Protein 2KXE (pdb70)

Structure (mmCIF, N/CA/C/O backbone):
data_2KXE
#
_entry.id   2KXE
#
loop_
_atom_site.group_PDB
_atom_site.id
_atom_site.type_symbol
_atom_site.label_atom_id
_atom_site.label_alt_id
_atom_site.label_comp_id
_atom_site.label_asym_id
_atom_site.label_entity_id
_atom_site.label_seq_id
_atom_site.pdbx_PDB_ins_code
_atom_site.Cartn_x
_atom_site.Cartn_y
_atom_site.Cartn_z
_atom_site.occupancy
_atom_site.B_iso_or_equiv
_atom_site.auth_seq_id
_atom_site.auth_comp_id
_atom_site.auth_asym_id
_atom_site.auth_atom_id
_atom_site.pdbx_PDB_model_num
ATOM 1 N N . MET A 1 4 ? 1.816 15.538 3.868 1.00 0.00 1 MET A N 1
ATOM 2 C CA . MET A 1 4 ? 3.161 15.206 3.329 1.00 0.00 1 MET A CA 1
ATOM 3 C C . MET A 1 4 ? 3.121 15.033 1.814 1.00 0.00 1 MET A C 1
ATOM 4 O O . MET A 1 4 ? 3.837 15.717 1.083 1.00 0.00 1 MET A O 1
ATOM 18 N N . ASP A 1 5 ? 2.281 14.114 1.352 1.00 0.00 2 ASP A N 1
ATOM 19 C CA . ASP A 1 5 ? 2.146 13.851 -0.076 1.00 0.00 2 ASP A CA 1
ATOM 20 C C . ASP A 1 5 ? 0.715 13.453 -0.424 1.00 0.00 2 ASP A C 1
ATOM 21 O O . ASP A 1 5 ? -0.145 13.364 0.450 1.00 0.00 2 ASP A O 1
ATOM 30 N N . GLU A 1 6 ? 0.469 13.214 -1.708 1.00 0.00 3 GLU A N 1
ATOM 31 C CA . GLU A 1 6 ? -0.858 12.824 -2.173 1.00 0.00 3 GLU A CA 1
ATOM 32 C C . GLU A 1 6 ? -1.291 11.506 -1.538 1.00 0.00 3 GLU A C 1
ATOM 33 O O . GLU A 1 6 ? -2.402 11.389 -1.020 1.00 0.00 3 GLU A O 1
ATOM 45 N N . PHE A 1 7 ? -0.404 10.517 -1.579 1.00 0.00 4 PHE A N 1
ATOM 46 C CA . PHE A 1 7 ? -0.693 9.207 -1.008 1.00 0.00 4 PHE A CA 1
ATOM 47 C C . PHE A 1 7 ? -0.979 9.316 0.486 1.00 0.00 4 PHE A C 1
ATOM 48 O O . PHE A 1 7 ? -1.930 8.718 0.991 1.00 0.00 4 PHE A O 1
ATOM 65 N N . VAL A 1 8 ? -0.151 10.083 1.188 1.00 0.00 5 VAL A N 1
ATOM 66 C CA . VAL A 1 8 ? -0.317 10.271 2.625 1.00 0.00 5 VAL A CA 1
ATOM 67 C C . VAL A 1 8 ? -1.585 11.057 2.933 1.00 0.00 5 VAL A C 1
ATOM 68 O O . VAL A 1 8 ? -2.303 10.750 3.886 1.00 0.00 5 VAL A O 1
ATOM 81 N N . LYS A 1 9 ? -1.856 12.076 2.123 1.00 0.00 6 LYS A N 1
ATOM 82 C CA . LYS A 1 9 ? -3.039 12.907 2.310 1.00 0.00 6 LYS A CA 1
ATOM 83 C C . LYS A 1 9 ? -4.304 12.149 1.918 1.00 0.00 6 LYS A C 1
ATOM 84 O O . LYS A 1 9 ? -5.374 12.374 2.484 1.00 0.00 6 LYS A O 1
ATOM 103 N N . GLY A 1 10 ? -4.172 11.251 0.948 1.00 0.00 7 GLY A N 1
ATOM 104 C CA . GLY A 1 10 ? -5.312 10.473 0.499 1.00 0.00 7 GLY A CA 1
ATOM 105 C C . GLY A 1 10 ? -5.869 9.579 1.589 1.00 0.00 7 GLY A C 1
ATOM 106 O O . GLY A 1 10 ? -7.082 9.408 1.701 1.00 0.00 7 GLY A O 1
ATOM 110 N N . LEU A 1 11 ? -4.979 9.009 2.395 1.00 0.00 8 LEU A N 1
ATOM 111 C CA . LEU A 1 11 ? -5.387 8.127 3.484 1.00 0.00 8 LEU A CA 1
ATOM 112 C C . LEU A 1 11 ? -6.010 8.925 4.625 1.00 0.00 8 LEU A C 1
ATOM 113 O O . LEU A 1 11 ? -7.090 8.591 5.113 1.00 0.00 8 LEU A O 1
ATOM 129 N N . MET A 1 12 ? -5.320 9.981 5.046 1.00 0.00 9 MET A N 1
ATOM 130 C CA . MET A 1 12 ? -5.805 10.828 6.132 1.00 0.00 9 MET A CA 1
ATOM 131 C C . MET A 1 12 ? -7.192 11.382 5.818 1.00 0.00 9 MET A C 1
ATOM 132 O O . MET A 1 12 ? -7.976 11.669 6.722 1.00 0.00 9 MET A O 1
ATOM 146 N N . LYS A 1 13 ? -7.487 11.531 4.529 1.00 0.00 10 LYS A N 1
ATOM 147 C CA . LYS A 1 13 ? -8.780 12.051 4.096 1.00 0.00 10 LYS A CA 1
ATOM 148 C C . LYS A 1 13 ? -9.919 11.174 4.607 1.00 0.00 10 LYS A C 1
ATOM 149 O O . LYS A 1 13 ? -11.019 11.659 4.872 1.00 0.00 10 LYS A O 1
ATOM 168 N N . ASN A 1 14 ? -9.649 9.880 4.740 1.00 0.00 11 ASN A N 1
ATOM 169 C CA . ASN A 1 14 ? -10.651 8.934 5.219 1.00 0.00 11 ASN A CA 1
ATOM 170 C C . ASN A 1 14 ? -10.310 8.438 6.621 1.00 0.00 11 ASN A C 1
ATOM 171 O O . ASN A 1 14 ? -10.663 7.320 6.998 1.00 0.00 11 ASN A O 1
ATOM 182 N N . GLY A 1 15 ? -9.623 9.277 7.390 1.00 0.00 12 GLY A N 1
ATOM 183 C CA . GLY A 1 15 ? -9.247 8.905 8.742 1.00 0.00 12 GLY A CA 1
ATOM 184 C C . GLY A 1 15 ? -8.346 7.687 8.781 1.00 0.00 12 GLY A C 1
ATOM 185 O O . GLY A 1 15 ? -8.370 6.921 9.745 1.00 0.00 12 GLY A O 1
ATOM 189 N N . TYR A 1 16 ? -7.551 7.505 7.733 1.00 0.00 13 TYR A N 1
ATOM 190 C CA . TYR A 1 16 ? -6.638 6.370 7.653 1.00 0.00 13 TYR A CA 1
ATOM 191 C C . TYR A 1 16 ? -5.194 6.819 7.846 1.00 0.00 13 TYR A C 1
ATOM 192 O O . TYR A 1 16 ? -4.772 7.842 7.302 1.00 0.00 13 TYR A O 1
ATOM 210 N N . LEU A 1 17 ? -4.437 6.050 8.621 1.00 0.00 14 LEU A N 1
ATOM 211 C CA . LEU A 1 17 ? -3.039 6.369 8.886 1.00 0.00 14 LEU A CA 1
ATOM 212 C C . LEU A 1 17 ? -2.116 5.337 8.246 1.00 0.00 14 LEU A C 1
ATOM 213 O O . LEU A 1 17 ? -2.526 4.209 7.970 1.00 0.00 14 LEU A O 1
ATOM 229 N N . ILE A 1 18 ? -0.868 5.729 8.014 1.00 0.00 15 ILE A N 1
ATOM 230 C CA . ILE A 1 18 ? 0.113 4.838 7.408 1.00 0.00 15 ILE A CA 1
ATOM 231 C C . ILE A 1 18 ? 1.496 5.048 8.015 1.00 0.00 15 ILE A C 1
ATOM 232 O O . ILE A 1 18 ? 1.927 6.181 8.230 1.00 0.00 15 ILE A O 1
ATOM 248 N N . THR A 1 19 ? 2.188 3.946 8.291 1.00 0.00 16 THR A N 1
ATOM 249 C CA . THR A 1 19 ? 3.523 4.008 8.873 1.00 0.00 16 THR A CA 1
ATOM 250 C C . THR A 1 19 ? 4.582 4.208 7.794 1.00 0.00 16 THR A C 1
ATOM 251 O O . THR A 1 19 ? 4.385 3.828 6.640 1.00 0.00 16 THR A O 1
ATOM 262 N N . PRO A 1 20 ? 5.729 4.811 8.154 1.00 0.00 17 PRO A N 1
ATOM 263 C CA . PRO A 1 20 ? 6.823 5.060 7.208 1.00 0.00 17 PRO A CA 1
ATOM 264 C C . PRO A 1 20 ? 7.386 3.768 6.624 1.00 0.00 17 PRO A C 1
ATOM 265 O O . PRO A 1 20 ? 7.843 3.740 5.482 1.00 0.00 17 PRO A O 1
ATOM 276 N N . SER A 1 21 ? 7.346 2.700 7.414 1.00 0.00 18 SER A N 1
ATOM 277 C CA . SER A 1 21 ? 7.850 1.405 6.974 1.00 0.00 18 SER A CA 1
ATOM 278 C C . SER A 1 21 ? 7.032 0.872 5.803 1.00 0.00 18 SER A C 1
ATOM 279 O O . SER A 1 21 ? 7.552 0.168 4.937 1.00 0.00 18 SER A O 1
ATOM 287 N N . ALA A 1 22 ? 5.747 1.212 5.783 1.00 0.00 19 ALA A N 1
ATOM 288 C CA . ALA A 1 22 ? 4.855 0.768 4.720 1.00 0.00 19 ALA A CA 1
ATOM 289 C C . ALA A 1 22 ? 4.779 1.802 3.599 1.00 0.00 19 ALA A C 1
ATOM 290 O O . ALA A 1 22 ? 4.583 1.456 2.435 1.00 0.00 19 ALA A O 1
ATOM 297 N N . TYR A 1 23 ? 4.937 3.071 3.962 1.00 0.00 20 TYR A N 1
ATOM 298 C CA . TYR A 1 23 ? 4.888 4.155 2.989 1.00 0.00 20 TYR A CA 1
ATOM 299 C C . TYR A 1 23 ? 6.064 4.071 2.021 1.00 0.00 20 TYR A C 1
ATOM 300 O O . TYR A 1 23 ? 5.906 4.270 0.816 1.00 0.00 20 TYR A O 1
ATOM 318 N N . TYR A 1 24 ? 7.244 3.775 2.556 1.00 0.00 21 TYR A N 1
ATOM 319 C CA . TYR A 1 24 ? 8.449 3.665 1.742 1.00 0.00 21 TYR A CA 1
ATOM 320 C C . TYR A 1 24 ? 8.291 2.587 0.672 1.00 0.00 21 TYR A C 1
ATOM 321 O O . TYR A 1 24 ? 8.913 2.658 -0.388 1.00 0.00 21 TYR A O 1
ATOM 339 N N . LEU A 1 25 ? 7.461 1.590 0.957 1.00 0.00 22 LEU A N 1
ATOM 340 C CA . LEU A 1 25 ? 7.228 0.497 0.019 1.00 0.00 22 LEU A CA 1
ATOM 341 C C . LEU A 1 25 ? 5.973 0.746 -0.812 1.00 0.00 22 LEU A C 1
ATOM 342 O O . LEU A 1 25 ? 6.010 0.691 -2.042 1.00 0.00 22 LEU A O 1
ATOM 358 N N . LEU A 1 26 ? 4.863 1.017 -0.134 1.00 0.00 23 LEU A N 1
ATOM 359 C CA . LEU A 1 26 ? 3.594 1.269 -0.809 1.00 0.00 23 LEU A CA 1
ATOM 360 C C . LEU A 1 26 ? 3.718 2.429 -1.795 1.00 0.00 23 LEU A C 1
ATOM 361 O O . LEU A 1 26 ? 3.028 2.468 -2.812 1.00 0.00 23 LEU A O 1
ATOM 377 N N . VAL A 1 27 ? 4.601 3.373 -1.485 1.00 0.00 24 VAL A N 1
ATOM 378 C CA . VAL A 1 27 ? 4.813 4.531 -2.344 1.00 0.00 24 VAL A CA 1
ATOM 379 C C . VAL A 1 27 ? 5.281 4.107 -3.734 1.00 0.00 24 VAL A C 1
ATOM 380 O O . VAL A 1 27 ? 4.791 4.610 -4.744 1.00 0.00 24 VAL A O 1
ATOM 393 N N . GLY A 1 28 ? 6.232 3.180 -3.773 1.00 0.00 25 GLY A N 1
ATOM 394 C CA . GLY A 1 28 ? 6.750 2.704 -5.044 1.00 0.00 25 GLY A CA 1
ATOM 395 C C . GLY A 1 28 ? 5.696 1.997 -5.873 1.00 0.00 25 GLY A C 1
ATOM 396 O O . GLY A 1 28 ? 5.641 2.162 -7.092 1.00 0.00 25 GLY A O 1
ATOM 400 N N . HIS A 1 29 ? 4.861 1.204 -5.212 1.00 0.00 26 HIS A N 1
ATOM 401 C CA . HIS A 1 29 ? 3.803 0.465 -5.894 1.00 0.00 26 HIS A CA 1
ATOM 402 C C . HIS A 1 29 ? 2.627 1.375 -6.236 1.00 0.00 26 HIS A C 1
ATOM 403 O O . HIS A 1 29 ? 1.812 1.052 -7.101 1.00 0.00 26 HIS A O 1
ATOM 418 N N . PHE A 1 30 ? 2.539 2.514 -5.554 1.00 0.00 27 PHE A N 1
ATOM 419 C CA . PHE A 1 30 ? 1.459 3.465 -5.791 1.00 0.00 27 PHE A CA 1
ATOM 420 C C . PHE A 1 30 ? 1.858 4.493 -6.843 1.00 0.00 27 PHE A C 1
ATOM 421 O O . PHE A 1 30 ? 1.085 4.800 -7.751 1.00 0.00 27 PHE A O 1
ATOM 438 N N . ASN A 1 31 ? 3.070 5.023 -6.715 1.00 0.00 28 ASN A N 1
ATOM 439 C CA . ASN A 1 31 ? 3.571 6.019 -7.656 1.00 0.00 28 ASN A CA 1
ATOM 440 C C . ASN A 1 31 ? 3.656 5.441 -9.066 1.00 0.00 28 ASN A C 1
ATOM 441 O O . ASN A 1 31 ? 3.263 6.088 -10.037 1.00 0.00 28 ASN A O 1
ATOM 452 N N . GLU A 1 32 ? 4.173 4.222 -9.170 1.00 0.00 29 GLU A N 1
ATOM 453 C CA . GLU A 1 32 ? 4.310 3.556 -10.461 1.00 0.00 29 GLU A CA 1
ATOM 454 C C . GLU A 1 32 ? 2.953 3.406 -11.143 1.00 0.00 29 GLU A C 1
ATOM 455 O O . GLU A 1 32 ? 2.862 3.407 -12.371 1.00 0.00 29 GLU A O 1
ATOM 467 N N . GLY A 1 33 ? 1.904 3.276 -10.339 1.00 0.00 30 GLY A N 1
ATOM 468 C CA . GLY A 1 33 ? 0.567 3.127 -10.884 1.00 0.00 30 GLY A CA 1
ATOM 469 C C . GLY A 1 33 ? 0.104 1.683 -10.892 1.00 0.00 30 GLY A C 1
ATOM 470 O O . GLY A 1 33 ? -0.705 1.289 -11.734 1.00 0.00 30 GLY A O 1
ATOM 474 N N . LYS A 1 34 ? 0.615 0.894 -9.954 1.00 0.00 31 LYS A N 1
ATOM 475 C CA . LYS A 1 34 ? 0.249 -0.515 -9.857 1.00 0.00 31 LYS A CA 1
ATOM 476 C C . LYS A 1 34 ? -1.126 -0.675 -9.217 1.00 0.00 31 LYS A C 1
ATOM 477 O O . LYS A 1 34 ? -2.017 -1.306 -9.787 1.00 0.00 31 LYS A O 1
ATOM 496 N N . PHE A 1 35 ? -1.294 -0.101 -8.030 1.00 0.00 32 PHE A N 1
ATOM 497 C CA . PHE A 1 35 ? -2.563 -0.181 -7.315 1.00 0.00 32 PHE A CA 1
ATOM 498 C C . PHE A 1 35 ? -3.138 1.211 -7.067 1.00 0.00 32 PHE A C 1
ATOM 499 O O . PHE A 1 35 ? -2.404 2.199 -7.028 1.00 0.00 32 PHE A O 1
ATOM 516 N N . SER A 1 36 ? -4.454 1.281 -6.901 1.00 0.00 33 SER A N 1
ATOM 517 C CA . SER A 1 36 ? -5.126 2.552 -6.655 1.00 0.00 33 SER A CA 1
ATOM 518 C C . SER A 1 36 ? -5.489 2.699 -5.181 1.00 0.00 33 SER A C 1
ATOM 519 O O . SER A 1 36 ? -5.547 1.715 -4.445 1.00 0.00 33 SER A O 1
ATOM 527 N N . LEU A 1 37 ? -5.733 3.934 -4.757 1.00 0.00 34 LEU A N 1
ATOM 528 C CA . LEU A 1 37 ? -6.090 4.210 -3.371 1.00 0.00 34 LEU A CA 1
ATOM 529 C C . LEU A 1 37 ? -7.363 3.466 -2.978 1.00 0.00 34 LEU A C 1
ATOM 530 O O . LEU A 1 37 ? -7.484 2.970 -1.859 1.00 0.00 34 LEU A O 1
ATOM 546 N N . ILE A 1 38 ? -8.308 3.392 -3.910 1.00 0.00 35 ILE A N 1
ATOM 547 C CA . ILE A 1 38 ? -9.572 2.707 -3.663 1.00 0.00 35 ILE A CA 1
ATOM 548 C C . ILE A 1 38 ? -9.341 1.240 -3.308 1.00 0.00 35 ILE A C 1
ATOM 549 O O . ILE A 1 38 ? -10.090 0.656 -2.523 1.00 0.00 35 ILE A O 1
ATOM 565 N N . GLU A 1 39 ? -8.304 0.650 -3.893 1.00 0.00 36 GLU A N 1
ATOM 566 C CA . GLU A 1 39 ? -7.976 -0.747 -3.638 1.00 0.00 36 GLU A CA 1
ATOM 567 C C . GLU A 1 39 ? -7.339 -0.916 -2.264 1.00 0.00 36 GLU A C 1
ATOM 568 O O . GLU A 1 39 ? -7.589 -1.901 -1.569 1.00 0.00 36 GLU A O 1
ATOM 580 N N . LEU A 1 40 ? -6.512 0.052 -1.878 1.00 0.00 37 LEU A N 1
ATOM 581 C CA . LEU A 1 40 ? -5.837 0.009 -0.587 1.00 0.00 37 LEU A CA 1
ATOM 582 C C . LEU A 1 40 ? -6.846 0.051 0.558 1.00 0.00 37 LEU A C 1
ATOM 583 O O . LEU A 1 40 ? -6.743 -0.713 1.517 1.00 0.00 37 LEU A O 1
ATOM 599 N N . ILE A 1 41 ? -7.820 0.949 0.450 1.00 0.00 38 ILE A N 1
ATOM 600 C CA . ILE A 1 41 ? -8.846 1.089 1.476 1.00 0.00 38 ILE A CA 1
ATOM 601 C C . ILE A 1 41 ? -9.772 -0.122 1.496 1.00 0.00 38 ILE A C 1
ATOM 602 O O . ILE A 1 41 ? -10.253 -0.531 2.553 1.00 0.00 38 ILE A O 1
ATOM 618 N N . LYS A 1 42 ? -10.020 -0.692 0.320 1.00 0.00 39 LYS A N 1
ATOM 619 C CA . LYS A 1 42 ? -10.890 -1.856 0.205 1.00 0.00 39 LYS A CA 1
ATOM 620 C C . LYS A 1 42 ? -10.290 -3.056 0.932 1.00 0.00 39 LYS A C 1
ATOM 621 O O . LYS A 1 42 ? -11.015 -3.898 1.463 1.00 0.00 39 LYS A O 1
ATOM 640 N N . PHE A 1 43 ? -8.964 -3.128 0.951 1.00 0.00 40 PHE A N 1
ATOM 641 C CA . PHE A 1 43 ? -8.266 -4.225 1.612 1.00 0.00 40 PHE A CA 1
ATOM 642 C C . PHE A 1 43 ? -8.387 -4.109 3.129 1.00 0.00 40 PHE A C 1
ATOM 643 O O . PHE A 1 43 ? -8.761 -5.065 3.807 1.00 0.00 40 PHE A O 1
ATOM 660 N N . ALA A 1 44 ? -8.069 -2.930 3.654 1.00 0.00 41 ALA A N 1
ATOM 661 C CA . ALA A 1 44 ? -8.143 -2.688 5.090 1.00 0.00 41 ALA A CA 1
ATOM 662 C C . ALA A 1 44 ? -9.559 -2.904 5.612 1.00 0.00 41 ALA A C 1
ATOM 663 O O . ALA A 1 44 ? -9.756 -3.290 6.764 1.00 0.00 41 ALA A O 1
ATOM 670 N N . LYS A 1 45 ? -10.545 -2.652 4.756 1.00 0.00 42 LYS A N 1
ATOM 671 C CA . LYS A 1 45 ? -11.945 -2.819 5.132 1.00 0.00 42 LYS A CA 1
ATOM 672 C C . LYS A 1 45 ? -12.227 -4.256 5.558 1.00 0.00 42 LYS A C 1
ATOM 673 O O . LYS A 1 45 ? -12.850 -4.497 6.591 1.00 0.00 42 LYS A O 1
ATOM 692 N N . SER A 1 46 ? -11.764 -5.209 4.754 1.00 0.00 43 SER A N 1
ATOM 693 C CA . SER A 1 46 ? -11.966 -6.622 5.048 1.00 0.00 43 SER A CA 1
ATOM 694 C C . SER A 1 46 ? -11.310 -6.999 6.373 1.00 0.00 43 SER A C 1
ATOM 695 O O . SER A 1 46 ? -11.811 -7.854 7.104 1.00 0.00 43 SER A O 1
ATOM 703 N N . ARG A 1 47 ? -10.187 -6.356 6.674 1.00 0.00 44 ARG A N 1
ATOM 704 C CA . ARG A 1 47 ? -9.460 -6.621 7.910 1.00 0.00 44 ARG A CA 1
ATOM 705 C C . ARG A 1 47 ? -10.082 -5.872 9.088 1.00 0.00 44 ARG A C 1
ATOM 706 O O . ARG A 1 47 ? -9.825 -6.199 10.247 1.00 0.00 44 ARG A O 1
ATOM 727 N N . GLU A 1 48 ? -10.897 -4.864 8.785 1.00 0.00 45 GLU A N 1
ATOM 728 C CA . GLU A 1 48 ? -11.552 -4.072 9.821 1.00 0.00 45 GLU A CA 1
ATOM 729 C C . GLU A 1 48 ? -10.522 -3.328 10.667 1.00 0.00 45 GLU A C 1
ATOM 730 O O . GLU A 1 48 ? -10.446 -3.515 11.882 1.00 0.00 45 GLU A O 1
ATOM 742 N N . THR A 1 49 ? -9.732 -2.481 10.016 1.00 0.00 46 THR A N 1
ATOM 743 C CA . THR A 1 49 ? -8.705 -1.707 10.705 1.00 0.00 46 THR A CA 1
ATOM 744 C C . THR A 1 49 ? -8.420 -0.402 9.972 1.00 0.00 46 THR A C 1
ATOM 745 O O . THR A 1 49 ? -8.613 -0.303 8.760 1.00 0.00 46 THR A O 1
ATOM 756 N N . PHE A 1 50 ? -7.958 0.600 10.714 1.00 0.00 47 PHE A N 1
ATOM 757 C CA . PHE A 1 50 ? -7.644 1.901 10.135 1.00 0.00 47 PHE A CA 1
ATOM 758 C C . PHE A 1 50 ? -6.153 2.202 10.247 1.00 0.00 47 PHE A C 1
ATOM 759 O O . PHE A 1 50 ? -5.751 3.357 10.379 1.00 0.00 47 PHE A O 1
ATOM 776 N N . ILE A 1 51 ? -5.338 1.153 10.194 1.00 0.00 48 ILE A N 1
ATOM 777 C CA . ILE A 1 51 ? -3.892 1.304 10.290 1.00 0.00 48 ILE A CA 1
ATOM 778 C C . ILE A 1 51 ? -3.178 0.425 9.268 1.00 0.00 48 ILE A C 1
ATOM 779 O O . ILE A 1 51 ? -3.219 -0.801 9.354 1.00 0.00 48 ILE A O 1
ATOM 795 N N . ILE A 1 52 ? -2.526 1.062 8.301 1.00 0.00 49 ILE A N 1
ATOM 796 C CA . ILE A 1 52 ? -1.804 0.338 7.261 1.00 0.00 49 ILE A CA 1
ATOM 797 C C . ILE A 1 52 ? -0.332 0.180 7.622 1.00 0.00 49 ILE A C 1
ATOM 798 O O . ILE A 1 52 ? 0.477 1.076 7.380 1.00 0.00 49 ILE A O 1
ATOM 814 N N . ASP A 1 53 ? 0.011 -0.966 8.200 1.00 0.00 50 ASP A N 1
ATOM 815 C CA . ASP A 1 53 ? 1.388 -1.244 8.593 1.00 0.00 50 ASP A CA 1
ATOM 816 C C . ASP A 1 53 ? 2.062 -2.172 7.588 1.00 0.00 50 ASP A C 1
ATOM 817 O O . ASP A 1 53 ? 1.436 -2.621 6.628 1.00 0.00 50 ASP A O 1
ATOM 826 N N . ASP A 1 54 ? 3.341 -2.455 7.813 1.00 0.00 51 ASP A N 1
ATOM 827 C CA . ASP A 1 54 ? 4.100 -3.330 6.923 1.00 0.00 51 ASP A CA 1
ATOM 828 C C . ASP A 1 54 ? 3.408 -4.680 6.766 1.00 0.00 51 ASP A C 1
ATOM 829 O O . ASP A 1 54 ? 3.446 -5.288 5.695 1.00 0.00 51 ASP A O 1
ATOM 838 N N . GLU A 1 55 ? 2.776 -5.146 7.839 1.00 0.00 52 GLU A N 1
ATOM 839 C CA . GLU A 1 55 ? 2.075 -6.423 7.818 1.00 0.00 52 GLU A CA 1
ATOM 840 C C . GLU A 1 55 ? 0.938 -6.403 6.802 1.00 0.00 52 GLU A C 1
ATOM 841 O O . GLU A 1 55 ? 0.711 -7.381 6.090 1.00 0.00 52 GLU A O 1
ATOM 853 N N . ILE A 1 56 ? 0.228 -5.282 6.740 1.00 0.00 53 ILE A N 1
ATOM 854 C CA . ILE A 1 56 ? -0.885 -5.131 5.811 1.00 0.00 53 ILE A CA 1
ATOM 855 C C . ILE A 1 56 ? -0.385 -4.962 4.380 1.00 0.00 53 ILE A C 1
ATOM 856 O O . ILE A 1 56 ? -0.939 -5.540 3.445 1.00 0.00 53 ILE A O 1
ATOM 872 N N . ALA A 1 57 ? 0.667 -4.166 4.216 1.00 0.00 54 ALA A N 1
ATOM 873 C CA . ALA A 1 57 ? 1.243 -3.921 2.900 1.00 0.00 54 ALA A CA 1
ATOM 874 C C . ALA A 1 57 ? 1.714 -5.220 2.256 1.00 0.00 54 ALA A C 1
ATOM 875 O O . ALA A 1 57 ? 1.560 -5.419 1.052 1.00 0.00 54 ALA A O 1
ATOM 882 N N . ASN A 1 58 ? 2.289 -6.102 3.069 1.00 0.00 55 ASN A N 1
ATOM 883 C CA . ASN A 1 58 ? 2.784 -7.383 2.579 1.00 0.00 55 ASN A CA 1
ATOM 884 C C . ASN A 1 58 ? 1.629 -8.281 2.147 1.00 0.00 55 ASN A C 1
ATOM 885 O O . ASN A 1 58 ? 1.653 -8.860 1.060 1.00 0.00 55 ASN A O 1
ATOM 896 N N . GLU A 1 59 ? 0.620 -8.392 3.003 1.00 0.00 56 GLU A N 1
ATOM 897 C CA . GLU A 1 59 ? -0.545 -9.219 2.709 1.00 0.00 56 GLU A CA 1
ATOM 898 C C . GLU A 1 59 ? -1.328 -8.654 1.529 1.00 0.00 56 GLU A C 1
ATOM 899 O O . GLU A 1 59 ? -1.939 -9.397 0.762 1.00 0.00 56 GLU A O 1
ATOM 911 N N . PHE A 1 60 ? -1.304 -7.332 1.389 1.00 0.00 57 PHE A N 1
ATOM 912 C CA . PHE A 1 60 ? -2.011 -6.666 0.302 1.00 0.00 57 PHE A CA 1
ATOM 913 C C . PHE A 1 60 ? -1.442 -7.080 -1.051 1.00 0.00 57 PHE A C 1
ATOM 914 O O . PHE A 1 60 ? -2.138 -7.678 -1.872 1.00 0.00 57 PHE A O 1
ATOM 931 N N . LEU A 1 61 ? -0.172 -6.757 -1.278 1.00 0.00 58 LEU A N 1
ATOM 932 C CA . LEU A 1 61 ? 0.494 -7.094 -2.532 1.00 0.00 58 LEU A CA 1
ATOM 933 C C . LEU A 1 61 ? 0.421 -8.594 -2.804 1.00 0.00 58 LEU A C 1
ATOM 934 O O . LEU A 1 61 ? 0.381 -9.025 -3.956 1.00 0.00 58 LEU A O 1
ATOM 950 N N . LYS A 1 62 ? 0.402 -9.384 -1.735 1.00 0.00 59 LYS A N 1
ATOM 951 C CA . LYS A 1 62 ? 0.335 -10.835 -1.857 1.00 0.00 59 LYS A CA 1
ATOM 952 C C . LYS A 1 62 ? -1.075 -11.283 -2.231 1.00 0.00 59 LYS A C 1
ATOM 953 O O . LYS A 1 62 ? -1.255 -12.306 -2.894 1.00 0.00 59 LYS A O 1
ATOM 972 N N . SER A 1 63 ? -2.070 -10.515 -1.802 1.00 0.00 60 SER A N 1
ATOM 973 C CA . SER A 1 63 ? -3.464 -10.834 -2.092 1.00 0.00 60 SER A CA 1
ATOM 974 C C . SER A 1 63 ? -3.829 -10.435 -3.517 1.00 0.00 60 SER A C 1
ATOM 975 O O . SER A 1 63 ? -4.361 -11.241 -4.281 1.00 0.00 60 SER A O 1
ATOM 983 N N . ILE A 1 64 ? -3.545 -9.185 -3.868 1.00 0.00 61 ILE A N 1
ATOM 984 C CA . ILE A 1 64 ? -3.846 -8.680 -5.202 1.00 0.00 61 ILE A CA 1
ATOM 985 C C . ILE A 1 64 ? -3.072 -9.445 -6.271 1.00 0.00 61 ILE A C 1
ATOM 986 O O . ILE A 1 64 ? -3.518 -9.556 -7.414 1.00 0.00 61 ILE A O 1
ATOM 1002 N N . GLY A 1 65 ? -1.911 -9.972 -5.893 1.00 0.00 62 GLY A N 1
ATOM 1003 C CA . GLY A 1 65 ? -1.096 -10.719 -6.834 1.00 0.00 62 GLY A CA 1
ATOM 1004 C C . GLY A 1 65 ? -0.070 -9.848 -7.530 1.00 0.00 62 GLY A C 1
ATOM 1005 O O . GLY A 1 65 ? 0.070 -9.900 -8.752 1.00 0.00 62 GLY A O 1
ATOM 1009 N N . ALA A 1 66 ? 0.650 -9.047 -6.751 1.00 0.00 63 ALA A N 1
ATOM 1010 C CA . ALA A 1 66 ? 1.669 -8.161 -7.300 1.00 0.00 63 ALA A CA 1
ATOM 1011 C C . ALA A 1 66 ? 3.041 -8.465 -6.705 1.00 0.00 63 ALA A C 1
ATOM 1012 O O . ALA A 1 66 ? 3.146 -9.136 -5.678 1.00 0.00 63 ALA A O 1
ATOM 1019 N N . GLU A 1 67 ? 4.086 -7.969 -7.357 1.00 0.00 64 GLU A N 1
ATOM 1020 C CA . GLU A 1 67 ? 5.451 -8.188 -6.892 1.00 0.00 64 GLU A CA 1
ATOM 1021 C C . GLU A 1 67 ? 5.776 -9.679 -6.846 1.00 0.00 64 GLU A C 1
ATOM 1022 O O . GLU A 1 67 ? 6.445 -10.153 -5.928 1.00 0.00 64 GLU A O 1
ATOM 1034 N N . VAL A 1 68 ? 5.295 -10.413 -7.843 1.00 0.00 65 VAL A N 1
ATOM 1035 C CA . VAL A 1 68 ? 5.533 -11.849 -7.919 1.00 0.00 65 VAL A CA 1
ATOM 1036 C C . VAL A 1 68 ? 7.015 -12.150 -8.125 1.00 0.00 65 VAL A C 1
ATOM 1037 O O . VAL A 1 68 ? 7.453 -12.427 -9.240 1.00 0.00 65 VAL A O 1
ATOM 1050 N N . GLU A 1 69 ? 7.779 -12.094 -7.040 1.00 0.00 66 GLU A N 1
ATOM 1051 C CA . GLU A 1 69 ? 9.212 -12.359 -7.100 1.00 0.00 66 GLU A CA 1
ATOM 1052 C C . GLU A 1 69 ? 9.664 -13.183 -5.899 1.00 0.00 66 GLU A C 1
ATOM 1053 O O . GLU A 1 69 ? 9.992 -12.637 -4.846 1.00 0.00 66 GLU A O 1
ATOM 1065 N N . LEU A 1 70 ? 9.678 -14.503 -6.065 1.00 0.00 67 LEU A N 1
ATOM 1066 C CA . LEU A 1 70 ? 10.089 -15.402 -4.994 1.00 0.00 67 LEU A CA 1
ATOM 1067 C C . LEU A 1 70 ? 11.257 -16.280 -5.440 1.00 0.00 67 LEU A C 1
ATOM 1068 O O . LEU A 1 70 ? 11.380 -16.613 -6.619 1.00 0.00 67 LEU A O 1
ATOM 1084 N N . PRO A 1 71 ? 12.133 -16.671 -4.498 1.00 0.00 68 PRO A N 1
ATOM 1085 C CA . PRO A 1 71 ? 13.293 -17.514 -4.800 1.00 0.00 68 PRO A CA 1
ATOM 1086 C C . PRO A 1 71 ? 12.894 -18.941 -5.159 1.00 0.00 68 PRO A C 1
ATOM 1087 O O . PRO A 1 71 ? 13.593 -19.622 -5.909 1.00 0.00 68 PRO A O 1
ATOM 1098 N N . GLN A 1 72 ? 11.765 -19.388 -4.616 1.00 0.00 69 GLN A N 1
ATOM 1099 C CA . GLN A 1 72 ? 11.270 -20.734 -4.879 1.00 0.00 69 GLN A CA 1
ATOM 1100 C C . GLN A 1 72 ? 10.059 -20.698 -5.805 1.00 0.00 69 GLN A C 1
ATOM 1101 O O . GLN A 1 72 ? 10.102 -21.215 -6.921 1.00 0.00 69 GLN A O 1
ATOM 1115 N N . GLU A 1 73 ? 8.980 -20.083 -5.332 1.00 0.00 70 GLU A N 1
ATOM 1116 C CA . GLU A 1 73 ? 7.754 -19.978 -6.117 1.00 0.00 70 GLU A CA 1
ATOM 1117 C C . GLU A 1 73 ? 7.209 -21.360 -6.461 1.00 0.00 70 GLU A C 1
ATOM 1118 O O . GLU A 1 73 ? 7.606 -21.966 -7.455 1.00 0.00 70 GLU A O 1
ATOM 1130 N N . ILE A 1 74 ? 6.296 -21.854 -5.629 1.00 0.00 71 ILE A N 1
ATOM 1131 C CA . ILE A 1 74 ? 5.696 -23.165 -5.845 1.00 0.00 71 ILE A CA 1
ATOM 1132 C C . ILE A 1 74 ? 4.225 -23.039 -6.229 1.00 0.00 71 ILE A C 1
ATOM 1133 O O . ILE A 1 74 ? 3.836 -23.358 -7.353 1.00 0.00 71 ILE A O 1
ATOM 1149 N N . LYS A 1 75 ? 3.411 -22.572 -5.286 1.00 0.00 72 LYS A N 1
ATOM 1150 C CA . LYS A 1 75 ? 1.982 -22.405 -5.526 1.00 0.00 72 LYS A CA 1
ATOM 1151 C C . LYS A 1 75 ? 1.363 -21.478 -4.484 1.00 0.00 72 LYS A C 1
ATOM 1152 O O . LYS A 1 75 ? 1.515 -21.759 -3.277 1.00 0.00 72 LYS A O 1
ATOM 1172 N N . MET A 1 4 ? 2.062 16.007 2.267 1.00 0.00 1 MET A N 2
ATOM 1173 C CA . MET A 1 4 ? 2.976 16.347 1.145 1.00 0.00 1 MET A CA 2
ATOM 1174 C C . MET A 1 4 ? 2.987 15.246 0.089 1.00 0.00 1 MET A C 2
ATOM 1175 O O . MET A 1 4 ? 3.998 15.024 -0.580 1.00 0.00 1 MET A O 2
ATOM 1189 N N . ASP A 1 5 ? 1.858 14.561 -0.057 1.00 0.00 2 ASP A N 2
ATOM 1190 C CA . ASP A 1 5 ? 1.738 13.484 -1.034 1.00 0.00 2 ASP A CA 2
ATOM 1191 C C . ASP A 1 5 ? 0.283 13.053 -1.192 1.00 0.00 2 ASP A C 2
ATOM 1192 O O . ASP A 1 5 ? -0.469 13.004 -0.220 1.00 0.00 2 ASP A O 2
ATOM 1201 N N . GLU A 1 6 ? -0.105 12.743 -2.424 1.00 0.00 3 GLU A N 2
ATOM 1202 C CA . GLU A 1 6 ? -1.470 12.315 -2.711 1.00 0.00 3 GLU A CA 2
ATOM 1203 C C . GLU A 1 6 ? -1.817 11.048 -1.937 1.00 0.00 3 GLU A C 2
ATOM 1204 O O . GLU A 1 6 ? -2.974 10.831 -1.572 1.00 0.00 3 GLU A O 2
ATOM 1216 N N . PHE A 1 7 ? -0.812 10.214 -1.691 1.00 0.00 4 PHE A N 2
ATOM 1217 C CA . PHE A 1 7 ? -1.014 8.968 -0.961 1.00 0.00 4 PHE A CA 2
ATOM 1218 C C . PHE A 1 7 ? -1.372 9.242 0.497 1.00 0.00 4 PHE A C 2
ATOM 1219 O O . PHE A 1 7 ? -2.446 8.862 0.963 1.00 0.00 4 PHE A O 2
ATOM 1236 N N . VAL A 1 8 ? -0.466 9.902 1.209 1.00 0.00 5 VAL A N 2
ATOM 1237 C CA . VAL A 1 8 ? -0.686 10.226 2.614 1.00 0.00 5 VAL A CA 2
ATOM 1238 C C . VAL A 1 8 ? -1.932 11.086 2.792 1.00 0.00 5 VAL A C 2
ATOM 1239 O O . VAL A 1 8 ? -2.714 10.878 3.719 1.00 0.00 5 VAL A O 2
ATOM 1252 N N . LYS A 1 9 ? -2.110 12.054 1.899 1.00 0.00 6 LYS A N 2
ATOM 1253 C CA . LYS A 1 9 ? -3.262 12.945 1.959 1.00 0.00 6 LYS A CA 2
ATOM 1254 C C . LYS A 1 9 ? -4.540 12.211 1.567 1.00 0.00 6 LYS A C 2
ATOM 1255 O O . LYS A 1 9 ? -5.579 12.369 2.208 1.00 0.00 6 LYS A O 2
ATOM 1274 N N . GLY A 1 10 ? -4.455 11.408 0.512 1.00 0.00 7 GLY A N 2
ATOM 1275 C CA . GLY A 1 10 ? -5.612 10.661 0.054 1.00 0.00 7 GLY A CA 2
ATOM 1276 C C . GLY A 1 10 ? -6.077 9.630 1.066 1.00 0.00 7 GLY A C 2
ATOM 1277 O O . GLY A 1 10 ? -7.257 9.288 1.116 1.00 0.00 7 GLY A O 2
ATOM 1281 N N . LEU A 1 11 ? -5.142 9.135 1.873 1.00 0.00 8 LEU A N 2
ATOM 1282 C CA . LEU A 1 11 ? -5.462 8.137 2.887 1.00 0.00 8 LEU A CA 2
ATOM 1283 C C . LEU A 1 11 ? -6.035 8.796 4.137 1.00 0.00 8 LEU A C 2
ATOM 1284 O O . LEU A 1 11 ? -7.109 8.425 4.610 1.00 0.00 8 LEU A O 2
ATOM 1300 N N . MET A 1 12 ? -5.312 9.778 4.666 1.00 0.00 9 MET A N 2
ATOM 1301 C CA . MET A 1 12 ? -5.746 10.490 5.863 1.00 0.00 9 MET A CA 2
ATOM 1302 C C . MET A 1 12 ? -7.132 11.098 5.665 1.00 0.00 9 MET A C 2
ATOM 1303 O O . MET A 1 12 ? -7.892 11.259 6.621 1.00 0.00 9 MET A O 2
ATOM 1317 N N . LYS A 1 13 ? -7.456 11.434 4.421 1.00 0.00 10 LYS A N 2
ATOM 1318 C CA . LYS A 1 13 ? -8.750 12.023 4.101 1.00 0.00 10 LYS A CA 2
ATOM 1319 C C . LYS A 1 13 ? -9.887 11.078 4.481 1.00 0.00 10 LYS A C 2
ATOM 1320 O O . LYS A 1 13 ? -10.962 11.518 4.886 1.00 0.00 10 LYS A O 2
ATOM 1339 N N . ASN A 1 14 ? -9.639 9.779 4.345 1.00 0.00 11 ASN A N 2
ATOM 1340 C CA . ASN A 1 14 ? -10.642 8.773 4.674 1.00 0.00 11 ASN A CA 2
ATOM 1341 C C . ASN A 1 14 ? -10.374 8.162 6.047 1.00 0.00 11 ASN A C 2
ATOM 1342 O O . ASN A 1 14 ? -10.721 7.009 6.302 1.00 0.00 11 ASN A O 2
ATOM 1353 N N . GLY A 1 15 ? -9.754 8.942 6.926 1.00 0.00 12 GLY A N 2
ATOM 1354 C CA . GLY A 1 15 ? -9.451 8.458 8.262 1.00 0.00 12 GLY A CA 2
ATOM 1355 C C . GLY A 1 15 ? -8.560 7.233 8.247 1.00 0.00 12 GLY A C 2
ATOM 1356 O O . GLY A 1 15 ? -8.886 6.213 8.857 1.00 0.00 12 GLY A O 2
ATOM 1360 N N . TYR A 1 16 ? -7.433 7.330 7.550 1.00 0.00 13 TYR A N 2
ATOM 1361 C CA . TYR A 1 16 ? -6.491 6.220 7.461 1.00 0.00 13 TYR A CA 2
ATOM 1362 C C . TYR A 1 16 ? -5.072 6.683 7.772 1.00 0.00 13 TYR A C 2
ATOM 1363 O O . TYR A 1 16 ? -4.739 7.856 7.598 1.00 0.00 13 TYR A O 2
ATOM 1381 N N . LEU A 1 17 ? -4.238 5.756 8.233 1.00 0.00 14 LEU A N 2
ATOM 1382 C CA . LEU A 1 17 ? -2.856 6.071 8.568 1.00 0.00 14 LEU A CA 2
ATOM 1383 C C . LEU A 1 17 ? -1.905 5.022 8.000 1.00 0.00 14 LEU A C 2
ATOM 1384 O O . LEU A 1 17 ? -2.331 3.944 7.584 1.00 0.00 14 LEU A O 2
ATOM 1400 N N . ILE A 1 18 ? -0.616 5.345 7.986 1.00 0.00 15 ILE A N 2
ATOM 1401 C CA . ILE A 1 18 ? 0.395 4.431 7.469 1.00 0.00 15 ILE A CA 2
ATOM 1402 C C . ILE A 1 18 ? 1.750 4.686 8.122 1.00 0.00 15 ILE A C 2
ATOM 1403 O O . ILE A 1 18 ? 2.129 5.833 8.359 1.00 0.00 15 ILE A O 2
ATOM 1419 N N . THR A 1 19 ? 2.476 3.611 8.409 1.00 0.00 16 THR A N 2
ATOM 1420 C CA . THR A 1 19 ? 3.788 3.718 9.034 1.00 0.00 16 THR A CA 2
ATOM 1421 C C . THR A 1 19 ? 4.879 3.936 7.987 1.00 0.00 16 THR A C 2
ATOM 1422 O O . THR A 1 19 ? 4.769 3.463 6.857 1.00 0.00 16 THR A O 2
ATOM 1433 N N . PRO A 1 20 ? 5.951 4.660 8.353 1.00 0.00 17 PRO A N 2
ATOM 1434 C CA . PRO A 1 20 ? 7.064 4.939 7.441 1.00 0.00 17 PRO A CA 2
ATOM 1435 C C . PRO A 1 20 ? 7.622 3.672 6.801 1.00 0.00 17 PRO A C 2
ATOM 1436 O O . PRO A 1 20 ? 8.156 3.706 5.694 1.00 0.00 17 PRO A O 2
ATOM 1447 N N . SER A 1 21 ? 7.491 2.553 7.508 1.00 0.00 18 SER A N 2
ATOM 1448 C CA . SER A 1 21 ? 7.983 1.273 7.009 1.00 0.00 18 SER A CA 2
ATOM 1449 C C . SER A 1 21 ? 7.100 0.753 5.880 1.00 0.00 18 SER A C 2
ATOM 1450 O O . SER A 1 21 ? 7.576 0.080 4.966 1.00 0.00 18 SER A O 2
ATOM 1458 N N . ALA A 1 22 ? 5.811 1.069 5.951 1.00 0.00 19 ALA A N 2
ATOM 1459 C CA . ALA A 1 22 ? 4.861 0.632 4.935 1.00 0.00 19 ALA A CA 2
ATOM 1460 C C . ALA A 1 22 ? 4.765 1.646 3.800 1.00 0.00 19 ALA A C 2
ATOM 1461 O O . ALA A 1 22 ? 4.552 1.281 2.644 1.00 0.00 19 ALA A O 2
ATOM 1468 N N . TYR A 1 23 ? 4.924 2.922 4.138 1.00 0.00 20 TYR A N 2
ATOM 1469 C CA . TYR A 1 23 ? 4.856 3.990 3.147 1.00 0.00 20 TYR A CA 2
ATOM 1470 C C . TYR A 1 23 ? 6.007 3.883 2.151 1.00 0.00 20 TYR A C 2
ATOM 1471 O O . TYR A 1 23 ? 5.838 4.153 0.962 1.00 0.00 20 TYR A O 2
ATOM 1489 N N . TYR A 1 24 ? 7.176 3.488 2.644 1.00 0.00 21 TYR A N 2
ATOM 1490 C CA . TYR A 1 24 ? 8.354 3.349 1.795 1.00 0.00 21 TYR A CA 2
ATOM 1491 C C . TYR A 1 24 ? 8.160 2.240 0.764 1.00 0.00 21 TYR A C 2
ATOM 1492 O O . TYR A 1 24 ? 8.754 2.271 -0.314 1.00 0.00 21 TYR A O 2
ATOM 1510 N N . LEU A 1 25 ? 7.327 1.261 1.101 1.00 0.00 22 LEU A N 2
ATOM 1511 C CA . LEU A 1 25 ? 7.059 0.143 0.202 1.00 0.00 22 LEU A CA 2
ATOM 1512 C C . LEU A 1 25 ? 5.797 0.388 -0.619 1.00 0.00 22 LEU A C 2
ATOM 1513 O O . LEU A 1 25 ? 5.675 -0.093 -1.746 1.00 0.00 22 LEU A O 2
ATOM 1529 N N . LEU A 1 26 ? 4.859 1.136 -0.048 1.00 0.00 23 LEU A N 2
ATOM 1530 C CA . LEU A 1 26 ? 3.605 1.440 -0.729 1.00 0.00 23 LEU A CA 2
ATOM 1531 C C . LEU A 1 26 ? 3.757 2.656 -1.639 1.00 0.00 23 LEU A C 2
ATOM 1532 O O . LEU A 1 26 ? 3.086 2.759 -2.667 1.00 0.00 23 LEU A O 2
ATOM 1548 N N . VAL A 1 27 ? 4.639 3.572 -1.257 1.00 0.00 24 VAL A N 2
ATOM 1549 C CA . VAL A 1 27 ? 4.878 4.778 -2.040 1.00 0.00 24 VAL A CA 2
ATOM 1550 C C . VAL A 1 27 ? 5.338 4.434 -3.453 1.00 0.00 24 VAL A C 2
ATOM 1551 O O . VAL A 1 27 ? 4.859 5.009 -4.430 1.00 0.00 24 VAL A O 2
ATOM 1564 N N . GLY A 1 28 ? 6.271 3.491 -3.555 1.00 0.00 25 GLY A N 2
ATOM 1565 C CA . GLY A 1 28 ? 6.781 3.088 -4.851 1.00 0.00 25 GLY A CA 2
ATOM 1566 C C . GLY A 1 28 ? 5.755 2.324 -5.666 1.00 0.00 25 GLY A C 2
ATOM 1567 O O . GLY A 1 28 ? 5.770 2.369 -6.896 1.00 0.00 25 GLY A O 2
ATOM 1571 N N . HIS A 1 29 ? 4.865 1.618 -4.978 1.00 0.00 26 HIS A N 2
ATOM 1572 C CA . HIS A 1 29 ? 3.826 0.838 -5.642 1.00 0.00 26 HIS A CA 2
ATOM 1573 C C . HIS A 1 29 ? 2.601 1.697 -5.949 1.00 0.00 26 HIS A C 2
ATOM 1574 O O . HIS A 1 29 ? 1.794 1.356 -6.814 1.00 0.00 26 HIS A O 2
ATOM 1589 N N . PHE A 1 30 ? 2.467 2.812 -5.236 1.00 0.00 27 PHE A N 2
ATOM 1590 C CA . PHE A 1 30 ? 1.339 3.716 -5.436 1.00 0.00 27 PHE A CA 2
ATOM 1591 C C . PHE A 1 30 ? 1.695 4.821 -6.425 1.00 0.00 27 PHE A C 2
ATOM 1592 O O . PHE A 1 30 ? 0.846 5.280 -7.190 1.00 0.00 27 PHE A O 2
ATOM 1609 N N . ASN A 1 31 ? 2.955 5.243 -6.405 1.00 0.00 28 ASN A N 2
ATOM 1610 C CA . ASN A 1 31 ? 3.421 6.296 -7.301 1.00 0.00 28 ASN A CA 2
ATOM 1611 C C . ASN A 1 31 ? 3.576 5.769 -8.724 1.00 0.00 28 ASN A C 2
ATOM 1612 O O . ASN A 1 31 ? 3.137 6.405 -9.683 1.00 0.00 28 ASN A O 2
ATOM 1623 N N . GLU A 1 32 ? 4.201 4.603 -8.855 1.00 0.00 29 GLU A N 2
ATOM 1624 C CA . GLU A 1 32 ? 4.413 3.991 -10.162 1.00 0.00 29 GLU A CA 2
ATOM 1625 C C . GLU A 1 32 ? 3.085 3.750 -10.872 1.00 0.00 29 GLU A C 2
ATOM 1626 O O . GLU A 1 32 ? 3.011 3.780 -12.099 1.00 0.00 29 GLU A O 2
ATOM 1638 N N . GLY A 1 33 ? 2.036 3.510 -10.090 1.00 0.00 30 GLY A N 2
ATOM 1639 C CA . GLY A 1 33 ? 0.725 3.268 -10.662 1.00 0.00 30 GLY A CA 2
ATOM 1640 C C . GLY A 1 33 ? 0.370 1.794 -10.691 1.00 0.00 30 GLY A C 2
ATOM 1641 O O . GLY A 1 33 ? -0.225 1.311 -11.654 1.00 0.00 30 GLY A O 2
ATOM 1645 N N . LYS A 1 34 ? 0.733 1.078 -9.632 1.00 0.00 31 LYS A N 2
ATOM 1646 C CA . LYS A 1 34 ? 0.449 -0.348 -9.540 1.00 0.00 31 LYS A CA 2
ATOM 1647 C C . LYS A 1 34 ? -0.940 -0.590 -8.953 1.00 0.00 31 LYS A C 2
ATOM 1648 O O . LYS A 1 34 ? -1.748 -1.319 -9.527 1.00 0.00 31 LYS A O 2
ATOM 1667 N N . PHE A 1 35 ? -1.208 0.027 -7.808 1.00 0.00 32 PHE A N 2
ATOM 1668 C CA . PHE A 1 35 ? -2.501 -0.123 -7.145 1.00 0.00 32 PHE A CA 2
ATOM 1669 C C . PHE A 1 35 ? -3.156 1.236 -6.914 1.00 0.00 32 PHE A C 2
ATOM 1670 O O . PHE A 1 35 ? -2.474 2.257 -6.821 1.00 0.00 32 PHE A O 2
ATOM 1687 N N . SER A 1 36 ? -4.481 1.242 -6.823 1.00 0.00 33 SER A N 2
ATOM 1688 C CA . SER A 1 36 ? -5.227 2.475 -6.603 1.00 0.00 33 SER A CA 2
ATOM 1689 C C . SER A 1 36 ? -5.666 2.595 -5.147 1.00 0.00 33 SER A C 2
ATOM 1690 O O . SER A 1 36 ? -5.573 1.637 -4.380 1.00 0.00 33 SER A O 2
ATOM 1698 N N . LEU A 1 37 ? -6.145 3.778 -4.775 1.00 0.00 34 LEU A N 2
ATOM 1699 C CA . LEU A 1 37 ? -6.599 4.024 -3.410 1.00 0.00 34 LEU A CA 2
ATOM 1700 C C . LEU A 1 37 ? -7.819 3.169 -3.082 1.00 0.00 34 LEU A C 2
ATOM 1701 O O . LEU A 1 37 ? -7.966 2.684 -1.961 1.00 0.00 34 LEU A O 2
ATOM 1717 N N . ILE A 1 38 ? -8.692 2.990 -4.067 1.00 0.00 35 ILE A N 2
ATOM 1718 C CA . ILE A 1 38 ? -9.900 2.194 -3.884 1.00 0.00 35 ILE A CA 2
ATOM 1719 C C . ILE A 1 38 ? -9.564 0.772 -3.447 1.00 0.00 35 ILE A C 2
ATOM 1720 O O . ILE A 1 38 ? -10.349 0.120 -2.759 1.00 0.00 35 ILE A O 2
ATOM 1736 N N . GLU A 1 39 ? -8.391 0.292 -3.853 1.00 0.00 36 GLU A N 2
ATOM 1737 C CA . GLU A 1 39 ? -7.952 -1.053 -3.503 1.00 0.00 36 GLU A CA 2
ATOM 1738 C C . GLU A 1 39 ? -7.362 -1.086 -2.098 1.00 0.00 36 GLU A C 2
ATOM 1739 O O . GLU A 1 39 ? -7.515 -2.069 -1.372 1.00 0.00 36 GLU A O 2
ATOM 1751 N N . LEU A 1 40 ? -6.686 -0.007 -1.719 1.00 0.00 37 LEU A N 2
ATOM 1752 C CA . LEU A 1 40 ? -6.073 0.087 -0.399 1.00 0.00 37 LEU A CA 2
ATOM 1753 C C . LEU A 1 40 ? -7.133 0.256 0.684 1.00 0.00 37 LEU A C 2
ATOM 1754 O O . LEU A 1 40 ? -7.057 -0.368 1.743 1.00 0.00 37 LEU A O 2
ATOM 1770 N N . ILE A 1 41 ? -8.121 1.102 0.413 1.00 0.00 38 ILE A N 2
ATOM 1771 C CA . ILE A 1 41 ? -9.197 1.350 1.366 1.00 0.00 38 ILE A CA 2
ATOM 1772 C C . ILE A 1 41 ? -10.102 0.131 1.499 1.00 0.00 38 ILE A C 2
ATOM 1773 O O . ILE A 1 41 ? -10.644 -0.138 2.570 1.00 0.00 38 ILE A O 2
ATOM 1789 N N . LYS A 1 42 ? -10.258 -0.607 0.405 1.00 0.00 39 LYS A N 2
ATOM 1790 C CA . LYS A 1 42 ? -11.096 -1.800 0.401 1.00 0.00 39 LYS A CA 2
ATOM 1791 C C . LYS A 1 42 ? -10.431 -2.932 1.178 1.00 0.00 39 LYS A C 2
ATOM 1792 O O . LYS A 1 42 ? -11.104 -3.739 1.818 1.00 0.00 39 LYS A O 2
ATOM 1811 N N . PHE A 1 43 ? -9.103 -2.983 1.117 1.00 0.00 40 PHE A N 2
ATOM 1812 C CA . PHE A 1 43 ? -8.345 -4.015 1.814 1.00 0.00 40 PHE A CA 2
ATOM 1813 C C . PHE A 1 43 ? -8.408 -3.809 3.324 1.00 0.00 40 PHE A C 2
ATOM 1814 O O . PHE A 1 43 ? -8.719 -4.733 4.074 1.00 0.00 40 PHE A O 2
ATOM 1831 N N . ALA A 1 44 ? -8.112 -2.590 3.763 1.00 0.00 41 ALA A N 2
ATOM 1832 C CA . ALA A 1 44 ? -8.135 -2.262 5.182 1.00 0.00 41 ALA A CA 2
ATOM 1833 C C . ALA A 1 44 ? -9.545 -2.380 5.750 1.00 0.00 41 ALA A C 2
ATOM 1834 O O . ALA A 1 44 ? -9.734 -2.826 6.882 1.00 0.00 41 ALA A O 2
ATOM 1841 N N . LYS A 1 45 ? -10.534 -1.981 4.955 1.00 0.00 42 LYS A N 2
ATOM 1842 C CA . LYS A 1 45 ? -11.928 -2.045 5.380 1.00 0.00 42 LYS A CA 2
ATOM 1843 C C . LYS A 1 45 ? -12.333 -3.479 5.704 1.00 0.00 42 LYS A C 2
ATOM 1844 O O . LYS A 1 45 ? -13.056 -3.727 6.669 1.00 0.00 42 LYS A O 2
ATOM 1863 N N . SER A 1 46 ? -11.863 -4.420 4.892 1.00 0.00 43 SER A N 2
ATOM 1864 C CA . SER A 1 46 ? -12.175 -5.831 5.093 1.00 0.00 43 SER A CA 2
ATOM 1865 C C . SER A 1 46 ? -11.422 -6.386 6.298 1.00 0.00 43 SER A C 2
ATOM 1866 O O . SER A 1 46 ? -11.911 -7.280 6.990 1.00 0.00 43 SER A O 2
ATOM 1874 N N . ARG A 1 47 ? -10.231 -5.851 6.543 1.00 0.00 44 ARG A N 2
ATOM 1875 C CA . ARG A 1 47 ? -9.410 -6.293 7.665 1.00 0.00 44 ARG A CA 2
ATOM 1876 C C . ARG A 1 47 ? -9.788 -5.558 8.948 1.00 0.00 44 ARG A C 2
ATOM 1877 O O . ARG A 1 47 ? -9.478 -6.016 10.048 1.00 0.00 44 ARG A O 2
ATOM 1898 N N . GLU A 1 48 ? -10.456 -4.416 8.802 1.00 0.00 45 GLU A N 2
ATOM 1899 C CA . GLU A 1 48 ? -10.872 -3.621 9.953 1.00 0.00 45 GLU A CA 2
ATOM 1900 C C . GLU A 1 48 ? -9.661 -3.128 10.739 1.00 0.00 45 GLU A C 2
ATOM 1901 O O . GLU A 1 48 ? -9.502 -3.438 11.920 1.00 0.00 45 GLU A O 2
ATOM 1913 N N . THR A 1 49 ? -8.808 -2.357 10.073 1.00 0.00 46 THR A N 2
ATOM 1914 C CA . THR A 1 49 ? -7.610 -1.819 10.704 1.00 0.00 46 THR A CA 2
ATOM 1915 C C . THR A 1 49 ? -7.089 -0.603 9.945 1.00 0.00 46 THR A C 2
ATOM 1916 O O . THR A 1 49 ? -6.350 -0.737 8.971 1.00 0.00 46 THR A O 2
ATOM 1927 N N . PHE A 1 50 ? -7.481 0.584 10.398 1.00 0.00 47 PHE A N 2
ATOM 1928 C CA . PHE A 1 50 ? -7.054 1.825 9.760 1.00 0.00 47 PHE A CA 2
ATOM 1929 C C . PHE A 1 50 ? -5.533 1.929 9.725 1.00 0.00 47 PHE A C 2
ATOM 1930 O O . PHE A 1 50 ? -4.968 2.598 8.860 1.00 0.00 47 PHE A O 2
ATOM 1947 N N . ILE A 1 51 ? -4.873 1.266 10.670 1.00 0.00 48 ILE A N 2
ATOM 1948 C CA . ILE A 1 51 ? -3.417 1.285 10.744 1.00 0.00 48 ILE A CA 2
ATOM 1949 C C . ILE A 1 51 ? -2.802 0.431 9.638 1.00 0.00 48 ILE A C 2
ATOM 1950 O O . ILE A 1 51 ? -2.777 -0.796 9.730 1.00 0.00 48 ILE A O 2
ATOM 1966 N N . ILE A 1 52 ? -2.308 1.090 8.594 1.00 0.00 49 ILE A N 2
ATOM 1967 C CA . ILE A 1 52 ? -1.694 0.391 7.473 1.00 0.00 49 ILE A CA 2
ATOM 1968 C C . ILE A 1 52 ? -0.195 0.212 7.691 1.00 0.00 49 ILE A C 2
ATOM 1969 O O . ILE A 1 52 ? 0.597 1.108 7.396 1.00 0.00 49 ILE A O 2
ATOM 1985 N N . ASP A 1 53 ? 0.189 -0.950 8.210 1.00 0.00 50 ASP A N 2
ATOM 1986 C CA . ASP A 1 53 ? 1.593 -1.247 8.468 1.00 0.00 50 ASP A CA 2
ATOM 1987 C C . ASP A 1 53 ? 2.120 -2.278 7.477 1.00 0.00 50 ASP A C 2
ATOM 1988 O O . ASP A 1 53 ? 1.426 -2.662 6.536 1.00 0.00 50 ASP A O 2
ATOM 1997 N N . ASP A 1 54 ? 3.356 -2.721 7.692 1.00 0.00 51 ASP A N 2
ATOM 1998 C CA . ASP A 1 54 ? 3.980 -3.708 6.816 1.00 0.00 51 ASP A CA 2
ATOM 1999 C C . ASP A 1 54 ? 3.146 -4.983 6.747 1.00 0.00 51 ASP A C 2
ATOM 2000 O O . ASP A 1 54 ? 3.108 -5.657 5.718 1.00 0.00 51 ASP A O 2
ATOM 2009 N N . GLU A 1 55 ? 2.478 -5.310 7.849 1.00 0.00 52 GLU A N 2
ATOM 2010 C CA . GLU A 1 55 ? 1.645 -6.505 7.913 1.00 0.00 52 GLU A CA 2
ATOM 2011 C C . GLU A 1 55 ? 0.543 -6.461 6.858 1.00 0.00 52 GLU A C 2
ATOM 2012 O O . GLU A 1 55 ? 0.284 -7.452 6.174 1.00 0.00 52 GLU A O 2
ATOM 2024 N N . ILE A 1 56 ? -0.100 -5.307 6.730 1.00 0.00 53 ILE A N 2
ATOM 2025 C CA . ILE A 1 56 ? -1.174 -5.133 5.758 1.00 0.00 53 ILE A CA 2
ATOM 2026 C C . ILE A 1 56 ? -0.618 -5.005 4.343 1.00 0.00 53 ILE A C 2
ATOM 2027 O O . ILE A 1 56 ? -1.187 -5.537 3.390 1.00 0.00 53 ILE A O 2
ATOM 2043 N N . ALA A 1 57 ? 0.499 -4.295 4.212 1.00 0.00 54 ALA A N 2
ATOM 2044 C CA . ALA A 1 57 ? 1.132 -4.097 2.915 1.00 0.00 54 ALA A CA 2
ATOM 2045 C C . ALA A 1 57 ? 1.648 -5.416 2.348 1.00 0.00 54 ALA A C 2
ATOM 2046 O O . ALA A 1 57 ? 1.573 -5.657 1.143 1.00 0.00 54 ALA A O 2
ATOM 2053 N N . ASN A 1 58 ? 2.171 -6.266 3.225 1.00 0.00 55 ASN A N 2
ATOM 2054 C CA . ASN A 1 58 ? 2.699 -7.561 2.812 1.00 0.00 55 ASN A CA 2
ATOM 2055 C C . ASN A 1 58 ? 1.609 -8.418 2.180 1.00 0.00 55 ASN A C 2
ATOM 2056 O O . ASN A 1 58 ? 1.730 -8.853 1.035 1.00 0.00 55 ASN A O 2
ATOM 2067 N N . GLU A 1 59 ? 0.541 -8.657 2.935 1.00 0.00 56 GLU A N 2
ATOM 2068 C CA . GLU A 1 59 ? -0.574 -9.464 2.450 1.00 0.00 56 GLU A CA 2
ATOM 2069 C C . GLU A 1 59 ? -1.282 -8.773 1.288 1.00 0.00 56 GLU A C 2
ATOM 2070 O O . GLU A 1 59 ? -1.768 -9.428 0.367 1.00 0.00 56 GLU A O 2
ATOM 2082 N N . PHE A 1 60 ? -1.337 -7.447 1.340 1.00 0.00 57 PHE A N 2
ATOM 2083 C CA . PHE A 1 60 ? -1.986 -6.665 0.294 1.00 0.00 57 PHE A CA 2
ATOM 2084 C C . PHE A 1 60 ? -1.362 -6.950 -1.070 1.00 0.00 57 PHE A C 2
ATOM 2085 O O . PHE A 1 60 ? -2.060 -7.301 -2.022 1.00 0.00 57 PHE A O 2
ATOM 2102 N N . LEU A 1 61 ? -0.044 -6.795 -1.156 1.00 0.00 58 LEU A N 2
ATOM 2103 C CA . LEU A 1 61 ? 0.673 -7.033 -2.403 1.00 0.00 58 LEU A CA 2
ATOM 2104 C C . LEU A 1 61 ? 0.561 -8.495 -2.828 1.00 0.00 58 LEU A C 2
ATOM 2105 O O . LEU A 1 61 ? 0.588 -8.809 -4.018 1.00 0.00 58 LEU A O 2
ATOM 2121 N N . LYS A 1 62 ? 0.435 -9.384 -1.849 1.00 0.00 59 LYS A N 2
ATOM 2122 C CA . LYS A 1 62 ? 0.321 -10.812 -2.124 1.00 0.00 59 LYS A CA 2
ATOM 2123 C C . LYS A 1 62 ? -1.103 -11.176 -2.532 1.00 0.00 59 LYS A C 2
ATOM 2124 O O . LYS A 1 62 ? -1.317 -12.102 -3.316 1.00 0.00 59 LYS A O 2
ATOM 2143 N N . SER A 1 63 ? -2.074 -10.445 -1.996 1.00 0.00 60 SER A N 2
ATOM 2144 C CA . SER A 1 63 ? -3.478 -10.693 -2.305 1.00 0.00 60 SER A CA 2
ATOM 2145 C C . SER A 1 63 ? -3.806 -10.268 -3.733 1.00 0.00 60 SER A C 2
ATOM 2146 O O . SER A 1 63 ? -4.465 -10.999 -4.473 1.00 0.00 60 SER A O 2
ATOM 2154 N N . ILE A 1 64 ? -3.345 -9.081 -4.113 1.00 0.00 61 ILE A N 2
ATOM 2155 C CA . ILE A 1 64 ? -3.591 -8.558 -5.452 1.00 0.00 61 ILE A CA 2
ATOM 2156 C C . ILE A 1 64 ? -2.815 -9.347 -6.502 1.00 0.00 61 ILE A C 2
ATOM 2157 O O . ILE A 1 64 ? -3.253 -9.475 -7.646 1.00 0.00 61 ILE A O 2
ATOM 2173 N N . GLY A 1 65 ? -1.661 -9.875 -6.107 1.00 0.00 62 GLY A N 2
ATOM 2174 C CA . GLY A 1 65 ? -0.843 -10.643 -7.026 1.00 0.00 62 GLY A CA 2
ATOM 2175 C C . GLY A 1 65 ? 0.133 -9.778 -7.797 1.00 0.00 62 GLY A C 2
ATOM 2176 O O . GLY A 1 65 ? 0.224 -9.874 -9.021 1.00 0.00 62 GLY A O 2
ATOM 2180 N N . ALA A 1 66 ? 0.864 -8.929 -7.080 1.00 0.00 63 ALA A N 2
ATOM 2181 C CA . ALA A 1 66 ? 1.837 -8.043 -7.707 1.00 0.00 63 ALA A CA 2
ATOM 2182 C C . ALA A 1 66 ? 3.240 -8.306 -7.172 1.00 0.00 63 ALA A C 2
ATOM 2183 O O . ALA A 1 66 ? 3.408 -8.803 -6.057 1.00 0.00 63 ALA A O 2
ATOM 2190 N N . GLU A 1 67 ? 4.247 -7.968 -7.971 1.00 0.00 64 GLU A N 2
ATOM 2191 C CA . GLU A 1 67 ? 5.636 -8.169 -7.579 1.00 0.00 64 GLU A CA 2
ATOM 2192 C C . GLU A 1 67 ? 6.282 -6.848 -7.171 1.00 0.00 64 GLU A C 2
ATOM 2193 O O . GLU A 1 67 ? 6.145 -5.839 -7.863 1.00 0.00 64 GLU A O 2
ATOM 2205 N N . VAL A 1 68 ? 6.986 -6.863 -6.044 1.00 0.00 65 VAL A N 2
ATOM 2206 C CA . VAL A 1 68 ? 7.654 -5.667 -5.544 1.00 0.00 65 VAL A CA 2
ATOM 2207 C C . VAL A 1 68 ? 8.985 -5.444 -6.256 1.00 0.00 65 VAL A C 2
ATOM 2208 O O . VAL A 1 68 ? 9.800 -6.360 -6.371 1.00 0.00 65 VAL A O 2
ATOM 2221 N N . GLU A 1 69 ? 9.198 -4.222 -6.731 1.00 0.00 66 GLU A N 2
ATOM 2222 C CA . GLU A 1 69 ? 10.430 -3.878 -7.432 1.00 0.00 66 GLU A CA 2
ATOM 2223 C C . GLU A 1 69 ? 11.278 -2.918 -6.604 1.00 0.00 66 GLU A C 2
ATOM 2224 O O . GLU A 1 69 ? 10.750 -2.051 -5.907 1.00 0.00 66 GLU A O 2
ATOM 2236 N N . LEU A 1 70 ? 12.595 -3.081 -6.684 1.00 0.00 67 LEU A N 2
ATOM 2237 C CA . LEU A 1 70 ? 13.517 -2.228 -5.941 1.00 0.00 67 LEU A CA 2
ATOM 2238 C C . LEU A 1 70 ? 14.531 -1.577 -6.880 1.00 0.00 67 LEU A C 2
ATOM 2239 O O . LEU A 1 70 ? 15.677 -2.017 -6.972 1.00 0.00 67 LEU A O 2
ATOM 2255 N N . PRO A 1 71 ? 14.121 -0.515 -7.593 1.00 0.00 68 PRO A N 2
ATOM 2256 C CA . PRO A 1 71 ? 14.998 0.196 -8.527 1.00 0.00 68 PRO A CA 2
ATOM 2257 C C . PRO A 1 71 ? 16.047 1.038 -7.811 1.00 0.00 68 PRO A C 2
ATOM 2258 O O . PRO A 1 71 ? 15.785 1.598 -6.745 1.00 0.00 68 PRO A O 2
ATOM 2269 N N . GLN A 1 72 ? 17.235 1.123 -8.400 1.00 0.00 69 GLN A N 2
ATOM 2270 C CA . GLN A 1 72 ? 18.324 1.897 -7.815 1.00 0.00 69 GLN A CA 2
ATOM 2271 C C . GLN A 1 72 ? 18.496 3.227 -8.542 1.00 0.00 69 GLN A C 2
ATOM 2272 O O . GLN A 1 72 ? 18.029 3.396 -9.669 1.00 0.00 69 GLN A O 2
ATOM 2286 N N . GLU A 1 73 ? 19.169 4.170 -7.890 1.00 0.00 70 GLU A N 2
ATOM 2287 C CA . GLU A 1 73 ? 19.403 5.485 -8.474 1.00 0.00 70 GLU A CA 2
ATOM 2288 C C . GLU A 1 73 ? 20.245 5.374 -9.742 1.00 0.00 70 GLU A C 2
ATOM 2289 O O . GLU A 1 73 ? 20.574 4.275 -10.188 1.00 0.00 70 GLU A O 2
ATOM 2301 N N . ILE A 1 74 ? 20.590 6.521 -10.317 1.00 0.00 71 ILE A N 2
ATOM 2302 C CA . ILE A 1 74 ? 21.394 6.554 -11.532 1.00 0.00 71 ILE A CA 2
ATOM 2303 C C . ILE A 1 74 ? 22.302 7.779 -11.559 1.00 0.00 71 ILE A C 2
ATOM 2304 O O . ILE A 1 74 ? 22.094 8.734 -10.812 1.00 0.00 71 ILE A O 2
ATOM 2320 N N . LYS A 1 75 ? 23.311 7.742 -12.424 1.00 0.00 72 LYS A N 2
ATOM 2321 C CA . LYS A 1 75 ? 24.252 8.850 -12.547 1.00 0.00 72 LYS A CA 2
ATOM 2322 C C . LYS A 1 75 ? 23.584 10.064 -13.183 1.00 0.00 72 LYS A C 2
ATOM 2323 O O . LYS A 1 75 ? 23.109 9.942 -14.332 1.00 0.00 72 LYS A O 2
ATOM 2343 N N . MET A 1 4 ? 2.510 17.381 1.255 1.00 0.00 1 MET A N 3
ATOM 2344 C CA . MET A 1 4 ? 3.723 16.743 0.680 1.00 0.00 1 MET A CA 3
ATOM 2345 C C . MET A 1 4 ? 3.360 15.788 -0.453 1.00 0.00 1 MET A C 3
ATOM 2346 O O . MET A 1 4 ? 3.583 16.088 -1.626 1.00 0.00 1 MET A O 3
ATOM 2360 N N . ASP A 1 5 ? 2.798 14.639 -0.094 1.00 0.00 2 ASP A N 3
ATOM 2361 C CA . ASP A 1 5 ? 2.403 13.639 -1.081 1.00 0.00 2 ASP A CA 3
ATOM 2362 C C . ASP A 1 5 ? 0.887 13.475 -1.111 1.00 0.00 2 ASP A C 3
ATOM 2363 O O . ASP A 1 5 ? 0.206 13.706 -0.111 1.00 0.00 2 ASP A O 3
ATOM 2372 N N . GLU A 1 6 ? 0.364 13.075 -2.266 1.00 0.00 3 GLU A N 3
ATOM 2373 C CA . GLU A 1 6 ? -1.072 12.878 -2.428 1.00 0.00 3 GLU A CA 3
ATOM 2374 C C . GLU A 1 6 ? -1.518 11.564 -1.795 1.00 0.00 3 GLU A C 3
ATOM 2375 O O . GLU A 1 6 ? -2.653 11.438 -1.338 1.00 0.00 3 GLU A O 3
ATOM 2387 N N . PHE A 1 7 ? -0.618 10.585 -1.776 1.00 0.00 4 PHE A N 3
ATOM 2388 C CA . PHE A 1 7 ? -0.921 9.280 -1.200 1.00 0.00 4 PHE A CA 3
ATOM 2389 C C . PHE A 1 7 ? -1.281 9.407 0.278 1.00 0.00 4 PHE A C 3
ATOM 2390 O O . PHE A 1 7 ? -2.365 9.005 0.699 1.00 0.00 4 PHE A O 3
ATOM 2407 N N . VAL A 1 8 ? -0.363 9.966 1.059 1.00 0.00 5 VAL A N 3
ATOM 2408 C CA . VAL A 1 8 ? -0.584 10.145 2.489 1.00 0.00 5 VAL A CA 3
ATOM 2409 C C . VAL A 1 8 ? -1.808 11.017 2.752 1.00 0.00 5 VAL A C 3
ATOM 2410 O O . VAL A 1 8 ? -2.620 10.715 3.628 1.00 0.00 5 VAL A O 3
ATOM 2423 N N . LYS A 1 9 ? -1.934 12.097 1.988 1.00 0.00 6 LYS A N 3
ATOM 2424 C CA . LYS A 1 9 ? -3.059 13.012 2.140 1.00 0.00 6 LYS A CA 3
ATOM 2425 C C . LYS A 1 9 ? -4.383 12.293 1.901 1.00 0.00 6 LYS A C 3
ATOM 2426 O O . LYS A 1 9 ? -5.344 12.475 2.649 1.00 0.00 6 LYS A O 3
ATOM 2445 N N . GLY A 1 10 ? -4.426 11.474 0.855 1.00 0.00 7 GLY A N 3
ATOM 2446 C CA . GLY A 1 10 ? -5.637 10.741 0.536 1.00 0.00 7 GLY A CA 3
ATOM 2447 C C . GLY A 1 10 ? -6.079 9.832 1.667 1.00 0.00 7 GLY A C 3
ATOM 2448 O O . GLY A 1 10 ? -7.268 9.551 1.818 1.00 0.00 7 GLY A O 3
ATOM 2452 N N . LEU A 1 11 ? -5.121 9.371 2.463 1.00 0.00 8 LEU A N 3
ATOM 2453 C CA . LEU A 1 11 ? -5.417 8.489 3.585 1.00 0.00 8 LEU A CA 3
ATOM 2454 C C . LEU A 1 11 ? -5.997 9.273 4.758 1.00 0.00 8 LEU A C 3
ATOM 2455 O O . LEU A 1 11 ? -6.897 8.800 5.451 1.00 0.00 8 LEU A O 3
ATOM 2471 N N . MET A 1 12 ? -5.474 10.477 4.974 1.00 0.00 9 MET A N 3
ATOM 2472 C CA . MET A 1 12 ? -5.939 11.329 6.062 1.00 0.00 9 MET A CA 3
ATOM 2473 C C . MET A 1 12 ? -7.400 11.721 5.862 1.00 0.00 9 MET A C 3
ATOM 2474 O O . MET A 1 12 ? -8.145 11.891 6.826 1.00 0.00 9 MET A O 3
ATOM 2488 N N . LYS A 1 13 ? -7.801 11.863 4.603 1.00 0.00 10 LYS A N 3
ATOM 2489 C CA . LYS A 1 13 ? -9.171 12.237 4.275 1.00 0.00 10 LYS A CA 3
ATOM 2490 C C . LYS A 1 13 ? -10.155 11.179 4.761 1.00 0.00 10 LYS A C 3
ATOM 2491 O O . LYS A 1 13 ? -11.294 11.490 5.114 1.00 0.00 10 LYS A O 3
ATOM 2510 N N . ASN A 1 14 ? -9.711 9.926 4.779 1.00 0.00 11 ASN A N 3
ATOM 2511 C CA . ASN A 1 14 ? -10.555 8.822 5.223 1.00 0.00 11 ASN A CA 3
ATOM 2512 C C . ASN A 1 14 ? -10.087 8.277 6.569 1.00 0.00 11 ASN A C 3
ATOM 2513 O O . ASN A 1 14 ? -10.391 7.139 6.928 1.00 0.00 11 ASN A O 3
ATOM 2524 N N . GLY A 1 15 ? -9.347 9.095 7.315 1.00 0.00 12 GLY A N 3
ATOM 2525 C CA . GLY A 1 15 ? -8.852 8.674 8.614 1.00 0.00 12 GLY A CA 3
ATOM 2526 C C . GLY A 1 15 ? -8.122 7.345 8.560 1.00 0.00 12 GLY A C 3
ATOM 2527 O O . GLY A 1 15 ? -8.653 6.320 8.988 1.00 0.00 12 GLY A O 3
ATOM 2531 N N . TYR A 1 16 ? -6.902 7.362 8.032 1.00 0.00 13 TYR A N 3
ATOM 2532 C CA . TYR A 1 16 ? -6.100 6.149 7.925 1.00 0.00 13 TYR A CA 3
ATOM 2533 C C . TYR A 1 16 ? -4.621 6.453 8.142 1.00 0.00 13 TYR A C 3
ATOM 2534 O O . TYR A 1 16 ? -4.008 7.188 7.368 1.00 0.00 13 TYR A O 3
ATOM 2552 N N . LEU A 1 17 ? -4.056 5.883 9.201 1.00 0.00 14 LEU A N 3
ATOM 2553 C CA . LEU A 1 17 ? -2.650 6.093 9.522 1.00 0.00 14 LEU A CA 3
ATOM 2554 C C . LEU A 1 17 ? -1.768 5.090 8.783 1.00 0.00 14 LEU A C 3
ATOM 2555 O O . LEU A 1 17 ? -2.136 3.927 8.623 1.00 0.00 14 LEU A O 3
ATOM 2571 N N . ILE A 1 18 ? -0.606 5.551 8.334 1.00 0.00 15 ILE A N 3
ATOM 2572 C CA . ILE A 1 18 ? 0.326 4.693 7.610 1.00 0.00 15 ILE A CA 3
ATOM 2573 C C . ILE A 1 18 ? 1.732 4.793 8.194 1.00 0.00 15 ILE A C 3
ATOM 2574 O O . ILE A 1 18 ? 2.241 5.889 8.431 1.00 0.00 15 ILE A O 3
ATOM 2590 N N . THR A 1 19 ? 2.353 3.641 8.424 1.00 0.00 16 THR A N 3
ATOM 2591 C CA . THR A 1 19 ? 3.700 3.597 8.980 1.00 0.00 16 THR A CA 3
ATOM 2592 C C . THR A 1 19 ? 4.753 3.698 7.879 1.00 0.00 16 THR A C 3
ATOM 2593 O O . THR A 1 19 ? 4.504 3.318 6.734 1.00 0.00 16 THR A O 3
ATOM 2604 N N . PRO A 1 20 ? 5.947 4.217 8.211 1.00 0.00 17 PRO A N 3
ATOM 2605 C CA . PRO A 1 20 ? 7.039 4.369 7.244 1.00 0.00 17 PRO A CA 3
ATOM 2606 C C . PRO A 1 20 ? 7.345 3.069 6.506 1.00 0.00 17 PRO A C 3
ATOM 2607 O O . PRO A 1 20 ? 7.542 3.064 5.291 1.00 0.00 17 PRO A O 3
ATOM 2618 N N . SER A 1 21 ? 7.383 1.967 7.249 1.00 0.00 18 SER A N 3
ATOM 2619 C CA . SER A 1 21 ? 7.665 0.659 6.666 1.00 0.00 18 SER A CA 3
ATOM 2620 C C . SER A 1 21 ? 6.669 0.327 5.558 1.00 0.00 18 SER A C 3
ATOM 2621 O O . SER A 1 21 ? 6.994 -0.397 4.618 1.00 0.00 18 SER A O 3
ATOM 2629 N N . ALA A 1 22 ? 5.458 0.860 5.677 1.00 0.00 19 ALA A N 3
ATOM 2630 C CA . ALA A 1 22 ? 4.418 0.619 4.685 1.00 0.00 19 ALA A CA 3
ATOM 2631 C C . ALA A 1 22 ? 4.524 1.603 3.525 1.00 0.00 19 ALA A C 3
ATOM 2632 O O . ALA A 1 22 ? 4.384 1.225 2.362 1.00 0.00 19 ALA A O 3
ATOM 2639 N N . TYR A 1 23 ? 4.771 2.867 3.850 1.00 0.00 20 TYR A N 3
ATOM 2640 C CA . TYR A 1 23 ? 4.893 3.908 2.834 1.00 0.00 20 TYR A CA 3
ATOM 2641 C C . TYR A 1 23 ? 6.143 3.698 1.986 1.00 0.00 20 TYR A C 3
ATOM 2642 O O . TYR A 1 23 ? 6.115 3.872 0.768 1.00 0.00 20 TYR A O 3
ATOM 2660 N N . TYR A 1 24 ? 7.241 3.323 2.636 1.00 0.00 21 TYR A N 3
ATOM 2661 C CA . TYR A 1 24 ? 8.501 3.092 1.940 1.00 0.00 21 TYR A CA 3
ATOM 2662 C C . TYR A 1 24 ? 8.339 2.047 0.838 1.00 0.00 21 TYR A C 3
ATOM 2663 O O . TYR A 1 24 ? 9.068 2.059 -0.152 1.00 0.00 21 TYR A O 3
ATOM 2681 N N . LEU A 1 25 ? 7.378 1.145 1.018 1.00 0.00 22 LEU A N 3
ATOM 2682 C CA . LEU A 1 25 ? 7.125 0.096 0.037 1.00 0.00 22 LEU A CA 3
ATOM 2683 C C . LEU A 1 25 ? 5.938 0.451 -0.851 1.00 0.00 22 LEU A C 3
ATOM 2684 O O . LEU A 1 25 ? 5.978 0.252 -2.065 1.00 0.00 22 LEU A O 3
ATOM 2700 N N . LEU A 1 26 ? 4.882 0.977 -0.239 1.00 0.00 23 LEU A N 3
ATOM 2701 C CA . LEU A 1 26 ? 3.683 1.360 -0.976 1.00 0.00 23 LEU A CA 3
ATOM 2702 C C . LEU A 1 26 ? 3.951 2.561 -1.877 1.00 0.00 23 LEU A C 3
ATOM 2703 O O . LEU A 1 26 ? 3.318 2.716 -2.922 1.00 0.00 23 LEU A O 3
ATOM 2719 N N . VAL A 1 27 ? 4.890 3.407 -1.467 1.00 0.00 24 VAL A N 3
ATOM 2720 C CA . VAL A 1 27 ? 5.237 4.594 -2.239 1.00 0.00 24 VAL A CA 3
ATOM 2721 C C . VAL A 1 27 ? 5.704 4.222 -3.643 1.00 0.00 24 VAL A C 3
ATOM 2722 O O . VAL A 1 27 ? 5.533 4.992 -4.590 1.00 0.00 24 VAL A O 3
ATOM 2735 N N . GLY A 1 28 ? 6.294 3.039 -3.773 1.00 0.00 25 GLY A N 3
ATOM 2736 C CA . GLY A 1 28 ? 6.779 2.590 -5.066 1.00 0.00 25 GLY A CA 3
ATOM 2737 C C . GLY A 1 28 ? 5.694 1.926 -5.894 1.00 0.00 25 GLY A C 3
ATOM 2738 O O . GLY A 1 28 ? 5.683 2.042 -7.119 1.00 0.00 25 GLY A O 3
ATOM 2742 N N . HIS A 1 29 ? 4.784 1.229 -5.224 1.00 0.00 26 HIS A N 3
ATOM 2743 C CA . HIS A 1 29 ? 3.691 0.543 -5.904 1.00 0.00 26 HIS A CA 3
ATOM 2744 C C . HIS A 1 29 ? 2.508 1.479 -6.142 1.00 0.00 26 HIS A C 3
ATOM 2745 O O . HIS A 1 29 ? 1.635 1.195 -6.963 1.00 0.00 26 HIS A O 3
ATOM 2760 N N . PHE A 1 30 ? 2.479 2.595 -5.417 1.00 0.00 27 PHE A N 3
ATOM 2761 C CA . PHE A 1 30 ? 1.400 3.566 -5.552 1.00 0.00 27 PHE A CA 3
ATOM 2762 C C . PHE A 1 30 ? 1.714 4.589 -6.639 1.00 0.00 27 PHE A C 3
ATOM 2763 O O . PHE A 1 30 ? 0.854 4.930 -7.449 1.00 0.00 27 PHE A O 3
ATOM 2780 N N . ASN A 1 31 ? 2.951 5.075 -6.648 1.00 0.00 28 ASN A N 3
ATOM 2781 C CA . ASN A 1 31 ? 3.377 6.061 -7.635 1.00 0.00 28 ASN A CA 3
ATOM 2782 C C . ASN A 1 31 ? 3.471 5.438 -9.024 1.00 0.00 28 ASN A C 3
ATOM 2783 O O . ASN A 1 31 ? 3.072 6.048 -10.016 1.00 0.00 28 ASN A O 3
ATOM 2794 N N . GLU A 1 32 ? 4.003 4.221 -9.090 1.00 0.00 29 GLU A N 3
ATOM 2795 C CA . GLU A 1 32 ? 4.149 3.518 -10.360 1.00 0.00 29 GLU A CA 3
ATOM 2796 C C . GLU A 1 32 ? 2.804 3.380 -11.067 1.00 0.00 29 GLU A C 3
ATOM 2797 O O . GLU A 1 32 ? 2.741 3.310 -12.294 1.00 0.00 29 GLU A O 3
ATOM 2809 N N . GLY A 1 33 ? 1.730 3.342 -10.285 1.00 0.00 30 GLY A N 3
ATOM 2810 C CA . GLY A 1 33 ? 0.401 3.214 -10.855 1.00 0.00 30 GLY A CA 3
ATOM 2811 C C . GLY A 1 33 ? -0.074 1.777 -10.906 1.00 0.00 30 GLY A C 3
ATOM 2812 O O . GLY A 1 33 ? -0.877 1.411 -11.763 1.00 0.00 30 GLY A O 3
ATOM 2816 N N . LYS A 1 34 ? 0.424 0.956 -9.986 1.00 0.00 31 LYS A N 3
ATOM 2817 C CA . LYS A 1 34 ? 0.045 -0.450 -9.932 1.00 0.00 31 LYS A CA 3
ATOM 2818 C C . LYS A 1 34 ? -1.303 -0.623 -9.238 1.00 0.00 31 LYS A C 3
ATOM 2819 O O . LYS A 1 34 ? -2.235 -1.192 -9.804 1.00 0.00 31 LYS A O 3
ATOM 2838 N N . PHE A 1 35 ? -1.398 -0.128 -8.006 1.00 0.00 32 PHE A N 3
ATOM 2839 C CA . PHE A 1 35 ? -2.633 -0.229 -7.239 1.00 0.00 32 PHE A CA 3
ATOM 2840 C C . PHE A 1 35 ? -3.257 1.147 -7.024 1.00 0.00 32 PHE A C 3
ATOM 2841 O O . PHE A 1 35 ? -2.556 2.158 -6.991 1.00 0.00 32 PHE A O 3
ATOM 2858 N N . SER A 1 36 ? -4.578 1.176 -6.876 1.00 0.00 33 SER A N 3
ATOM 2859 C CA . SER A 1 36 ? -5.294 2.429 -6.663 1.00 0.00 33 SER A CA 3
ATOM 2860 C C . SER A 1 36 ? -5.678 2.591 -5.195 1.00 0.00 33 SER A C 3
ATOM 2861 O O . SER A 1 36 ? -5.648 1.629 -4.427 1.00 0.00 33 SER A O 3
ATOM 2869 N N . LEU A 1 37 ? -6.036 3.811 -4.813 1.00 0.00 34 LEU A N 3
ATOM 2870 C CA . LEU A 1 37 ? -6.425 4.098 -3.437 1.00 0.00 34 LEU A CA 3
ATOM 2871 C C . LEU A 1 37 ? -7.617 3.243 -3.019 1.00 0.00 34 LEU A C 3
ATOM 2872 O O . LEU A 1 37 ? -7.698 2.788 -1.877 1.00 0.00 34 LEU A O 3
ATOM 2888 N N . ILE A 1 38 ? -8.541 3.026 -3.950 1.00 0.00 35 ILE A N 3
ATOM 2889 C CA . ILE A 1 38 ? -9.728 2.226 -3.677 1.00 0.00 35 ILE A CA 3
ATOM 2890 C C . ILE A 1 38 ? -9.350 0.801 -3.285 1.00 0.00 35 ILE A C 3
ATOM 2891 O O . ILE A 1 38 ? -10.026 0.169 -2.473 1.00 0.00 35 ILE A O 3
ATOM 2907 N N . GLU A 1 39 ? -8.265 0.301 -3.867 1.00 0.00 36 GLU A N 3
ATOM 2908 C CA . GLU A 1 39 ? -7.796 -1.049 -3.580 1.00 0.00 36 GLU A CA 3
ATOM 2909 C C . GLU A 1 39 ? -7.216 -1.136 -2.172 1.00 0.00 36 GLU A C 3
ATOM 2910 O O . GLU A 1 39 ? -7.424 -2.120 -1.463 1.00 0.00 36 GLU A O 3
ATOM 2922 N N . LEU A 1 40 ? -6.488 -0.097 -1.773 1.00 0.00 37 LEU A N 3
ATOM 2923 C CA . LEU A 1 40 ? -5.877 -0.057 -0.449 1.00 0.00 37 LEU A CA 3
ATOM 2924 C C . LEU A 1 40 ? -6.944 0.015 0.640 1.00 0.00 37 LEU A C 3
ATOM 2925 O O . LEU A 1 40 ? -6.871 -0.695 1.642 1.00 0.00 37 LEU A O 3
ATOM 2941 N N . ILE A 1 41 ? -7.936 0.876 0.434 1.00 0.00 38 ILE A N 3
ATOM 2942 C CA . ILE A 1 41 ? -9.018 1.038 1.397 1.00 0.00 38 ILE A CA 3
ATOM 2943 C C . ILE A 1 41 ? -9.906 -0.201 1.434 1.00 0.00 38 ILE A C 3
ATOM 2944 O O . ILE A 1 41 ? -10.476 -0.538 2.472 1.00 0.00 38 ILE A O 3
ATOM 2960 N N . LYS A 1 42 ? -10.019 -0.877 0.295 1.00 0.00 39 LYS A N 3
ATOM 2961 C CA . LYS A 1 42 ? -10.835 -2.080 0.197 1.00 0.00 39 LYS A CA 3
ATOM 2962 C C . LYS A 1 42 ? -10.255 -3.201 1.053 1.00 0.00 39 LYS A C 3
ATOM 2963 O O . LYS A 1 42 ? -10.991 -3.963 1.680 1.00 0.00 39 LYS A O 3
ATOM 2982 N N . PHE A 1 43 ? -8.929 -3.295 1.074 1.00 0.00 40 PHE A N 3
ATOM 2983 C CA . PHE A 1 43 ? -8.247 -4.322 1.855 1.00 0.00 40 PHE A CA 3
ATOM 2984 C C . PHE A 1 43 ? -8.335 -4.016 3.346 1.00 0.00 40 PHE A C 3
ATOM 2985 O O . PHE A 1 43 ? -8.606 -4.903 4.156 1.00 0.00 40 PHE A O 3
ATOM 3002 N N . ALA A 1 44 ? -8.102 -2.757 3.702 1.00 0.00 41 ALA A N 3
ATOM 3003 C CA . ALA A 1 44 ? -8.155 -2.335 5.096 1.00 0.00 41 ALA A CA 3
ATOM 3004 C C . ALA A 1 44 ? -9.550 -2.532 5.677 1.00 0.00 41 ALA A C 3
ATOM 3005 O O . ALA A 1 44 ? -9.702 -2.892 6.845 1.00 0.00 41 ALA A O 3
ATOM 3012 N N . LYS A 1 45 ? -10.567 -2.298 4.853 1.00 0.00 42 LYS A N 3
ATOM 3013 C CA . LYS A 1 45 ? -11.951 -2.451 5.285 1.00 0.00 42 LYS A CA 3
ATOM 3014 C C . LYS A 1 45 ? -12.227 -3.887 5.721 1.00 0.00 42 LYS A C 3
ATOM 3015 O O . LYS A 1 45 ? -12.843 -4.123 6.761 1.00 0.00 42 LYS A O 3
ATOM 3034 N N . SER A 1 46 ? -11.768 -4.842 4.919 1.00 0.00 43 SER A N 3
ATOM 3035 C CA . SER A 1 46 ? -11.966 -6.254 5.223 1.00 0.00 43 SER A CA 3
ATOM 3036 C C . SER A 1 46 ? -11.324 -6.617 6.558 1.00 0.00 43 SER A C 3
ATOM 3037 O O . SER A 1 46 ? -11.813 -7.491 7.276 1.00 0.00 43 SER A O 3
ATOM 3045 N N . ARG A 1 47 ? -10.230 -5.939 6.886 1.00 0.00 44 ARG A N 3
ATOM 3046 C CA . ARG A 1 47 ? -9.521 -6.187 8.137 1.00 0.00 44 ARG A CA 3
ATOM 3047 C C . ARG A 1 47 ? -10.189 -5.461 9.304 1.00 0.00 44 ARG A C 3
ATOM 3048 O O . ARG A 1 47 ? -9.912 -5.754 10.467 1.00 0.00 44 ARG A O 3
ATOM 3069 N N . GLU A 1 48 ? -11.067 -4.512 8.989 1.00 0.00 45 GLU A N 3
ATOM 3070 C CA . GLU A 1 48 ? -11.768 -3.747 10.014 1.00 0.00 45 GLU A CA 3
ATOM 3071 C C . GLU A 1 48 ? -10.784 -2.952 10.868 1.00 0.00 45 GLU A C 3
ATOM 3072 O O . GLU A 1 48 ? -10.909 -2.894 12.091 1.00 0.00 45 GLU A O 3
ATOM 3084 N N . THR A 1 49 ? -9.805 -2.337 10.211 1.00 0.00 46 THR A N 3
ATOM 3085 C CA . THR A 1 49 ? -8.798 -1.543 10.906 1.00 0.00 46 THR A CA 3
ATOM 3086 C C . THR A 1 49 ? -8.444 -0.291 10.112 1.00 0.00 46 THR A C 3
ATOM 3087 O O . THR A 1 49 ? -8.580 -0.260 8.890 1.00 0.00 46 THR A O 3
ATOM 3098 N N . PHE A 1 50 ? -7.990 0.741 10.817 1.00 0.00 47 PHE A N 3
ATOM 3099 C CA . PHE A 1 50 ? -7.616 1.998 10.177 1.00 0.00 47 PHE A CA 3
ATOM 3100 C C . PHE A 1 50 ? -6.134 2.293 10.382 1.00 0.00 47 PHE A C 3
ATOM 3101 O O . PHE A 1 50 ? -5.755 3.405 10.753 1.00 0.00 47 PHE A O 3
ATOM 3118 N N . ILE A 1 51 ? -5.296 1.290 10.137 1.00 0.00 48 ILE A N 3
ATOM 3119 C CA . ILE A 1 51 ? -3.856 1.444 10.294 1.00 0.00 48 ILE A CA 3
ATOM 3120 C C . ILE A 1 51 ? -3.099 0.640 9.242 1.00 0.00 48 ILE A C 3
ATOM 3121 O O . ILE A 1 51 ? -2.827 -0.546 9.430 1.00 0.00 48 ILE A O 3
ATOM 3137 N N . ILE A 1 52 ? -2.761 1.293 8.135 1.00 0.00 49 ILE A N 3
ATOM 3138 C CA . ILE A 1 52 ? -2.035 0.640 7.054 1.00 0.00 49 ILE A CA 3
ATOM 3139 C C . ILE A 1 52 ? -0.553 0.504 7.390 1.00 0.00 49 ILE A C 3
ATOM 3140 O O . ILE A 1 52 ? 0.219 1.449 7.225 1.00 0.00 49 ILE A O 3
ATOM 3156 N N . ASP A 1 53 ? -0.164 -0.676 7.862 1.00 0.00 50 ASP A N 3
ATOM 3157 C CA . ASP A 1 53 ? 1.225 -0.935 8.222 1.00 0.00 50 ASP A CA 3
ATOM 3158 C C . ASP A 1 53 ? 1.826 -2.013 7.327 1.00 0.00 50 ASP A C 3
ATOM 3159 O O . ASP A 1 53 ? 1.203 -2.450 6.359 1.00 0.00 50 ASP A O 3
ATOM 3168 N N . ASP A 1 54 ? 3.042 -2.441 7.658 1.00 0.00 51 ASP A N 3
ATOM 3169 C CA . ASP A 1 54 ? 3.728 -3.469 6.883 1.00 0.00 51 ASP A CA 3
ATOM 3170 C C . ASP A 1 54 ? 2.903 -4.752 6.828 1.00 0.00 51 ASP A C 3
ATOM 3171 O O . ASP A 1 54 ? 2.932 -5.478 5.834 1.00 0.00 51 ASP A O 3
ATOM 3180 N N . GLU A 1 55 ? 2.169 -5.024 7.901 1.00 0.00 52 GLU A N 3
ATOM 3181 C CA . GLU A 1 55 ? 1.334 -6.217 7.974 1.00 0.00 52 GLU A CA 3
ATOM 3182 C C . GLU A 1 55 ? 0.300 -6.227 6.853 1.00 0.00 52 GLU A C 3
ATOM 3183 O O . GLU A 1 55 ? 0.120 -7.235 6.169 1.00 0.00 52 GLU A O 3
ATOM 3195 N N . ILE A 1 56 ? -0.376 -5.098 6.669 1.00 0.00 53 ILE A N 3
ATOM 3196 C CA . ILE A 1 56 ? -1.391 -4.974 5.632 1.00 0.00 53 ILE A CA 3
ATOM 3197 C C . ILE A 1 56 ? -0.753 -4.747 4.266 1.00 0.00 53 ILE A C 3
ATOM 3198 O O . ILE A 1 56 ? -1.208 -5.290 3.258 1.00 0.00 53 ILE A O 3
ATOM 3214 N N . ALA A 1 57 ? 0.304 -3.942 4.237 1.00 0.00 54 ALA A N 3
ATOM 3215 C CA . ALA A 1 57 ? 1.005 -3.643 2.995 1.00 0.00 54 ALA A CA 3
ATOM 3216 C C . ALA A 1 57 ? 1.647 -4.897 2.413 1.00 0.00 54 ALA A C 3
ATOM 3217 O O . ALA A 1 57 ? 1.764 -5.038 1.195 1.00 0.00 54 ALA A O 3
ATOM 3224 N N . ASN A 1 58 ? 2.063 -5.805 3.289 1.00 0.00 55 ASN A N 3
ATOM 3225 C CA . ASN A 1 58 ? 2.695 -7.049 2.861 1.00 0.00 55 ASN A CA 3
ATOM 3226 C C . ASN A 1 58 ? 1.684 -7.966 2.181 1.00 0.00 55 ASN A C 3
ATOM 3227 O O . ASN A 1 58 ? 1.834 -8.310 1.009 1.00 0.00 55 ASN A O 3
ATOM 3238 N N . GLU A 1 59 ? 0.653 -8.359 2.924 1.00 0.00 56 GLU A N 3
ATOM 3239 C CA . GLU A 1 59 ? -0.381 -9.237 2.391 1.00 0.00 56 GLU A CA 3
ATOM 3240 C C . GLU A 1 59 ? -1.076 -8.594 1.193 1.00 0.00 56 GLU A C 3
ATOM 3241 O O . GLU A 1 59 ? -1.501 -9.283 0.266 1.00 0.00 56 GLU A O 3
ATOM 3253 N N . PHE A 1 60 ? -1.187 -7.271 1.222 1.00 0.00 57 PHE A N 3
ATOM 3254 C CA . PHE A 1 60 ? -1.830 -6.532 0.140 1.00 0.00 57 PHE A CA 3
ATOM 3255 C C . PHE A 1 60 ? -1.131 -6.794 -1.190 1.00 0.00 57 PHE A C 3
ATOM 3256 O O . PHE A 1 60 ? -1.772 -7.138 -2.182 1.00 0.00 57 PHE A O 3
ATOM 3273 N N . LEU A 1 61 ? 0.188 -6.629 -1.203 1.00 0.00 58 LEU A N 3
ATOM 3274 C CA . LEU A 1 61 ? 0.973 -6.847 -2.412 1.00 0.00 58 LEU A CA 3
ATOM 3275 C C . LEU A 1 61 ? 1.028 -8.330 -2.768 1.00 0.00 58 LEU A C 3
ATOM 3276 O O . LEU A 1 61 ? 1.110 -8.693 -3.941 1.00 0.00 58 LEU A O 3
ATOM 3292 N N . LYS A 1 62 ? 0.979 -9.180 -1.748 1.00 0.00 59 LYS A N 3
ATOM 3293 C CA . LYS A 1 62 ? 1.022 -10.623 -1.955 1.00 0.00 59 LYS A CA 3
ATOM 3294 C C . LYS A 1 62 ? -0.303 -11.134 -2.511 1.00 0.00 59 LYS A C 3
ATOM 3295 O O . LYS A 1 62 ? -0.338 -12.096 -3.276 1.00 0.00 59 LYS A O 3
ATOM 3314 N N . SER A 1 63 ? -1.393 -10.481 -2.119 1.00 0.00 60 SER A N 3
ATOM 3315 C CA . SER A 1 63 ? -2.722 -10.867 -2.578 1.00 0.00 60 SER A CA 3
ATOM 3316 C C . SER A 1 63 ? -2.922 -10.502 -4.046 1.00 0.00 60 SER A C 3
ATOM 3317 O O . SER A 1 63 ? -3.684 -11.153 -4.760 1.00 0.00 60 SER A O 3
ATOM 3325 N N . ILE A 1 64 ? -2.235 -9.455 -4.490 1.00 0.00 61 ILE A N 3
ATOM 3326 C CA . ILE A 1 64 ? -2.339 -9.004 -5.874 1.00 0.00 61 ILE A CA 3
ATOM 3327 C C . ILE A 1 64 ? -1.237 -9.605 -6.743 1.00 0.00 61 ILE A C 3
ATOM 3328 O O . ILE A 1 64 ? -0.950 -9.102 -7.830 1.00 0.00 61 ILE A O 3
ATOM 3344 N N . GLY A 1 65 ? -0.624 -10.685 -6.263 1.00 0.00 62 GLY A N 3
ATOM 3345 C CA . GLY A 1 65 ? 0.437 -11.332 -7.015 1.00 0.00 62 GLY A CA 3
ATOM 3346 C C . GLY A 1 65 ? 1.542 -10.372 -7.413 1.00 0.00 62 GLY A C 3
ATOM 3347 O O . GLY A 1 65 ? 2.155 -10.525 -8.469 1.00 0.00 62 GLY A O 3
ATOM 3351 N N . ALA A 1 66 ? 1.796 -9.382 -6.566 1.00 0.00 63 ALA A N 3
ATOM 3352 C CA . ALA A 1 66 ? 2.834 -8.393 -6.835 1.00 0.00 63 ALA A CA 3
ATOM 3353 C C . ALA A 1 66 ? 4.002 -8.543 -5.865 1.00 0.00 63 ALA A C 3
ATOM 3354 O O . ALA A 1 66 ? 4.108 -7.804 -4.888 1.00 0.00 63 ALA A O 3
ATOM 3361 N N . GLU A 1 67 ? 4.875 -9.505 -6.145 1.00 0.00 64 GLU A N 3
ATOM 3362 C CA . GLU A 1 67 ? 6.037 -9.751 -5.297 1.00 0.00 64 GLU A CA 3
ATOM 3363 C C . GLU A 1 67 ? 7.317 -9.279 -5.977 1.00 0.00 64 GLU A C 3
ATOM 3364 O O . GLU A 1 67 ? 7.968 -10.040 -6.693 1.00 0.00 64 GLU A O 3
ATOM 3376 N N . VAL A 1 68 ? 7.673 -8.019 -5.747 1.00 0.00 65 VAL A N 3
ATOM 3377 C CA . VAL A 1 68 ? 8.876 -7.446 -6.338 1.00 0.00 65 VAL A CA 3
ATOM 3378 C C . VAL A 1 68 ? 10.117 -8.233 -5.933 1.00 0.00 65 VAL A C 3
ATOM 3379 O O . VAL A 1 68 ? 10.070 -9.061 -5.024 1.00 0.00 65 VAL A O 3
ATOM 3392 N N . GLU A 1 69 ? 11.229 -7.970 -6.616 1.00 0.00 66 GLU A N 3
ATOM 3393 C CA . GLU A 1 69 ? 12.482 -8.654 -6.326 1.00 0.00 66 GLU A CA 3
ATOM 3394 C C . GLU A 1 69 ? 13.677 -7.805 -6.750 1.00 0.00 66 GLU A C 3
ATOM 3395 O O . GLU A 1 69 ? 14.696 -8.329 -7.198 1.00 0.00 66 GLU A O 3
ATOM 3407 N N . LEU A 1 70 ? 13.542 -6.491 -6.604 1.00 0.00 67 LEU A N 3
ATOM 3408 C CA . LEU A 1 70 ? 14.610 -5.569 -6.971 1.00 0.00 67 LEU A CA 3
ATOM 3409 C C . LEU A 1 70 ? 14.271 -4.143 -6.538 1.00 0.00 67 LEU A C 3
ATOM 3410 O O . LEU A 1 70 ? 13.728 -3.361 -7.318 1.00 0.00 67 LEU A O 3
ATOM 3426 N N . PRO A 1 71 ? 14.589 -3.788 -5.281 1.00 0.00 68 PRO A N 3
ATOM 3427 C CA . PRO A 1 71 ? 14.315 -2.449 -4.748 1.00 0.00 68 PRO A CA 3
ATOM 3428 C C . PRO A 1 71 ? 15.206 -1.384 -5.375 1.00 0.00 68 PRO A C 3
ATOM 3429 O O . PRO A 1 71 ? 16.431 -1.438 -5.264 1.00 0.00 68 PRO A O 3
ATOM 3440 N N . GLN A 1 72 ? 14.582 -0.415 -6.038 1.00 0.00 69 GLN A N 3
ATOM 3441 C CA . GLN A 1 72 ? 15.320 0.664 -6.686 1.00 0.00 69 GLN A CA 3
ATOM 3442 C C . GLN A 1 72 ? 14.826 2.025 -6.208 1.00 0.00 69 GLN A C 3
ATOM 3443 O O . GLN A 1 72 ? 13.905 2.602 -6.787 1.00 0.00 69 GLN A O 3
ATOM 3457 N N . GLU A 1 73 ? 15.445 2.536 -5.149 1.00 0.00 70 GLU A N 3
ATOM 3458 C CA . GLU A 1 73 ? 15.069 3.831 -4.594 1.00 0.00 70 GLU A CA 3
ATOM 3459 C C . GLU A 1 73 ? 16.305 4.668 -4.266 1.00 0.00 70 GLU A C 3
ATOM 3460 O O . GLU A 1 73 ? 16.234 5.610 -3.476 1.00 0.00 70 GLU A O 3
ATOM 3472 N N . ILE A 1 74 ? 17.435 4.322 -4.879 1.00 0.00 71 ILE A N 3
ATOM 3473 C CA . ILE A 1 74 ? 18.680 5.046 -4.649 1.00 0.00 71 ILE A CA 3
ATOM 3474 C C . ILE A 1 74 ? 19.123 4.930 -3.194 1.00 0.00 71 ILE A C 3
ATOM 3475 O O . ILE A 1 74 ? 18.303 4.980 -2.278 1.00 0.00 71 ILE A O 3
ATOM 3491 N N . LYS A 1 75 ? 20.428 4.778 -2.989 1.00 0.00 72 LYS A N 3
ATOM 3492 C CA . LYS A 1 75 ? 20.981 4.656 -1.645 1.00 0.00 72 LYS A CA 3
ATOM 3493 C C . LYS A 1 75 ? 22.479 4.947 -1.645 1.00 0.00 72 LYS A C 3
ATOM 3494 O O . LYS A 1 75 ? 23.261 4.014 -1.923 1.00 0.00 72 LYS A O 3
ATOM 3514 N N . MET A 1 4 ? 4.206 17.448 -0.307 1.00 0.00 1 MET A N 4
ATOM 3515 C CA . MET A 1 4 ? 2.788 17.033 -0.467 1.00 0.00 1 MET A CA 4
ATOM 3516 C C . MET A 1 4 ? 2.683 15.694 -1.187 1.00 0.00 1 MET A C 4
ATOM 3517 O O . MET A 1 4 ? 3.406 15.437 -2.151 1.00 0.00 1 MET A O 4
ATOM 3531 N N . ASP A 1 5 ? 1.779 14.842 -0.715 1.00 0.00 2 ASP A N 4
ATOM 3532 C CA . ASP A 1 5 ? 1.579 13.529 -1.313 1.00 0.00 2 ASP A CA 4
ATOM 3533 C C . ASP A 1 5 ? 0.102 13.147 -1.310 1.00 0.00 2 ASP A C 4
ATOM 3534 O O . ASP A 1 5 ? -0.609 13.391 -0.336 1.00 0.00 2 ASP A O 4
ATOM 3543 N N . GLU A 1 6 ? -0.352 12.548 -2.405 1.00 0.00 3 GLU A N 4
ATOM 3544 C CA . GLU A 1 6 ? -1.745 12.133 -2.529 1.00 0.00 3 GLU A CA 4
ATOM 3545 C C . GLU A 1 6 ? -1.988 10.814 -1.802 1.00 0.00 3 GLU A C 4
ATOM 3546 O O . GLU A 1 6 ? -3.092 10.550 -1.327 1.00 0.00 3 GLU A O 4
ATOM 3558 N N . PHE A 1 7 ? -0.950 9.988 -1.719 1.00 0.00 4 PHE A N 4
ATOM 3559 C CA . PHE A 1 7 ? -1.053 8.696 -1.051 1.00 0.00 4 PHE A CA 4
ATOM 3560 C C . PHE A 1 7 ? -1.383 8.872 0.428 1.00 0.00 4 PHE A C 4
ATOM 3561 O O . PHE A 1 7 ? -2.428 8.421 0.898 1.00 0.00 4 PHE A O 4
ATOM 3578 N N . VAL A 1 8 ? -0.487 9.530 1.155 1.00 0.00 5 VAL A N 4
ATOM 3579 C CA . VAL A 1 8 ? -0.682 9.764 2.581 1.00 0.00 5 VAL A CA 4
ATOM 3580 C C . VAL A 1 8 ? -1.939 10.589 2.837 1.00 0.00 5 VAL A C 4
ATOM 3581 O O . VAL A 1 8 ? -2.826 10.171 3.582 1.00 0.00 5 VAL A O 4
ATOM 3594 N N . LYS A 1 9 ? -2.009 11.760 2.214 1.00 0.00 6 LYS A N 4
ATOM 3595 C CA . LYS A 1 9 ? -3.158 12.644 2.374 1.00 0.00 6 LYS A CA 4
ATOM 3596 C C . LYS A 1 9 ? -4.445 11.954 1.931 1.00 0.00 6 LYS A C 4
ATOM 3597 O O . LYS A 1 9 ? -5.486 12.090 2.571 1.00 0.00 6 LYS A O 4
ATOM 3616 N N . GLY A 1 10 ? -4.364 11.214 0.830 1.00 0.00 7 GLY A N 4
ATOM 3617 C CA . GLY A 1 10 ? -5.528 10.514 0.320 1.00 0.00 7 GLY A CA 4
ATOM 3618 C C . GLY A 1 10 ? -6.104 9.535 1.325 1.00 0.00 7 GLY A C 4
ATOM 3619 O O . GLY A 1 10 ? -7.300 9.248 1.308 1.00 0.00 7 GLY A O 4
ATOM 3623 N N . LEU A 1 11 ? -5.248 9.020 2.203 1.00 0.00 8 LEU A N 4
ATOM 3624 C CA . LEU A 1 11 ? -5.678 8.068 3.220 1.00 0.00 8 LEU A CA 4
ATOM 3625 C C . LEU A 1 11 ? -6.182 8.790 4.465 1.00 0.00 8 LEU A C 4
ATOM 3626 O O . LEU A 1 11 ? -7.238 8.460 5.003 1.00 0.00 8 LEU A O 4
ATOM 3642 N N . MET A 1 12 ? -5.418 9.779 4.918 1.00 0.00 9 MET A N 4
ATOM 3643 C CA . MET A 1 12 ? -5.786 10.551 6.101 1.00 0.00 9 MET A CA 4
ATOM 3644 C C . MET A 1 12 ? -7.171 11.173 5.942 1.00 0.00 9 MET A C 4
ATOM 3645 O O . MET A 1 12 ? -7.879 11.391 6.925 1.00 0.00 9 MET A O 4
ATOM 3659 N N . LYS A 1 13 ? -7.549 11.457 4.700 1.00 0.00 10 LYS A N 4
ATOM 3660 C CA . LYS A 1 13 ? -8.850 12.053 4.416 1.00 0.00 10 LYS A CA 4
ATOM 3661 C C . LYS A 1 13 ? -9.981 11.147 4.891 1.00 0.00 10 LYS A C 4
ATOM 3662 O O . LYS A 1 13 ? -11.000 11.622 5.392 1.00 0.00 10 LYS A O 4
ATOM 3681 N N . ASN A 1 14 ? -9.795 9.841 4.731 1.00 0.00 11 ASN A N 4
ATOM 3682 C CA . ASN A 1 14 ? -10.800 8.869 5.145 1.00 0.00 11 ASN A CA 4
ATOM 3683 C C . ASN A 1 14 ? -10.450 8.264 6.500 1.00 0.00 11 ASN A C 4
ATOM 3684 O O . ASN A 1 14 ? -10.815 7.126 6.796 1.00 0.00 11 ASN A O 4
ATOM 3695 N N . GLY A 1 15 ? -9.739 9.031 7.321 1.00 0.00 12 GLY A N 4
ATOM 3696 C CA . GLY A 1 15 ? -9.352 8.552 8.636 1.00 0.00 12 GLY A CA 4
ATOM 3697 C C . GLY A 1 15 ? -8.540 7.273 8.574 1.00 0.00 12 GLY A C 4
ATOM 3698 O O . GLY A 1 15 ? -8.915 6.261 9.164 1.00 0.00 12 GLY A O 4
ATOM 3702 N N . TYR A 1 16 ? -7.422 7.319 7.854 1.00 0.00 13 TYR A N 4
ATOM 3703 C CA . TYR A 1 16 ? -6.553 6.155 7.718 1.00 0.00 13 TYR A CA 4
ATOM 3704 C C . TYR A 1 16 ? -5.099 6.530 7.975 1.00 0.00 13 TYR A C 4
ATOM 3705 O O . TYR A 1 16 ? -4.650 7.614 7.601 1.00 0.00 13 TYR A O 4
ATOM 3723 N N . LEU A 1 17 ? -4.364 5.626 8.616 1.00 0.00 14 LEU A N 4
ATOM 3724 C CA . LEU A 1 17 ? -2.957 5.863 8.924 1.00 0.00 14 LEU A CA 4
ATOM 3725 C C . LEU A 1 17 ? -2.065 4.868 8.189 1.00 0.00 14 LEU A C 4
ATOM 3726 O O . LEU A 1 17 ? -2.552 3.974 7.497 1.00 0.00 14 LEU A O 4
ATOM 3742 N N . ILE A 1 18 ? -0.755 5.030 8.346 1.00 0.00 15 ILE A N 4
ATOM 3743 C CA . ILE A 1 18 ? 0.207 4.149 7.700 1.00 0.00 15 ILE A CA 4
ATOM 3744 C C . ILE A 1 18 ? 1.586 4.276 8.341 1.00 0.00 15 ILE A C 4
ATOM 3745 O O . ILE A 1 18 ? 1.973 5.353 8.793 1.00 0.00 15 ILE A O 4
ATOM 3761 N N . THR A 1 19 ? 2.321 3.171 8.377 1.00 0.00 16 THR A N 4
ATOM 3762 C CA . THR A 1 19 ? 3.656 3.160 8.963 1.00 0.00 16 THR A CA 4
ATOM 3763 C C . THR A 1 19 ? 4.711 3.584 7.942 1.00 0.00 16 THR A C 4
ATOM 3764 O O . THR A 1 19 ? 4.597 3.270 6.757 1.00 0.00 16 THR A O 4
ATOM 3775 N N . PRO A 1 20 ? 5.753 4.306 8.388 1.00 0.00 17 PRO A N 4
ATOM 3776 C CA . PRO A 1 20 ? 6.828 4.771 7.503 1.00 0.00 17 PRO A CA 4
ATOM 3777 C C . PRO A 1 20 ? 7.430 3.638 6.680 1.00 0.00 17 PRO A C 4
ATOM 3778 O O . PRO A 1 20 ? 7.629 3.773 5.472 1.00 0.00 17 PRO A O 4
ATOM 3789 N N . SER A 1 21 ? 7.721 2.522 7.340 1.00 0.00 18 SER A N 4
ATOM 3790 C CA . SER A 1 21 ? 8.303 1.365 6.670 1.00 0.00 18 SER A CA 4
ATOM 3791 C C . SER A 1 21 ? 7.388 0.858 5.560 1.00 0.00 18 SER A C 4
ATOM 3792 O O . SER A 1 21 ? 7.854 0.322 4.554 1.00 0.00 18 SER A O 4
ATOM 3800 N N . ALA A 1 22 ? 6.084 1.029 5.751 1.00 0.00 19 ALA A N 4
ATOM 3801 C CA . ALA A 1 22 ? 5.105 0.588 4.765 1.00 0.00 19 ALA A CA 4
ATOM 3802 C C . ALA A 1 22 ? 4.985 1.591 3.622 1.00 0.00 19 ALA A C 4
ATOM 3803 O O . ALA A 1 22 ? 4.853 1.208 2.459 1.00 0.00 19 ALA A O 4
ATOM 3810 N N . TYR A 1 23 ? 5.031 2.874 3.961 1.00 0.00 20 TYR A N 4
ATOM 3811 C CA . TYR A 1 23 ? 4.927 3.932 2.962 1.00 0.00 20 TYR A CA 4
ATOM 3812 C C . TYR A 1 23 ? 6.048 3.824 1.932 1.00 0.00 20 TYR A C 4
ATOM 3813 O O . TYR A 1 23 ? 5.830 4.036 0.740 1.00 0.00 20 TYR A O 4
ATOM 3831 N N . TYR A 1 24 ? 7.247 3.496 2.402 1.00 0.00 21 TYR A N 4
ATOM 3832 C CA . TYR A 1 24 ? 8.402 3.362 1.520 1.00 0.00 21 TYR A CA 4
ATOM 3833 C C . TYR A 1 24 ? 8.227 2.193 0.553 1.00 0.00 21 TYR A C 4
ATOM 3834 O O . TYR A 1 24 ? 8.852 2.158 -0.507 1.00 0.00 21 TYR A O 4
ATOM 3852 N N . LEU A 1 25 ? 7.381 1.238 0.926 1.00 0.00 22 LEU A N 4
ATOM 3853 C CA . LEU A 1 25 ? 7.134 0.069 0.088 1.00 0.00 22 LEU A CA 4
ATOM 3854 C C . LEU A 1 25 ? 5.948 0.300 -0.845 1.00 0.00 22 LEU A C 4
ATOM 3855 O O . LEU A 1 25 ? 5.891 -0.260 -1.941 1.00 0.00 22 LEU A O 4
ATOM 3871 N N . LEU A 1 26 ? 5.003 1.123 -0.405 1.00 0.00 23 LEU A N 4
ATOM 3872 C CA . LEU A 1 26 ? 3.818 1.423 -1.204 1.00 0.00 23 LEU A CA 4
ATOM 3873 C C . LEU A 1 26 ? 4.030 2.669 -2.060 1.00 0.00 23 LEU A C 4
ATOM 3874 O O . LEU A 1 26 ? 3.374 2.845 -3.088 1.00 0.00 23 LEU A O 4
ATOM 3890 N N . VAL A 1 27 ? 4.945 3.533 -1.632 1.00 0.00 24 VAL A N 4
ATOM 3891 C CA . VAL A 1 27 ? 5.237 4.763 -2.361 1.00 0.00 24 VAL A CA 4
ATOM 3892 C C . VAL A 1 27 ? 5.612 4.472 -3.812 1.00 0.00 24 VAL A C 4
ATOM 3893 O O . VAL A 1 27 ? 5.233 5.211 -4.720 1.00 0.00 24 VAL A O 4
ATOM 3906 N N . GLY A 1 28 ? 6.356 3.392 -4.021 1.00 0.00 25 GLY A N 4
ATOM 3907 C CA . GLY A 1 28 ? 6.769 3.025 -5.364 1.00 0.00 25 GLY A CA 4
ATOM 3908 C C . GLY A 1 28 ? 5.678 2.305 -6.132 1.00 0.00 25 GLY A C 4
ATOM 3909 O O . GLY A 1 28 ? 5.521 2.505 -7.336 1.00 0.00 25 GLY A O 4
ATOM 3913 N N . HIS A 1 29 ? 4.923 1.462 -5.433 1.00 0.00 26 HIS A N 4
ATOM 3914 C CA . HIS A 1 29 ? 3.842 0.707 -6.056 1.00 0.00 26 HIS A CA 4
ATOM 3915 C C . HIS A 1 29 ? 2.652 1.609 -6.383 1.00 0.00 26 HIS A C 4
ATOM 3916 O O . HIS A 1 29 ? 1.795 1.250 -7.190 1.00 0.00 26 HIS A O 4
ATOM 3931 N N . PHE A 1 30 ? 2.603 2.779 -5.750 1.00 0.00 27 PHE A N 4
ATOM 3932 C CA . PHE A 1 30 ? 1.516 3.725 -5.977 1.00 0.00 27 PHE A CA 4
ATOM 3933 C C . PHE A 1 30 ? 1.884 4.731 -7.061 1.00 0.00 27 PHE A C 4
ATOM 3934 O O . PHE A 1 30 ? 1.071 5.049 -7.928 1.00 0.00 27 PHE A O 4
ATOM 3951 N N . ASN A 1 31 ? 3.115 5.230 -7.006 1.00 0.00 28 ASN A N 4
ATOM 3952 C CA . ASN A 1 31 ? 3.589 6.203 -7.985 1.00 0.00 28 ASN A CA 4
ATOM 3953 C C . ASN A 1 31 ? 3.623 5.597 -9.383 1.00 0.00 28 ASN A C 4
ATOM 3954 O O . ASN A 1 31 ? 3.156 6.207 -10.346 1.00 0.00 28 ASN A O 4
ATOM 3965 N N . GLU A 1 32 ? 4.176 4.393 -9.489 1.00 0.00 29 GLU A N 4
ATOM 3966 C CA . GLU A 1 32 ? 4.269 3.704 -10.773 1.00 0.00 29 GLU A CA 4
ATOM 3967 C C . GLU A 1 32 ? 2.887 3.515 -11.390 1.00 0.00 29 GLU A C 4
ATOM 3968 O O . GLU A 1 32 ? 2.746 3.465 -12.612 1.00 0.00 29 GLU A O 4
ATOM 3980 N N . GLY A 1 33 ? 1.871 3.411 -10.540 1.00 0.00 30 GLY A N 4
ATOM 3981 C CA . GLY A 1 33 ? 0.516 3.229 -11.023 1.00 0.00 30 GLY A CA 4
ATOM 3982 C C . GLY A 1 33 ? 0.093 1.773 -11.028 1.00 0.00 30 GLY A C 4
ATOM 3983 O O . GLY A 1 33 ? -0.630 1.333 -11.922 1.00 0.00 30 GLY A O 4
ATOM 3987 N N . LYS A 1 34 ? 0.544 1.023 -10.027 1.00 0.00 31 LYS A N 4
ATOM 3988 C CA . LYS A 1 34 ? 0.208 -0.390 -9.922 1.00 0.00 31 LYS A CA 4
ATOM 3989 C C . LYS A 1 34 ? -1.152 -0.578 -9.254 1.00 0.00 31 LYS A C 4
ATOM 3990 O O . LYS A 1 34 ? -2.064 -1.164 -9.837 1.00 0.00 31 LYS A O 4
ATOM 4009 N N . PHE A 1 35 ? -1.282 -0.075 -8.031 1.00 0.00 32 PHE A N 4
ATOM 4010 C CA . PHE A 1 35 ? -2.532 -0.187 -7.288 1.00 0.00 32 PHE A CA 4
ATOM 4011 C C . PHE A 1 35 ? -3.199 1.177 -7.129 1.00 0.00 32 PHE A C 4
ATOM 4012 O O . PHE A 1 35 ? -2.590 2.212 -7.401 1.00 0.00 32 PHE A O 4
ATOM 4029 N N . SER A 1 36 ? -4.452 1.171 -6.688 1.00 0.00 33 SER A N 4
ATOM 4030 C CA . SER A 1 36 ? -5.201 2.407 -6.492 1.00 0.00 33 SER A CA 4
ATOM 4031 C C . SER A 1 36 ? -5.505 2.629 -5.013 1.00 0.00 33 SER A C 4
ATOM 4032 O O . SER A 1 36 ? -5.515 1.687 -4.221 1.00 0.00 33 SER A O 4
ATOM 4040 N N . LEU A 1 37 ? -5.750 3.884 -4.649 1.00 0.00 34 LEU A N 4
ATOM 4041 C CA . LEU A 1 37 ? -6.054 4.232 -3.265 1.00 0.00 34 LEU A CA 4
ATOM 4042 C C . LEU A 1 37 ? -7.304 3.504 -2.782 1.00 0.00 34 LEU A C 4
ATOM 4043 O O . LEU A 1 37 ? -7.318 2.931 -1.691 1.00 0.00 34 LEU A O 4
ATOM 4059 N N . ILE A 1 38 ? -8.351 3.527 -3.599 1.00 0.00 35 ILE A N 4
ATOM 4060 C CA . ILE A 1 38 ? -9.606 2.867 -3.253 1.00 0.00 35 ILE A CA 4
ATOM 4061 C C . ILE A 1 38 ? -9.395 1.374 -3.018 1.00 0.00 35 ILE A C 4
ATOM 4062 O O . ILE A 1 38 ? -10.107 0.755 -2.228 1.00 0.00 35 ILE A O 4
ATOM 4078 N N . GLU A 1 39 ? -8.413 0.803 -3.707 1.00 0.00 36 GLU A N 4
ATOM 4079 C CA . GLU A 1 39 ? -8.108 -0.617 -3.571 1.00 0.00 36 GLU A CA 4
ATOM 4080 C C . GLU A 1 39 ? -7.384 -0.895 -2.259 1.00 0.00 36 GLU A C 4
ATOM 4081 O O . GLU A 1 39 ? -7.615 -1.918 -1.616 1.00 0.00 36 GLU A O 4
ATOM 4093 N N . LEU A 1 40 ? -6.507 0.022 -1.867 1.00 0.00 37 LEU A N 4
ATOM 4094 C CA . LEU A 1 40 ? -5.747 -0.125 -0.630 1.00 0.00 37 LEU A CA 4
ATOM 4095 C C . LEU A 1 40 ? -6.659 -0.006 0.586 1.00 0.00 37 LEU A C 4
ATOM 4096 O O . LEU A 1 40 ? -6.509 -0.741 1.561 1.00 0.00 37 LEU A O 4
ATOM 4112 N N . ILE A 1 41 ? -7.604 0.926 0.523 1.00 0.00 38 ILE A N 4
ATOM 4113 C CA . ILE A 1 41 ? -8.540 1.141 1.621 1.00 0.00 38 ILE A CA 4
ATOM 4114 C C . ILE A 1 41 ? -9.493 -0.041 1.766 1.00 0.00 38 ILE A C 4
ATOM 4115 O O . ILE A 1 41 ? -9.853 -0.428 2.878 1.00 0.00 38 ILE A O 4
ATOM 4131 N N . LYS A 1 42 ? -9.898 -0.610 0.635 1.00 0.00 39 LYS A N 4
ATOM 4132 C CA . LYS A 1 42 ? -10.809 -1.750 0.638 1.00 0.00 39 LYS A CA 4
ATOM 4133 C C . LYS A 1 42 ? -10.203 -2.928 1.395 1.00 0.00 39 LYS A C 4
ATOM 4134 O O . LYS A 1 42 ? -10.900 -3.636 2.121 1.00 0.00 39 LYS A O 4
ATOM 4153 N N . PHE A 1 43 ? -8.901 -3.131 1.218 1.00 0.00 40 PHE A N 4
ATOM 4154 C CA . PHE A 1 43 ? -8.201 -4.224 1.883 1.00 0.00 40 PHE A CA 4
ATOM 4155 C C . PHE A 1 43 ? -8.240 -4.050 3.398 1.00 0.00 40 PHE A C 4
ATOM 4156 O O . PHE A 1 43 ? -8.491 -5.003 4.136 1.00 0.00 40 PHE A O 4
ATOM 4173 N N . ALA A 1 44 ? -7.989 -2.827 3.856 1.00 0.00 41 ALA A N 4
ATOM 4174 C CA . ALA A 1 44 ? -7.994 -2.529 5.283 1.00 0.00 41 ALA A CA 4
ATOM 4175 C C . ALA A 1 44 ? -9.418 -2.476 5.826 1.00 0.00 41 ALA A C 4
ATOM 4176 O O . ALA A 1 44 ? -9.664 -2.821 6.982 1.00 0.00 41 ALA A O 4
ATOM 4183 N N . LYS A 1 45 ? -10.351 -2.041 4.987 1.00 0.00 42 LYS A N 4
ATOM 4184 C CA . LYS A 1 45 ? -11.751 -1.943 5.385 1.00 0.00 42 LYS A CA 4
ATOM 4185 C C . LYS A 1 45 ? -12.298 -3.306 5.795 1.00 0.00 42 LYS A C 4
ATOM 4186 O O . LYS A 1 45 ? -12.907 -3.449 6.855 1.00 0.00 42 LYS A O 4
ATOM 4205 N N . SER A 1 46 ? -12.077 -4.306 4.948 1.00 0.00 43 SER A N 4
ATOM 4206 C CA . SER A 1 46 ? -12.548 -5.659 5.223 1.00 0.00 43 SER A CA 4
ATOM 4207 C C . SER A 1 46 ? -11.949 -6.191 6.520 1.00 0.00 43 SER A C 4
ATOM 4208 O O . SER A 1 46 ? -12.575 -6.981 7.227 1.00 0.00 43 SER A O 4
ATOM 4216 N N . ARG A 1 47 ? -10.733 -5.752 6.829 1.00 0.00 44 ARG A N 4
ATOM 4217 C CA . ARG A 1 47 ? -10.049 -6.182 8.043 1.00 0.00 44 ARG A CA 4
ATOM 4218 C C . ARG A 1 47 ? -10.489 -5.356 9.253 1.00 0.00 44 ARG A C 4
ATOM 4219 O O . ARG A 1 47 ? -10.125 -5.666 10.388 1.00 0.00 44 ARG A O 4
ATOM 4240 N N . GLU A 1 48 ? -11.270 -4.307 9.008 1.00 0.00 45 GLU A N 4
ATOM 4241 C CA . GLU A 1 48 ? -11.751 -3.445 10.081 1.00 0.00 45 GLU A CA 4
ATOM 4242 C C . GLU A 1 48 ? -10.587 -2.784 10.813 1.00 0.00 45 GLU A C 4
ATOM 4243 O O . GLU A 1 48 ? -10.436 -2.934 12.027 1.00 0.00 45 GLU A O 4
ATOM 4255 N N . THR A 1 49 ? -9.767 -2.052 10.067 1.00 0.00 46 THR A N 4
ATOM 4256 C CA . THR A 1 49 ? -8.616 -1.367 10.644 1.00 0.00 46 THR A CA 4
ATOM 4257 C C . THR A 1 49 ? -8.247 -0.131 9.829 1.00 0.00 46 THR A C 4
ATOM 4258 O O . THR A 1 49 ? -8.136 -0.194 8.605 1.00 0.00 46 THR A O 4
ATOM 4269 N N . PHE A 1 50 ? -8.062 0.991 10.517 1.00 0.00 47 PHE A N 4
ATOM 4270 C CA . PHE A 1 50 ? -7.705 2.241 9.856 1.00 0.00 47 PHE A CA 4
ATOM 4271 C C . PHE A 1 50 ? -6.200 2.485 9.922 1.00 0.00 47 PHE A C 4
ATOM 4272 O O . PHE A 1 50 ? -5.747 3.631 9.911 1.00 0.00 47 PHE A O 4
ATOM 4289 N N . ILE A 1 51 ? -5.429 1.404 9.988 1.00 0.00 48 ILE A N 4
ATOM 4290 C CA . ILE A 1 51 ? -3.976 1.504 10.054 1.00 0.00 48 ILE A CA 4
ATOM 4291 C C . ILE A 1 51 ? -3.316 0.520 9.094 1.00 0.00 48 ILE A C 4
ATOM 4292 O O . ILE A 1 51 ? -3.440 -0.694 9.250 1.00 0.00 48 ILE A O 4
ATOM 4308 N N . ILE A 1 52 ? -2.610 1.053 8.101 1.00 0.00 49 ILE A N 4
ATOM 4309 C CA . ILE A 1 52 ? -1.928 0.221 7.118 1.00 0.00 49 ILE A CA 4
ATOM 4310 C C . ILE A 1 52 ? -0.479 -0.030 7.519 1.00 0.00 49 ILE A C 4
ATOM 4311 O O . ILE A 1 52 ? 0.429 0.675 7.081 1.00 0.00 49 ILE A O 4
ATOM 4327 N N . ASP A 1 53 ? -0.270 -1.040 8.359 1.00 0.00 50 ASP A N 4
ATOM 4328 C CA . ASP A 1 53 ? 1.068 -1.384 8.822 1.00 0.00 50 ASP A CA 4
ATOM 4329 C C . ASP A 1 53 ? 1.775 -2.291 7.817 1.00 0.00 50 ASP A C 4
ATOM 4330 O O . ASP A 1 53 ? 1.247 -2.571 6.742 1.00 0.00 50 ASP A O 4
ATOM 4339 N N . ASP A 1 54 ? 2.970 -2.746 8.177 1.00 0.00 51 ASP A N 4
ATOM 4340 C CA . ASP A 1 54 ? 3.748 -3.620 7.307 1.00 0.00 51 ASP A CA 4
ATOM 4341 C C . ASP A 1 54 ? 2.992 -4.912 7.016 1.00 0.00 51 ASP A C 4
ATOM 4342 O O . ASP A 1 54 ? 2.987 -5.400 5.885 1.00 0.00 51 ASP A O 4
ATOM 4351 N N . GLU A 1 55 ? 2.354 -5.462 8.044 1.00 0.00 52 GLU A N 4
ATOM 4352 C CA . GLU A 1 55 ? 1.594 -6.699 7.898 1.00 0.00 52 GLU A CA 4
ATOM 4353 C C . GLU A 1 55 ? 0.480 -6.537 6.869 1.00 0.00 52 GLU A C 4
ATOM 4354 O O . GLU A 1 55 ? 0.176 -7.462 6.116 1.00 0.00 52 GLU A O 4
ATOM 4366 N N . ILE A 1 56 ? -0.124 -5.354 6.840 1.00 0.00 53 ILE A N 4
ATOM 4367 C CA . ILE A 1 56 ? -1.204 -5.069 5.902 1.00 0.00 53 ILE A CA 4
ATOM 4368 C C . ILE A 1 56 ? -0.662 -4.818 4.500 1.00 0.00 53 ILE A C 4
ATOM 4369 O O . ILE A 1 56 ? -1.241 -5.263 3.510 1.00 0.00 53 ILE A O 4
ATOM 4385 N N . ALA A 1 57 ? 0.456 -4.101 4.422 1.00 0.00 54 ALA A N 4
ATOM 4386 C CA . ALA A 1 57 ? 1.077 -3.790 3.141 1.00 0.00 54 ALA A CA 4
ATOM 4387 C C . ALA A 1 57 ? 1.667 -5.041 2.499 1.00 0.00 54 ALA A C 4
ATOM 4388 O O . ALA A 1 57 ? 1.639 -5.198 1.279 1.00 0.00 54 ALA A O 4
ATOM 4395 N N . ASN A 1 58 ? 2.203 -5.929 3.331 1.00 0.00 55 ASN A N 4
ATOM 4396 C CA . ASN A 1 58 ? 2.802 -7.166 2.844 1.00 0.00 55 ASN A CA 4
ATOM 4397 C C . ASN A 1 58 ? 1.752 -8.065 2.201 1.00 0.00 55 ASN A C 4
ATOM 4398 O O . ASN A 1 58 ? 1.847 -8.406 1.022 1.00 0.00 55 ASN A O 4
ATOM 4409 N N . GLU A 1 59 ? 0.747 -8.448 2.984 1.00 0.00 56 GLU A N 4
ATOM 4410 C CA . GLU A 1 59 ? -0.323 -9.308 2.490 1.00 0.00 56 GLU A CA 4
ATOM 4411 C C . GLU A 1 59 ? -1.052 -8.652 1.321 1.00 0.00 56 GLU A C 4
ATOM 4412 O O . GLU A 1 59 ? -1.526 -9.334 0.412 1.00 0.00 56 GLU A O 4
ATOM 4424 N N . PHE A 1 60 ? -1.138 -7.327 1.353 1.00 0.00 57 PHE A N 4
ATOM 4425 C CA . PHE A 1 60 ? -1.810 -6.579 0.297 1.00 0.00 57 PHE A CA 4
ATOM 4426 C C . PHE A 1 60 ? -1.139 -6.820 -1.052 1.00 0.00 57 PHE A C 4
ATOM 4427 O O . PHE A 1 60 ? -1.783 -7.253 -2.007 1.00 0.00 57 PHE A O 4
ATOM 4444 N N . LEU A 1 61 ? 0.156 -6.535 -1.122 1.00 0.00 58 LEU A N 4
ATOM 4445 C CA . LEU A 1 61 ? 0.915 -6.719 -2.353 1.00 0.00 58 LEU A CA 4
ATOM 4446 C C . LEU A 1 61 ? 0.994 -8.196 -2.728 1.00 0.00 58 LEU A C 4
ATOM 4447 O O . LEU A 1 61 ? 1.022 -8.546 -3.907 1.00 0.00 58 LEU A O 4
ATOM 4463 N N . LYS A 1 62 ? 1.032 -9.058 -1.717 1.00 0.00 59 LYS A N 4
ATOM 4464 C CA . LYS A 1 62 ? 1.111 -10.497 -1.942 1.00 0.00 59 LYS A CA 4
ATOM 4465 C C . LYS A 1 62 ? -0.227 -11.048 -2.425 1.00 0.00 59 LYS A C 4
ATOM 4466 O O . LYS A 1 62 ? -0.274 -12.044 -3.147 1.00 0.00 59 LYS A O 4
ATOM 4485 N N . SER A 1 63 ? -1.313 -10.396 -2.022 1.00 0.00 60 SER A N 4
ATOM 4486 C CA . SER A 1 63 ? -2.650 -10.823 -2.413 1.00 0.00 60 SER A CA 4
ATOM 4487 C C . SER A 1 63 ? -2.978 -10.369 -3.832 1.00 0.00 60 SER A C 4
ATOM 4488 O O . SER A 1 63 ? -3.461 -11.153 -4.649 1.00 0.00 60 SER A O 4
ATOM 4496 N N . ILE A 1 64 ? -2.714 -9.098 -4.118 1.00 0.00 61 ILE A N 4
ATOM 4497 C CA . ILE A 1 64 ? -2.983 -8.540 -5.438 1.00 0.00 61 ILE A CA 4
ATOM 4498 C C . ILE A 1 64 ? -2.160 -9.244 -6.513 1.00 0.00 61 ILE A C 4
ATOM 4499 O O . ILE A 1 64 ? -2.610 -9.403 -7.648 1.00 0.00 61 ILE A O 4
ATOM 4515 N N . GLY A 1 65 ? -0.952 -9.664 -6.147 1.00 0.00 62 GLY A N 4
ATOM 4516 C CA . GLY A 1 65 ? -0.087 -10.346 -7.093 1.00 0.00 62 GLY A CA 4
ATOM 4517 C C . GLY A 1 65 ? 1.176 -9.562 -7.394 1.00 0.00 62 GLY A C 4
ATOM 4518 O O . GLY A 1 65 ? 1.696 -9.617 -8.510 1.00 0.00 62 GLY A O 4
ATOM 4522 N N . ALA A 1 66 ? 1.668 -8.833 -6.400 1.00 0.00 63 ALA A N 4
ATOM 4523 C CA . ALA A 1 66 ? 2.878 -8.035 -6.565 1.00 0.00 63 ALA A CA 4
ATOM 4524 C C . ALA A 1 66 ? 4.087 -8.737 -5.955 1.00 0.00 63 ALA A C 4
ATOM 4525 O O . ALA A 1 66 ? 4.054 -9.157 -4.797 1.00 0.00 63 ALA A O 4
ATOM 4532 N N . GLU A 1 67 ? 5.151 -8.859 -6.740 1.00 0.00 64 GLU A N 4
ATOM 4533 C CA . GLU A 1 67 ? 6.373 -9.509 -6.277 1.00 0.00 64 GLU A CA 4
ATOM 4534 C C . GLU A 1 67 ? 7.580 -8.598 -6.471 1.00 0.00 64 GLU A C 4
ATOM 4535 O O . GLU A 1 67 ? 8.045 -8.397 -7.594 1.00 0.00 64 GLU A O 4
ATOM 4547 N N . VAL A 1 68 ? 8.083 -8.048 -5.371 1.00 0.00 65 VAL A N 4
ATOM 4548 C CA . VAL A 1 68 ? 9.235 -7.157 -5.421 1.00 0.00 65 VAL A CA 4
ATOM 4549 C C . VAL A 1 68 ? 10.542 -7.943 -5.367 1.00 0.00 65 VAL A C 4
ATOM 4550 O O . VAL A 1 68 ? 11.017 -8.303 -4.290 1.00 0.00 65 VAL A O 4
ATOM 4563 N N . GLU A 1 69 ? 11.116 -8.207 -6.536 1.00 0.00 66 GLU A N 4
ATOM 4564 C CA . GLU A 1 69 ? 12.368 -8.951 -6.622 1.00 0.00 66 GLU A CA 4
ATOM 4565 C C . GLU A 1 69 ? 13.413 -8.166 -7.406 1.00 0.00 66 GLU A C 4
ATOM 4566 O O . GLU A 1 69 ? 13.164 -7.732 -8.530 1.00 0.00 66 GLU A O 4
ATOM 4578 N N . LEU A 1 70 ? 14.586 -7.991 -6.806 1.00 0.00 67 LEU A N 4
ATOM 4579 C CA . LEU A 1 70 ? 15.672 -7.258 -7.448 1.00 0.00 67 LEU A CA 4
ATOM 4580 C C . LEU A 1 70 ? 16.847 -8.186 -7.754 1.00 0.00 67 LEU A C 4
ATOM 4581 O O . LEU A 1 70 ? 17.902 -8.090 -7.130 1.00 0.00 67 LEU A O 4
ATOM 4597 N N . PRO A 1 71 ? 16.676 -9.099 -8.725 1.00 0.00 68 PRO A N 4
ATOM 4598 C CA . PRO A 1 71 ? 17.726 -10.045 -9.113 1.00 0.00 68 PRO A CA 4
ATOM 4599 C C . PRO A 1 71 ? 18.883 -9.364 -9.837 1.00 0.00 68 PRO A C 4
ATOM 4600 O O . PRO A 1 71 ? 18.776 -9.025 -11.014 1.00 0.00 68 PRO A O 4
ATOM 4611 N N . GLN A 1 72 ? 19.988 -9.168 -9.124 1.00 0.00 69 GLN A N 4
ATOM 4612 C CA . GLN A 1 72 ? 21.165 -8.528 -9.699 1.00 0.00 69 GLN A CA 4
ATOM 4613 C C . GLN A 1 72 ? 22.347 -8.601 -8.737 1.00 0.00 69 GLN A C 4
ATOM 4614 O O . GLN A 1 72 ? 22.306 -9.324 -7.742 1.00 0.00 69 GLN A O 4
ATOM 4628 N N . GLU A 1 73 ? 23.399 -7.849 -9.042 1.00 0.00 70 GLU A N 4
ATOM 4629 C CA . GLU A 1 73 ? 24.592 -7.828 -8.206 1.00 0.00 70 GLU A CA 4
ATOM 4630 C C . GLU A 1 73 ? 25.433 -6.587 -8.489 1.00 0.00 70 GLU A C 4
ATOM 4631 O O . GLU A 1 73 ? 25.907 -5.921 -7.568 1.00 0.00 70 GLU A O 4
ATOM 4643 N N . ILE A 1 74 ? 25.617 -6.282 -9.770 1.00 0.00 71 ILE A N 4
ATOM 4644 C CA . ILE A 1 74 ? 26.400 -5.121 -10.178 1.00 0.00 71 ILE A CA 4
ATOM 4645 C C . ILE A 1 74 ? 25.846 -3.838 -9.564 1.00 0.00 71 ILE A C 4
ATOM 4646 O O . ILE A 1 74 ? 24.633 -3.635 -9.518 1.00 0.00 71 ILE A O 4
ATOM 4662 N N . LYS A 1 75 ? 26.744 -2.978 -9.095 1.00 0.00 72 LYS A N 4
ATOM 4663 C CA . LYS A 1 75 ? 26.344 -1.715 -8.485 1.00 0.00 72 LYS A CA 4
ATOM 4664 C C . LYS A 1 75 ? 27.158 -0.556 -9.054 1.00 0.00 72 LYS A C 4
ATOM 4665 O O . LYS A 1 75 ? 28.068 -0.816 -9.868 1.00 0.00 72 LYS A O 4
ATOM 4685 N N . MET A 1 4 ? 1.738 14.952 2.661 1.00 0.00 1 MET A N 5
ATOM 4686 C CA . MET A 1 4 ? 2.491 15.633 1.577 1.00 0.00 1 MET A CA 5
ATOM 4687 C C . MET A 1 4 ? 2.202 14.995 0.221 1.00 0.00 1 MET A C 5
ATOM 4688 O O . MET A 1 4 ? 2.078 15.689 -0.788 1.00 0.00 1 MET A O 5
ATOM 4702 N N . ASP A 1 5 ? 2.096 13.671 0.206 1.00 0.00 2 ASP A N 5
ATOM 4703 C CA . ASP A 1 5 ? 1.820 12.940 -1.026 1.00 0.00 2 ASP A CA 5
ATOM 4704 C C . ASP A 1 5 ? 0.344 12.565 -1.117 1.00 0.00 2 ASP A C 5
ATOM 4705 O O . ASP A 1 5 ? -0.333 12.416 -0.100 1.00 0.00 2 ASP A O 5
ATOM 4714 N N . GLU A 1 6 ? -0.148 12.416 -2.343 1.00 0.00 3 GLU A N 5
ATOM 4715 C CA . GLU A 1 6 ? -1.544 12.057 -2.568 1.00 0.00 3 GLU A CA 5
ATOM 4716 C C . GLU A 1 6 ? -1.887 10.738 -1.882 1.00 0.00 3 GLU A C 5
ATOM 4717 O O . GLU A 1 6 ? -3.020 10.527 -1.450 1.00 0.00 3 GLU A O 5
ATOM 4729 N N . PHE A 1 7 ? -0.899 9.854 -1.785 1.00 0.00 4 PHE A N 5
ATOM 4730 C CA . PHE A 1 7 ? -1.096 8.556 -1.151 1.00 0.00 4 PHE A CA 5
ATOM 4731 C C . PHE A 1 7 ? -1.427 8.716 0.329 1.00 0.00 4 PHE A C 5
ATOM 4732 O O . PHE A 1 7 ? -2.417 8.172 0.817 1.00 0.00 4 PHE A O 5
ATOM 4749 N N . VAL A 1 8 ? -0.593 9.471 1.038 1.00 0.00 5 VAL A N 5
ATOM 4750 C CA . VAL A 1 8 ? -0.797 9.703 2.462 1.00 0.00 5 VAL A CA 5
ATOM 4751 C C . VAL A 1 8 ? -1.990 10.624 2.702 1.00 0.00 5 VAL A C 5
ATOM 4752 O O . VAL A 1 8 ? -2.783 10.405 3.616 1.00 0.00 5 VAL A O 5
ATOM 4765 N N . LYS A 1 9 ? -2.108 11.657 1.872 1.00 0.00 6 LYS A N 5
ATOM 4766 C CA . LYS A 1 9 ? -3.205 12.611 1.994 1.00 0.00 6 LYS A CA 5
ATOM 4767 C C . LYS A 1 9 ? -4.550 11.925 1.771 1.00 0.00 6 LYS A C 5
ATOM 4768 O O . LYS A 1 9 ? -5.519 12.195 2.482 1.00 0.00 6 LYS A O 5
ATOM 4787 N N . GLY A 1 10 ? -4.601 11.036 0.785 1.00 0.00 7 GLY A N 5
ATOM 4788 C CA . GLY A 1 10 ? -5.830 10.326 0.489 1.00 0.00 7 GLY A CA 5
ATOM 4789 C C . GLY A 1 10 ? -6.328 9.512 1.667 1.00 0.00 7 GLY A C 5
ATOM 4790 O O . GLY A 1 10 ? -7.522 9.503 1.964 1.00 0.00 7 GLY A O 5
ATOM 4794 N N . LEU A 1 11 ? -5.409 8.828 2.341 1.00 0.00 8 LEU A N 5
ATOM 4795 C CA . LEU A 1 11 ? -5.760 8.007 3.494 1.00 0.00 8 LEU A CA 5
ATOM 4796 C C . LEU A 1 11 ? -6.184 8.878 4.672 1.00 0.00 8 LEU A C 5
ATOM 4797 O O . LEU A 1 11 ? -7.208 8.626 5.308 1.00 0.00 8 LEU A O 5
ATOM 4813 N N . MET A 1 12 ? -5.391 9.907 4.957 1.00 0.00 9 MET A N 5
ATOM 4814 C CA . MET A 1 12 ? -5.684 10.818 6.059 1.00 0.00 9 MET A CA 5
ATOM 4815 C C . MET A 1 12 ? -7.087 11.404 5.929 1.00 0.00 9 MET A C 5
ATOM 4816 O O . MET A 1 12 ? -7.723 11.744 6.927 1.00 0.00 9 MET A O 5
ATOM 4830 N N . LYS A 1 13 ? -7.565 11.517 4.693 1.00 0.00 10 LYS A N 5
ATOM 4831 C CA . LYS A 1 13 ? -8.892 12.061 4.435 1.00 0.00 10 LYS A CA 5
ATOM 4832 C C . LYS A 1 13 ? -9.974 11.152 5.010 1.00 0.00 10 LYS A C 5
ATOM 4833 O O . LYS A 1 13 ? -11.003 11.624 5.493 1.00 0.00 10 LYS A O 5
ATOM 4852 N N . ASN A 1 14 ? -9.734 9.845 4.955 1.00 0.00 11 ASN A N 5
ATOM 4853 C CA . ASN A 1 14 ? -10.690 8.871 5.469 1.00 0.00 11 ASN A CA 5
ATOM 4854 C C . ASN A 1 14 ? -10.311 8.420 6.878 1.00 0.00 11 ASN A C 5
ATOM 4855 O O . ASN A 1 14 ? -10.718 7.347 7.326 1.00 0.00 11 ASN A O 5
ATOM 4866 N N . GLY A 1 15 ? -9.531 9.242 7.574 1.00 0.00 12 GLY A N 5
ATOM 4867 C CA . GLY A 1 15 ? -9.117 8.906 8.923 1.00 0.00 12 GLY A CA 5
ATOM 4868 C C . GLY A 1 15 ? -8.232 7.676 8.973 1.00 0.00 12 GLY A C 5
ATOM 4869 O O . GLY A 1 15 ? -8.214 6.958 9.972 1.00 0.00 12 GLY A O 5
ATOM 4873 N N . TYR A 1 16 ? -7.498 7.430 7.892 1.00 0.00 13 TYR A N 5
ATOM 4874 C CA . TYR A 1 16 ? -6.607 6.277 7.822 1.00 0.00 13 TYR A CA 5
ATOM 4875 C C . TYR A 1 16 ? -5.190 6.661 8.236 1.00 0.00 13 TYR A C 5
ATOM 4876 O O . TYR A 1 16 ? -4.872 7.841 8.378 1.00 0.00 13 TYR A O 5
ATOM 4894 N N . LEU A 1 17 ? -4.342 5.655 8.428 1.00 0.00 14 LEU A N 5
ATOM 4895 C CA . LEU A 1 17 ? -2.958 5.890 8.826 1.00 0.00 14 LEU A CA 5
ATOM 4896 C C . LEU A 1 17 ? -2.026 4.869 8.181 1.00 0.00 14 LEU A C 5
ATOM 4897 O O . LEU A 1 17 ? -2.452 3.778 7.800 1.00 0.00 14 LEU A O 5
ATOM 4913 N N . ILE A 1 18 ? -0.753 5.230 8.063 1.00 0.00 15 ILE A N 5
ATOM 4914 C CA . ILE A 1 18 ? 0.240 4.346 7.464 1.00 0.00 15 ILE A CA 5
ATOM 4915 C C . ILE A 1 18 ? 1.643 4.673 7.970 1.00 0.00 15 ILE A C 5
ATOM 4916 O O . ILE A 1 18 ? 2.060 5.831 7.965 1.00 0.00 15 ILE A O 5
ATOM 4932 N N . THR A 1 19 ? 2.364 3.645 8.405 1.00 0.00 16 THR A N 5
ATOM 4933 C CA . THR A 1 19 ? 3.718 3.823 8.913 1.00 0.00 16 THR A CA 5
ATOM 4934 C C . THR A 1 19 ? 4.697 4.111 7.777 1.00 0.00 16 THR A C 5
ATOM 4935 O O . THR A 1 19 ? 4.452 3.744 6.629 1.00 0.00 16 THR A O 5
ATOM 4946 N N . PRO A 1 20 ? 5.825 4.774 8.085 1.00 0.00 17 PRO A N 5
ATOM 4947 C CA . PRO A 1 20 ? 6.843 5.109 7.083 1.00 0.00 17 PRO A CA 5
ATOM 4948 C C . PRO A 1 20 ? 7.548 3.873 6.538 1.00 0.00 17 PRO A C 5
ATOM 4949 O O . PRO A 1 20 ? 8.032 3.872 5.406 1.00 0.00 17 PRO A O 5
ATOM 4960 N N . SER A 1 21 ? 7.602 2.820 7.349 1.00 0.00 18 SER A N 5
ATOM 4961 C CA . SER A 1 21 ? 8.248 1.577 6.945 1.00 0.00 18 SER A CA 5
ATOM 4962 C C . SER A 1 21 ? 7.535 0.958 5.747 1.00 0.00 18 SER A C 5
ATOM 4963 O O . SER A 1 21 ? 8.164 0.341 4.889 1.00 0.00 18 SER A O 5
ATOM 4971 N N . ALA A 1 22 ? 6.217 1.129 5.698 1.00 0.00 19 ALA A N 5
ATOM 4972 C CA . ALA A 1 22 ? 5.418 0.588 4.605 1.00 0.00 19 ALA A CA 5
ATOM 4973 C C . ALA A 1 22 ? 5.314 1.583 3.456 1.00 0.00 19 ALA A C 5
ATOM 4974 O O . ALA A 1 22 ? 5.263 1.199 2.289 1.00 0.00 19 ALA A O 5
ATOM 4981 N N . TYR A 1 23 ? 5.284 2.868 3.796 1.00 0.00 20 TYR A N 5
ATOM 4982 C CA . TYR A 1 23 ? 5.185 3.924 2.795 1.00 0.00 20 TYR A CA 5
ATOM 4983 C C . TYR A 1 23 ? 6.369 3.873 1.834 1.00 0.00 20 TYR A C 5
ATOM 4984 O O . TYR A 1 23 ? 6.221 4.116 0.636 1.00 0.00 20 TYR A O 5
ATOM 5002 N N . TYR A 1 24 ? 7.545 3.558 2.367 1.00 0.00 21 TYR A N 5
ATOM 5003 C CA . TYR A 1 24 ? 8.756 3.478 1.557 1.00 0.00 21 TYR A CA 5
ATOM 5004 C C . TYR A 1 24 ? 8.626 2.404 0.481 1.00 0.00 21 TYR A C 5
ATOM 5005 O O . TYR A 1 24 ? 9.265 2.485 -0.569 1.00 0.00 21 TYR A O 5
ATOM 5023 N N . LEU A 1 25 ? 7.800 1.398 0.747 1.00 0.00 22 LEU A N 5
ATOM 5024 C CA . LEU A 1 25 ? 7.594 0.308 -0.200 1.00 0.00 22 LEU A CA 5
ATOM 5025 C C . LEU A 1 25 ? 6.333 0.531 -1.029 1.00 0.00 22 LEU A C 5
ATOM 5026 O O . LEU A 1 25 ? 6.265 0.134 -2.192 1.00 0.00 22 LEU A O 5
ATOM 5042 N N . LEU A 1 26 ? 5.336 1.168 -0.425 1.00 0.00 23 LEU A N 5
ATOM 5043 C CA . LEU A 1 26 ? 4.077 1.443 -1.109 1.00 0.00 23 LEU A CA 5
ATOM 5044 C C . LEU A 1 26 ? 4.187 2.687 -1.987 1.00 0.00 23 LEU A C 5
ATOM 5045 O O . LEU A 1 26 ? 3.457 2.830 -2.968 1.00 0.00 23 LEU A O 5
ATOM 5061 N N . VAL A 1 27 ? 5.099 3.585 -1.627 1.00 0.00 24 VAL A N 5
ATOM 5062 C CA . VAL A 1 27 ? 5.300 4.817 -2.381 1.00 0.00 24 VAL A CA 5
ATOM 5063 C C . VAL A 1 27 ? 5.594 4.524 -3.850 1.00 0.00 24 VAL A C 5
ATOM 5064 O O . VAL A 1 27 ? 5.026 5.152 -4.743 1.00 0.00 24 VAL A O 5
ATOM 5077 N N . GLY A 1 28 ? 6.484 3.568 -4.093 1.00 0.00 25 GLY A N 5
ATOM 5078 C CA . GLY A 1 28 ? 6.837 3.211 -5.453 1.00 0.00 25 GLY A CA 5
ATOM 5079 C C . GLY A 1 28 ? 5.723 2.468 -6.166 1.00 0.00 25 GLY A C 5
ATOM 5080 O O . GLY A 1 28 ? 5.339 2.828 -7.278 1.00 0.00 25 GLY A O 5
ATOM 5084 N N . HIS A 1 29 ? 5.204 1.429 -5.520 1.00 0.00 26 HIS A N 5
ATOM 5085 C CA . HIS A 1 29 ? 4.126 0.631 -6.095 1.00 0.00 26 HIS A CA 5
ATOM 5086 C C . HIS A 1 29 ? 2.892 1.490 -6.373 1.00 0.00 26 HIS A C 5
ATOM 5087 O O . HIS A 1 29 ? 2.033 1.115 -7.171 1.00 0.00 26 HIS A O 5
ATOM 5102 N N . PHE A 1 30 ? 2.808 2.640 -5.709 1.00 0.00 27 PHE A N 5
ATOM 5103 C CA . PHE A 1 30 ? 1.678 3.544 -5.888 1.00 0.00 27 PHE A CA 5
ATOM 5104 C C . PHE A 1 30 ? 1.940 4.533 -7.020 1.00 0.00 27 PHE A C 5
ATOM 5105 O O . PHE A 1 30 ? 1.144 4.647 -7.953 1.00 0.00 27 PHE A O 5
ATOM 5122 N N . ASN A 1 31 ? 3.058 5.247 -6.934 1.00 0.00 28 ASN A N 5
ATOM 5123 C CA . ASN A 1 31 ? 3.419 6.226 -7.953 1.00 0.00 28 ASN A CA 5
ATOM 5124 C C . ASN A 1 31 ? 3.737 5.546 -9.281 1.00 0.00 28 ASN A C 5
ATOM 5125 O O . ASN A 1 31 ? 3.615 6.154 -10.344 1.00 0.00 28 ASN A O 5
ATOM 5136 N N . GLU A 1 32 ? 4.148 4.284 -9.216 1.00 0.00 29 GLU A N 5
ATOM 5137 C CA . GLU A 1 32 ? 4.483 3.528 -10.417 1.00 0.00 29 GLU A CA 5
ATOM 5138 C C . GLU A 1 32 ? 3.240 3.285 -11.269 1.00 0.00 29 GLU A C 5
ATOM 5139 O O . GLU A 1 32 ? 3.326 3.178 -12.492 1.00 0.00 29 GLU A O 5
ATOM 5151 N N . GLY A 1 33 ? 2.087 3.199 -10.614 1.00 0.00 30 GLY A N 5
ATOM 5152 C CA . GLY A 1 33 ? 0.844 2.970 -11.326 1.00 0.00 30 GLY A CA 5
ATOM 5153 C C . GLY A 1 33 ? 0.395 1.524 -11.254 1.00 0.00 30 GLY A C 5
ATOM 5154 O O . GLY A 1 33 ? -0.239 1.018 -12.180 1.00 0.00 30 GLY A O 5
ATOM 5158 N N . LYS A 1 34 ? 0.723 0.859 -10.152 1.00 0.00 31 LYS A N 5
ATOM 5159 C CA . LYS A 1 34 ? 0.348 -0.537 -9.962 1.00 0.00 31 LYS A CA 5
ATOM 5160 C C . LYS A 1 34 ? -1.004 -0.649 -9.264 1.00 0.00 31 LYS A C 5
ATOM 5161 O O . LYS A 1 34 ? -1.960 -1.183 -9.824 1.00 0.00 31 LYS A O 5
ATOM 5180 N N . PHE A 1 35 ? -1.077 -0.139 -8.037 1.00 0.00 32 PHE A N 5
ATOM 5181 C CA . PHE A 1 35 ? -2.313 -0.184 -7.265 1.00 0.00 32 PHE A CA 5
ATOM 5182 C C . PHE A 1 35 ? -2.870 1.219 -7.045 1.00 0.00 32 PHE A C 5
ATOM 5183 O O . PHE A 1 35 ? -2.213 2.214 -7.349 1.00 0.00 32 PHE A O 5
ATOM 5200 N N . SER A 1 36 ? -4.088 1.292 -6.515 1.00 0.00 33 SER A N 5
ATOM 5201 C CA . SER A 1 36 ? -4.733 2.573 -6.253 1.00 0.00 33 SER A CA 5
ATOM 5202 C C . SER A 1 36 ? -5.247 2.641 -4.818 1.00 0.00 33 SER A C 5
ATOM 5203 O O . SER A 1 36 ? -5.251 1.639 -4.102 1.00 0.00 33 SER A O 5
ATOM 5211 N N . LEU A 1 37 ? -5.679 3.828 -4.405 1.00 0.00 34 LEU A N 5
ATOM 5212 C CA . LEU A 1 37 ? -6.196 4.027 -3.056 1.00 0.00 34 LEU A CA 5
ATOM 5213 C C . LEU A 1 37 ? -7.485 3.239 -2.846 1.00 0.00 34 LEU A C 5
ATOM 5214 O O . LEU A 1 37 ? -7.736 2.718 -1.761 1.00 0.00 34 LEU A O 5
ATOM 5230 N N . ILE A 1 38 ? -8.301 3.160 -3.894 1.00 0.00 35 ILE A N 5
ATOM 5231 C CA . ILE A 1 38 ? -9.565 2.436 -3.826 1.00 0.00 35 ILE A CA 5
ATOM 5232 C C . ILE A 1 38 ? -9.347 0.978 -3.433 1.00 0.00 35 ILE A C 5
ATOM 5233 O O . ILE A 1 38 ? -10.193 0.367 -2.779 1.00 0.00 35 ILE A O 5
ATOM 5249 N N . GLU A 1 39 ? -8.209 0.425 -3.838 1.00 0.00 36 GLU A N 5
ATOM 5250 C CA . GLU A 1 39 ? -7.880 -0.961 -3.531 1.00 0.00 36 GLU A CA 5
ATOM 5251 C C . GLU A 1 39 ? -7.339 -1.093 -2.111 1.00 0.00 36 GLU A C 5
ATOM 5252 O O . GLU A 1 39 ? -7.706 -2.013 -1.379 1.00 0.00 36 GLU A O 5
ATOM 5264 N N . LEU A 1 40 ? -6.464 -0.170 -1.728 1.00 0.00 37 LEU A N 5
ATOM 5265 C CA . LEU A 1 40 ? -5.871 -0.184 -0.396 1.00 0.00 37 LEU A CA 5
ATOM 5266 C C . LEU A 1 40 ? -6.943 -0.047 0.681 1.00 0.00 37 LEU A C 5
ATOM 5267 O O . LEU A 1 40 ? -6.973 -0.816 1.641 1.00 0.00 37 LEU A O 5
ATOM 5283 N N . ILE A 1 41 ? -7.823 0.935 0.513 1.00 0.00 38 ILE A N 5
ATOM 5284 C CA . ILE A 1 41 ? -8.895 1.170 1.471 1.00 0.00 38 ILE A CA 5
ATOM 5285 C C . ILE A 1 41 ? -9.844 -0.021 1.531 1.00 0.00 38 ILE A C 5
ATOM 5286 O O . ILE A 1 41 ? -10.350 -0.372 2.598 1.00 0.00 38 ILE A O 5
ATOM 5302 N N . LYS A 1 42 ? -10.081 -0.642 0.381 1.00 0.00 39 LYS A N 5
ATOM 5303 C CA . LYS A 1 42 ? -10.969 -1.797 0.305 1.00 0.00 39 LYS A CA 5
ATOM 5304 C C . LYS A 1 42 ? -10.428 -2.954 1.140 1.00 0.00 39 LYS A C 5
ATOM 5305 O O . LYS A 1 42 ? -11.191 -3.754 1.679 1.00 0.00 39 LYS A O 5
ATOM 5324 N N . PHE A 1 43 ? -9.104 -3.035 1.241 1.00 0.00 40 PHE A N 5
ATOM 5325 C CA . PHE A 1 43 ? -8.462 -4.094 2.011 1.00 0.00 40 PHE A CA 5
ATOM 5326 C C . PHE A 1 43 ? -8.709 -3.911 3.504 1.00 0.00 40 PHE A C 5
ATOM 5327 O O . PHE A 1 43 ? -9.152 -4.834 4.188 1.00 0.00 40 PHE A O 5
ATOM 5344 N N . ALA A 1 44 ? -8.421 -2.714 4.005 1.00 0.00 41 ALA A N 5
ATOM 5345 C CA . ALA A 1 44 ? -8.613 -2.410 5.417 1.00 0.00 41 ALA A CA 5
ATOM 5346 C C . ALA A 1 44 ? -10.072 -2.588 5.825 1.00 0.00 41 ALA A C 5
ATOM 5347 O O . ALA A 1 44 ? -10.366 -3.037 6.934 1.00 0.00 41 ALA A O 5
ATOM 5354 N N . LYS A 1 45 ? -10.982 -2.232 4.925 1.00 0.00 42 LYS A N 5
ATOM 5355 C CA . LYS A 1 45 ? -12.411 -2.351 5.193 1.00 0.00 42 LYS A CA 5
ATOM 5356 C C . LYS A 1 45 ? -12.784 -3.789 5.542 1.00 0.00 42 LYS A C 5
ATOM 5357 O O . LYS A 1 45 ? -13.479 -4.038 6.526 1.00 0.00 42 LYS A O 5
ATOM 5376 N N . SER A 1 46 ? -12.317 -4.730 4.729 1.00 0.00 43 SER A N 5
ATOM 5377 C CA . SER A 1 46 ? -12.601 -6.143 4.954 1.00 0.00 43 SER A CA 5
ATOM 5378 C C . SER A 1 46 ? -11.837 -6.669 6.164 1.00 0.00 43 SER A C 5
ATOM 5379 O O . SER A 1 46 ? -12.274 -7.612 6.826 1.00 0.00 43 SER A O 5
ATOM 5387 N N . ARG A 1 47 ? -10.692 -6.055 6.450 1.00 0.00 44 ARG A N 5
ATOM 5388 C CA . ARG A 1 47 ? -9.867 -6.463 7.581 1.00 0.00 44 ARG A CA 5
ATOM 5389 C C . ARG A 1 47 ? -10.317 -5.780 8.872 1.00 0.00 44 ARG A C 5
ATOM 5390 O O . ARG A 1 47 ? -9.941 -6.199 9.967 1.00 0.00 44 ARG A O 5
ATOM 5411 N N . GLU A 1 48 ? -11.120 -4.727 8.739 1.00 0.00 45 GLU A N 5
ATOM 5412 C CA . GLU A 1 48 ? -11.614 -3.993 9.899 1.00 0.00 45 GLU A CA 5
ATOM 5413 C C . GLU A 1 48 ? -10.461 -3.346 10.662 1.00 0.00 45 GLU A C 5
ATOM 5414 O O . GLU A 1 48 ? -10.256 -3.612 11.847 1.00 0.00 45 GLU A O 5
ATOM 5426 N N . THR A 1 49 ? -9.709 -2.493 9.973 1.00 0.00 46 THR A N 5
ATOM 5427 C CA . THR A 1 49 ? -8.576 -1.807 10.581 1.00 0.00 46 THR A CA 5
ATOM 5428 C C . THR A 1 49 ? -8.122 -0.632 9.723 1.00 0.00 46 THR A C 5
ATOM 5429 O O . THR A 1 49 ? -8.198 -0.681 8.494 1.00 0.00 46 THR A O 5
ATOM 5440 N N . PHE A 1 50 ? -7.651 0.425 10.377 1.00 0.00 47 PHE A N 5
ATOM 5441 C CA . PHE A 1 50 ? -7.185 1.615 9.672 1.00 0.00 47 PHE A CA 5
ATOM 5442 C C . PHE A 1 50 ? -5.662 1.716 9.712 1.00 0.00 47 PHE A C 5
ATOM 5443 O O . PHE A 1 50 ? -5.054 2.366 8.863 1.00 0.00 47 PHE A O 5
ATOM 5460 N N . ILE A 1 51 ? -5.053 1.072 10.704 1.00 0.00 48 ILE A N 5
ATOM 5461 C CA . ILE A 1 51 ? -3.602 1.095 10.849 1.00 0.00 48 ILE A CA 5
ATOM 5462 C C . ILE A 1 51 ? -2.928 0.294 9.740 1.00 0.00 48 ILE A C 5
ATOM 5463 O O . ILE A 1 51 ? -2.775 -0.924 9.844 1.00 0.00 48 ILE A O 5
ATOM 5479 N N . ILE A 1 52 ? -2.525 0.986 8.680 1.00 0.00 49 ILE A N 5
ATOM 5480 C CA . ILE A 1 52 ? -1.865 0.339 7.550 1.00 0.00 49 ILE A CA 5
ATOM 5481 C C . ILE A 1 52 ? -0.368 0.194 7.799 1.00 0.00 49 ILE A C 5
ATOM 5482 O O . ILE A 1 52 ? 0.421 1.057 7.418 1.00 0.00 49 ILE A O 5
ATOM 5498 N N . ASP A 1 53 ? 0.015 -0.906 8.441 1.00 0.00 50 ASP A N 5
ATOM 5499 C CA . ASP A 1 53 ? 1.418 -1.165 8.742 1.00 0.00 50 ASP A CA 5
ATOM 5500 C C . ASP A 1 53 ? 2.009 -2.166 7.754 1.00 0.00 50 ASP A C 5
ATOM 5501 O O . ASP A 1 53 ? 1.395 -2.483 6.736 1.00 0.00 50 ASP A O 5
ATOM 5510 N N . ASP A 1 54 ? 3.205 -2.658 8.063 1.00 0.00 51 ASP A N 5
ATOM 5511 C CA . ASP A 1 54 ? 3.880 -3.623 7.202 1.00 0.00 51 ASP A CA 5
ATOM 5512 C C . ASP A 1 54 ? 3.031 -4.877 7.018 1.00 0.00 51 ASP A C 5
ATOM 5513 O O . ASP A 1 54 ? 2.966 -5.441 5.924 1.00 0.00 51 ASP A O 5
ATOM 5522 N N . GLU A 1 55 ? 2.382 -5.310 8.095 1.00 0.00 52 GLU A N 5
ATOM 5523 C CA . GLU A 1 55 ? 1.537 -6.498 8.052 1.00 0.00 52 GLU A CA 5
ATOM 5524 C C . GLU A 1 55 ? 0.413 -6.330 7.034 1.00 0.00 52 GLU A C 5
ATOM 5525 O O . GLU A 1 55 ? -0.012 -7.296 6.399 1.00 0.00 52 GLU A O 5
ATOM 5537 N N . ILE A 1 56 ? -0.066 -5.100 6.886 1.00 0.00 53 ILE A N 5
ATOM 5538 C CA . ILE A 1 56 ? -1.141 -4.804 5.946 1.00 0.00 53 ILE A CA 5
ATOM 5539 C C . ILE A 1 56 ? -0.600 -4.623 4.532 1.00 0.00 53 ILE A C 5
ATOM 5540 O O . ILE A 1 56 ? -1.173 -5.130 3.568 1.00 0.00 53 ILE A O 5
ATOM 5556 N N . ALA A 1 57 ? 0.509 -3.899 4.416 1.00 0.00 54 ALA A N 5
ATOM 5557 C CA . ALA A 1 57 ? 1.128 -3.652 3.120 1.00 0.00 54 ALA A CA 5
ATOM 5558 C C . ALA A 1 57 ? 1.623 -4.950 2.491 1.00 0.00 54 ALA A C 5
ATOM 5559 O O . ALA A 1 57 ? 1.649 -5.090 1.268 1.00 0.00 54 ALA A O 5
ATOM 5566 N N . ASN A 1 58 ? 2.016 -5.898 3.335 1.00 0.00 55 ASN A N 5
ATOM 5567 C CA . ASN A 1 58 ? 2.512 -7.185 2.862 1.00 0.00 55 ASN A CA 5
ATOM 5568 C C . ASN A 1 58 ? 1.373 -8.037 2.306 1.00 0.00 55 ASN A C 5
ATOM 5569 O O . ASN A 1 58 ? 1.403 -8.448 1.147 1.00 0.00 55 ASN A O 5
ATOM 5580 N N . GLU A 1 59 ? 0.371 -8.294 3.140 1.00 0.00 56 GLU A N 5
ATOM 5581 C CA . GLU A 1 59 ? -0.776 -9.096 2.731 1.00 0.00 56 GLU A CA 5
ATOM 5582 C C . GLU A 1 59 ? -1.501 -8.449 1.555 1.00 0.00 56 GLU A C 5
ATOM 5583 O O . GLU A 1 59 ? -1.958 -9.136 0.641 1.00 0.00 56 GLU A O 5
ATOM 5595 N N . PHE A 1 60 ? -1.602 -7.125 1.584 1.00 0.00 57 PHE A N 5
ATOM 5596 C CA . PHE A 1 60 ? -2.269 -6.384 0.519 1.00 0.00 57 PHE A CA 5
ATOM 5597 C C . PHE A 1 60 ? -1.588 -6.631 -0.824 1.00 0.00 57 PHE A C 5
ATOM 5598 O O . PHE A 1 60 ? -2.218 -7.096 -1.774 1.00 0.00 57 PHE A O 5
ATOM 5615 N N . LEU A 1 61 ? -0.299 -6.318 -0.893 1.00 0.00 58 LEU A N 5
ATOM 5616 C CA . LEU A 1 61 ? 0.469 -6.506 -2.119 1.00 0.00 58 LEU A CA 5
ATOM 5617 C C . LEU A 1 61 ? 0.509 -7.978 -2.518 1.00 0.00 58 LEU A C 5
ATOM 5618 O O . LEU A 1 61 ? 0.626 -8.308 -3.698 1.00 0.00 58 LEU A O 5
ATOM 5634 N N . LYS A 1 62 ? 0.413 -8.859 -1.529 1.00 0.00 59 LYS A N 5
ATOM 5635 C CA . LYS A 1 62 ? 0.441 -10.296 -1.778 1.00 0.00 59 LYS A CA 5
ATOM 5636 C C . LYS A 1 62 ? -0.880 -10.775 -2.372 1.00 0.00 59 LYS A C 5
ATOM 5637 O O . LYS A 1 62 ? -0.914 -11.744 -3.133 1.00 0.00 59 LYS A O 5
ATOM 5656 N N . SER A 1 63 ? -1.966 -10.095 -2.021 1.00 0.00 60 SER A N 5
ATOM 5657 C CA . SER A 1 63 ? -3.288 -10.457 -2.519 1.00 0.00 60 SER A CA 5
ATOM 5658 C C . SER A 1 63 ? -3.473 -9.999 -3.963 1.00 0.00 60 SER A C 5
ATOM 5659 O O . SER A 1 63 ? -3.926 -10.763 -4.814 1.00 0.00 60 SER A O 5
ATOM 5667 N N . ILE A 1 64 ? -3.122 -8.745 -4.232 1.00 0.00 61 ILE A N 5
ATOM 5668 C CA . ILE A 1 64 ? -3.252 -8.186 -5.572 1.00 0.00 61 ILE A CA 5
ATOM 5669 C C . ILE A 1 64 ? -2.364 -8.928 -6.566 1.00 0.00 61 ILE A C 5
ATOM 5670 O O . ILE A 1 64 ? -2.694 -9.036 -7.746 1.00 0.00 61 ILE A O 5
ATOM 5686 N N . GLY A 1 65 ? -1.237 -9.435 -6.080 1.00 0.00 62 GLY A N 5
ATOM 5687 C CA . GLY A 1 65 ? -0.318 -10.159 -6.941 1.00 0.00 62 GLY A CA 5
ATOM 5688 C C . GLY A 1 65 ? 0.982 -9.410 -7.160 1.00 0.00 62 GLY A C 5
ATOM 5689 O O . GLY A 1 65 ? 1.560 -9.462 -8.245 1.00 0.00 62 GLY A O 5
ATOM 5693 N N . ALA A 1 66 ? 1.443 -8.712 -6.127 1.00 0.00 63 ALA A N 5
ATOM 5694 C CA . ALA A 1 66 ? 2.681 -7.948 -6.211 1.00 0.00 63 ALA A CA 5
ATOM 5695 C C . ALA A 1 66 ? 3.816 -8.661 -5.483 1.00 0.00 63 ALA A C 5
ATOM 5696 O O . ALA A 1 66 ? 4.263 -8.218 -4.424 1.00 0.00 63 ALA A O 5
ATOM 5703 N N . GLU A 1 67 ? 4.279 -9.766 -6.058 1.00 0.00 64 GLU A N 5
ATOM 5704 C CA . GLU A 1 67 ? 5.363 -10.540 -5.463 1.00 0.00 64 GLU A CA 5
ATOM 5705 C C . GLU A 1 67 ? 6.481 -10.776 -6.476 1.00 0.00 64 GLU A C 5
ATOM 5706 O O . GLU A 1 67 ? 7.015 -11.880 -6.579 1.00 0.00 64 GLU A O 5
ATOM 5718 N N . VAL A 1 68 ? 6.827 -9.732 -7.220 1.00 0.00 65 VAL A N 5
ATOM 5719 C CA . VAL A 1 68 ? 7.879 -9.825 -8.225 1.00 0.00 65 VAL A CA 5
ATOM 5720 C C . VAL A 1 68 ? 7.491 -10.793 -9.337 1.00 0.00 65 VAL A C 5
ATOM 5721 O O . VAL A 1 68 ? 7.777 -11.987 -9.261 1.00 0.00 65 VAL A O 5
ATOM 5734 N N . GLU A 1 69 ? 6.838 -10.267 -10.369 1.00 0.00 66 GLU A N 5
ATOM 5735 C CA . GLU A 1 69 ? 6.411 -11.084 -11.497 1.00 0.00 66 GLU A CA 5
ATOM 5736 C C . GLU A 1 69 ? 7.403 -10.976 -12.650 1.00 0.00 66 GLU A C 5
ATOM 5737 O O . GLU A 1 69 ? 8.345 -10.184 -12.601 1.00 0.00 66 GLU A O 5
ATOM 5749 N N . LEU A 1 70 ? 7.187 -11.777 -13.687 1.00 0.00 67 LEU A N 5
ATOM 5750 C CA . LEU A 1 70 ? 8.063 -11.774 -14.852 1.00 0.00 67 LEU A CA 5
ATOM 5751 C C . LEU A 1 70 ? 7.253 -11.895 -16.142 1.00 0.00 67 LEU A C 5
ATOM 5752 O O . LEU A 1 70 ? 7.173 -12.969 -16.738 1.00 0.00 67 LEU A O 5
ATOM 5768 N N . PRO A 1 71 ? 6.636 -10.787 -16.591 1.00 0.00 68 PRO A N 5
ATOM 5769 C CA . PRO A 1 71 ? 5.829 -10.772 -17.814 1.00 0.00 68 PRO A CA 5
ATOM 5770 C C . PRO A 1 71 ? 6.682 -10.907 -19.072 1.00 0.00 68 PRO A C 5
ATOM 5771 O O . PRO A 1 71 ? 7.909 -10.826 -19.014 1.00 0.00 68 PRO A O 5
ATOM 5782 N N . GLN A 1 72 ? 6.022 -11.114 -20.207 1.00 0.00 69 GLN A N 5
ATOM 5783 C CA . GLN A 1 72 ? 6.720 -11.259 -21.479 1.00 0.00 69 GLN A CA 5
ATOM 5784 C C . GLN A 1 72 ? 7.116 -9.898 -22.043 1.00 0.00 69 GLN A C 5
ATOM 5785 O O . GLN A 1 72 ? 6.261 -9.052 -22.309 1.00 0.00 69 GLN A O 5
ATOM 5799 N N . GLU A 1 73 ? 8.417 -9.695 -22.224 1.00 0.00 70 GLU A N 5
ATOM 5800 C CA . GLU A 1 73 ? 8.927 -8.436 -22.756 1.00 0.00 70 GLU A CA 5
ATOM 5801 C C . GLU A 1 73 ? 9.806 -8.680 -23.978 1.00 0.00 70 GLU A C 5
ATOM 5802 O O . GLU A 1 73 ? 10.626 -9.598 -23.992 1.00 0.00 70 GLU A O 5
ATOM 5814 N N . ILE A 1 74 ? 9.628 -7.852 -25.004 1.00 0.00 71 ILE A N 5
ATOM 5815 C CA . ILE A 1 74 ? 10.405 -7.978 -26.231 1.00 0.00 71 ILE A CA 5
ATOM 5816 C C . ILE A 1 74 ? 11.829 -7.470 -26.034 1.00 0.00 71 ILE A C 5
ATOM 5817 O O . ILE A 1 74 ? 12.795 -8.131 -26.416 1.00 0.00 71 ILE A O 5
ATOM 5833 N N . LYS A 1 75 ? 11.953 -6.289 -25.436 1.00 0.00 72 LYS A N 5
ATOM 5834 C CA . LYS A 1 75 ? 13.259 -5.691 -25.189 1.00 0.00 72 LYS A CA 5
ATOM 5835 C C . LYS A 1 75 ? 13.191 -4.684 -24.045 1.00 0.00 72 LYS A C 5
ATOM 5836 O O . LYS A 1 75 ? 14.158 -3.912 -23.878 1.00 0.00 72 LYS A O 5
ATOM 5856 N N . MET A 1 4 ? 1.932 17.225 -1.626 1.00 0.00 1 MET A N 6
ATOM 5857 C CA . MET A 1 4 ? 2.535 16.583 -2.822 1.00 0.00 1 MET A CA 6
ATOM 5858 C C . MET A 1 4 ? 2.282 15.079 -2.826 1.00 0.00 1 MET A C 6
ATOM 5859 O O . MET A 1 4 ? 2.187 14.458 -3.886 1.00 0.00 1 MET A O 6
ATOM 5873 N N . ASP A 1 5 ? 2.174 14.499 -1.635 1.00 0.00 2 ASP A N 6
ATOM 5874 C CA . ASP A 1 5 ? 1.932 13.066 -1.501 1.00 0.00 2 ASP A CA 6
ATOM 5875 C C . ASP A 1 5 ? 0.440 12.776 -1.364 1.00 0.00 2 ASP A C 6
ATOM 5876 O O . ASP A 1 5 ? -0.097 12.747 -0.257 1.00 0.00 2 ASP A O 6
ATOM 5885 N N . GLU A 1 6 ? -0.222 12.561 -2.496 1.00 0.00 3 GLU A N 6
ATOM 5886 C CA . GLU A 1 6 ? -1.652 12.272 -2.502 1.00 0.00 3 GLU A CA 6
ATOM 5887 C C . GLU A 1 6 ? -1.949 10.966 -1.771 1.00 0.00 3 GLU A C 6
ATOM 5888 O O . GLU A 1 6 ? -3.040 10.781 -1.231 1.00 0.00 3 GLU A O 6
ATOM 5900 N N . PHE A 1 7 ? -0.973 10.064 -1.758 1.00 0.00 4 PHE A N 6
ATOM 5901 C CA . PHE A 1 7 ? -1.134 8.775 -1.095 1.00 0.00 4 PHE A CA 6
ATOM 5902 C C . PHE A 1 7 ? -1.411 8.957 0.394 1.00 0.00 4 PHE A C 6
ATOM 5903 O O . PHE A 1 7 ? -2.372 8.404 0.930 1.00 0.00 4 PHE A O 6
ATOM 5920 N N . VAL A 1 8 ? -0.562 9.736 1.058 1.00 0.00 5 VAL A N 6
ATOM 5921 C CA . VAL A 1 8 ? -0.716 9.990 2.486 1.00 0.00 5 VAL A CA 6
ATOM 5922 C C . VAL A 1 8 ? -1.883 10.935 2.754 1.00 0.00 5 VAL A C 6
ATOM 5923 O O . VAL A 1 8 ? -2.822 10.588 3.471 1.00 0.00 5 VAL A O 6
ATOM 5936 N N . LYS A 1 9 ? -1.816 12.130 2.176 1.00 0.00 6 LYS A N 6
ATOM 5937 C CA . LYS A 1 9 ? -2.867 13.125 2.355 1.00 0.00 6 LYS A CA 6
ATOM 5938 C C . LYS A 1 9 ? -4.216 12.585 1.889 1.00 0.00 6 LYS A C 6
ATOM 5939 O O . LYS A 1 9 ? -5.263 12.969 2.414 1.00 0.00 6 LYS A O 6
ATOM 5958 N N . GLY A 1 10 ? -4.185 11.697 0.903 1.00 0.00 7 GLY A N 6
ATOM 5959 C CA . GLY A 1 10 ? -5.412 11.121 0.385 1.00 0.00 7 GLY A CA 6
ATOM 5960 C C . GLY A 1 10 ? -6.029 10.115 1.335 1.00 0.00 7 GLY A C 6
ATOM 5961 O O . GLY A 1 10 ? -7.247 9.936 1.356 1.00 0.00 7 GLY A O 6
ATOM 5965 N N . LEU A 1 11 ? -5.187 9.454 2.124 1.00 0.00 8 LEU A N 6
ATOM 5966 C CA . LEU A 1 11 ? -5.658 8.460 3.081 1.00 0.00 8 LEU A CA 6
ATOM 5967 C C . LEU A 1 11 ? -6.086 9.121 4.388 1.00 0.00 8 LEU A C 6
ATOM 5968 O O . LEU A 1 11 ? -7.079 8.725 4.998 1.00 0.00 8 LEU A O 6
ATOM 5984 N N . MET A 1 12 ? -5.330 10.129 4.811 1.00 0.00 9 MET A N 6
ATOM 5985 C CA . MET A 1 12 ? -5.632 10.845 6.045 1.00 0.00 9 MET A CA 6
ATOM 5986 C C . MET A 1 12 ? -7.024 11.465 5.990 1.00 0.00 9 MET A C 6
ATOM 5987 O O . MET A 1 12 ? -7.691 11.611 7.015 1.00 0.00 9 MET A O 6
ATOM 6001 N N . LYS A 1 13 ? -7.458 11.828 4.787 1.00 0.00 10 LYS A N 6
ATOM 6002 C CA . LYS A 1 13 ? -8.772 12.432 4.599 1.00 0.00 10 LYS A CA 6
ATOM 6003 C C . LYS A 1 13 ? -9.880 11.458 4.984 1.00 0.00 10 LYS A C 6
ATOM 6004 O O . LYS A 1 13 ? -10.939 11.864 5.464 1.00 0.00 10 LYS A O 6
ATOM 6023 N N . ASN A 1 14 ? -9.630 10.170 4.768 1.00 0.00 11 ASN A N 6
ATOM 6024 C CA . ASN A 1 14 ? -10.609 9.139 5.094 1.00 0.00 11 ASN A CA 6
ATOM 6025 C C . ASN A 1 14 ? -10.296 8.491 6.441 1.00 0.00 11 ASN A C 6
ATOM 6026 O O . ASN A 1 14 ? -10.651 7.338 6.682 1.00 0.00 11 ASN A O 6
ATOM 6037 N N . GLY A 1 15 ? -9.631 9.242 7.314 1.00 0.00 12 GLY A N 6
ATOM 6038 C CA . GLY A 1 15 ? -9.284 8.723 8.626 1.00 0.00 12 GLY A CA 6
ATOM 6039 C C . GLY A 1 15 ? -8.475 7.443 8.551 1.00 0.00 12 GLY A C 6
ATOM 6040 O O . GLY A 1 15 ? -8.751 6.483 9.271 1.00 0.00 12 GLY A O 6
ATOM 6044 N N . TYR A 1 16 ? -7.474 7.426 7.677 1.00 0.00 13 TYR A N 6
ATOM 6045 C CA . TYR A 1 16 ? -6.622 6.254 7.511 1.00 0.00 13 TYR A CA 6
ATOM 6046 C C . TYR A 1 16 ? -5.168 6.591 7.819 1.00 0.00 13 TYR A C 6
ATOM 6047 O O . TYR A 1 16 ? -4.683 7.669 7.477 1.00 0.00 13 TYR A O 6
ATOM 6065 N N . LEU A 1 17 ? -4.475 5.659 8.467 1.00 0.00 14 LEU A N 6
ATOM 6066 C CA . LEU A 1 17 ? -3.074 5.857 8.821 1.00 0.00 14 LEU A CA 6
ATOM 6067 C C . LEU A 1 17 ? -2.172 4.931 8.012 1.00 0.00 14 LEU A C 6
ATOM 6068 O O . LEU A 1 17 ? -2.651 4.120 7.217 1.00 0.00 14 LEU A O 6
ATOM 6084 N N . ILE A 1 18 ? -0.866 5.057 8.218 1.00 0.00 15 ILE A N 6
ATOM 6085 C CA . ILE A 1 18 ? 0.104 4.232 7.506 1.00 0.00 15 ILE A CA 6
ATOM 6086 C C . ILE A 1 18 ? 1.521 4.499 8.003 1.00 0.00 15 ILE A C 6
ATOM 6087 O O . ILE A 1 18 ? 2.036 5.610 7.873 1.00 0.00 15 ILE A O 6
ATOM 6103 N N . THR A 1 19 ? 2.147 3.473 8.571 1.00 0.00 16 THR A N 6
ATOM 6104 C CA . THR A 1 19 ? 3.504 3.597 9.087 1.00 0.00 16 THR A CA 6
ATOM 6105 C C . THR A 1 19 ? 4.485 3.953 7.971 1.00 0.00 16 THR A C 6
ATOM 6106 O O . THR A 1 19 ? 4.232 3.675 6.800 1.00 0.00 16 THR A O 6
ATOM 6117 N N . PRO A 1 20 ? 5.624 4.574 8.324 1.00 0.00 17 PRO A N 6
ATOM 6118 C CA . PRO A 1 20 ? 6.644 4.966 7.346 1.00 0.00 17 PRO A CA 6
ATOM 6119 C C . PRO A 1 20 ? 7.317 3.761 6.697 1.00 0.00 17 PRO A C 6
ATOM 6120 O O . PRO A 1 20 ? 7.794 3.840 5.565 1.00 0.00 17 PRO A O 6
ATOM 6131 N N . SER A 1 21 ? 7.352 2.647 7.421 1.00 0.00 18 SER A N 6
ATOM 6132 C CA . SER A 1 21 ? 7.966 1.426 6.915 1.00 0.00 18 SER A CA 6
ATOM 6133 C C . SER A 1 21 ? 7.174 0.863 5.742 1.00 0.00 18 SER A C 6
ATOM 6134 O O . SER A 1 21 ? 7.741 0.282 4.816 1.00 0.00 18 SER A O 6
ATOM 6142 N N . ALA A 1 22 ? 5.857 1.040 5.784 1.00 0.00 19 ALA A N 6
ATOM 6143 C CA . ALA A 1 22 ? 4.985 0.549 4.722 1.00 0.00 19 ALA A CA 6
ATOM 6144 C C . ALA A 1 22 ? 4.882 1.561 3.587 1.00 0.00 19 ALA A C 6
ATOM 6145 O O . ALA A 1 22 ? 4.769 1.189 2.418 1.00 0.00 19 ALA A O 6
ATOM 6152 N N . TYR A 1 23 ? 4.922 2.843 3.938 1.00 0.00 20 TYR A N 6
ATOM 6153 C CA . TYR A 1 23 ? 4.831 3.909 2.947 1.00 0.00 20 TYR A CA 6
ATOM 6154 C C . TYR A 1 23 ? 5.979 3.818 1.946 1.00 0.00 20 TYR A C 6
ATOM 6155 O O . TYR A 1 23 ? 5.804 4.093 0.758 1.00 0.00 20 TYR A O 6
ATOM 6173 N N . TYR A 1 24 ? 7.153 3.431 2.432 1.00 0.00 21 TYR A N 6
ATOM 6174 C CA . TYR A 1 24 ? 8.329 3.304 1.578 1.00 0.00 21 TYR A CA 6
ATOM 6175 C C . TYR A 1 24 ? 8.137 2.199 0.544 1.00 0.00 21 TYR A C 6
ATOM 6176 O O . TYR A 1 24 ? 8.697 2.257 -0.552 1.00 0.00 21 TYR A O 6
ATOM 6194 N N . LEU A 1 25 ? 7.344 1.192 0.898 1.00 0.00 22 LEU A N 6
ATOM 6195 C CA . LEU A 1 25 ? 7.082 0.074 -0.001 1.00 0.00 22 LEU A CA 6
ATOM 6196 C C . LEU A 1 25 ? 5.828 0.322 -0.833 1.00 0.00 22 LEU A C 6
ATOM 6197 O O . LEU A 1 25 ? 5.718 -0.150 -1.964 1.00 0.00 22 LEU A O 6
ATOM 6213 N N . LEU A 1 26 ? 4.881 1.064 -0.264 1.00 0.00 23 LEU A N 6
ATOM 6214 C CA . LEU A 1 26 ? 3.634 1.370 -0.954 1.00 0.00 23 LEU A CA 6
ATOM 6215 C C . LEU A 1 26 ? 3.800 2.574 -1.875 1.00 0.00 23 LEU A C 6
ATOM 6216 O O . LEU A 1 26 ? 3.136 2.675 -2.908 1.00 0.00 23 LEU A O 6
ATOM 6232 N N . VAL A 1 27 ? 4.690 3.487 -1.498 1.00 0.00 24 VAL A N 6
ATOM 6233 C CA . VAL A 1 27 ? 4.941 4.684 -2.292 1.00 0.00 24 VAL A CA 6
ATOM 6234 C C . VAL A 1 27 ? 5.410 4.324 -3.698 1.00 0.00 24 VAL A C 6
ATOM 6235 O O . VAL A 1 27 ? 5.008 4.952 -4.677 1.00 0.00 24 VAL A O 6
ATOM 6248 N N . GLY A 1 28 ? 6.261 3.306 -3.790 1.00 0.00 25 GLY A N 6
ATOM 6249 C CA . GLY A 1 28 ? 6.770 2.880 -5.082 1.00 0.00 25 GLY A CA 6
ATOM 6250 C C . GLY A 1 28 ? 5.736 2.125 -5.894 1.00 0.00 25 GLY A C 6
ATOM 6251 O O . GLY A 1 28 ? 5.772 2.140 -7.124 1.00 0.00 25 GLY A O 6
ATOM 6255 N N . HIS A 1 29 ? 4.812 1.464 -5.204 1.00 0.00 26 HIS A N 6
ATOM 6256 C CA . HIS A 1 29 ? 3.764 0.700 -5.870 1.00 0.00 26 HIS A CA 6
ATOM 6257 C C . HIS A 1 29 ? 2.590 1.597 -6.262 1.00 0.00 26 HIS A C 6
ATOM 6258 O O . HIS A 1 29 ? 1.780 1.233 -7.115 1.00 0.00 26 HIS A O 6
ATOM 6273 N N . PHE A 1 30 ? 2.503 2.768 -5.638 1.00 0.00 27 PHE A N 6
ATOM 6274 C CA . PHE A 1 30 ? 1.429 3.709 -5.929 1.00 0.00 27 PHE A CA 6
ATOM 6275 C C . PHE A 1 30 ? 1.844 4.691 -7.019 1.00 0.00 27 PHE A C 6
ATOM 6276 O O . PHE A 1 30 ? 1.083 4.959 -7.949 1.00 0.00 27 PHE A O 6
ATOM 6293 N N . ASN A 1 31 ? 3.054 5.226 -6.898 1.00 0.00 28 ASN A N 6
ATOM 6294 C CA . ASN A 1 31 ? 3.570 6.178 -7.874 1.00 0.00 28 ASN A CA 6
ATOM 6295 C C . ASN A 1 31 ? 3.766 5.512 -9.233 1.00 0.00 28 ASN A C 6
ATOM 6296 O O . ASN A 1 31 ? 3.429 6.084 -10.270 1.00 0.00 28 ASN A O 6
ATOM 6307 N N . GLU A 1 32 ? 4.314 4.301 -9.220 1.00 0.00 29 GLU A N 6
ATOM 6308 C CA . GLU A 1 32 ? 4.553 3.558 -10.452 1.00 0.00 29 GLU A CA 6
ATOM 6309 C C . GLU A 1 32 ? 3.248 3.325 -11.208 1.00 0.00 29 GLU A C 6
ATOM 6310 O O . GLU A 1 32 ? 3.228 3.310 -12.439 1.00 0.00 29 GLU A O 6
ATOM 6322 N N . GLY A 1 33 ? 2.163 3.144 -10.464 1.00 0.00 30 GLY A N 6
ATOM 6323 C CA . GLY A 1 33 ? 0.871 2.915 -11.081 1.00 0.00 30 GLY A CA 6
ATOM 6324 C C . GLY A 1 33 ? 0.474 1.452 -11.078 1.00 0.00 30 GLY A C 6
ATOM 6325 O O . GLY A 1 33 ? -0.053 0.942 -12.067 1.00 0.00 30 GLY A O 6
ATOM 6329 N N . LYS A 1 34 ? 0.729 0.773 -9.963 1.00 0.00 31 LYS A N 6
ATOM 6330 C CA . LYS A 1 34 ? 0.395 -0.641 -9.838 1.00 0.00 31 LYS A CA 6
ATOM 6331 C C . LYS A 1 34 ? -0.989 -0.820 -9.224 1.00 0.00 31 LYS A C 6
ATOM 6332 O O . LYS A 1 34 ? -1.833 -1.531 -9.769 1.00 0.00 31 LYS A O 6
ATOM 6351 N N . PHE A 1 35 ? -1.218 -0.169 -8.088 1.00 0.00 32 PHE A N 6
ATOM 6352 C CA . PHE A 1 35 ? -2.504 -0.258 -7.403 1.00 0.00 32 PHE A CA 6
ATOM 6353 C C . PHE A 1 35 ? -3.158 1.117 -7.290 1.00 0.00 32 PHE A C 6
ATOM 6354 O O . PHE A 1 35 ? -2.562 2.132 -7.652 1.00 0.00 32 PHE A O 6
ATOM 6371 N N . SER A 1 36 ? -4.387 1.141 -6.784 1.00 0.00 33 SER A N 6
ATOM 6372 C CA . SER A 1 36 ? -5.123 2.391 -6.622 1.00 0.00 33 SER A CA 6
ATOM 6373 C C . SER A 1 36 ? -5.467 2.634 -5.156 1.00 0.00 33 SER A C 6
ATOM 6374 O O . SER A 1 36 ? -5.485 1.705 -4.349 1.00 0.00 33 SER A O 6
ATOM 6382 N N . LEU A 1 37 ? -5.738 3.891 -4.817 1.00 0.00 34 LEU A N 6
ATOM 6383 C CA . LEU A 1 37 ? -6.082 4.257 -3.449 1.00 0.00 34 LEU A CA 6
ATOM 6384 C C . LEU A 1 37 ? -7.336 3.521 -2.986 1.00 0.00 34 LEU A C 6
ATOM 6385 O O . LEU A 1 37 ? -7.367 2.955 -1.893 1.00 0.00 34 LEU A O 6
ATOM 6401 N N . ILE A 1 38 ? -8.367 3.532 -3.826 1.00 0.00 35 ILE A N 6
ATOM 6402 C CA . ILE A 1 38 ? -9.622 2.865 -3.502 1.00 0.00 35 ILE A CA 6
ATOM 6403 C C . ILE A 1 38 ? -9.405 1.376 -3.244 1.00 0.00 35 ILE A C 6
ATOM 6404 O O . ILE A 1 38 ? -10.133 0.760 -2.467 1.00 0.00 35 ILE A O 6
ATOM 6420 N N . GLU A 1 39 ? -8.400 0.809 -3.900 1.00 0.00 36 GLU A N 6
ATOM 6421 C CA . GLU A 1 39 ? -8.088 -0.608 -3.741 1.00 0.00 36 GLU A CA 6
ATOM 6422 C C . GLU A 1 39 ? -7.468 -0.878 -2.374 1.00 0.00 36 GLU A C 6
ATOM 6423 O O . GLU A 1 39 ? -7.759 -1.893 -1.741 1.00 0.00 36 GLU A O 6
ATOM 6435 N N . LEU A 1 40 ? -6.613 0.034 -1.926 1.00 0.00 37 LEU A N 6
ATOM 6436 C CA . LEU A 1 40 ? -5.952 -0.106 -0.634 1.00 0.00 37 LEU A CA 6
ATOM 6437 C C . LEU A 1 40 ? -6.950 0.053 0.508 1.00 0.00 37 LEU A C 6
ATOM 6438 O O . LEU A 1 40 ? -6.891 -0.670 1.504 1.00 0.00 37 LEU A O 6
ATOM 6454 N N . ILE A 1 41 ? -7.868 1.002 0.359 1.00 0.00 38 ILE A N 6
ATOM 6455 C CA . ILE A 1 41 ? -8.878 1.255 1.378 1.00 0.00 38 ILE A CA 6
ATOM 6456 C C . ILE A 1 41 ? -9.847 0.082 1.491 1.00 0.00 38 ILE A C 6
ATOM 6457 O O . ILE A 1 41 ? -10.383 -0.193 2.564 1.00 0.00 38 ILE A O 6
ATOM 6473 N N . LYS A 1 42 ? -10.067 -0.607 0.376 1.00 0.00 39 LYS A N 6
ATOM 6474 C CA . LYS A 1 42 ? -10.969 -1.751 0.349 1.00 0.00 39 LYS A CA 6
ATOM 6475 C C . LYS A 1 42 ? -10.367 -2.935 1.100 1.00 0.00 39 LYS A C 6
ATOM 6476 O O . LYS A 1 42 ? -11.086 -3.740 1.690 1.00 0.00 39 LYS A O 6
ATOM 6495 N N . PHE A 1 43 ? -9.041 -3.033 1.072 1.00 0.00 40 PHE A N 6
ATOM 6496 C CA . PHE A 1 43 ? -8.341 -4.118 1.750 1.00 0.00 40 PHE A CA 6
ATOM 6497 C C . PHE A 1 43 ? -8.391 -3.938 3.263 1.00 0.00 40 PHE A C 6
ATOM 6498 O O . PHE A 1 43 ? -8.684 -4.879 4.000 1.00 0.00 40 PHE A O 6
ATOM 6515 N N . ALA A 1 44 ? -8.105 -2.723 3.719 1.00 0.00 41 ALA A N 6
ATOM 6516 C CA . ALA A 1 44 ? -8.119 -2.418 5.144 1.00 0.00 41 ALA A CA 6
ATOM 6517 C C . ALA A 1 44 ? -9.506 -2.636 5.738 1.00 0.00 41 ALA A C 6
ATOM 6518 O O . ALA A 1 44 ? -9.642 -3.085 6.877 1.00 0.00 41 ALA A O 6
ATOM 6525 N N . LYS A 1 45 ? -10.535 -2.316 4.960 1.00 0.00 42 LYS A N 6
ATOM 6526 C CA . LYS A 1 45 ? -11.913 -2.479 5.410 1.00 0.00 42 LYS A CA 6
ATOM 6527 C C . LYS A 1 45 ? -12.202 -3.934 5.765 1.00 0.00 42 LYS A C 6
ATOM 6528 O O . LYS A 1 45 ? -12.700 -4.230 6.850 1.00 0.00 42 LYS A O 6
ATOM 6547 N N . SER A 1 46 ? -11.883 -4.838 4.845 1.00 0.00 43 SER A N 6
ATOM 6548 C CA . SER A 1 46 ? -12.107 -6.262 5.063 1.00 0.00 43 SER A CA 6
ATOM 6549 C C . SER A 1 46 ? -11.332 -6.753 6.282 1.00 0.00 43 SER A C 6
ATOM 6550 O O . SER A 1 46 ? -11.762 -7.676 6.973 1.00 0.00 43 SER A O 6
ATOM 6558 N N . ARG A 1 47 ? -10.190 -6.125 6.542 1.00 0.00 44 ARG A N 6
ATOM 6559 C CA . ARG A 1 47 ? -9.354 -6.496 7.679 1.00 0.00 44 ARG A CA 6
ATOM 6560 C C . ARG A 1 47 ? -9.895 -5.902 8.980 1.00 0.00 44 ARG A C 6
ATOM 6561 O O . ARG A 1 47 ? -9.498 -6.314 10.069 1.00 0.00 44 ARG A O 6
ATOM 6582 N N . GLU A 1 48 ? -10.800 -4.933 8.859 1.00 0.00 45 GLU A N 6
ATOM 6583 C CA . GLU A 1 48 ? -11.389 -4.288 10.029 1.00 0.00 45 GLU A CA 6
ATOM 6584 C C . GLU A 1 48 ? -10.326 -3.545 10.834 1.00 0.00 45 GLU A C 6
ATOM 6585 O O . GLU A 1 48 ? -10.269 -3.658 12.059 1.00 0.00 45 GLU A O 6
ATOM 6597 N N . THR A 1 49 ? -9.488 -2.785 10.138 1.00 0.00 46 THR A N 6
ATOM 6598 C CA . THR A 1 49 ? -8.429 -2.023 10.785 1.00 0.00 46 THR A CA 6
ATOM 6599 C C . THR A 1 49 ? -8.003 -0.836 9.929 1.00 0.00 46 THR A C 6
ATOM 6600 O O . THR A 1 49 ? -7.758 -0.978 8.731 1.00 0.00 46 THR A O 6
ATOM 6611 N N . PHE A 1 50 ? -7.920 0.336 10.549 1.00 0.00 47 PHE A N 6
ATOM 6612 C CA . PHE A 1 50 ? -7.524 1.549 9.842 1.00 0.00 47 PHE A CA 6
ATOM 6613 C C . PHE A 1 50 ? -6.048 1.856 10.068 1.00 0.00 47 PHE A C 6
ATOM 6614 O O . PHE A 1 50 ? -5.640 3.017 10.088 1.00 0.00 47 PHE A O 6
ATOM 6631 N N . ILE A 1 51 ? -5.249 0.806 10.235 1.00 0.00 48 ILE A N 6
ATOM 6632 C CA . ILE A 1 51 ? -3.817 0.963 10.458 1.00 0.00 48 ILE A CA 6
ATOM 6633 C C . ILE A 1 51 ? -3.014 0.211 9.403 1.00 0.00 48 ILE A C 6
ATOM 6634 O O . ILE A 1 51 ? -2.793 -0.994 9.518 1.00 0.00 48 ILE A O 6
ATOM 6650 N N . ILE A 1 52 ? -2.578 0.931 8.374 1.00 0.00 49 ILE A N 6
ATOM 6651 C CA . ILE A 1 52 ? -1.798 0.332 7.299 1.00 0.00 49 ILE A CA 6
ATOM 6652 C C . ILE A 1 52 ? -0.334 0.183 7.698 1.00 0.00 49 ILE A C 6
ATOM 6653 O O . ILE A 1 52 ? 0.488 1.058 7.422 1.00 0.00 49 ILE A O 6
ATOM 6669 N N . ASP A 1 53 ? -0.014 -0.931 8.348 1.00 0.00 50 ASP A N 6
ATOM 6670 C CA . ASP A 1 53 ? 1.351 -1.195 8.786 1.00 0.00 50 ASP A CA 6
ATOM 6671 C C . ASP A 1 53 ? 2.072 -2.107 7.798 1.00 0.00 50 ASP A C 6
ATOM 6672 O O . ASP A 1 53 ? 1.518 -2.481 6.765 1.00 0.00 50 ASP A O 6
ATOM 6681 N N . ASP A 1 54 ? 3.312 -2.461 8.122 1.00 0.00 51 ASP A N 6
ATOM 6682 C CA . ASP A 1 54 ? 4.108 -3.328 7.262 1.00 0.00 51 ASP A CA 6
ATOM 6683 C C . ASP A 1 54 ? 3.425 -4.677 7.066 1.00 0.00 51 ASP A C 6
ATOM 6684 O O . ASP A 1 54 ? 3.561 -5.306 6.016 1.00 0.00 51 ASP A O 6
ATOM 6693 N N . GLU A 1 55 ? 2.689 -5.116 8.082 1.00 0.00 52 GLU A N 6
ATOM 6694 C CA . GLU A 1 55 ? 1.983 -6.391 8.020 1.00 0.00 52 GLU A CA 6
ATOM 6695 C C . GLU A 1 55 ? 0.876 -6.348 6.972 1.00 0.00 52 GLU A C 6
ATOM 6696 O O . GLU A 1 55 ? 0.678 -7.308 6.227 1.00 0.00 52 GLU A O 6
ATOM 6708 N N . ILE A 1 56 ? 0.157 -5.232 6.921 1.00 0.00 53 ILE A N 6
ATOM 6709 C CA . ILE A 1 56 ? -0.928 -5.065 5.964 1.00 0.00 53 ILE A CA 6
ATOM 6710 C C . ILE A 1 56 ? -0.391 -4.843 4.553 1.00 0.00 53 ILE A C 6
ATOM 6711 O O . ILE A 1 56 ? -0.954 -5.340 3.579 1.00 0.00 53 ILE A O 6
ATOM 6727 N N . ALA A 1 57 ? 0.701 -4.092 4.454 1.00 0.00 54 ALA A N 6
ATOM 6728 C CA . ALA A 1 57 ? 1.315 -3.805 3.163 1.00 0.00 54 ALA A CA 6
ATOM 6729 C C . ALA A 1 57 ? 1.790 -5.084 2.483 1.00 0.00 54 ALA A C 6
ATOM 6730 O O . ALA A 1 57 ? 1.605 -5.264 1.279 1.00 0.00 54 ALA A O 6
ATOM 6737 N N . ASN A 1 58 ? 2.401 -5.971 3.262 1.00 0.00 55 ASN A N 6
ATOM 6738 C CA . ASN A 1 58 ? 2.902 -7.234 2.733 1.00 0.00 55 ASN A CA 6
ATOM 6739 C C . ASN A 1 58 ? 1.757 -8.101 2.219 1.00 0.00 55 ASN A C 6
ATOM 6740 O O . ASN A 1 58 ? 1.788 -8.583 1.086 1.00 0.00 55 ASN A O 6
ATOM 6751 N N . GLU A 1 59 ? 0.746 -8.297 3.060 1.00 0.00 56 GLU A N 6
ATOM 6752 C CA . GLU A 1 59 ? -0.409 -9.105 2.689 1.00 0.00 56 GLU A CA 6
ATOM 6753 C C . GLU A 1 59 ? -1.157 -8.481 1.515 1.00 0.00 56 GLU A C 6
ATOM 6754 O O . GLU A 1 59 ? -1.736 -9.187 0.689 1.00 0.00 56 GLU A O 6
ATOM 6766 N N . PHE A 1 60 ? -1.137 -7.155 1.445 1.00 0.00 57 PHE A N 6
ATOM 6767 C CA . PHE A 1 60 ? -1.810 -6.435 0.371 1.00 0.00 57 PHE A CA 6
ATOM 6768 C C . PHE A 1 60 ? -1.242 -6.830 -0.989 1.00 0.00 57 PHE A C 6
ATOM 6769 O O . PHE A 1 60 ? -1.970 -7.298 -1.864 1.00 0.00 57 PHE A O 6
ATOM 6786 N N . LEU A 1 61 ? 0.061 -6.638 -1.157 1.00 0.00 58 LEU A N 6
ATOM 6787 C CA . LEU A 1 61 ? 0.729 -6.974 -2.411 1.00 0.00 58 LEU A CA 6
ATOM 6788 C C . LEU A 1 61 ? 0.554 -8.453 -2.742 1.00 0.00 58 LEU A C 6
ATOM 6789 O O . LEU A 1 61 ? 0.505 -8.836 -3.912 1.00 0.00 58 LEU A O 6
ATOM 6805 N N . LYS A 1 62 ? 0.460 -9.280 -1.706 1.00 0.00 59 LYS A N 6
ATOM 6806 C CA . LYS A 1 62 ? 0.290 -10.717 -1.888 1.00 0.00 59 LYS A CA 6
ATOM 6807 C C . LYS A 1 62 ? -1.148 -11.049 -2.276 1.00 0.00 59 LYS A C 6
ATOM 6808 O O . LYS A 1 62 ? -1.400 -12.023 -2.987 1.00 0.00 59 LYS A O 6
ATOM 6827 N N . SER A 1 63 ? -2.087 -10.235 -1.805 1.00 0.00 60 SER A N 6
ATOM 6828 C CA . SER A 1 63 ? -3.499 -10.444 -2.103 1.00 0.00 60 SER A CA 6
ATOM 6829 C C . SER A 1 63 ? -3.821 -10.032 -3.536 1.00 0.00 60 SER A C 6
ATOM 6830 O O . SER A 1 63 ? -4.490 -10.763 -4.266 1.00 0.00 60 SER A O 6
ATOM 6838 N N . ILE A 1 64 ? -3.338 -8.859 -3.932 1.00 0.00 61 ILE A N 6
ATOM 6839 C CA . ILE A 1 64 ? -3.575 -8.351 -5.278 1.00 0.00 61 ILE A CA 6
ATOM 6840 C C . ILE A 1 64 ? -2.861 -9.203 -6.323 1.00 0.00 61 ILE A C 6
ATOM 6841 O O . ILE A 1 64 ? -3.305 -9.300 -7.467 1.00 0.00 61 ILE A O 6
ATOM 6857 N N . GLY A 1 65 ? -1.753 -9.819 -5.922 1.00 0.00 62 GLY A N 6
ATOM 6858 C CA . GLY A 1 65 ? -0.997 -10.653 -6.838 1.00 0.00 62 GLY A CA 6
ATOM 6859 C C . GLY A 1 65 ? 0.149 -9.907 -7.494 1.00 0.00 62 GLY A C 6
ATOM 6860 O O . GLY A 1 65 ? 0.359 -10.017 -8.700 1.00 0.00 62 GLY A O 6
ATOM 6864 N N . ALA A 1 66 ? 0.888 -9.144 -6.695 1.00 0.00 63 ALA A N 6
ATOM 6865 C CA . ALA A 1 66 ? 2.018 -8.376 -7.203 1.00 0.00 63 ALA A CA 6
ATOM 6866 C C . ALA A 1 66 ? 3.338 -8.927 -6.677 1.00 0.00 63 ALA A C 6
ATOM 6867 O O . ALA A 1 66 ? 3.431 -9.347 -5.524 1.00 0.00 63 ALA A O 6
ATOM 6874 N N . GLU A 1 67 ? 4.358 -8.921 -7.530 1.00 0.00 64 GLU A N 6
ATOM 6875 C CA . GLU A 1 67 ? 5.674 -9.421 -7.150 1.00 0.00 64 GLU A CA 6
ATOM 6876 C C . GLU A 1 67 ? 6.761 -8.815 -8.029 1.00 0.00 64 GLU A C 6
ATOM 6877 O O . GLU A 1 67 ? 6.631 -8.767 -9.252 1.00 0.00 64 GLU A O 6
ATOM 6889 N N . VAL A 1 68 ? 7.835 -8.350 -7.397 1.00 0.00 65 VAL A N 6
ATOM 6890 C CA . VAL A 1 68 ? 8.947 -7.747 -8.121 1.00 0.00 65 VAL A CA 6
ATOM 6891 C C . VAL A 1 68 ? 10.284 -8.159 -7.516 1.00 0.00 65 VAL A C 6
ATOM 6892 O O . VAL A 1 68 ? 10.732 -7.587 -6.524 1.00 0.00 65 VAL A O 6
ATOM 6905 N N . GLU A 1 69 ? 10.919 -9.158 -8.123 1.00 0.00 66 GLU A N 6
ATOM 6906 C CA . GLU A 1 69 ? 12.206 -9.648 -7.644 1.00 0.00 66 GLU A CA 6
ATOM 6907 C C . GLU A 1 69 ? 13.327 -9.264 -8.604 1.00 0.00 66 GLU A C 6
ATOM 6908 O O . GLU A 1 69 ? 13.613 -9.985 -9.560 1.00 0.00 66 GLU A O 6
ATOM 6920 N N . LEU A 1 70 ? 13.960 -8.126 -8.342 1.00 0.00 67 LEU A N 6
ATOM 6921 C CA . LEU A 1 70 ? 15.050 -7.645 -9.183 1.00 0.00 67 LEU A CA 6
ATOM 6922 C C . LEU A 1 70 ? 14.577 -7.428 -10.618 1.00 0.00 67 LEU A C 6
ATOM 6923 O O . LEU A 1 70 ? 14.728 -8.304 -11.469 1.00 0.00 67 LEU A O 6
ATOM 6939 N N . PRO A 1 71 ? 13.997 -6.250 -10.907 1.00 0.00 68 PRO A N 6
ATOM 6940 C CA . PRO A 1 71 ? 13.505 -5.921 -12.248 1.00 0.00 68 PRO A CA 6
ATOM 6941 C C . PRO A 1 71 ? 14.638 -5.687 -13.241 1.00 0.00 68 PRO A C 6
ATOM 6942 O O . PRO A 1 71 ? 14.533 -6.043 -14.414 1.00 0.00 68 PRO A O 6
ATOM 6953 N N . GLN A 1 72 ? 15.722 -5.087 -12.760 1.00 0.00 69 GLN A N 6
ATOM 6954 C CA . GLN A 1 72 ? 16.878 -4.806 -13.605 1.00 0.00 69 GLN A CA 6
ATOM 6955 C C . GLN A 1 72 ? 18.126 -4.576 -12.759 1.00 0.00 69 GLN A C 6
ATOM 6956 O O . GLN A 1 72 ? 18.040 -4.403 -11.542 1.00 0.00 69 GLN A O 6
ATOM 6970 N N . GLU A 1 73 ? 19.285 -4.572 -13.409 1.00 0.00 70 GLU A N 6
ATOM 6971 C CA . GLU A 1 73 ? 20.550 -4.361 -12.715 1.00 0.00 70 GLU A CA 6
ATOM 6972 C C . GLU A 1 73 ? 21.714 -4.339 -13.700 1.00 0.00 70 GLU A C 6
ATOM 6973 O O . GLU A 1 73 ? 22.643 -3.543 -13.560 1.00 0.00 70 GLU A O 6
ATOM 6985 N N . ILE A 1 74 ? 21.661 -5.219 -14.694 1.00 0.00 71 ILE A N 6
ATOM 6986 C CA . ILE A 1 74 ? 22.712 -5.300 -15.702 1.00 0.00 71 ILE A CA 6
ATOM 6987 C C . ILE A 1 74 ? 22.172 -4.971 -17.089 1.00 0.00 71 ILE A C 6
ATOM 6988 O O . ILE A 1 74 ? 21.035 -5.309 -17.421 1.00 0.00 71 ILE A O 6
ATOM 7004 N N . LYS A 1 75 ? 22.995 -4.309 -17.897 1.00 0.00 72 LYS A N 6
ATOM 7005 C CA . LYS A 1 75 ? 22.601 -3.934 -19.249 1.00 0.00 72 LYS A CA 6
ATOM 7006 C C . LYS A 1 75 ? 22.844 -5.080 -20.225 1.00 0.00 72 LYS A C 6
ATOM 7007 O O . LYS A 1 75 ? 21.856 -5.714 -20.650 1.00 0.00 72 LYS A O 6
ATOM 7027 N N . MET A 1 4 ? 5.388 14.867 1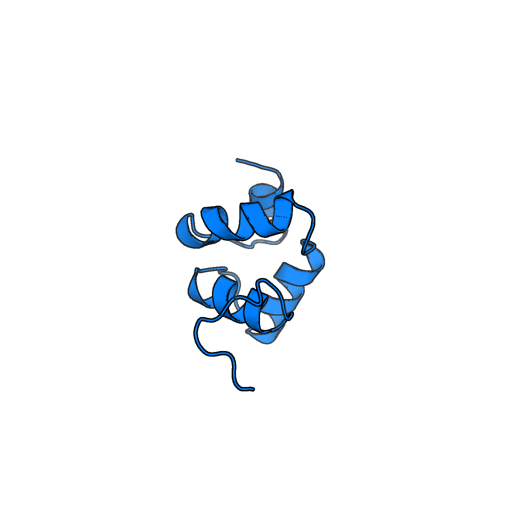.284 1.00 0.00 1 MET A N 7
ATOM 7028 C CA . MET A 1 4 ? 3.911 14.733 1.389 1.00 0.00 1 MET A CA 7
ATOM 7029 C C . MET A 1 4 ? 3.285 14.452 0.027 1.00 0.00 1 MET A C 7
ATOM 7030 O O . MET A 1 4 ? 3.011 15.373 -0.744 1.00 0.00 1 MET A O 7
ATOM 7044 N N . ASP A 1 5 ? 3.061 13.175 -0.265 1.00 0.00 2 ASP A N 7
ATOM 7045 C CA . ASP A 1 5 ? 2.467 12.772 -1.533 1.00 0.00 2 ASP A CA 7
ATOM 7046 C C . ASP A 1 5 ? 0.962 12.571 -1.390 1.00 0.00 2 ASP A C 7
ATOM 7047 O O . ASP A 1 5 ? 0.437 12.509 -0.277 1.00 0.00 2 ASP A O 7
ATOM 7056 N N . GLU A 1 6 ? 0.272 12.469 -2.522 1.00 0.00 3 GLU A N 7
ATOM 7057 C CA . GLU A 1 6 ? -1.172 12.274 -2.522 1.00 0.00 3 GLU A CA 7
ATOM 7058 C C . GLU A 1 6 ? -1.550 10.987 -1.795 1.00 0.00 3 GLU A C 7
ATOM 7059 O O . GLU A 1 6 ? -2.629 10.886 -1.211 1.00 0.00 3 GLU A O 7
ATOM 7071 N N . PHE A 1 7 ? -0.654 10.007 -1.831 1.00 0.00 4 PHE A N 7
ATOM 7072 C CA . PHE A 1 7 ? -0.893 8.727 -1.175 1.00 0.00 4 PHE A CA 7
ATOM 7073 C C . PHE A 1 7 ? -1.070 8.912 0.329 1.00 0.00 4 PHE A C 7
ATOM 7074 O O . PHE A 1 7 ? -2.060 8.462 0.908 1.00 0.00 4 PHE A O 7
ATOM 7091 N N . VAL A 1 8 ? -0.104 9.573 0.955 1.00 0.00 5 VAL A N 7
ATOM 7092 C CA . VAL A 1 8 ? -0.151 9.816 2.393 1.00 0.00 5 VAL A CA 7
ATOM 7093 C C . VAL A 1 8 ? -1.383 10.632 2.772 1.00 0.00 5 VAL A C 7
ATOM 7094 O O . VAL A 1 8 ? -2.239 10.168 3.525 1.00 0.00 5 VAL A O 7
ATOM 7107 N N . LYS A 1 9 ? -1.466 11.850 2.245 1.00 0.00 6 LYS A N 7
ATOM 7108 C CA . LYS A 1 9 ? -2.593 12.731 2.529 1.00 0.00 6 LYS A CA 7
ATOM 7109 C C . LYS A 1 9 ? -3.909 12.090 2.101 1.00 0.00 6 LYS A C 7
ATOM 7110 O O . LYS A 1 9 ? -4.950 12.312 2.720 1.00 0.00 6 LYS A O 7
ATOM 7129 N N . GLY A 1 10 ? -3.856 11.295 1.037 1.00 0.00 7 GLY A N 7
ATOM 7130 C CA . GLY A 1 10 ? -5.051 10.636 0.544 1.00 0.00 7 GLY A CA 7
ATOM 7131 C C . GLY A 1 10 ? -5.677 9.717 1.576 1.00 0.00 7 GLY A C 7
ATOM 7132 O O . GLY A 1 10 ? -6.901 9.626 1.675 1.00 0.00 7 GLY A O 7
ATOM 7136 N N . LEU A 1 11 ? -4.835 9.035 2.346 1.00 0.00 8 LEU A N 7
ATOM 7137 C CA . LEU A 1 11 ? -5.312 8.118 3.374 1.00 0.00 8 LEU A CA 7
ATOM 7138 C C . LEU A 1 11 ? -5.784 8.882 4.608 1.00 0.00 8 LEU A C 7
ATOM 7139 O O . LEU A 1 11 ? -6.896 8.672 5.092 1.00 0.00 8 LEU A O 7
ATOM 7155 N N . MET A 1 12 ? -4.932 9.770 5.110 1.00 0.00 9 MET A N 7
ATOM 7156 C CA . MET A 1 12 ? -5.261 10.567 6.288 1.00 0.00 9 MET A CA 7
ATOM 7157 C C . MET A 1 12 ? -6.574 11.322 6.090 1.00 0.00 9 MET A C 7
ATOM 7158 O O . MET A 1 12 ? -7.263 11.650 7.058 1.00 0.00 9 MET A O 7
ATOM 7172 N N . LYS A 1 13 ? -6.914 11.596 4.835 1.00 0.00 10 LYS A N 7
ATOM 7173 C CA . LYS A 1 13 ? -8.144 12.310 4.514 1.00 0.00 10 LYS A CA 7
ATOM 7174 C C . LYS A 1 13 ? -9.365 11.429 4.757 1.00 0.00 10 LYS A C 7
ATOM 7175 O O . LYS A 1 13 ? -10.444 11.924 5.086 1.00 0.00 10 LYS A O 7
ATOM 7194 N N . ASN A 1 14 ? -9.189 10.122 4.593 1.00 0.00 11 ASN A N 7
ATOM 7195 C CA . ASN A 1 14 ? -10.278 9.173 4.795 1.00 0.00 11 ASN A CA 7
ATOM 7196 C C . ASN A 1 14 ? -10.193 8.532 6.176 1.00 0.00 11 ASN A C 7
ATOM 7197 O O . ASN A 1 14 ? -10.608 7.390 6.368 1.00 0.00 11 ASN A O 7
ATOM 7208 N N . GLY A 1 15 ? -9.654 9.277 7.137 1.00 0.00 12 GLY A N 7
ATOM 7209 C CA . GLY A 1 15 ? -9.525 8.765 8.489 1.00 0.00 12 GLY A CA 7
ATOM 7210 C C . GLY A 1 15 ? -8.662 7.521 8.561 1.00 0.00 12 GLY A C 7
ATOM 7211 O O . GLY A 1 15 ? -8.919 6.623 9.363 1.00 0.00 12 GLY A O 7
ATOM 7215 N N . TYR A 1 16 ? -7.631 7.466 7.722 1.00 0.00 13 TYR A N 7
ATOM 7216 C CA . TYR A 1 16 ? -6.727 6.322 7.695 1.00 0.00 13 TYR A CA 7
ATOM 7217 C C . TYR A 1 16 ? -5.324 6.730 8.131 1.00 0.00 13 TYR A C 7
ATOM 7218 O O . TYR A 1 16 ? -4.971 7.908 8.101 1.00 0.00 13 TYR A O 7
ATOM 7236 N N . LEU A 1 17 ? -4.526 5.746 8.535 1.00 0.00 14 LEU A N 7
ATOM 7237 C CA . LEU A 1 17 ? -3.160 6.001 8.976 1.00 0.00 14 LEU A CA 7
ATOM 7238 C C . LEU A 1 17 ? -2.195 4.980 8.384 1.00 0.00 14 LEU A C 7
ATOM 7239 O O . LEU A 1 17 ? -2.551 3.818 8.185 1.00 0.00 14 LEU A O 7
ATOM 7255 N N . ILE A 1 18 ? -0.973 5.420 8.105 1.00 0.00 15 ILE A N 7
ATOM 7256 C CA . ILE A 1 18 ? 0.044 4.544 7.536 1.00 0.00 15 ILE A CA 7
ATOM 7257 C C . ILE A 1 18 ? 1.415 4.830 8.144 1.00 0.00 15 ILE A C 7
ATOM 7258 O O . ILE A 1 18 ? 1.736 5.974 8.469 1.00 0.00 15 ILE A O 7
ATOM 7274 N N . THR A 1 19 ? 2.219 3.783 8.294 1.00 0.00 16 THR A N 7
ATOM 7275 C CA . THR A 1 19 ? 3.554 3.919 8.862 1.00 0.00 16 THR A CA 7
ATOM 7276 C C . THR A 1 19 ? 4.586 4.212 7.776 1.00 0.00 16 THR A C 7
ATOM 7277 O O . THR A 1 19 ? 4.400 3.846 6.616 1.00 0.00 16 THR A O 7
ATOM 7288 N N . PRO A 1 20 ? 5.693 4.883 8.140 1.00 0.00 17 PRO A N 7
ATOM 7289 C CA . PRO A 1 20 ? 6.759 5.223 7.190 1.00 0.00 17 PRO A CA 7
ATOM 7290 C C . PRO A 1 20 ? 7.462 3.985 6.642 1.00 0.00 17 PRO A C 7
ATOM 7291 O O . PRO A 1 20 ? 7.993 4.002 5.532 1.00 0.00 17 PRO A O 7
ATOM 7302 N N . SER A 1 21 ? 7.458 2.912 7.426 1.00 0.00 18 SER A N 7
ATOM 7303 C CA . SER A 1 21 ? 8.096 1.665 7.019 1.00 0.00 18 SER A CA 7
ATOM 7304 C C . SER A 1 21 ? 7.350 1.031 5.850 1.00 0.00 18 SER A C 7
ATOM 7305 O O . SER A 1 21 ? 7.949 0.367 5.005 1.00 0.00 18 SER A O 7
ATOM 7313 N N . ALA A 1 22 ? 6.037 1.240 5.809 1.00 0.00 19 ALA A N 7
ATOM 7314 C CA . ALA A 1 22 ? 5.209 0.690 4.743 1.00 0.00 19 ALA A CA 7
ATOM 7315 C C . ALA A 1 22 ? 5.070 1.679 3.590 1.00 0.00 19 ALA A C 7
ATOM 7316 O O . ALA A 1 22 ? 4.970 1.284 2.428 1.00 0.00 19 ALA A O 7
ATOM 7323 N N . TYR A 1 23 ? 5.064 2.967 3.919 1.00 0.00 20 TYR A N 7
ATOM 7324 C CA . TYR A 1 23 ? 4.936 4.013 2.913 1.00 0.00 20 TYR A CA 7
ATOM 7325 C C . TYR A 1 23 ? 6.086 3.947 1.911 1.00 0.00 20 TYR A C 7
ATOM 7326 O O . TYR A 1 23 ? 5.892 4.157 0.715 1.00 0.00 20 TYR A O 7
ATOM 7344 N N . TYR A 1 24 ? 7.283 3.658 2.410 1.00 0.00 21 TYR A N 7
ATOM 7345 C CA . TYR A 1 24 ? 8.464 3.567 1.560 1.00 0.00 21 TYR A CA 7
ATOM 7346 C C . TYR A 1 24 ? 8.313 2.454 0.527 1.00 0.00 21 TYR A C 7
ATOM 7347 O O . TYR A 1 24 ? 8.913 2.507 -0.546 1.00 0.00 21 TYR A O 7
ATOM 7365 N N . LEU A 1 25 ? 7.511 1.446 0.856 1.00 0.00 22 LEU A N 7
ATOM 7366 C CA . LEU A 1 25 ? 7.287 0.322 -0.048 1.00 0.00 22 LEU A CA 7
ATOM 7367 C C . LEU A 1 25 ? 6.021 0.525 -0.873 1.00 0.00 22 LEU A C 7
ATOM 7368 O O . LEU A 1 25 ? 5.962 0.137 -2.040 1.00 0.00 22 LEU A O 7
ATOM 7384 N N . LEU A 1 26 ? 5.008 1.130 -0.261 1.00 0.00 23 LEU A N 7
ATOM 7385 C CA . LEU A 1 26 ? 3.743 1.379 -0.943 1.00 0.00 23 LEU A CA 7
ATOM 7386 C C . LEU A 1 26 ? 3.843 2.594 -1.860 1.00 0.00 23 LEU A C 7
ATOM 7387 O O . LEU A 1 26 ? 3.146 2.678 -2.872 1.00 0.00 23 LEU A O 7
ATOM 7403 N N . VAL A 1 27 ? 4.711 3.535 -1.502 1.00 0.00 24 VAL A N 7
ATOM 7404 C CA . VAL A 1 27 ? 4.900 4.745 -2.295 1.00 0.00 24 VAL A CA 7
ATOM 7405 C C . VAL A 1 27 ? 5.307 4.406 -3.727 1.00 0.00 24 VAL A C 7
ATOM 7406 O O . VAL A 1 27 ? 4.809 5.002 -4.683 1.00 0.00 24 VAL A O 7
ATOM 7419 N N . GLY A 1 28 ? 6.217 3.448 -3.868 1.00 0.00 25 GLY A N 7
ATOM 7420 C CA . GLY A 1 28 ? 6.676 3.049 -5.184 1.00 0.00 25 GLY A CA 7
ATOM 7421 C C . GLY A 1 28 ? 5.607 2.320 -5.975 1.00 0.00 25 GLY A C 7
ATOM 7422 O O . GLY A 1 28 ? 5.443 2.554 -7.173 1.00 0.00 25 GLY A O 7
ATOM 7426 N N . HIS A 1 29 ? 4.880 1.433 -5.305 1.00 0.00 26 HIS A N 7
ATOM 7427 C CA . HIS A 1 29 ? 3.820 0.667 -5.952 1.00 0.00 26 HIS A CA 7
ATOM 7428 C C . HIS A 1 29 ? 2.632 1.557 -6.309 1.00 0.00 26 HIS A C 7
ATOM 7429 O O . HIS A 1 29 ? 1.807 1.198 -7.150 1.00 0.00 26 HIS A O 7
ATOM 7444 N N . PHE A 1 30 ? 2.546 2.718 -5.665 1.00 0.00 27 PHE A N 7
ATOM 7445 C CA . PHE A 1 30 ? 1.455 3.653 -5.920 1.00 0.00 27 PHE A CA 7
ATOM 7446 C C . PHE A 1 30 ? 1.846 4.669 -6.988 1.00 0.00 27 PHE A C 7
ATOM 7447 O O . PHE A 1 30 ? 1.082 4.935 -7.916 1.00 0.00 27 PHE A O 7
ATOM 7464 N N . ASN A 1 31 ? 3.040 5.236 -6.850 1.00 0.00 28 ASN A N 7
ATOM 7465 C CA . ASN A 1 31 ? 3.531 6.224 -7.805 1.00 0.00 28 ASN A CA 7
ATOM 7466 C C . ASN A 1 31 ? 3.602 5.636 -9.211 1.00 0.00 28 ASN A C 7
ATOM 7467 O O . ASN A 1 31 ? 3.169 6.261 -10.178 1.00 0.00 28 ASN A O 7
ATOM 7478 N N . GLU A 1 32 ? 4.147 4.427 -9.314 1.00 0.00 29 GLU A N 7
ATOM 7479 C CA . GLU A 1 32 ? 4.272 3.755 -10.601 1.00 0.00 29 GLU A CA 7
ATOM 7480 C C . GLU A 1 32 ? 2.903 3.543 -11.239 1.00 0.00 29 GLU A C 7
ATOM 7481 O O . GLU A 1 32 ? 2.773 3.527 -12.463 1.00 0.00 29 GLU A O 7
ATOM 7493 N N . GLY A 1 33 ? 1.884 3.380 -10.401 1.00 0.00 30 GLY A N 7
ATOM 7494 C CA . GLY A 1 33 ? 0.538 3.172 -10.901 1.00 0.00 30 GLY A CA 7
ATOM 7495 C C . GLY A 1 33 ? 0.147 1.707 -10.922 1.00 0.00 30 GLY A C 7
ATOM 7496 O O . GLY A 1 33 ? -0.531 1.251 -11.844 1.00 0.00 30 GLY A O 7
ATOM 7500 N N . LYS A 1 34 ? 0.576 0.967 -9.905 1.00 0.00 31 LYS A N 7
ATOM 7501 C CA . LYS A 1 34 ? 0.267 -0.454 -9.811 1.00 0.00 31 LYS A CA 7
ATOM 7502 C C . LYS A 1 34 ? -1.096 -0.674 -9.160 1.00 0.00 31 LYS A C 7
ATOM 7503 O O . LYS A 1 34 ? -1.984 -1.289 -9.749 1.00 0.00 31 LYS A O 7
ATOM 7522 N N . PHE A 1 35 ? -1.253 -0.167 -7.941 1.00 0.00 32 PHE A N 7
ATOM 7523 C CA . PHE A 1 35 ? -2.510 -0.308 -7.213 1.00 0.00 32 PHE A CA 7
ATOM 7524 C C . PHE A 1 35 ? -3.205 1.040 -7.053 1.00 0.00 32 PHE A C 7
ATOM 7525 O O . PHE A 1 35 ? -2.586 2.092 -7.215 1.00 0.00 32 PHE A O 7
ATOM 7542 N N . SER A 1 36 ? -4.495 1.003 -6.733 1.00 0.00 33 SER A N 7
ATOM 7543 C CA . SER A 1 36 ? -5.274 2.222 -6.551 1.00 0.00 33 SER A CA 7
ATOM 7544 C C . SER A 1 36 ? -5.648 2.416 -5.085 1.00 0.00 33 SER A C 7
ATOM 7545 O O . SER A 1 36 ? -5.667 1.462 -4.307 1.00 0.00 33 SER A O 7
ATOM 7553 N N . LEU A 1 37 ? -5.944 3.658 -4.714 1.00 0.00 34 LEU A N 7
ATOM 7554 C CA . LEU A 1 37 ? -6.318 3.978 -3.342 1.00 0.00 34 LEU A CA 7
ATOM 7555 C C . LEU A 1 37 ? -7.606 3.261 -2.947 1.00 0.00 34 LEU A C 7
ATOM 7556 O O . LEU A 1 37 ? -7.752 2.805 -1.812 1.00 0.00 34 LEU A O 7
ATOM 7572 N N . ILE A 1 38 ? -8.536 3.165 -3.891 1.00 0.00 35 ILE A N 7
ATOM 7573 C CA . ILE A 1 38 ? -9.812 2.503 -3.642 1.00 0.00 35 ILE A CA 7
ATOM 7574 C C . ILE A 1 38 ? -9.607 1.047 -3.235 1.00 0.00 35 ILE A C 7
ATOM 7575 O O . ILE A 1 38 ? -10.347 0.513 -2.410 1.00 0.00 35 ILE A O 7
ATOM 7591 N N . GLU A 1 39 ? -8.597 0.411 -3.820 1.00 0.00 36 GLU A N 7
ATOM 7592 C CA . GLU A 1 39 ? -8.294 -0.983 -3.517 1.00 0.00 36 GLU A CA 7
ATOM 7593 C C . GLU A 1 39 ? -7.681 -1.117 -2.126 1.00 0.00 36 GLU A C 7
ATOM 7594 O O . GLU A 1 39 ? -8.038 -2.013 -1.363 1.00 0.00 36 GLU A O 7
ATOM 7606 N N . LEU A 1 40 ? -6.754 -0.220 -1.808 1.00 0.00 37 LEU A N 7
ATOM 7607 C CA . LEU A 1 40 ? -6.089 -0.237 -0.508 1.00 0.00 37 LEU A CA 7
ATOM 7608 C C . LEU A 1 40 ? -7.097 -0.064 0.621 1.00 0.00 37 LEU A C 7
ATOM 7609 O O . LEU A 1 40 ? -7.037 -0.764 1.633 1.00 0.00 37 LEU A O 7
ATOM 7625 N N . ILE A 1 41 ? -8.024 0.871 0.444 1.00 0.00 38 ILE A N 7
ATOM 7626 C CA . ILE A 1 41 ? -9.046 1.136 1.451 1.00 0.00 38 ILE A CA 7
ATOM 7627 C C . ILE A 1 41 ? -10.029 -0.026 1.551 1.00 0.00 38 ILE A C 7
ATOM 7628 O O . ILE A 1 41 ? -10.590 -0.287 2.615 1.00 0.00 38 ILE A O 7
ATOM 7644 N N . LYS A 1 42 ? -10.232 -0.722 0.436 1.00 0.00 39 LYS A N 7
ATOM 7645 C CA . LYS A 1 42 ? -11.148 -1.857 0.401 1.00 0.00 39 LYS A CA 7
ATOM 7646 C C . LYS A 1 42 ? -10.552 -3.061 1.125 1.00 0.00 39 LYS A C 7
ATOM 7647 O O . LYS A 1 42 ? -11.278 -3.879 1.691 1.00 0.00 39 LYS A O 7
ATOM 7666 N N . PHE A 1 43 ? -9.227 -3.162 1.103 1.00 0.00 40 PHE A N 7
ATOM 7667 C CA . PHE A 1 43 ? -8.534 -4.267 1.757 1.00 0.00 40 PHE A CA 7
ATOM 7668 C C . PHE A 1 43 ? -8.594 -4.126 3.275 1.00 0.00 40 PHE A C 7
ATOM 7669 O O . PHE A 1 43 ? -8.855 -5.094 3.987 1.00 0.00 40 PHE A O 7
ATOM 7686 N N . ALA A 1 44 ? -8.348 -2.914 3.762 1.00 0.00 41 ALA A N 7
ATOM 7687 C CA . ALA A 1 44 ? -8.372 -2.648 5.195 1.00 0.00 41 ALA A CA 7
ATOM 7688 C C . ALA A 1 44 ? -9.789 -2.747 5.750 1.00 0.00 41 ALA A C 7
ATOM 7689 O O . ALA A 1 44 ? -10.001 -3.264 6.848 1.00 0.00 41 ALA A O 7
ATOM 7696 N N . LYS A 1 45 ? -10.755 -2.250 4.986 1.00 0.00 42 LYS A N 7
ATOM 7697 C CA . LYS A 1 45 ? -12.153 -2.283 5.402 1.00 0.00 42 LYS A CA 7
ATOM 7698 C C . LYS A 1 45 ? -12.618 -3.716 5.642 1.00 0.00 42 LYS A C 7
ATOM 7699 O O . LYS A 1 45 ? -13.399 -3.982 6.554 1.00 0.00 42 LYS A O 7
ATOM 7718 N N . SER A 1 46 ? -12.131 -4.636 4.816 1.00 0.00 43 SER A N 7
ATOM 7719 C CA . SER A 1 46 ? -12.496 -6.043 4.936 1.00 0.00 43 SER A CA 7
ATOM 7720 C C . SER A 1 46 ? -11.796 -6.689 6.128 1.00 0.00 43 SER A C 7
ATOM 7721 O O . SER A 1 46 ? -12.291 -7.663 6.698 1.00 0.00 43 SER A O 7
ATOM 7729 N N . ARG A 1 47 ? -10.641 -6.146 6.500 1.00 0.00 44 ARG A N 7
ATOM 7730 C CA . ARG A 1 47 ? -9.873 -6.673 7.622 1.00 0.00 44 ARG A CA 7
ATOM 7731 C C . ARG A 1 47 ? -10.285 -6.014 8.939 1.00 0.00 44 ARG A C 7
ATOM 7732 O O . ARG A 1 47 ? -9.865 -6.447 10.013 1.00 0.00 44 ARG A O 7
ATOM 7753 N N . GLU A 1 48 ? -11.105 -4.969 8.855 1.00 0.00 45 GLU A N 7
ATOM 7754 C CA . GLU A 1 48 ? -11.565 -4.261 10.045 1.00 0.00 45 GLU A CA 7
ATOM 7755 C C . GLU A 1 48 ? -10.391 -3.619 10.782 1.00 0.00 45 GLU A C 7
ATOM 7756 O O . GLU A 1 48 ? -10.133 -3.924 11.947 1.00 0.00 45 GLU A O 7
ATOM 7768 N N . THR A 1 49 ? -9.687 -2.728 10.093 1.00 0.00 46 THR A N 7
ATOM 7769 C CA . THR A 1 49 ? -8.541 -2.042 10.679 1.00 0.00 46 THR A CA 7
ATOM 7770 C C . THR A 1 49 ? -8.114 -0.857 9.821 1.00 0.00 46 THR A C 7
ATOM 7771 O O . THR A 1 49 ? -7.822 -1.009 8.636 1.00 0.00 46 THR A O 7
ATOM 7782 N N . PHE A 1 50 ? -8.080 0.324 10.429 1.00 0.00 47 PHE A N 7
ATOM 7783 C CA . PHE A 1 50 ? -7.689 1.538 9.721 1.00 0.00 47 PHE A CA 7
ATOM 7784 C C . PHE A 1 50 ? -6.227 1.880 9.992 1.00 0.00 47 PHE A C 7
ATOM 7785 O O . PHE A 1 50 ? -5.843 3.050 9.996 1.00 0.00 47 PHE A O 7
ATOM 7802 N N . ILE A 1 51 ? -5.416 0.852 10.218 1.00 0.00 48 ILE A N 7
ATOM 7803 C CA . ILE A 1 51 ? -3.995 1.044 10.488 1.00 0.00 48 ILE A CA 7
ATOM 7804 C C . ILE A 1 51 ? -3.139 0.266 9.495 1.00 0.00 48 ILE A C 7
ATOM 7805 O O . ILE A 1 51 ? -2.764 -0.879 9.745 1.00 0.00 48 ILE A O 7
ATOM 7821 N N . ILE A 1 52 ? -2.833 0.896 8.365 1.00 0.00 49 ILE A N 7
ATOM 7822 C CA . ILE A 1 52 ? -2.022 0.264 7.333 1.00 0.00 49 ILE A CA 7
ATOM 7823 C C . ILE A 1 52 ? -0.560 0.186 7.756 1.00 0.00 49 ILE A C 7
ATOM 7824 O O . ILE A 1 52 ? 0.191 1.150 7.612 1.00 0.00 49 ILE A O 7
ATOM 7840 N N . ASP A 1 53 ? -0.162 -0.970 8.279 1.00 0.00 50 ASP A N 7
ATOM 7841 C CA . ASP A 1 53 ? 1.212 -1.176 8.723 1.00 0.00 50 ASP A CA 7
ATOM 7842 C C . ASP A 1 53 ? 1.972 -2.063 7.744 1.00 0.00 50 ASP A C 7
ATOM 7843 O O . ASP A 1 53 ? 1.440 -2.458 6.706 1.00 0.00 50 ASP A O 7
ATOM 7852 N N . ASP A 1 54 ? 3.220 -2.375 8.081 1.00 0.00 51 ASP A N 7
ATOM 7853 C CA . ASP A 1 54 ? 4.054 -3.217 7.230 1.00 0.00 51 ASP A CA 7
ATOM 7854 C C . ASP A 1 54 ? 3.398 -4.574 6.993 1.00 0.00 51 ASP A C 7
ATOM 7855 O O . ASP A 1 54 ? 3.584 -5.191 5.945 1.00 0.00 51 ASP A O 7
ATOM 7864 N N . GLU A 1 55 ? 2.629 -5.032 7.976 1.00 0.00 52 GLU A N 7
ATOM 7865 C CA . GLU A 1 55 ? 1.945 -6.317 7.876 1.00 0.00 52 GLU A CA 7
ATOM 7866 C C . GLU A 1 55 ? 0.826 -6.258 6.842 1.00 0.00 52 GLU A C 7
ATOM 7867 O O . GLU A 1 55 ? 0.665 -7.173 6.034 1.00 0.00 52 GLU A O 7
ATOM 7879 N N . ILE A 1 56 ? 0.056 -5.176 6.872 1.00 0.00 53 ILE A N 7
ATOM 7880 C CA . ILE A 1 56 ? -1.049 -4.997 5.937 1.00 0.00 53 ILE A CA 7
ATOM 7881 C C . ILE A 1 56 ? -0.538 -4.696 4.532 1.00 0.00 53 ILE A C 7
ATOM 7882 O O . ILE A 1 56 ? -1.136 -5.114 3.540 1.00 0.00 53 ILE A O 7
ATOM 7898 N N . ALA A 1 57 ? 0.572 -3.971 4.454 1.00 0.00 54 ALA A N 7
ATOM 7899 C CA . ALA A 1 57 ? 1.164 -3.616 3.170 1.00 0.00 54 ALA A CA 7
ATOM 7900 C C . ALA A 1 57 ? 1.723 -4.846 2.465 1.00 0.00 54 ALA A C 7
ATOM 7901 O O . ALA A 1 57 ? 1.556 -5.010 1.256 1.00 0.00 54 ALA A O 7
ATOM 7908 N N . ASN A 1 58 ? 2.386 -5.710 3.228 1.00 0.00 55 ASN A N 7
ATOM 7909 C CA . ASN A 1 58 ? 2.970 -6.927 2.676 1.00 0.00 55 ASN A CA 7
ATOM 7910 C C . ASN A 1 58 ? 1.882 -7.877 2.187 1.00 0.00 55 ASN A C 7
ATOM 7911 O O . ASN A 1 58 ? 1.948 -8.389 1.070 1.00 0.00 55 ASN A O 7
ATOM 7922 N N . GLU A 1 59 ? 0.883 -8.111 3.033 1.00 0.00 56 GLU A N 7
ATOM 7923 C CA . GLU A 1 59 ? -0.219 -9.001 2.686 1.00 0.00 56 GLU A CA 7
ATOM 7924 C C . GLU A 1 59 ? -1.028 -8.436 1.523 1.00 0.00 56 GLU A C 7
ATOM 7925 O O . GLU A 1 59 ? -1.525 -9.183 0.680 1.00 0.00 56 GLU A O 7
ATOM 7937 N N . PHE A 1 60 ? -1.157 -7.115 1.485 1.00 0.00 57 PHE A N 7
ATOM 7938 C CA . PHE A 1 60 ? -1.907 -6.450 0.424 1.00 0.00 57 PHE A CA 7
ATOM 7939 C C . PHE A 1 60 ? -1.300 -6.753 -0.942 1.00 0.00 57 PHE A C 7
ATOM 7940 O O . PHE A 1 60 ? -2.019 -7.032 -1.902 1.00 0.00 57 PHE A O 7
ATOM 7957 N N . LEU A 1 61 ? 0.025 -6.696 -1.022 1.00 0.00 58 LEU A N 7
ATOM 7958 C CA . LEU A 1 61 ? 0.726 -6.965 -2.272 1.00 0.00 58 LEU A CA 7
ATOM 7959 C C . LEU A 1 61 ? 0.592 -8.432 -2.668 1.00 0.00 58 LEU A C 7
ATOM 7960 O O . LEU A 1 61 ? 0.522 -8.762 -3.851 1.00 0.00 58 LEU A O 7
ATOM 7976 N N . LYS A 1 62 ? 0.554 -9.308 -1.668 1.00 0.00 59 LYS A N 7
ATOM 7977 C CA . LYS A 1 62 ? 0.428 -10.739 -1.912 1.00 0.00 59 LYS A CA 7
ATOM 7978 C C . LYS A 1 62 ? -0.966 -11.083 -2.429 1.00 0.00 59 LYS A C 7
ATOM 7979 O O . LYS A 1 62 ? -1.130 -11.973 -3.262 1.00 0.00 59 LYS A O 7
ATOM 7998 N N . SER A 1 63 ? -1.970 -10.369 -1.927 1.00 0.00 60 SER A N 7
ATOM 7999 C CA . SER A 1 63 ? -3.350 -10.597 -2.336 1.00 0.00 60 SER A CA 7
ATOM 8000 C C . SER A 1 63 ? -3.559 -10.195 -3.794 1.00 0.00 60 SER A C 7
ATOM 8001 O O . SER A 1 63 ? -4.177 -10.927 -4.566 1.00 0.00 60 SER A O 7
ATOM 8009 N N . ILE A 1 64 ? -3.040 -9.029 -4.162 1.00 0.00 61 ILE A N 7
ATOM 8010 C CA . ILE A 1 64 ? -3.170 -8.531 -5.526 1.00 0.00 61 ILE A CA 7
ATOM 8011 C C . ILE A 1 64 ? -2.262 -9.299 -6.481 1.00 0.00 61 ILE A C 7
ATOM 8012 O O . ILE A 1 64 ? -2.582 -9.465 -7.658 1.00 0.00 61 ILE A O 7
ATOM 8028 N N . GLY A 1 65 ? -1.130 -9.766 -5.965 1.00 0.00 62 GLY A N 7
ATOM 8029 C CA . GLY A 1 65 ? -0.193 -10.511 -6.786 1.00 0.00 62 GLY A CA 7
ATOM 8030 C C . GLY A 1 65 ? 0.982 -9.666 -7.237 1.00 0.00 62 GLY A C 7
ATOM 8031 O O . GLY A 1 65 ? 1.411 -9.752 -8.389 1.00 0.00 62 GLY A O 7
ATOM 8035 N N . ALA A 1 66 ? 1.503 -8.848 -6.329 1.00 0.00 63 ALA A N 7
ATOM 8036 C CA . ALA A 1 66 ? 2.636 -7.984 -6.639 1.00 0.00 63 ALA A CA 7
ATOM 8037 C C . ALA A 1 66 ? 3.957 -8.710 -6.410 1.00 0.00 63 ALA A C 7
ATOM 8038 O O . ALA A 1 66 ? 4.191 -9.274 -5.342 1.00 0.00 63 ALA A O 7
ATOM 8045 N N . GLU A 1 67 ? 4.820 -8.691 -7.421 1.00 0.00 64 GLU A N 7
ATOM 8046 C CA . GLU A 1 67 ? 6.118 -9.349 -7.332 1.00 0.00 64 GLU A CA 7
ATOM 8047 C C . GLU A 1 67 ? 7.247 -8.368 -7.636 1.00 0.00 64 GLU A C 7
ATOM 8048 O O . GLU A 1 67 ? 7.193 -7.632 -8.622 1.00 0.00 64 GLU A O 7
ATOM 8060 N N . VAL A 1 68 ? 8.267 -8.363 -6.785 1.00 0.00 65 VAL A N 7
ATOM 8061 C CA . VAL A 1 68 ? 9.408 -7.474 -6.963 1.00 0.00 65 VAL A CA 7
ATOM 8062 C C . VAL A 1 68 ? 10.705 -8.265 -7.096 1.00 0.00 65 VAL A C 7
ATOM 8063 O O . VAL A 1 68 ? 10.799 -9.403 -6.638 1.00 0.00 65 VAL A O 7
ATOM 8076 N N . GLU A 1 69 ? 11.704 -7.652 -7.725 1.00 0.00 66 GLU A N 7
ATOM 8077 C CA . GLU A 1 69 ? 12.996 -8.300 -7.918 1.00 0.00 66 GLU A CA 7
ATOM 8078 C C . GLU A 1 69 ? 13.986 -7.869 -6.841 1.00 0.00 66 GLU A C 7
ATOM 8079 O O . GLU A 1 69 ? 14.862 -8.639 -6.443 1.00 0.00 66 GLU A O 7
ATOM 8091 N N . LEU A 1 70 ? 13.843 -6.633 -6.373 1.00 0.00 67 LEU A N 7
ATOM 8092 C CA . LEU A 1 70 ? 14.725 -6.098 -5.341 1.00 0.00 67 LEU A CA 7
ATOM 8093 C C . LEU A 1 70 ? 13.917 -5.470 -4.207 1.00 0.00 67 LEU A C 7
ATOM 8094 O O . LEU A 1 70 ? 13.709 -4.257 -4.178 1.00 0.00 67 LEU A O 7
ATOM 8110 N N . PRO A 1 71 ? 13.447 -6.294 -3.254 1.00 0.00 68 PRO A N 7
ATOM 8111 C CA . PRO A 1 71 ? 12.659 -5.812 -2.114 1.00 0.00 68 PRO A CA 7
ATOM 8112 C C . PRO A 1 71 ? 13.385 -4.727 -1.327 1.00 0.00 68 PRO A C 7
ATOM 8113 O O . PRO A 1 71 ? 12.756 -3.854 -0.729 1.00 0.00 68 PRO A O 7
ATOM 8124 N N . GLN A 1 72 ? 14.712 -4.787 -1.334 1.00 0.00 69 GLN A N 7
ATOM 8125 C CA . GLN A 1 72 ? 15.526 -3.809 -0.621 1.00 0.00 69 GLN A CA 7
ATOM 8126 C C . GLN A 1 72 ? 15.253 -2.399 -1.133 1.00 0.00 69 GLN A C 7
ATOM 8127 O O . GLN A 1 72 ? 14.510 -2.211 -2.098 1.00 0.00 69 GLN A O 7
ATOM 8141 N N . GLU A 1 73 ? 15.856 -1.410 -0.482 1.00 0.00 70 GLU A N 7
ATOM 8142 C CA . GLU A 1 73 ? 15.677 -0.017 -0.872 1.00 0.00 70 GLU A CA 7
ATOM 8143 C C . GLU A 1 73 ? 17.024 0.678 -1.047 1.00 0.00 70 GLU A C 7
ATOM 8144 O O . GLU A 1 73 ? 17.196 1.830 -0.651 1.00 0.00 70 GLU A O 7
ATOM 8156 N N . ILE A 1 74 ? 17.976 -0.032 -1.646 1.00 0.00 71 ILE A N 7
ATOM 8157 C CA . ILE A 1 74 ? 19.306 0.517 -1.875 1.00 0.00 71 ILE A CA 7
ATOM 8158 C C . ILE A 1 74 ? 19.239 1.787 -2.719 1.00 0.00 71 ILE A C 7
ATOM 8159 O O . ILE A 1 74 ? 18.435 1.887 -3.647 1.00 0.00 71 ILE A O 7
ATOM 8175 N N . LYS A 1 75 ? 20.088 2.756 -2.392 1.00 0.00 72 LYS A N 7
ATOM 8176 C CA . LYS A 1 75 ? 20.124 4.019 -3.120 1.00 0.00 72 LYS A CA 7
ATOM 8177 C C . LYS A 1 75 ? 18.779 4.732 -3.039 1.00 0.00 72 LYS A C 7
ATOM 8178 O O . LYS A 1 75 ? 18.624 5.604 -2.157 1.00 0.00 72 LYS A O 7
ATOM 8198 N N . MET A 1 4 ? 5.073 16.548 -1.061 1.00 0.00 1 MET A N 8
ATOM 8199 C CA . MET A 1 4 ? 3.626 16.832 -0.870 1.00 0.00 1 MET A CA 8
ATOM 8200 C C . MET A 1 4 ? 2.912 15.653 -0.215 1.00 0.00 1 MET A C 8
ATOM 8201 O O . MET A 1 4 ? 1.929 15.832 0.505 1.00 0.00 1 MET A O 8
ATOM 8215 N N . ASP A 1 5 ? 3.412 14.447 -0.468 1.00 0.00 2 ASP A N 8
ATOM 8216 C CA . ASP A 1 5 ? 2.822 13.239 0.098 1.00 0.00 2 ASP A CA 8
ATOM 8217 C C . ASP A 1 5 ? 1.336 13.145 -0.238 1.00 0.00 2 ASP A C 8
ATOM 8218 O O . ASP A 1 5 ? 0.480 13.381 0.617 1.00 0.00 2 ASP A O 8
ATOM 8227 N N . GLU A 1 6 ? 1.035 12.802 -1.485 1.00 0.00 3 GLU A N 8
ATOM 8228 C CA . GLU A 1 6 ? -0.346 12.677 -1.934 1.00 0.00 3 GLU A CA 8
ATOM 8229 C C . GLU A 1 6 ? -0.949 11.350 -1.478 1.00 0.00 3 GLU A C 8
ATOM 8230 O O . GLU A 1 6 ? -2.151 11.256 -1.233 1.00 0.00 3 GLU A O 8
ATOM 8242 N N . PHE A 1 7 ? -0.104 10.330 -1.370 1.00 0.00 4 PHE A N 8
ATOM 8243 C CA . PHE A 1 7 ? -0.554 9.010 -0.945 1.00 0.00 4 PHE A CA 8
ATOM 8244 C C . PHE A 1 7 ? -1.148 9.061 0.458 1.00 0.00 4 PHE A C 8
ATOM 8245 O O . PHE A 1 7 ? -2.331 8.780 0.653 1.00 0.00 4 PHE A O 8
ATOM 8262 N N . VAL A 1 8 ? -0.320 9.420 1.434 1.00 0.00 5 VAL A N 8
ATOM 8263 C CA . VAL A 1 8 ? -0.763 9.507 2.820 1.00 0.00 5 VAL A CA 8
ATOM 8264 C C . VAL A 1 8 ? -1.901 10.513 2.971 1.00 0.00 5 VAL A C 8
ATOM 8265 O O . VAL A 1 8 ? -2.842 10.292 3.733 1.00 0.00 5 VAL A O 8
ATOM 8278 N N . LYS A 1 9 ? -1.808 11.618 2.238 1.00 0.00 6 LYS A N 8
ATOM 8279 C CA . LYS A 1 9 ? -2.831 12.658 2.290 1.00 0.00 6 LYS A CA 8
ATOM 8280 C C . LYS A 1 9 ? -4.191 12.106 1.874 1.00 0.00 6 LYS A C 8
ATOM 8281 O O . LYS A 1 9 ? -5.187 12.298 2.568 1.00 0.00 6 LYS A O 8
ATOM 8300 N N . GLY A 1 10 ? -4.222 11.421 0.736 1.00 0.00 7 GLY A N 8
ATOM 8301 C CA . GLY A 1 10 ? -5.464 10.852 0.247 1.00 0.00 7 GLY A CA 8
ATOM 8302 C C . GLY A 1 10 ? -6.063 9.849 1.213 1.00 0.00 7 GLY A C 8
ATOM 8303 O O . GLY A 1 10 ? -7.284 9.723 1.307 1.00 0.00 7 GLY A O 8
ATOM 8307 N N . LEU A 1 11 ? -5.203 9.134 1.930 1.00 0.00 8 LEU A N 8
ATOM 8308 C CA . LEU A 1 11 ? -5.654 8.139 2.895 1.00 0.00 8 LEU A CA 8
ATOM 8309 C C . LEU A 1 11 ? -6.199 8.806 4.152 1.00 0.00 8 LEU A C 8
ATOM 8310 O O . LEU A 1 11 ? -7.157 8.326 4.758 1.00 0.00 8 LEU A O 8
ATOM 8326 N N . MET A 1 12 ? -5.581 9.916 4.541 1.00 0.00 9 MET A N 8
ATOM 8327 C CA . MET A 1 12 ? -6.004 10.652 5.728 1.00 0.00 9 MET A CA 8
ATOM 8328 C C . MET A 1 12 ? -7.373 11.290 5.516 1.00 0.00 9 MET A C 8
ATOM 8329 O O . MET A 1 12 ? -8.138 11.469 6.464 1.00 0.00 9 MET A O 8
ATOM 8343 N N . LYS A 1 13 ? -7.677 11.630 4.268 1.00 0.00 10 LYS A N 8
ATOM 8344 C CA . LYS A 1 13 ? -8.955 12.248 3.934 1.00 0.00 10 LYS A CA 8
ATOM 8345 C C . LYS A 1 13 ? -10.117 11.338 4.321 1.00 0.00 10 LYS A C 8
ATOM 8346 O O . LYS A 1 13 ? -11.184 11.810 4.711 1.00 0.00 10 LYS A O 8
ATOM 8365 N N . ASN A 1 14 ? -9.900 10.032 4.210 1.00 0.00 11 ASN A N 8
ATOM 8366 C CA . ASN A 1 14 ? -10.929 9.055 4.549 1.00 0.00 11 ASN A CA 8
ATOM 8367 C C . ASN A 1 14 ? -10.826 8.644 6.014 1.00 0.00 11 ASN A C 8
ATOM 8368 O O . ASN A 1 14 ? -11.827 8.305 6.646 1.00 0.00 11 ASN A O 8
ATOM 8379 N N . GLY A 1 15 ? -9.609 8.676 6.549 1.00 0.00 12 GLY A N 8
ATOM 8380 C CA . GLY A 1 15 ? -9.398 8.304 7.935 1.00 0.00 12 GLY A CA 8
ATOM 8381 C C . GLY A 1 15 ? -8.541 7.063 8.078 1.00 0.00 12 GLY A C 8
ATOM 8382 O O . GLY A 1 15 ? -8.972 6.065 8.659 1.00 0.00 12 GLY A O 8
ATOM 8386 N N . TYR A 1 16 ? -7.324 7.120 7.545 1.00 0.00 13 TYR A N 8
ATOM 8387 C CA . TYR A 1 16 ? -6.405 5.991 7.614 1.00 0.00 13 TYR A CA 8
ATOM 8388 C C . TYR A 1 16 ? -4.979 6.464 7.883 1.00 0.00 13 TYR A C 8
ATOM 8389 O O . TYR A 1 16 ? -4.545 7.489 7.356 1.00 0.00 13 TYR A O 8
ATOM 8407 N N . LEU A 1 17 ? -4.256 5.709 8.704 1.00 0.00 14 LEU A N 8
ATOM 8408 C CA . LEU A 1 17 ? -2.879 6.048 9.041 1.00 0.00 14 LEU A CA 8
ATOM 8409 C C . LEU A 1 17 ? -1.913 4.999 8.502 1.00 0.00 14 LEU A C 8
ATOM 8410 O O . LEU A 1 17 ? -2.219 3.805 8.496 1.00 0.00 14 LEU A O 8
ATOM 8426 N N . ILE A 1 18 ? -0.749 5.449 8.049 1.00 0.00 15 ILE A N 8
ATOM 8427 C CA . ILE A 1 18 ? 0.259 4.545 7.507 1.00 0.00 15 ILE A CA 8
ATOM 8428 C C . ILE A 1 18 ? 1.596 4.717 8.224 1.00 0.00 15 ILE A C 8
ATOM 8429 O O . ILE A 1 18 ? 1.899 5.791 8.742 1.00 0.00 15 ILE A O 8
ATOM 8445 N N . THR A 1 19 ? 2.388 3.650 8.248 1.00 0.00 16 THR A N 8
ATOM 8446 C CA . THR A 1 19 ? 3.691 3.681 8.899 1.00 0.00 16 THR A CA 8
ATOM 8447 C C . THR A 1 19 ? 4.799 3.990 7.894 1.00 0.00 16 THR A C 8
ATOM 8448 O O . THR A 1 19 ? 4.606 3.858 6.686 1.00 0.00 16 THR A O 8
ATOM 8459 N N . PRO A 1 20 ? 5.980 4.406 8.383 1.00 0.00 17 PRO A N 8
ATOM 8460 C CA . PRO A 1 20 ? 7.121 4.733 7.518 1.00 0.00 17 PRO A CA 8
ATOM 8461 C C . PRO A 1 20 ? 7.632 3.517 6.752 1.00 0.00 17 PRO A C 8
ATOM 8462 O O . PRO A 1 20 ? 8.003 3.619 5.584 1.00 0.00 17 PRO A O 8
ATOM 8473 N N . SER A 1 21 ? 7.648 2.368 7.418 1.00 0.00 18 SER A N 8
ATOM 8474 C CA . SER A 1 21 ? 8.114 1.133 6.799 1.00 0.00 18 SER A CA 8
ATOM 8475 C C . SER A 1 21 ? 7.198 0.715 5.654 1.00 0.00 18 SER A C 8
ATOM 8476 O O . SER A 1 21 ? 7.637 0.081 4.694 1.00 0.00 18 SER A O 8
ATOM 8484 N N . ALA A 1 22 ? 5.922 1.075 5.759 1.00 0.00 19 ALA A N 8
ATOM 8485 C CA . ALA A 1 22 ? 4.945 0.737 4.731 1.00 0.00 19 ALA A CA 8
ATOM 8486 C C . ALA A 1 22 ? 4.922 1.788 3.626 1.00 0.00 19 ALA A C 8
ATOM 8487 O O . ALA A 1 22 ? 4.782 1.460 2.448 1.00 0.00 19 ALA A O 8
ATOM 8494 N N . TYR A 1 23 ? 5.062 3.051 4.015 1.00 0.00 20 TYR A N 8
ATOM 8495 C CA . TYR A 1 23 ? 5.057 4.149 3.056 1.00 0.00 20 TYR A CA 8
ATOM 8496 C C . TYR A 1 23 ? 6.227 4.031 2.085 1.00 0.00 20 TYR A C 8
ATOM 8497 O O . TYR A 1 23 ? 6.063 4.194 0.876 1.00 0.00 20 TYR A O 8
ATOM 8515 N N . TYR A 1 24 ? 7.409 3.747 2.622 1.00 0.00 21 TYR A N 8
ATOM 8516 C CA . TYR A 1 24 ? 8.611 3.606 1.805 1.00 0.00 21 TYR A CA 8
ATOM 8517 C C . TYR A 1 24 ? 8.405 2.584 0.688 1.00 0.00 21 TYR A C 8
ATOM 8518 O O . TYR A 1 24 ? 9.072 2.638 -0.345 1.00 0.00 21 TYR A O 8
ATOM 8536 N N . LEU A 1 25 ? 7.481 1.652 0.904 1.00 0.00 22 LEU A N 8
ATOM 8537 C CA . LEU A 1 25 ? 7.193 0.619 -0.086 1.00 0.00 22 LEU A CA 8
ATOM 8538 C C . LEU A 1 25 ? 5.950 0.969 -0.899 1.00 0.00 22 LEU A C 8
ATOM 8539 O O . LEU A 1 25 ? 5.989 0.995 -2.129 1.00 0.00 22 LEU A O 8
ATOM 8555 N N . LEU A 1 26 ? 4.849 1.231 -0.204 1.00 0.00 23 LEU A N 8
ATOM 8556 C CA . LEU A 1 26 ? 3.592 1.574 -0.862 1.00 0.00 23 LEU A CA 8
ATOM 8557 C C . LEU A 1 26 ? 3.747 2.822 -1.729 1.00 0.00 23 LEU A C 8
ATOM 8558 O O . LEU A 1 26 ? 3.042 2.988 -2.724 1.00 0.00 23 LEU A O 8
ATOM 8574 N N . VAL A 1 27 ? 4.673 3.695 -1.346 1.00 0.00 24 VAL A N 8
ATOM 8575 C CA . VAL A 1 27 ? 4.916 4.926 -2.091 1.00 0.00 24 VAL A CA 8
ATOM 8576 C C . VAL A 1 27 ? 5.274 4.630 -3.544 1.00 0.00 24 VAL A C 8
ATOM 8577 O O . VAL A 1 27 ? 4.763 5.269 -4.464 1.00 0.00 24 VAL A O 8
ATOM 8590 N N . GLY A 1 28 ? 6.155 3.655 -3.745 1.00 0.00 25 GLY A N 8
ATOM 8591 C CA . GLY A 1 28 ? 6.566 3.293 -5.090 1.00 0.00 25 GLY A CA 8
ATOM 8592 C C . GLY A 1 28 ? 5.486 2.540 -5.843 1.00 0.00 25 GLY A C 8
ATOM 8593 O O . GLY A 1 28 ? 5.207 2.837 -7.003 1.00 0.00 25 GLY A O 8
ATOM 8597 N N . HIS A 1 29 ? 4.879 1.562 -5.179 1.00 0.00 26 HIS A N 8
ATOM 8598 C CA . HIS A 1 29 ? 3.823 0.762 -5.793 1.00 0.00 26 HIS A CA 8
ATOM 8599 C C . HIS A 1 29 ? 2.616 1.625 -6.152 1.00 0.00 26 HIS A C 8
ATOM 8600 O O . HIS A 1 29 ? 1.795 1.242 -6.988 1.00 0.00 26 HIS A O 8
ATOM 8615 N N . PHE A 1 30 ? 2.512 2.791 -5.519 1.00 0.00 27 PHE A N 8
ATOM 8616 C CA . PHE A 1 30 ? 1.403 3.704 -5.778 1.00 0.00 27 PHE A CA 8
ATOM 8617 C C . PHE A 1 30 ? 1.793 4.761 -6.804 1.00 0.00 27 PHE A C 8
ATOM 8618 O O . PHE A 1 30 ? 1.033 5.056 -7.726 1.00 0.00 27 PHE A O 8
ATOM 8635 N N . ASN A 1 31 ? 2.984 5.329 -6.637 1.00 0.00 28 ASN A N 8
ATOM 8636 C CA . ASN A 1 31 ? 3.477 6.356 -7.549 1.00 0.00 28 ASN A CA 8
ATOM 8637 C C . ASN A 1 31 ? 3.522 5.836 -8.982 1.00 0.00 28 ASN A C 8
ATOM 8638 O O . ASN A 1 31 ? 3.061 6.504 -9.910 1.00 0.00 28 ASN A O 8
ATOM 8649 N N . GLU A 1 32 ? 4.080 4.644 -9.158 1.00 0.00 29 GLU A N 8
ATOM 8650 C CA . GLU A 1 32 ? 4.185 4.036 -10.479 1.00 0.00 29 GLU A CA 8
ATOM 8651 C C . GLU A 1 32 ? 2.803 3.840 -11.098 1.00 0.00 29 GLU A C 8
ATOM 8652 O O . GLU A 1 32 ? 2.651 3.856 -12.320 1.00 0.00 29 GLU A O 8
ATOM 8664 N N . GLY A 1 33 ? 1.800 3.652 -10.246 1.00 0.00 30 GLY A N 8
ATOM 8665 C CA . GLY A 1 33 ? 0.445 3.456 -10.728 1.00 0.00 30 GLY A CA 8
ATOM 8666 C C . GLY A 1 33 ? 0.067 1.990 -10.809 1.00 0.00 30 GLY A C 8
ATOM 8667 O O . GLY A 1 33 ? -0.693 1.585 -11.689 1.00 0.00 30 GLY A O 8
ATOM 8671 N N . LYS A 1 34 ? 0.597 1.192 -9.887 1.00 0.00 31 LYS A N 8
ATOM 8672 C CA . LYS A 1 34 ? 0.312 -0.238 -9.858 1.00 0.00 31 LYS A CA 8
ATOM 8673 C C . LYS A 1 34 ? -1.056 -0.507 -9.239 1.00 0.00 31 LYS A C 8
ATOM 8674 O O . LYS A 1 34 ? -1.935 -1.084 -9.878 1.00 0.00 31 LYS A O 8
ATOM 8693 N N . PHE A 1 35 ? -1.229 -0.086 -7.990 1.00 0.00 32 PHE A N 8
ATOM 8694 C CA . PHE A 1 35 ? -2.491 -0.284 -7.287 1.00 0.00 32 PHE A CA 8
ATOM 8695 C C . PHE A 1 35 ? -3.222 1.042 -7.094 1.00 0.00 32 PHE A C 8
ATOM 8696 O O . PHE A 1 35 ? -2.601 2.103 -7.036 1.00 0.00 32 PHE A O 8
ATOM 8713 N N . SER A 1 36 ? -4.546 0.975 -6.997 1.00 0.00 33 SER A N 8
ATOM 8714 C CA . SER A 1 36 ? -5.361 2.170 -6.811 1.00 0.00 33 SER A CA 8
ATOM 8715 C C . SER A 1 36 ? -5.650 2.406 -5.331 1.00 0.00 33 SER A C 8
ATOM 8716 O O . SER A 1 36 ? -5.524 1.496 -4.511 1.00 0.00 33 SER A O 8
ATOM 8724 N N . LEU A 1 37 ? -6.037 3.634 -4.999 1.00 0.00 34 LEU A N 8
ATOM 8725 C CA . LEU A 1 37 ? -6.342 3.991 -3.618 1.00 0.00 34 LEU A CA 8
ATOM 8726 C C . LEU A 1 37 ? -7.487 3.141 -3.075 1.00 0.00 34 LEU A C 8
ATOM 8727 O O . LEU A 1 37 ? -7.425 2.643 -1.951 1.00 0.00 34 LEU A O 8
ATOM 8743 N N . ILE A 1 38 ? -8.531 2.980 -3.881 1.00 0.00 35 ILE A N 8
ATOM 8744 C CA . ILE A 1 38 ? -9.690 2.190 -3.482 1.00 0.00 35 ILE A CA 8
ATOM 8745 C C . ILE A 1 38 ? -9.290 0.760 -3.134 1.00 0.00 35 ILE A C 8
ATOM 8746 O O . ILE A 1 38 ? -9.893 0.128 -2.266 1.00 0.00 35 ILE A O 8
ATOM 8762 N N . GLU A 1 39 ? -8.267 0.255 -3.817 1.00 0.00 36 GLU A N 8
ATOM 8763 C CA . GLU A 1 39 ? -7.786 -1.102 -3.580 1.00 0.00 36 GLU A CA 8
ATOM 8764 C C . GLU A 1 39 ? -7.217 -1.241 -2.172 1.00 0.00 36 GLU A C 8
ATOM 8765 O O . GLU A 1 39 ? -7.543 -2.182 -1.450 1.00 0.00 36 GLU A O 8
ATOM 8777 N N . LEU A 1 40 ? -6.363 -0.297 -1.787 1.00 0.00 37 LEU A N 8
ATOM 8778 C CA . LEU A 1 40 ? -5.747 -0.315 -0.466 1.00 0.00 37 LEU A CA 8
ATOM 8779 C C . LEU A 1 40 ? -6.793 -0.111 0.626 1.00 0.00 37 LEU A C 8
ATOM 8780 O O . LEU A 1 40 ? -6.827 -0.846 1.613 1.00 0.00 37 LEU A O 8
ATOM 8796 N N . ILE A 1 41 ? -7.645 0.892 0.441 1.00 0.00 38 ILE A N 8
ATOM 8797 C CA . ILE A 1 41 ? -8.693 1.192 1.410 1.00 0.00 38 ILE A CA 8
ATOM 8798 C C . ILE A 1 41 ? -9.679 0.034 1.526 1.00 0.00 38 ILE A C 8
ATOM 8799 O O . ILE A 1 41 ? -10.269 -0.189 2.583 1.00 0.00 38 ILE A O 8
ATOM 8815 N N . LYS A 1 42 ? -9.853 -0.700 0.431 1.00 0.00 39 LYS A N 8
ATOM 8816 C CA . LYS A 1 42 ? -10.768 -1.835 0.410 1.00 0.00 39 LYS A CA 8
ATOM 8817 C C . LYS A 1 42 ? -10.206 -3.000 1.219 1.00 0.00 39 LYS A C 8
ATOM 8818 O O . LYS A 1 42 ? -10.954 -3.756 1.840 1.00 0.00 39 LYS A O 8
ATOM 8837 N N . PHE A 1 43 ? -8.884 -3.139 1.207 1.00 0.00 40 PHE A N 8
ATOM 8838 C CA . PHE A 1 43 ? -8.222 -4.213 1.939 1.00 0.00 40 PHE A CA 8
ATOM 8839 C C . PHE A 1 43 ? -8.328 -3.991 3.445 1.00 0.00 40 PHE A C 8
ATOM 8840 O O . PHE A 1 43 ? -8.748 -4.880 4.185 1.00 0.00 40 PHE A O 8
ATOM 8857 N N . ALA A 1 44 ? -7.943 -2.799 3.890 1.00 0.00 41 ALA A N 8
ATOM 8858 C CA . ALA A 1 44 ? -7.993 -2.461 5.307 1.00 0.00 41 ALA A CA 8
ATOM 8859 C C . ALA A 1 44 ? -9.414 -2.579 5.850 1.00 0.00 41 ALA A C 8
ATOM 8860 O O . ALA A 1 44 ? -9.618 -2.920 7.015 1.00 0.00 41 ALA A O 8
ATOM 8867 N N . LYS A 1 45 ? -10.392 -2.294 4.997 1.00 0.00 42 LYS A N 8
ATOM 8868 C CA . LYS A 1 45 ? -11.795 -2.369 5.391 1.00 0.00 42 LYS A CA 8
ATOM 8869 C C . LYS A 1 45 ? -12.162 -3.785 5.826 1.00 0.00 42 LYS A C 8
ATOM 8870 O O . LYS A 1 45 ? -12.815 -3.980 6.850 1.00 0.00 42 LYS A O 8
ATOM 8889 N N . SER A 1 46 ? -11.738 -4.768 5.039 1.00 0.00 43 SER A N 8
ATOM 8890 C CA . SER A 1 46 ? -12.022 -6.166 5.343 1.00 0.00 43 SER A CA 8
ATOM 8891 C C . SER A 1 46 ? -11.404 -6.568 6.678 1.00 0.00 43 SER A C 8
ATOM 8892 O O . SER A 1 46 ? -11.955 -7.395 7.405 1.00 0.00 43 SER A O 8
ATOM 8900 N N . ARG A 1 47 ? -10.257 -5.976 6.995 1.00 0.00 44 ARG A N 8
ATOM 8901 C CA . ARG A 1 47 ? -9.563 -6.272 8.244 1.00 0.00 44 ARG A CA 8
ATOM 8902 C C . ARG A 1 47 ? -10.154 -5.476 9.408 1.00 0.00 44 ARG A C 8
ATOM 8903 O O . ARG A 1 47 ? -9.854 -5.749 10.570 1.00 0.00 44 ARG A O 8
ATOM 8924 N N . GLU A 1 48 ? -10.994 -4.492 9.092 1.00 0.00 45 GLU A N 8
ATOM 8925 C CA . GLU A 1 48 ? -11.620 -3.664 10.117 1.00 0.00 45 GLU A CA 8
ATOM 8926 C C . GLU A 1 48 ? -10.567 -2.901 10.915 1.00 0.00 45 GLU A C 8
ATOM 8927 O O . GLU A 1 48 ? -10.641 -2.821 12.142 1.00 0.00 45 GLU A O 8
ATOM 8939 N N . THR A 1 49 ? -9.591 -2.341 10.211 1.00 0.00 46 THR A N 8
ATOM 8940 C CA . THR A 1 49 ? -8.523 -1.583 10.852 1.00 0.00 46 THR A CA 8
ATOM 8941 C C . THR A 1 49 ? -8.109 -0.389 9.998 1.00 0.00 46 THR A C 8
ATOM 8942 O O . THR A 1 49 ? -7.993 -0.498 8.776 1.00 0.00 46 THR A O 8
ATOM 8953 N N . PHE A 1 50 ? -7.889 0.751 10.646 1.00 0.00 47 PHE A N 8
ATOM 8954 C CA . PHE A 1 50 ? -7.490 1.965 9.944 1.00 0.00 47 PHE A CA 8
ATOM 8955 C C . PHE A 1 50 ? -6.007 2.257 10.156 1.00 0.00 47 PHE A C 8
ATOM 8956 O O . PHE A 1 50 ? -5.617 3.397 10.404 1.00 0.00 47 PHE A O 8
ATOM 8973 N N . ILE A 1 51 ? -5.186 1.218 10.056 1.00 0.00 48 ILE A N 8
ATOM 8974 C CA . ILE A 1 51 ? -3.746 1.361 10.237 1.00 0.00 48 ILE A CA 8
ATOM 8975 C C . ILE A 1 51 ? -2.978 0.469 9.266 1.00 0.00 48 ILE A C 8
ATOM 8976 O O . ILE A 1 51 ? -2.754 -0.710 9.538 1.00 0.00 48 ILE A O 8
ATOM 8992 N N . ILE A 1 52 ? -2.580 1.040 8.134 1.00 0.00 49 ILE A N 8
ATOM 8993 C CA . ILE A 1 52 ? -1.839 0.295 7.123 1.00 0.00 49 ILE A CA 8
ATOM 8994 C C . ILE A 1 52 ? -0.364 0.184 7.496 1.00 0.00 49 ILE A C 8
ATOM 8995 O O . ILE A 1 52 ? 0.378 1.165 7.440 1.00 0.00 49 ILE A O 8
ATOM 9011 N N . ASP A 1 53 ? 0.056 -1.019 7.876 1.00 0.00 50 ASP A N 8
ATOM 9012 C CA . ASP A 1 53 ? 1.443 -1.259 8.257 1.00 0.00 50 ASP A CA 8
ATOM 9013 C C . ASP A 1 53 ? 2.066 -2.343 7.382 1.00 0.00 50 ASP A C 8
ATOM 9014 O O . ASP A 1 53 ? 1.398 -2.923 6.526 1.00 0.00 50 ASP A O 8
ATOM 9023 N N . ASP A 1 54 ? 3.351 -2.610 7.600 1.00 0.00 51 ASP A N 8
ATOM 9024 C CA . ASP A 1 54 ? 4.067 -3.623 6.829 1.00 0.00 51 ASP A CA 8
ATOM 9025 C C . ASP A 1 54 ? 3.316 -4.951 6.830 1.00 0.00 51 ASP A C 8
ATOM 9026 O O . ASP A 1 54 ? 3.324 -5.681 5.838 1.00 0.00 51 ASP A O 8
ATOM 9035 N N . GLU A 1 55 ? 2.665 -5.260 7.948 1.00 0.00 52 GLU A N 8
ATOM 9036 C CA . GLU A 1 55 ? 1.909 -6.500 8.074 1.00 0.00 52 GLU A CA 8
ATOM 9037 C C . GLU A 1 55 ? 0.778 -6.552 7.053 1.00 0.00 52 GLU A C 8
ATOM 9038 O O . GLU A 1 55 ? 0.649 -7.522 6.304 1.00 0.00 52 GLU A O 8
ATOM 9050 N N . ILE A 1 56 ? -0.039 -5.503 7.026 1.00 0.00 53 ILE A N 8
ATOM 9051 C CA . ILE A 1 56 ? -1.158 -5.432 6.094 1.00 0.00 53 ILE A CA 8
ATOM 9052 C C . ILE A 1 56 ? -0.674 -5.126 4.681 1.00 0.00 53 ILE A C 8
ATOM 9053 O O . ILE A 1 56 ? -1.249 -5.601 3.702 1.00 0.00 53 ILE A O 8
ATOM 9069 N N . ALA A 1 57 ? 0.385 -4.332 4.584 1.00 0.00 54 ALA A N 8
ATOM 9070 C CA . ALA A 1 57 ? 0.949 -3.964 3.293 1.00 0.00 54 ALA A CA 8
ATOM 9071 C C . ALA A 1 57 ? 1.427 -5.196 2.533 1.00 0.00 54 ALA A C 8
ATOM 9072 O O . ALA A 1 57 ? 1.178 -5.334 1.334 1.00 0.00 54 ALA A O 8
ATOM 9079 N N . ASN A 1 58 ? 2.113 -6.090 3.238 1.00 0.00 55 ASN A N 8
ATOM 9080 C CA . ASN A 1 58 ? 2.623 -7.313 2.630 1.00 0.00 55 ASN A CA 8
ATOM 9081 C C . ASN A 1 58 ? 1.480 -8.180 2.116 1.00 0.00 55 ASN A C 8
ATOM 9082 O O . ASN A 1 58 ? 1.513 -8.659 0.981 1.00 0.00 55 ASN A O 8
ATOM 9093 N N . GLU A 1 59 ? 0.468 -8.378 2.954 1.00 0.00 56 GLU A N 8
ATOM 9094 C CA . GLU A 1 59 ? -0.687 -9.185 2.582 1.00 0.00 56 GLU A CA 8
ATOM 9095 C C . GLU A 1 59 ? -1.442 -8.551 1.418 1.00 0.00 56 GLU A C 8
ATOM 9096 O O . GLU A 1 59 ? -2.021 -9.249 0.586 1.00 0.00 56 GLU A O 8
ATOM 9108 N N . PHE A 1 60 ? -1.430 -7.222 1.367 1.00 0.00 57 PHE A N 8
ATOM 9109 C CA . PHE A 1 60 ? -2.113 -6.491 0.305 1.00 0.00 57 PHE A CA 8
ATOM 9110 C C . PHE A 1 60 ? -1.544 -6.865 -1.061 1.00 0.00 57 PHE A C 8
ATOM 9111 O O . PHE A 1 60 ? -2.268 -7.328 -1.940 1.00 0.00 57 PHE A O 8
ATOM 9128 N N . LEU A 1 61 ? -0.241 -6.657 -1.229 1.00 0.00 58 LEU A N 8
ATOM 9129 C CA . LEU A 1 61 ? 0.426 -6.971 -2.488 1.00 0.00 58 LEU A CA 8
ATOM 9130 C C . LEU A 1 61 ? 0.327 -8.461 -2.800 1.00 0.00 58 LEU A C 8
ATOM 9131 O O . LEU A 1 61 ? 0.286 -8.861 -3.964 1.00 0.00 58 LEU A O 8
ATOM 9147 N N . LYS A 1 62 ? 0.288 -9.279 -1.752 1.00 0.00 59 LYS A N 8
ATOM 9148 C CA . LYS A 1 62 ? 0.194 -10.726 -1.915 1.00 0.00 59 LYS A CA 8
ATOM 9149 C C . LYS A 1 62 ? -1.188 -11.128 -2.420 1.00 0.00 59 LYS A C 8
ATOM 9150 O O . LYS A 1 62 ? -1.321 -12.033 -3.245 1.00 0.00 59 LYS A O 8
ATOM 9169 N N . SER A 1 63 ? -2.217 -10.450 -1.918 1.00 0.00 60 SER A N 8
ATOM 9170 C CA . SER A 1 63 ? -3.588 -10.737 -2.318 1.00 0.00 60 SER A CA 8
ATOM 9171 C C . SER A 1 63 ? -3.806 -10.415 -3.794 1.00 0.00 60 SER A C 8
ATOM 9172 O O . SER A 1 63 ? -4.414 -11.194 -4.526 1.00 0.00 60 SER A O 8
ATOM 9180 N N . ILE A 1 64 ? -3.303 -9.262 -4.222 1.00 0.00 61 ILE A N 8
ATOM 9181 C CA . ILE A 1 64 ? -3.441 -8.835 -5.609 1.00 0.00 61 ILE A CA 8
ATOM 9182 C C . ILE A 1 64 ? -2.507 -9.623 -6.522 1.00 0.00 61 ILE A C 8
ATOM 9183 O O . ILE A 1 64 ? -2.813 -9.849 -7.693 1.00 0.00 61 ILE A O 8
ATOM 9199 N N . GLY A 1 65 ? -1.367 -10.035 -5.980 1.00 0.00 62 GLY A N 8
ATOM 9200 C CA . GLY A 1 65 ? -0.405 -10.792 -6.759 1.00 0.00 62 GLY A CA 8
ATOM 9201 C C . GLY A 1 65 ? 0.630 -9.904 -7.425 1.00 0.00 62 GLY A C 8
ATOM 9202 O O . GLY A 1 65 ? 0.793 -9.937 -8.645 1.00 0.00 62 GLY A O 8
ATOM 9206 N N . ALA A 1 66 ? 1.328 -9.108 -6.622 1.00 0.00 63 ALA A N 8
ATOM 9207 C CA . ALA A 1 66 ? 2.351 -8.207 -7.140 1.00 0.00 63 ALA A CA 8
ATOM 9208 C C . ALA A 1 66 ? 3.705 -8.487 -6.498 1.00 0.00 63 ALA A C 8
ATOM 9209 O O . ALA A 1 66 ? 4.014 -7.969 -5.424 1.00 0.00 63 ALA A O 8
ATOM 9216 N N . GLU A 1 67 ? 4.509 -9.312 -7.160 1.00 0.00 64 GLU A N 8
ATOM 9217 C CA . GLU A 1 67 ? 5.831 -9.662 -6.654 1.00 0.00 64 GLU A CA 8
ATOM 9218 C C . GLU A 1 67 ? 6.634 -10.418 -7.707 1.00 0.00 64 GLU A C 8
ATOM 9219 O O . GLU A 1 67 ? 6.319 -11.561 -8.039 1.00 0.00 64 GLU A O 8
ATOM 9231 N N . VAL A 1 68 ? 7.674 -9.774 -8.227 1.00 0.00 65 VAL A N 8
ATOM 9232 C CA . VAL A 1 68 ? 8.522 -10.386 -9.242 1.00 0.00 65 VAL A CA 8
ATOM 9233 C C . VAL A 1 68 ? 9.610 -11.245 -8.602 1.00 0.00 65 VAL A C 8
ATOM 9234 O O . VAL A 1 68 ? 10.318 -10.799 -7.702 1.00 0.00 65 VAL A O 8
ATOM 9247 N N . GLU A 1 69 ? 9.735 -12.480 -9.076 1.00 0.00 66 GLU A N 8
ATOM 9248 C CA . GLU A 1 69 ? 10.736 -13.403 -8.553 1.00 0.00 66 GLU A CA 8
ATOM 9249 C C . GLU A 1 69 ? 11.969 -13.433 -9.450 1.00 0.00 66 GLU A C 8
ATOM 9250 O O . GLU A 1 69 ? 12.124 -14.332 -10.279 1.00 0.00 66 GLU A O 8
ATOM 9262 N N . LEU A 1 70 ? 12.842 -12.447 -9.280 1.00 0.00 67 LEU A N 8
ATOM 9263 C CA . LEU A 1 70 ? 14.062 -12.360 -10.076 1.00 0.00 67 LEU A CA 8
ATOM 9264 C C . LEU A 1 70 ? 15.300 -12.381 -9.179 1.00 0.00 67 LEU A C 8
ATOM 9265 O O . LEU A 1 70 ? 15.585 -11.405 -8.484 1.00 0.00 67 LEU A O 8
ATOM 9281 N N . PRO A 1 71 ? 16.056 -13.495 -9.179 1.00 0.00 68 PRO A N 8
ATOM 9282 C CA . PRO A 1 71 ? 17.264 -13.625 -8.358 1.00 0.00 68 PRO A CA 8
ATOM 9283 C C . PRO A 1 71 ? 18.391 -12.719 -8.841 1.00 0.00 68 PRO A C 8
ATOM 9284 O O . PRO A 1 71 ? 18.374 -12.240 -9.974 1.00 0.00 68 PRO A O 8
ATOM 9295 N N . GLN A 1 72 ? 19.370 -12.487 -7.971 1.00 0.00 69 GLN A N 8
ATOM 9296 C CA . GLN A 1 72 ? 20.505 -11.637 -8.309 1.00 0.00 69 GLN A CA 8
ATOM 9297 C C . GLN A 1 72 ? 21.623 -12.451 -8.954 1.00 0.00 69 GLN A C 8
ATOM 9298 O O . GLN A 1 72 ? 21.678 -13.672 -8.809 1.00 0.00 69 GLN A O 8
ATOM 9312 N N . GLU A 1 73 ? 22.511 -11.765 -9.666 1.00 0.00 70 GLU A N 8
ATOM 9313 C CA . GLU A 1 73 ? 23.628 -12.424 -10.333 1.00 0.00 70 GLU A CA 8
ATOM 9314 C C . GLU A 1 73 ? 24.943 -12.124 -9.618 1.00 0.00 70 GLU A C 8
ATOM 9315 O O . GLU A 1 73 ? 25.299 -10.964 -9.413 1.00 0.00 70 GLU A O 8
ATOM 9327 N N . ILE A 1 74 ? 25.658 -13.178 -9.239 1.00 0.00 71 ILE A N 8
ATOM 9328 C CA . ILE A 1 74 ? 26.932 -13.027 -8.548 1.00 0.00 71 ILE A CA 8
ATOM 9329 C C . ILE A 1 74 ? 28.071 -12.791 -9.535 1.00 0.00 71 ILE A C 8
ATOM 9330 O O . ILE A 1 74 ? 28.711 -13.735 -9.998 1.00 0.00 71 ILE A O 8
ATOM 9346 N N . LYS A 1 75 ? 28.318 -11.523 -9.853 1.00 0.00 72 LYS A N 8
ATOM 9347 C CA . LYS A 1 75 ? 29.379 -11.164 -10.785 1.00 0.00 72 LYS A CA 8
ATOM 9348 C C . LYS A 1 75 ? 30.168 -9.963 -10.274 1.00 0.00 72 LYS A C 8
ATOM 9349 O O . LYS A 1 75 ? 31.339 -9.806 -10.680 1.00 0.00 72 LYS A O 8
ATOM 9369 N N . MET A 1 4 ? 2.910 14.187 3.258 1.00 0.00 1 MET A N 9
ATOM 9370 C CA . MET A 1 4 ? 2.672 15.330 2.337 1.00 0.00 1 MET A CA 9
ATOM 9371 C C . MET A 1 4 ? 2.215 14.848 0.965 1.00 0.00 1 MET A C 9
ATOM 9372 O O . MET A 1 4 ? 1.467 15.536 0.272 1.00 0.00 1 MET A O 9
ATOM 9386 N N . ASP A 1 5 ? 2.670 13.661 0.578 1.00 0.00 2 ASP A N 9
ATOM 9387 C CA . ASP A 1 5 ? 2.306 13.086 -0.712 1.00 0.00 2 ASP A CA 9
ATOM 9388 C C . ASP A 1 5 ? 0.812 12.793 -0.776 1.00 0.00 2 ASP A C 9
ATOM 9389 O O . ASP A 1 5 ? 0.144 12.691 0.254 1.00 0.00 2 ASP A O 9
ATOM 9398 N N . GLU A 1 6 ? 0.292 12.655 -1.990 1.00 0.00 3 GLU A N 9
ATOM 9399 C CA . GLU A 1 6 ? -1.125 12.374 -2.189 1.00 0.00 3 GLU A CA 9
ATOM 9400 C C . GLU A 1 6 ? -1.510 11.049 -1.538 1.00 0.00 3 GLU A C 9
ATOM 9401 O O . GLU A 1 6 ? -2.646 10.870 -1.098 1.00 0.00 3 GLU A O 9
ATOM 9413 N N . PHE A 1 7 ? -0.559 10.122 -1.483 1.00 0.00 4 PHE A N 9
ATOM 9414 C CA . PHE A 1 7 ? -0.800 8.813 -0.886 1.00 0.00 4 PHE A CA 9
ATOM 9415 C C . PHE A 1 7 ? -1.120 8.942 0.600 1.00 0.00 4 PHE A C 9
ATOM 9416 O O . PHE A 1 7 ? -2.181 8.516 1.056 1.00 0.00 4 PHE A O 9
ATOM 9433 N N . VAL A 1 8 ? -0.196 9.531 1.350 1.00 0.00 5 VAL A N 9
ATOM 9434 C CA . VAL A 1 8 ? -0.379 9.715 2.784 1.00 0.00 5 VAL A CA 9
ATOM 9435 C C . VAL A 1 8 ? -1.585 10.603 3.074 1.00 0.00 5 VAL A C 9
ATOM 9436 O O . VAL A 1 8 ? -2.364 10.331 3.987 1.00 0.00 5 VAL A O 9
ATOM 9449 N N . LYS A 1 9 ? -1.732 11.667 2.291 1.00 0.00 6 LYS A N 9
ATOM 9450 C CA . LYS A 1 9 ? -2.842 12.595 2.463 1.00 0.00 6 LYS A CA 9
ATOM 9451 C C . LYS A 1 9 ? -4.162 11.945 2.058 1.00 0.00 6 LYS A C 9
ATOM 9452 O O . LYS A 1 9 ? -5.204 12.203 2.662 1.00 0.00 6 LYS A O 9
ATOM 9471 N N . GLY A 1 10 ? -4.111 11.102 1.032 1.00 0.00 7 GLY A N 9
ATOM 9472 C CA . GLY A 1 10 ? -5.308 10.430 0.565 1.00 0.00 7 GLY A CA 9
ATOM 9473 C C . GLY A 1 10 ? -5.898 9.502 1.608 1.00 0.00 7 GLY A C 9
ATOM 9474 O O . GLY A 1 10 ? -7.117 9.400 1.740 1.00 0.00 7 GLY A O 9
ATOM 9478 N N . LEU A 1 11 ? -5.030 8.824 2.353 1.00 0.00 8 LEU A N 9
ATOM 9479 C CA . LEU A 1 11 ? -5.472 7.899 3.389 1.00 0.00 8 LEU A CA 9
ATOM 9480 C C . LEU A 1 11 ? -6.047 8.655 4.583 1.00 0.00 8 LEU A C 9
ATOM 9481 O O . LEU A 1 11 ? -7.116 8.316 5.089 1.00 0.00 8 LEU A O 9
ATOM 9497 N N . MET A 1 12 ? -5.329 9.681 5.029 1.00 0.00 9 MET A N 9
ATOM 9498 C CA . MET A 1 12 ? -5.767 10.484 6.164 1.00 0.00 9 MET A CA 9
ATOM 9499 C C . MET A 1 12 ? -7.121 11.130 5.883 1.00 0.00 9 MET A C 9
ATOM 9500 O O . MET A 1 12 ? -7.917 11.345 6.797 1.00 0.00 9 MET A O 9
ATOM 9514 N N . LYS A 1 13 ? -7.374 11.434 4.615 1.00 0.00 10 LYS A N 9
ATOM 9515 C CA . LYS A 1 13 ? -8.632 12.053 4.215 1.00 0.00 10 LYS A CA 9
ATOM 9516 C C . LYS A 1 13 ? -9.804 11.106 4.446 1.00 0.00 10 LYS A C 9
ATOM 9517 O O . LYS A 1 13 ? -10.885 11.526 4.859 1.00 0.00 10 LYS A O 9
ATOM 9536 N N . ASN A 1 14 ? -9.582 9.822 4.175 1.00 0.00 11 ASN A N 9
ATOM 9537 C CA . ASN A 1 14 ? -10.621 8.814 4.352 1.00 0.00 11 ASN A CA 9
ATOM 9538 C C . ASN A 1 14 ? -10.447 8.080 5.678 1.00 0.00 11 ASN A C 9
ATOM 9539 O O . ASN A 1 14 ? -10.817 6.912 5.804 1.00 0.00 11 ASN A O 9
ATOM 9550 N N . GLY A 1 15 ? -9.882 8.770 6.662 1.00 0.00 12 GLY A N 9
ATOM 9551 C CA . GLY A 1 15 ? -9.671 8.166 7.965 1.00 0.00 12 GLY A CA 9
ATOM 9552 C C . GLY A 1 15 ? -8.795 6.931 7.898 1.00 0.00 12 GLY A C 9
ATOM 9553 O O . GLY A 1 15 ? -9.247 5.824 8.191 1.00 0.00 12 GLY A O 9
ATOM 9557 N N . TYR A 1 16 ? -7.538 7.119 7.507 1.00 0.00 13 TYR A N 9
ATOM 9558 C CA . TYR A 1 16 ? -6.597 6.011 7.402 1.00 0.00 13 TYR A CA 9
ATOM 9559 C C . TYR A 1 16 ? -5.164 6.491 7.621 1.00 0.00 13 TYR A C 9
ATOM 9560 O O . TYR A 1 16 ? -4.825 7.630 7.301 1.00 0.00 13 TYR A O 9
ATOM 9578 N N . LEU A 1 17 ? -4.330 5.614 8.169 1.00 0.00 14 LEU A N 9
ATOM 9579 C CA . LEU A 1 17 ? -2.934 5.947 8.431 1.00 0.00 14 LEU A CA 9
ATOM 9580 C C . LEU A 1 17 ? -2.007 4.849 7.922 1.00 0.00 14 LEU A C 9
ATOM 9581 O O . LEU A 1 17 ? -2.425 3.703 7.744 1.00 0.00 14 LEU A O 9
ATOM 9597 N N . ILE A 1 18 ? -0.748 5.204 7.691 1.00 0.00 15 ILE A N 9
ATOM 9598 C CA . ILE A 1 18 ? 0.238 4.248 7.202 1.00 0.00 15 ILE A CA 9
ATOM 9599 C C . ILE A 1 18 ? 1.578 4.429 7.912 1.00 0.00 15 ILE A C 9
ATOM 9600 O O . ILE A 1 18 ? 1.912 5.527 8.357 1.00 0.00 15 ILE A O 9
ATOM 9616 N N . THR A 1 19 ? 2.340 3.345 8.013 1.00 0.00 16 THR A N 9
ATOM 9617 C CA . THR A 1 19 ? 3.642 3.385 8.669 1.00 0.00 16 THR A CA 9
ATOM 9618 C C . THR A 1 19 ? 4.764 3.565 7.651 1.00 0.00 16 THR A C 9
ATOM 9619 O O . THR A 1 19 ? 4.656 3.120 6.509 1.00 0.00 16 THR A O 9
ATOM 9630 N N . PRO A 1 20 ? 5.866 4.224 8.054 1.00 0.00 17 PRO A N 9
ATOM 9631 C CA . PRO A 1 20 ? 7.013 4.461 7.170 1.00 0.00 17 PRO A CA 9
ATOM 9632 C C . PRO A 1 20 ? 7.515 3.179 6.516 1.00 0.00 17 PRO A C 9
ATOM 9633 O O . PRO A 1 20 ? 7.920 3.180 5.353 1.00 0.00 17 PRO A O 9
ATOM 9644 N N . SER A 1 21 ? 7.488 2.085 7.272 1.00 0.00 18 SER A N 9
ATOM 9645 C CA . SER A 1 21 ? 7.941 0.794 6.765 1.00 0.00 18 SER A CA 9
ATOM 9646 C C . SER A 1 21 ? 7.137 0.377 5.539 1.00 0.00 18 SER A C 9
ATOM 9647 O O . SER A 1 21 ? 7.648 -0.308 4.653 1.00 0.00 18 SER A O 9
ATOM 9655 N N . ALA A 1 22 ? 5.875 0.793 5.493 1.00 0.00 19 ALA A N 9
ATOM 9656 C CA . ALA A 1 22 ? 5.001 0.462 4.376 1.00 0.00 19 ALA A CA 9
ATOM 9657 C C . ALA A 1 22 ? 4.947 1.601 3.363 1.00 0.00 19 ALA A C 9
ATOM 9658 O O . ALA A 1 22 ? 4.756 1.374 2.167 1.00 0.00 19 ALA A O 9
ATOM 9665 N N . TYR A 1 23 ? 5.118 2.827 3.846 1.00 0.00 20 TYR A N 9
ATOM 9666 C CA . TYR A 1 23 ? 5.089 4.001 2.983 1.00 0.00 20 TYR A CA 9
ATOM 9667 C C . TYR A 1 23 ? 6.255 3.985 2.000 1.00 0.00 20 TYR A C 9
ATOM 9668 O O . TYR A 1 23 ? 6.081 4.240 0.808 1.00 0.00 20 TYR A O 9
ATOM 9686 N N . TYR A 1 24 ? 7.446 3.684 2.508 1.00 0.00 21 TYR A N 9
ATOM 9687 C CA . TYR A 1 24 ? 8.644 3.635 1.676 1.00 0.00 21 TYR A CA 9
ATOM 9688 C C . TYR A 1 24 ? 8.470 2.653 0.520 1.00 0.00 21 TYR A C 9
ATOM 9689 O O . TYR A 1 24 ? 9.078 2.812 -0.538 1.00 0.00 21 TYR A O 9
ATOM 9707 N N . LEU A 1 25 ? 7.639 1.637 0.728 1.00 0.00 22 LEU A N 9
ATOM 9708 C CA . LEU A 1 25 ? 7.388 0.632 -0.298 1.00 0.00 22 LEU A CA 9
ATOM 9709 C C . LEU A 1 25 ? 6.160 0.991 -1.127 1.00 0.00 22 LEU A C 9
ATOM 9710 O O . LEU A 1 25 ? 6.205 0.981 -2.358 1.00 0.00 22 LEU A O 9
ATOM 9726 N N . LEU A 1 26 ? 5.063 1.307 -0.446 1.00 0.00 23 LEU A N 9
ATOM 9727 C CA . LEU A 1 26 ? 3.821 1.667 -1.120 1.00 0.00 23 LEU A CA 9
ATOM 9728 C C . LEU A 1 26 ? 3.992 2.945 -1.936 1.00 0.00 23 LEU A C 9
ATOM 9729 O O . LEU A 1 26 ? 3.338 3.127 -2.963 1.00 0.00 23 LEU A O 9
ATOM 9745 N N . VAL A 1 27 ? 4.874 3.825 -1.475 1.00 0.00 24 VAL A N 9
ATOM 9746 C CA . VAL A 1 27 ? 5.129 5.083 -2.165 1.00 0.00 24 VAL A CA 9
ATOM 9747 C C . VAL A 1 27 ? 5.602 4.840 -3.596 1.00 0.00 24 VAL A C 9
ATOM 9748 O O . VAL A 1 27 ? 5.353 5.652 -4.488 1.00 0.00 24 VAL A O 9
ATOM 9761 N N . GLY A 1 28 ? 6.286 3.721 -3.806 1.00 0.00 25 GLY A N 9
ATOM 9762 C CA . GLY A 1 28 ? 6.782 3.394 -5.130 1.00 0.00 25 GLY A CA 9
ATOM 9763 C C . GLY A 1 28 ? 5.767 2.632 -5.959 1.00 0.00 25 GLY A C 9
ATOM 9764 O O . GLY A 1 28 ? 5.727 2.766 -7.181 1.00 0.00 25 GLY A O 9
ATOM 9768 N N . HIS A 1 29 ? 4.943 1.832 -5.291 1.00 0.00 26 HIS A N 9
ATOM 9769 C CA . HIS A 1 29 ? 3.919 1.045 -5.973 1.00 0.00 26 HIS A CA 9
ATOM 9770 C C . HIS A 1 29 ? 2.688 1.895 -6.287 1.00 0.00 26 HIS A C 9
ATOM 9771 O O . HIS A 1 29 ? 1.877 1.536 -7.141 1.00 0.00 26 HIS A O 9
ATOM 9786 N N . PHE A 1 30 ? 2.555 3.023 -5.594 1.00 0.00 27 PHE A N 9
ATOM 9787 C CA . PHE A 1 30 ? 1.423 3.918 -5.804 1.00 0.00 27 PHE A CA 9
ATOM 9788 C C . PHE A 1 30 ? 1.761 4.985 -6.839 1.00 0.00 27 PHE A C 9
ATOM 9789 O O . PHE A 1 30 ? 0.939 5.319 -7.692 1.00 0.00 27 PHE A O 9
ATOM 9806 N N . ASN A 1 31 ? 2.975 5.517 -6.758 1.00 0.00 28 ASN A N 9
ATOM 9807 C CA . ASN A 1 31 ? 3.423 6.546 -7.686 1.00 0.00 28 ASN A CA 9
ATOM 9808 C C . ASN A 1 31 ? 3.594 5.975 -9.090 1.00 0.00 28 ASN A C 9
ATOM 9809 O O . ASN A 1 31 ? 3.187 6.589 -10.076 1.00 0.00 28 ASN A O 9
ATOM 9820 N N . GLU A 1 32 ? 4.195 4.792 -9.173 1.00 0.00 29 GLU A N 9
ATOM 9821 C CA . GLU A 1 32 ? 4.418 4.135 -10.455 1.00 0.00 29 GLU A CA 9
ATOM 9822 C C . GLU A 1 32 ? 3.096 3.872 -11.169 1.00 0.00 29 GLU A C 9
ATOM 9823 O O . GLU A 1 32 ? 3.022 3.921 -12.396 1.00 0.00 29 GLU A O 9
ATOM 9835 N N . GLY A 1 33 ? 2.055 3.595 -10.391 1.00 0.00 30 GLY A N 9
ATOM 9836 C CA . GLY A 1 33 ? 0.750 3.329 -10.965 1.00 0.00 30 GLY A CA 9
ATOM 9837 C C . GLY A 1 33 ? 0.429 1.848 -11.020 1.00 0.00 30 GLY A C 9
ATOM 9838 O O . GLY A 1 33 ? -0.127 1.363 -12.006 1.00 0.00 30 GLY A O 9
ATOM 9842 N N . LYS A 1 34 ? 0.780 1.129 -9.959 1.00 0.00 31 LYS A N 9
ATOM 9843 C CA . LYS A 1 34 ? 0.525 -0.305 -9.893 1.00 0.00 31 LYS A CA 9
ATOM 9844 C C . LYS A 1 34 ? -0.833 -0.587 -9.257 1.00 0.00 31 LYS A C 9
ATOM 9845 O O . LYS A 1 34 ? -1.656 -1.308 -9.822 1.00 0.00 31 LYS A O 9
ATOM 9864 N N . PHE A 1 35 ? -1.062 -0.015 -8.079 1.00 0.00 32 PHE A N 9
ATOM 9865 C CA . PHE A 1 35 ? -2.323 -0.206 -7.372 1.00 0.00 32 PHE A CA 9
ATOM 9866 C C . PHE A 1 35 ? -3.060 1.120 -7.200 1.00 0.00 32 PHE A C 9
ATOM 9867 O O . PHE A 1 35 ? -2.562 2.173 -7.594 1.00 0.00 32 PHE A O 9
ATOM 9884 N N . SER A 1 36 ? -4.251 1.059 -6.610 1.00 0.00 33 SER A N 9
ATOM 9885 C CA . SER A 1 36 ? -5.056 2.255 -6.387 1.00 0.00 33 SER A CA 9
ATOM 9886 C C . SER A 1 36 ? -5.447 2.382 -4.918 1.00 0.00 33 SER A C 9
ATOM 9887 O O . SER A 1 36 ? -5.427 1.401 -4.174 1.00 0.00 33 SER A O 9
ATOM 9895 N N . LEU A 1 37 ? -5.800 3.596 -4.508 1.00 0.00 34 LEU A N 9
ATOM 9896 C CA . LEU A 1 37 ? -6.195 3.851 -3.128 1.00 0.00 34 LEU A CA 9
ATOM 9897 C C . LEU A 1 37 ? -7.458 3.072 -2.771 1.00 0.00 34 LEU A C 9
ATOM 9898 O O . LEU A 1 37 ? -7.570 2.522 -1.675 1.00 0.00 34 LEU A O 9
ATOM 9914 N N . ILE A 1 38 ? -8.405 3.030 -3.702 1.00 0.00 35 ILE A N 9
ATOM 9915 C CA . ILE A 1 38 ? -9.660 2.318 -3.486 1.00 0.00 35 ILE A CA 9
ATOM 9916 C C . ILE A 1 38 ? -9.411 0.852 -3.142 1.00 0.00 35 ILE A C 9
ATOM 9917 O O . ILE A 1 38 ? -10.133 0.262 -2.339 1.00 0.00 35 ILE A O 9
ATOM 9933 N N . GLU A 1 39 ? -8.384 0.271 -3.754 1.00 0.00 36 GLU A N 9
ATOM 9934 C CA . GLU A 1 39 ? -8.040 -1.125 -3.512 1.00 0.00 36 GLU A CA 9
ATOM 9935 C C . GLU A 1 39 ? -7.411 -1.299 -2.135 1.00 0.00 36 GLU A C 9
ATOM 9936 O O . GLU A 1 39 ? -7.604 -2.322 -1.478 1.00 0.00 36 GLU A O 9
ATOM 9948 N N . LEU A 1 40 ? -6.658 -0.293 -1.701 1.00 0.00 37 LEU A N 9
ATOM 9949 C CA . LEU A 1 40 ? -5.999 -0.335 -0.401 1.00 0.00 37 LEU A CA 9
ATOM 9950 C C . LEU A 1 40 ? -7.010 -0.143 0.726 1.00 0.00 37 LEU A C 9
ATOM 9951 O O . LEU A 1 40 ? -6.943 -0.820 1.753 1.00 0.00 37 LEU A O 9
ATOM 9967 N N . ILE A 1 41 ? -7.944 0.782 0.529 1.00 0.00 38 ILE A N 9
ATOM 9968 C CA . ILE A 1 41 ? -8.968 1.058 1.529 1.00 0.00 38 ILE A CA 9
ATOM 9969 C C . ILE A 1 41 ? -9.862 -0.157 1.746 1.00 0.00 38 ILE A C 9
ATOM 9970 O O . ILE A 1 41 ? -10.378 -0.374 2.842 1.00 0.00 38 ILE A O 9
ATOM 9986 N N . LYS A 1 42 ? -10.042 -0.949 0.693 1.00 0.00 39 LYS A N 9
ATOM 9987 C CA . LYS A 1 42 ? -10.874 -2.145 0.770 1.00 0.00 39 LYS A CA 9
ATOM 9988 C C . LYS A 1 42 ? -10.224 -3.199 1.660 1.00 0.00 39 LYS A C 9
ATOM 9989 O O . LYS A 1 42 ? -10.892 -3.825 2.486 1.00 0.00 39 LYS A O 9
ATOM 10008 N N . PHE A 1 43 ? -8.921 -3.390 1.488 1.00 0.00 40 PHE A N 9
ATOM 10009 C CA . PHE A 1 43 ? -8.181 -4.368 2.278 1.00 0.00 40 PHE A CA 9
ATOM 10010 C C . PHE A 1 43 ? -8.192 -3.995 3.757 1.00 0.00 40 PHE A C 9
ATOM 10011 O O . PHE A 1 43 ? -8.155 -4.865 4.627 1.00 0.00 40 PHE A O 9
ATOM 10028 N N . ALA A 1 44 ? -8.241 -2.696 4.034 1.00 0.00 41 ALA A N 9
ATOM 10029 C CA . ALA A 1 44 ? -8.256 -2.207 5.407 1.00 0.00 41 ALA A CA 9
ATOM 10030 C C . ALA A 1 44 ? -9.657 -2.288 6.004 1.00 0.00 41 ALA A C 9
ATOM 10031 O O . ALA A 1 44 ? -9.827 -2.645 7.170 1.00 0.00 41 ALA A O 9
ATOM 10038 N N . LYS A 1 45 ? -10.659 -1.953 5.198 1.00 0.00 42 LYS A N 9
ATOM 10039 C CA . LYS A 1 45 ? -12.047 -1.987 5.648 1.00 0.00 42 LYS A CA 9
ATOM 10040 C C . LYS A 1 45 ? -12.438 -3.390 6.103 1.00 0.00 42 LYS A C 9
ATOM 10041 O O . LYS A 1 45 ? -12.991 -3.570 7.188 1.00 0.00 42 LYS A O 9
ATOM 10060 N N . SER A 1 46 ? -12.145 -4.381 5.267 1.00 0.00 43 SER A N 9
ATOM 10061 C CA . SER A 1 46 ? -12.466 -5.768 5.584 1.00 0.00 43 SER A CA 9
ATOM 10062 C C . SER A 1 46 ? -11.745 -6.215 6.851 1.00 0.00 43 SER A C 9
ATOM 10063 O O . SER A 1 46 ? -12.252 -7.044 7.607 1.00 0.00 43 SER A O 9
ATOM 10071 N N . ARG A 1 47 ? -10.558 -5.660 7.077 1.00 0.00 44 ARG A N 9
ATOM 10072 C CA . ARG A 1 47 ? -9.766 -5.999 8.254 1.00 0.00 44 ARG A CA 9
ATOM 10073 C C . ARG A 1 47 ? -10.299 -5.297 9.502 1.00 0.00 44 ARG A C 9
ATOM 10074 O O . ARG A 1 47 ? -9.955 -5.666 10.624 1.00 0.00 44 ARG A O 9
ATOM 10095 N N . GLU A 1 48 ? -11.139 -4.283 9.301 1.00 0.00 45 GLU A N 9
ATOM 10096 C CA . GLU A 1 48 ? -11.715 -3.532 10.413 1.00 0.00 45 GLU A CA 9
ATOM 10097 C C . GLU A 1 48 ? -10.632 -2.767 11.171 1.00 0.00 45 GLU A C 9
ATOM 10098 O O . GLU A 1 48 ? -10.494 -2.905 12.387 1.00 0.00 45 GLU A O 9
ATOM 10110 N N . THR A 1 49 ? -9.869 -1.959 10.444 1.00 0.00 46 THR A N 9
ATOM 10111 C CA . THR A 1 49 ? -8.800 -1.171 11.046 1.00 0.00 46 THR A CA 9
ATOM 10112 C C . THR A 1 49 ? -8.393 -0.013 10.140 1.00 0.00 46 THR A C 9
ATOM 10113 O O . THR A 1 49 ? -8.300 -0.169 8.922 1.00 0.00 46 THR A O 9
ATOM 10124 N N . PHE A 1 50 ? -8.152 1.147 10.742 1.00 0.00 47 PHE A N 9
ATOM 10125 C CA . PHE A 1 50 ? -7.753 2.331 9.989 1.00 0.00 47 PHE A CA 9
ATOM 10126 C C . PHE A 1 50 ? -6.242 2.525 10.041 1.00 0.00 47 PHE A C 9
ATOM 10127 O O . PHE A 1 50 ? -5.751 3.654 10.027 1.00 0.00 47 PHE A O 9
ATOM 10144 N N . ILE A 1 51 ? -5.509 1.418 10.101 1.00 0.00 48 ILE A N 9
ATOM 10145 C CA . ILE A 1 51 ? -4.054 1.466 10.154 1.00 0.00 48 ILE A CA 9
ATOM 10146 C C . ILE A 1 51 ? -3.436 0.521 9.130 1.00 0.00 48 ILE A C 9
ATOM 10147 O O . ILE A 1 51 ? -3.644 -0.691 9.185 1.00 0.00 48 ILE A O 9
ATOM 10163 N N . ILE A 1 52 ? -2.675 1.083 8.197 1.00 0.00 49 ILE A N 9
ATOM 10164 C CA . ILE A 1 52 ? -2.028 0.289 7.161 1.00 0.00 49 ILE A CA 9
ATOM 10165 C C . ILE A 1 52 ? -0.559 0.045 7.490 1.00 0.00 49 ILE A C 9
ATOM 10166 O O . ILE A 1 52 ? 0.321 0.776 7.035 1.00 0.00 49 ILE A O 9
ATOM 10182 N N . ASP A 1 53 ? -0.301 -0.987 8.286 1.00 0.00 50 ASP A N 9
ATOM 10183 C CA . ASP A 1 53 ? 1.062 -1.330 8.680 1.00 0.00 50 ASP A CA 9
ATOM 10184 C C . ASP A 1 53 ? 1.723 -2.217 7.630 1.00 0.00 50 ASP A C 9
ATOM 10185 O O . ASP A 1 53 ? 1.099 -2.589 6.636 1.00 0.00 50 ASP A O 9
ATOM 10194 N N . ASP A 1 54 ? 2.989 -2.554 7.856 1.00 0.00 51 ASP A N 9
ATOM 10195 C CA . ASP A 1 54 ? 3.733 -3.398 6.928 1.00 0.00 51 ASP A CA 9
ATOM 10196 C C . ASP A 1 54 ? 3.038 -4.741 6.734 1.00 0.00 51 ASP A C 9
ATOM 10197 O O . ASP A 1 54 ? 3.060 -5.312 5.644 1.00 0.00 51 ASP A O 9
ATOM 10206 N N . GLU A 1 55 ? 2.419 -5.241 7.800 1.00 0.00 52 GLU A N 9
ATOM 10207 C CA . GLU A 1 55 ? 1.716 -6.518 7.747 1.00 0.00 52 GLU A CA 9
ATOM 10208 C C . GLU A 1 55 ? 0.548 -6.454 6.770 1.00 0.00 52 GLU A C 9
ATOM 10209 O O . GLU A 1 55 ? 0.289 -7.404 6.031 1.00 0.00 52 GLU A O 9
ATOM 10221 N N . ILE A 1 56 ? -0.156 -5.326 6.769 1.00 0.00 53 ILE A N 9
ATOM 10222 C CA . ILE A 1 56 ? -1.298 -5.138 5.882 1.00 0.00 53 ILE A CA 9
ATOM 10223 C C . ILE A 1 56 ? -0.844 -4.850 4.456 1.00 0.00 53 ILE A C 9
ATOM 10224 O O . ILE A 1 56 ? -1.434 -5.343 3.494 1.00 0.00 53 ILE A O 9
ATOM 10240 N N . ALA A 1 57 ? 0.208 -4.049 4.327 1.00 0.00 54 ALA A N 9
ATOM 10241 C CA . ALA A 1 57 ? 0.742 -3.695 3.017 1.00 0.00 54 ALA A CA 9
ATOM 10242 C C . ALA A 1 57 ? 1.327 -4.915 2.314 1.00 0.00 54 ALA A C 9
ATOM 10243 O O . ALA A 1 57 ? 1.090 -5.132 1.126 1.00 0.00 54 ALA A O 9
ATOM 10250 N N . ASN A 1 58 ? 2.092 -5.709 3.056 1.00 0.00 55 ASN A N 9
ATOM 10251 C CA . ASN A 1 58 ? 2.711 -6.908 2.505 1.00 0.00 55 ASN A CA 9
ATOM 10252 C C . ASN A 1 58 ? 1.653 -7.882 1.996 1.00 0.00 55 ASN A C 9
ATOM 10253 O O . ASN A 1 58 ? 1.680 -8.293 0.836 1.00 0.00 55 ASN A O 9
ATOM 10264 N N . GLU A 1 59 ? 0.721 -8.245 2.871 1.00 0.00 56 GLU A N 9
ATOM 10265 C CA . GLU A 1 59 ? -0.346 -9.170 2.510 1.00 0.00 56 GLU A CA 9
ATOM 10266 C C . GLU A 1 59 ? -1.187 -8.611 1.367 1.00 0.00 56 GLU A C 9
ATOM 10267 O O . GLU A 1 59 ? -1.715 -9.363 0.548 1.00 0.00 56 GLU A O 9
ATOM 10279 N N . PHE A 1 60 ? -1.307 -7.289 1.321 1.00 0.00 57 PHE A N 9
ATOM 10280 C CA . PHE A 1 60 ? -2.084 -6.629 0.278 1.00 0.00 57 PHE A CA 9
ATOM 10281 C C . PHE A 1 60 ? -1.474 -6.883 -1.098 1.00 0.00 57 PHE A C 9
ATOM 10282 O O . PHE A 1 60 ? -2.177 -7.242 -2.043 1.00 0.00 57 PHE A O 9
ATOM 10299 N N . LEU A 1 61 ? -0.163 -6.694 -1.202 1.00 0.00 58 LEU A N 9
ATOM 10300 C CA . LEU A 1 61 ? 0.542 -6.904 -2.461 1.00 0.00 58 LEU A CA 9
ATOM 10301 C C . LEU A 1 61 ? 0.624 -8.389 -2.800 1.00 0.00 58 LEU A C 9
ATOM 10302 O O . LEU A 1 61 ? 0.536 -8.775 -3.965 1.00 0.00 58 LEU A O 9
ATOM 10318 N N . LYS A 1 62 ? 0.791 -9.216 -1.772 1.00 0.00 59 LYS A N 9
ATOM 10319 C CA . LYS A 1 62 ? 0.885 -10.659 -1.961 1.00 0.00 59 LYS A CA 9
ATOM 10320 C C . LYS A 1 62 ? -0.447 -11.235 -2.432 1.00 0.00 59 LYS A C 9
ATOM 10321 O O . LYS A 1 62 ? -0.483 -12.217 -3.173 1.00 0.00 59 LYS A O 9
ATOM 10340 N N . SER A 1 63 ? -1.540 -10.616 -1.996 1.00 0.00 60 SER A N 9
ATOM 10341 C CA . SER A 1 63 ? -2.875 -11.066 -2.372 1.00 0.00 60 SER A CA 9
ATOM 10342 C C . SER A 1 63 ? -3.177 -10.722 -3.826 1.00 0.00 60 SER A C 9
ATOM 10343 O O . SER A 1 63 ? -3.561 -11.589 -4.614 1.00 0.00 60 SER A O 9
ATOM 10351 N N . ILE A 1 64 ? -3.004 -9.452 -4.178 1.00 0.00 61 ILE A N 9
ATOM 10352 C CA . ILE A 1 64 ? -3.260 -8.994 -5.537 1.00 0.00 61 ILE A CA 9
ATOM 10353 C C . ILE A 1 64 ? -2.315 -9.663 -6.532 1.00 0.00 61 ILE A C 9
ATOM 10354 O O . ILE A 1 64 ? -2.666 -9.868 -7.693 1.00 0.00 61 ILE A O 9
ATOM 10370 N N . GLY A 1 65 ? -1.117 -9.999 -6.067 1.00 0.00 62 GLY A N 9
ATOM 10371 C CA . GLY A 1 65 ? -0.141 -10.640 -6.930 1.00 0.00 62 GLY A CA 9
ATOM 10372 C C . GLY A 1 65 ? 0.665 -9.638 -7.734 1.00 0.00 62 GLY A C 9
ATOM 10373 O O . GLY A 1 65 ? 0.891 -9.829 -8.928 1.00 0.00 62 GLY A O 9
ATOM 10377 N N . ALA A 1 66 ? 1.097 -8.567 -7.075 1.00 0.00 63 ALA A N 9
ATOM 10378 C CA . ALA A 1 66 ? 1.882 -7.530 -7.733 1.00 0.00 63 ALA A CA 9
ATOM 10379 C C . ALA A 1 66 ? 3.277 -8.035 -8.084 1.00 0.00 63 ALA A C 9
ATOM 10380 O O . ALA A 1 66 ? 4.026 -8.477 -7.212 1.00 0.00 63 ALA A O 9
ATOM 10387 N N . GLU A 1 67 ? 3.620 -7.967 -9.366 1.00 0.00 64 GLU A N 9
ATOM 10388 C CA . GLU A 1 67 ? 4.927 -8.416 -9.833 1.00 0.00 64 GLU A CA 9
ATOM 10389 C C . GLU A 1 67 ? 5.214 -7.887 -11.234 1.00 0.00 64 GLU A C 9
ATOM 10390 O O . GLU A 1 67 ? 4.296 -7.597 -12.000 1.00 0.00 64 GLU A O 9
ATOM 10402 N N . VAL A 1 68 ? 6.496 -7.762 -11.564 1.00 0.00 65 VAL A N 9
ATOM 10403 C CA . VAL A 1 68 ? 6.904 -7.267 -12.872 1.00 0.00 65 VAL A CA 9
ATOM 10404 C C . VAL A 1 68 ? 6.378 -8.166 -13.987 1.00 0.00 65 VAL A C 9
ATOM 10405 O O . VAL A 1 68 ? 6.696 -9.355 -14.041 1.00 0.00 65 VAL A O 9
ATOM 10418 N N . GLU A 1 69 ? 5.572 -7.592 -14.873 1.00 0.00 66 GLU A N 9
ATOM 10419 C CA . GLU A 1 69 ? 5.000 -8.342 -15.986 1.00 0.00 66 GLU A CA 9
ATOM 10420 C C . GLU A 1 69 ? 5.601 -7.890 -17.312 1.00 0.00 66 GLU A C 9
ATOM 10421 O O . GLU A 1 69 ? 5.785 -8.693 -18.228 1.00 0.00 66 GLU A O 9
ATOM 10433 N N . LEU A 1 70 ? 5.905 -6.601 -17.410 1.00 0.00 67 LEU A N 9
ATOM 10434 C CA . LEU A 1 70 ? 6.486 -6.044 -18.627 1.00 0.00 67 LEU A CA 9
ATOM 10435 C C . LEU A 1 70 ? 7.586 -5.035 -18.292 1.00 0.00 67 LEU A C 9
ATOM 10436 O O . LEU A 1 70 ? 7.396 -4.159 -17.448 1.00 0.00 67 LEU A O 9
ATOM 10452 N N . PRO A 1 71 ? 8.753 -5.142 -18.952 1.00 0.00 68 PRO A N 9
ATOM 10453 C CA . PRO A 1 71 ? 9.877 -4.231 -18.714 1.00 0.00 68 PRO A CA 9
ATOM 10454 C C . PRO A 1 71 ? 9.648 -2.856 -19.331 1.00 0.00 68 PRO A C 9
ATOM 10455 O O . PRO A 1 71 ? 9.900 -1.830 -18.697 1.00 0.00 68 PRO A O 9
ATOM 10466 N N . GLN A 1 72 ? 9.172 -2.841 -20.571 1.00 0.00 69 GLN A N 9
ATOM 10467 C CA . GLN A 1 72 ? 8.909 -1.592 -21.275 1.00 0.00 69 GLN A CA 9
ATOM 10468 C C . GLN A 1 72 ? 7.730 -1.742 -22.231 1.00 0.00 69 GLN A C 9
ATOM 10469 O O . GLN A 1 72 ? 6.688 -1.110 -22.052 1.00 0.00 69 GLN A O 9
ATOM 10483 N N . GLU A 1 73 ? 7.901 -2.582 -23.246 1.00 0.00 70 GLU A N 9
ATOM 10484 C CA . GLU A 1 73 ? 6.852 -2.818 -24.230 1.00 0.00 70 GLU A CA 9
ATOM 10485 C C . GLU A 1 73 ? 6.317 -4.242 -24.127 1.00 0.00 70 GLU A C 9
ATOM 10486 O O . GLU A 1 73 ? 6.726 -5.007 -23.254 1.00 0.00 70 GLU A O 9
ATOM 10498 N N . ILE A 1 74 ? 5.399 -4.591 -25.023 1.00 0.00 71 ILE A N 9
ATOM 10499 C CA . ILE A 1 74 ? 4.809 -5.924 -25.032 1.00 0.00 71 ILE A CA 9
ATOM 10500 C C . ILE A 1 74 ? 4.875 -6.545 -26.426 1.00 0.00 71 ILE A C 9
ATOM 10501 O O . ILE A 1 74 ? 3.860 -6.965 -26.982 1.00 0.00 71 ILE A O 9
ATOM 10517 N N . LYS A 1 75 ? 6.080 -6.599 -26.986 1.00 0.00 72 LYS A N 9
ATOM 10518 C CA . LYS A 1 75 ? 6.280 -7.167 -28.314 1.00 0.00 72 LYS A CA 9
ATOM 10519 C C . LYS A 1 75 ? 6.704 -8.630 -28.222 1.00 0.00 72 LYS A C 9
ATOM 10520 O O . LYS A 1 75 ? 6.974 -9.097 -27.095 1.00 0.00 72 LYS A O 9
ATOM 10540 N N . MET A 1 4 ? 5.231 16.615 -0.958 1.00 0.00 1 MET A N 10
ATOM 10541 C CA . MET A 1 4 ? 4.034 16.182 -1.722 1.00 0.00 1 MET A CA 10
ATOM 10542 C C . MET A 1 4 ? 3.819 14.677 -1.607 1.00 0.00 1 MET A C 10
ATOM 10543 O O . MET A 1 4 ? 4.693 13.887 -1.962 1.00 0.00 1 MET A O 10
ATOM 10557 N N . ASP A 1 5 ? 2.651 14.287 -1.107 1.00 0.00 2 ASP A N 10
ATOM 10558 C CA . ASP A 1 5 ? 2.321 12.875 -0.945 1.00 0.00 2 ASP A CA 10
ATOM 10559 C C . ASP A 1 5 ? 0.811 12.661 -0.982 1.00 0.00 2 ASP A C 10
ATOM 10560 O O . ASP A 1 5 ? 0.141 12.717 0.048 1.00 0.00 2 ASP A O 10
ATOM 10569 N N . GLU A 1 6 ? 0.284 12.414 -2.177 1.00 0.00 3 GLU A N 10
ATOM 10570 C CA . GLU A 1 6 ? -1.146 12.190 -2.349 1.00 0.00 3 GLU A CA 10
ATOM 10571 C C . GLU A 1 6 ? -1.571 10.865 -1.723 1.00 0.00 3 GLU A C 10
ATOM 10572 O O . GLU A 1 6 ? -2.711 10.712 -1.287 1.00 0.00 3 GLU A O 10
ATOM 10584 N N . PHE A 1 7 ? -0.646 9.910 -1.684 1.00 0.00 4 PHE A N 10
ATOM 10585 C CA . PHE A 1 7 ? -0.926 8.598 -1.111 1.00 0.00 4 PHE A CA 10
ATOM 10586 C C . PHE A 1 7 ? -1.309 8.716 0.361 1.00 0.00 4 PHE A C 10
ATOM 10587 O O . PHE A 1 7 ? -2.364 8.237 0.779 1.00 0.00 4 PHE A O 10
ATOM 10604 N N . VAL A 1 8 ? -0.446 9.356 1.144 1.0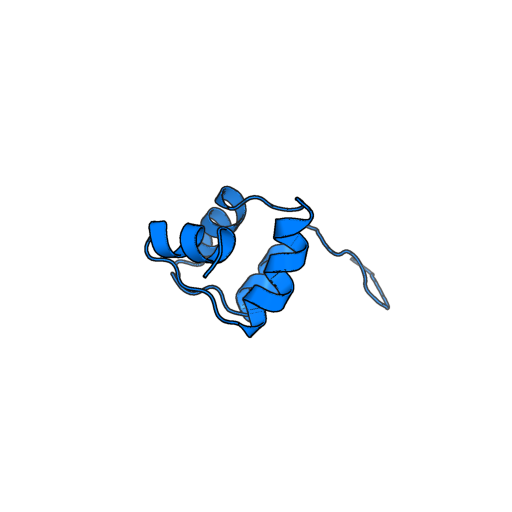0 0.00 5 VAL A N 10
ATOM 10605 C CA . VAL A 1 8 ? -0.693 9.534 2.568 1.00 0.00 5 VAL A CA 10
ATOM 10606 C C . VAL A 1 8 ? -1.931 10.392 2.809 1.00 0.00 5 VAL A C 10
ATOM 10607 O O . VAL A 1 8 ? -2.869 9.969 3.486 1.00 0.00 5 VAL A O 10
ATOM 10620 N N . LYS A 1 9 ? -1.928 11.597 2.248 1.00 0.00 6 LYS A N 10
ATOM 10621 C CA . LYS A 1 9 ? -3.052 12.516 2.402 1.00 0.00 6 LYS A CA 10
ATOM 10622 C C . LYS A 1 9 ? -4.339 11.894 1.870 1.00 0.00 6 LYS A C 10
ATOM 10623 O O . LYS A 1 9 ? -5.417 12.102 2.426 1.00 0.00 6 LYS A O 10
ATOM 10642 N N . GLY A 1 10 ? -4.220 11.133 0.787 1.00 0.00 7 GLY A N 10
ATOM 10643 C CA . GLY A 1 10 ? -5.381 10.494 0.198 1.00 0.00 7 GLY A CA 10
ATOM 10644 C C . GLY A 1 10 ? -6.083 9.560 1.165 1.00 0.00 7 GLY A C 10
ATOM 10645 O O . GLY A 1 10 ? -7.305 9.408 1.115 1.00 0.00 7 GLY A O 10
ATOM 10649 N N . LEU A 1 11 ? -5.311 8.936 2.047 1.00 0.00 8 LEU A N 10
ATOM 10650 C CA . LEU A 1 11 ? -5.866 8.012 3.030 1.00 0.00 8 LEU A CA 10
ATOM 10651 C C . LEU A 1 11 ? -6.430 8.770 4.229 1.00 0.00 8 LEU A C 10
ATOM 10652 O O . LEU A 1 11 ? -7.479 8.410 4.765 1.00 0.00 8 LEU A O 10
ATOM 10668 N N . MET A 1 12 ? -5.729 9.818 4.644 1.00 0.00 9 MET A N 10
ATOM 10669 C CA . MET A 1 12 ? -6.159 10.626 5.778 1.00 0.00 9 MET A CA 10
ATOM 10670 C C . MET A 1 12 ? -7.475 11.340 5.476 1.00 0.00 9 MET A C 10
ATOM 10671 O O . MET A 1 12 ? -8.231 11.676 6.387 1.00 0.00 9 MET A O 10
ATOM 10685 N N . LYS A 1 13 ? -7.741 11.569 4.194 1.00 0.00 10 LYS A N 10
ATOM 10686 C CA . LYS A 1 13 ? -8.964 12.243 3.775 1.00 0.00 10 LYS A CA 10
ATOM 10687 C C . LYS A 1 13 ? -10.197 11.488 4.262 1.00 0.00 10 LYS A C 10
ATOM 10688 O O . LYS A 1 13 ? -11.167 12.093 4.721 1.00 0.00 10 LYS A O 10
ATOM 10707 N N . ASN A 1 14 ? -10.153 10.164 4.158 1.00 0.00 11 ASN A N 10
ATOM 10708 C CA . ASN A 1 14 ? -11.265 9.326 4.589 1.00 0.00 11 ASN A CA 10
ATOM 10709 C C . ASN A 1 14 ? -11.122 8.942 6.058 1.00 0.00 11 ASN A C 10
ATOM 10710 O O . ASN A 1 14 ? -12.114 8.735 6.756 1.00 0.00 11 ASN A O 10
ATOM 10721 N N . GLY A 1 15 ? -9.879 8.848 6.521 1.00 0.00 12 GLY A N 10
ATOM 10722 C CA . GLY A 1 15 ? -9.627 8.489 7.904 1.00 0.00 12 GLY A CA 10
ATOM 10723 C C . GLY A 1 15 ? -8.804 7.223 8.033 1.00 0.00 12 GLY A C 10
ATOM 10724 O O . GLY A 1 15 ? -9.261 6.232 8.602 1.00 0.00 12 GLY A O 10
ATOM 10728 N N . TYR A 1 16 ? -7.586 7.254 7.503 1.00 0.00 13 TYR A N 10
ATOM 10729 C CA . TYR A 1 16 ? -6.697 6.100 7.559 1.00 0.00 13 TYR A CA 10
ATOM 10730 C C . TYR A 1 16 ? -5.268 6.527 7.876 1.00 0.00 13 TYR A C 10
ATOM 10731 O O . TYR A 1 16 ? -4.884 7.674 7.644 1.00 0.00 13 TYR A O 10
ATOM 10749 N N . LEU A 1 17 ? -4.483 5.596 8.410 1.00 0.00 14 LEU A N 10
ATOM 10750 C CA . LEU A 1 17 ? -3.095 5.874 8.759 1.00 0.00 14 LEU A CA 10
ATOM 10751 C C . LEU A 1 17 ? -2.166 4.814 8.178 1.00 0.00 14 LEU A C 10
ATOM 10752 O O . LEU A 1 17 ? -2.552 3.654 8.023 1.00 0.00 14 LEU A O 10
ATOM 10768 N N . ILE A 1 18 ? -0.941 5.216 7.858 1.00 0.00 15 ILE A N 10
ATOM 10769 C CA . ILE A 1 18 ? 0.041 4.299 7.293 1.00 0.00 15 ILE A CA 10
ATOM 10770 C C . ILE A 1 18 ? 1.410 4.497 7.938 1.00 0.00 15 ILE A C 10
ATOM 10771 O O . ILE A 1 18 ? 1.820 5.623 8.216 1.00 0.00 15 ILE A O 10
ATOM 10787 N N . THR A 1 19 ? 2.114 3.393 8.171 1.00 0.00 16 THR A N 10
ATOM 10788 C CA . THR A 1 19 ? 3.436 3.444 8.780 1.00 0.00 16 THR A CA 10
ATOM 10789 C C . THR A 1 19 ? 4.510 3.755 7.740 1.00 0.00 16 THR A C 10
ATOM 10790 O O . THR A 1 19 ? 4.294 3.573 6.541 1.00 0.00 16 THR A O 10
ATOM 10801 N N . PRO A 1 20 ? 5.685 4.231 8.185 1.00 0.00 17 PRO A N 10
ATOM 10802 C CA . PRO A 1 20 ? 6.794 4.566 7.286 1.00 0.00 17 PRO A CA 10
ATOM 10803 C C . PRO A 1 20 ? 7.356 3.338 6.579 1.00 0.00 17 PRO A C 10
ATOM 10804 O O . PRO A 1 20 ? 7.772 3.411 5.423 1.00 0.00 17 PRO A O 10
ATOM 10815 N N . SER A 1 21 ? 7.365 2.210 7.280 1.00 0.00 18 SER A N 10
ATOM 10816 C CA . SER A 1 21 ? 7.876 0.965 6.718 1.00 0.00 18 SER A CA 10
ATOM 10817 C C . SER A 1 21 ? 6.984 0.471 5.584 1.00 0.00 18 SER A C 10
ATOM 10818 O O . SER A 1 21 ? 7.450 -0.191 4.656 1.00 0.00 18 SER A O 10
ATOM 10826 N N . ALA A 1 22 ? 5.697 0.797 5.665 1.00 0.00 19 ALA A N 10
ATOM 10827 C CA . ALA A 1 22 ? 4.739 0.386 4.645 1.00 0.00 19 ALA A CA 10
ATOM 10828 C C . ALA A 1 22 ? 4.660 1.412 3.522 1.00 0.00 19 ALA A C 10
ATOM 10829 O O . ALA A 1 22 ? 4.433 1.065 2.363 1.00 0.00 19 ALA A O 10
ATOM 10836 N N . TYR A 1 23 ? 4.847 2.681 3.871 1.00 0.00 20 TYR A N 10
ATOM 10837 C CA . TYR A 1 23 ? 4.796 3.760 2.891 1.00 0.00 20 TYR A CA 10
ATOM 10838 C C . TYR A 1 23 ? 5.981 3.682 1.933 1.00 0.00 20 TYR A C 10
ATOM 10839 O O . TYR A 1 23 ? 5.850 3.971 0.745 1.00 0.00 20 TYR A O 10
ATOM 10857 N N . TYR A 1 24 ? 7.138 3.293 2.459 1.00 0.00 21 TYR A N 10
ATOM 10858 C CA . TYR A 1 24 ? 8.345 3.179 1.649 1.00 0.00 21 TYR A CA 10
ATOM 10859 C C . TYR A 1 24 ? 8.198 2.086 0.593 1.00 0.00 21 TYR A C 10
ATOM 10860 O O . TYR A 1 24 ? 8.853 2.127 -0.448 1.00 0.00 21 TYR A O 10
ATOM 10878 N N . LEU A 1 25 ? 7.339 1.110 0.867 1.00 0.00 22 LEU A N 10
ATOM 10879 C CA . LEU A 1 25 ? 7.112 0.008 -0.060 1.00 0.00 22 LEU A CA 10
ATOM 10880 C C . LEU A 1 25 ? 5.901 0.277 -0.947 1.00 0.00 22 LEU A C 10
ATOM 10881 O O . LEU A 1 25 ? 5.841 -0.182 -2.088 1.00 0.00 22 LEU A O 10
ATOM 10897 N N . LEU A 1 26 ? 4.934 1.020 -0.416 1.00 0.00 23 LEU A N 10
ATOM 10898 C CA . LEU A 1 26 ? 3.723 1.344 -1.162 1.00 0.00 23 LEU A CA 10
ATOM 10899 C C . LEU A 1 26 ? 3.920 2.593 -2.017 1.00 0.00 23 LEU A C 10
ATOM 10900 O O . LEU A 1 26 ? 3.299 2.741 -3.069 1.00 0.00 23 LEU A O 10
ATOM 10916 N N . VAL A 1 27 ? 4.789 3.489 -1.558 1.00 0.00 24 VAL A N 10
ATOM 10917 C CA . VAL A 1 27 ? 5.066 4.725 -2.282 1.00 0.00 24 VAL A CA 10
ATOM 10918 C C . VAL A 1 27 ? 5.575 4.435 -3.691 1.00 0.00 24 VAL A C 10
ATOM 10919 O O . VAL A 1 27 ? 5.352 5.218 -4.615 1.00 0.00 24 VAL A O 10
ATOM 10932 N N . GLY A 1 28 ? 6.261 3.308 -3.847 1.00 0.00 25 GLY A N 10
ATOM 10933 C CA . GLY A 1 28 ? 6.793 2.937 -5.147 1.00 0.00 25 GLY A CA 10
ATOM 10934 C C . GLY A 1 28 ? 5.750 2.286 -6.036 1.00 0.00 25 GLY A C 10
ATOM 10935 O O . GLY A 1 28 ? 5.743 2.492 -7.249 1.00 0.00 25 GLY A O 10
ATOM 10939 N N . HIS A 1 29 ? 4.869 1.498 -5.429 1.00 0.00 26 HIS A N 10
ATOM 10940 C CA . HIS A 1 29 ? 3.816 0.812 -6.172 1.00 0.00 26 HIS A CA 10
ATOM 10941 C C . HIS A 1 29 ? 2.657 1.754 -6.484 1.00 0.00 26 HIS A C 10
ATOM 10942 O O . HIS A 1 29 ? 1.847 1.483 -7.372 1.00 0.00 26 HIS A O 10
ATOM 10957 N N . PHE A 1 30 ? 2.576 2.861 -5.749 1.00 0.00 27 PHE A N 10
ATOM 10958 C CA . PHE A 1 30 ? 1.510 3.836 -5.953 1.00 0.00 27 PHE A CA 10
ATOM 10959 C C . PHE A 1 30 ? 1.920 4.885 -6.982 1.00 0.00 27 PHE A C 10
ATOM 10960 O O . PHE A 1 30 ? 1.143 5.233 -7.871 1.00 0.00 27 PHE A O 10
ATOM 10977 N N . ASN A 1 31 ? 3.145 5.387 -6.854 1.00 0.00 28 ASN A N 10
ATOM 10978 C CA . ASN A 1 31 ? 3.656 6.399 -7.772 1.00 0.00 28 ASN A CA 10
ATOM 10979 C C . ASN A 1 31 ? 3.652 5.883 -9.208 1.00 0.00 28 ASN A C 10
ATOM 10980 O O . ASN A 1 31 ? 3.169 6.557 -10.118 1.00 0.00 28 ASN A O 10
ATOM 10991 N N . GLU A 1 32 ? 4.192 4.684 -9.402 1.00 0.00 29 GLU A N 10
ATOM 10992 C CA . GLU A 1 32 ? 4.249 4.079 -10.729 1.00 0.00 29 GLU A CA 10
ATOM 10993 C C . GLU A 1 32 ? 2.848 3.906 -11.308 1.00 0.00 29 GLU A C 10
ATOM 10994 O O . GLU A 1 32 ? 2.661 3.940 -12.524 1.00 0.00 29 GLU A O 10
ATOM 11006 N N . GLY A 1 33 ? 1.868 3.722 -10.430 1.00 0.00 30 GLY A N 10
ATOM 11007 C CA . GLY A 1 33 ? 0.498 3.547 -10.873 1.00 0.00 30 GLY A CA 10
ATOM 11008 C C . GLY A 1 33 ? 0.099 2.089 -10.968 1.00 0.00 30 GLY A C 10
ATOM 11009 O O . GLY A 1 33 ? -0.599 1.687 -11.899 1.00 0.00 30 GLY A O 10
ATOM 11013 N N . LYS A 1 34 ? 0.544 1.291 -10.003 1.00 0.00 31 LYS A N 10
ATOM 11014 C CA . LYS A 1 34 ? 0.228 -0.133 -9.980 1.00 0.00 31 LYS A CA 10
ATOM 11015 C C . LYS A 1 34 ? -1.108 -0.382 -9.287 1.00 0.00 31 LYS A C 10
ATOM 11016 O O . LYS A 1 34 ? -2.024 -0.956 -9.874 1.00 0.00 31 LYS A O 10
ATOM 11035 N N . PHE A 1 35 ? -1.211 0.053 -8.036 1.00 0.00 32 PHE A N 10
ATOM 11036 C CA . PHE A 1 35 ? -2.437 -0.125 -7.264 1.00 0.00 32 PHE A CA 10
ATOM 11037 C C . PHE A 1 35 ? -3.131 1.215 -7.030 1.00 0.00 32 PHE A C 10
ATOM 11038 O O . PHE A 1 35 ? -2.501 2.271 -7.085 1.00 0.00 32 PHE A O 10
ATOM 11055 N N . SER A 1 36 ? -4.433 1.163 -6.767 1.00 0.00 33 SER A N 10
ATOM 11056 C CA . SER A 1 36 ? -5.212 2.372 -6.523 1.00 0.00 33 SER A CA 10
ATOM 11057 C C . SER A 1 36 ? -5.503 2.540 -5.034 1.00 0.00 33 SER A C 10
ATOM 11058 O O . SER A 1 36 ? -5.502 1.568 -4.280 1.00 0.00 33 SER A O 10
ATOM 11066 N N . LEU A 1 37 ? -5.749 3.778 -4.620 1.00 0.00 34 LEU A N 10
ATOM 11067 C CA . LEU A 1 37 ? -6.042 4.071 -3.223 1.00 0.00 34 LEU A CA 10
ATOM 11068 C C . LEU A 1 37 ? -7.289 3.326 -2.759 1.00 0.00 34 LEU A C 10
ATOM 11069 O O . LEU A 1 37 ? -7.324 2.775 -1.659 1.00 0.00 34 LEU A O 10
ATOM 11085 N N . ILE A 1 38 ? -8.313 3.311 -3.608 1.00 0.00 35 ILE A N 10
ATOM 11086 C CA . ILE A 1 38 ? -9.564 2.634 -3.287 1.00 0.00 35 ILE A CA 10
ATOM 11087 C C . ILE A 1 38 ? -9.329 1.157 -2.977 1.00 0.00 35 ILE A C 10
ATOM 11088 O O . ILE A 1 38 ? -10.078 0.546 -2.217 1.00 0.00 35 ILE A O 10
ATOM 11104 N N . GLU A 1 39 ? -8.283 0.590 -3.573 1.00 0.00 36 GLU A N 10
ATOM 11105 C CA . GLU A 1 39 ? -7.951 -0.813 -3.361 1.00 0.00 36 GLU A CA 10
ATOM 11106 C C . GLU A 1 39 ? -7.339 -1.027 -1.980 1.00 0.00 36 GLU A C 10
ATOM 11107 O O . GLU A 1 39 ? -7.654 -1.999 -1.294 1.00 0.00 36 GLU A O 10
ATOM 11119 N N . LEU A 1 40 ? -6.460 -0.113 -1.580 1.00 0.00 37 LEU A N 10
ATOM 11120 C CA . LEU A 1 40 ? -5.802 -0.203 -0.281 1.00 0.00 37 LEU A CA 10
ATOM 11121 C C . LEU A 1 40 ? -6.802 -0.001 0.853 1.00 0.00 37 LEU A C 10
ATOM 11122 O O . LEU A 1 40 ? -6.755 -0.698 1.867 1.00 0.00 37 LEU A O 10
ATOM 11138 N N . ILE A 1 41 ? -7.707 0.956 0.676 1.00 0.00 38 ILE A N 10
ATOM 11139 C CA . ILE A 1 41 ? -8.717 1.247 1.686 1.00 0.00 38 ILE A CA 10
ATOM 11140 C C . ILE A 1 41 ? -9.655 0.059 1.880 1.00 0.00 38 ILE A C 10
ATOM 11141 O O . ILE A 1 41 ? -9.934 -0.345 3.008 1.00 0.00 38 ILE A O 10
ATOM 11157 N N . LYS A 1 42 ? -10.139 -0.493 0.773 1.00 0.00 39 LYS A N 10
ATOM 11158 C CA . LYS A 1 42 ? -11.045 -1.635 0.822 1.00 0.00 39 LYS A CA 10
ATOM 11159 C C . LYS A 1 42 ? -10.373 -2.835 1.481 1.00 0.00 39 LYS A C 10
ATOM 11160 O O . LYS A 1 42 ? -11.034 -3.659 2.113 1.00 0.00 39 LYS A O 10
ATOM 11179 N N . PHE A 1 43 ? -9.056 -2.929 1.328 1.00 0.00 40 PHE A N 10
ATOM 11180 C CA . PHE A 1 43 ? -8.295 -4.029 1.910 1.00 0.00 40 PHE A CA 10
ATOM 11181 C C . PHE A 1 43 ? -8.169 -3.865 3.421 1.00 0.00 40 PHE A C 10
ATOM 11182 O O . PHE A 1 43 ? -8.297 -4.833 4.172 1.00 0.00 40 PHE A O 10
ATOM 11199 N N . ALA A 1 44 ? -7.918 -2.636 3.860 1.00 0.00 41 ALA A N 10
ATOM 11200 C CA . ALA A 1 44 ? -7.774 -2.348 5.281 1.00 0.00 41 ALA A CA 10
ATOM 11201 C C . ALA A 1 44 ? -9.132 -2.298 5.971 1.00 0.00 41 ALA A C 10
ATOM 11202 O O . ALA A 1 44 ? -9.283 -2.758 7.104 1.00 0.00 41 ALA A O 10
ATOM 11209 N N . LYS A 1 45 ? -10.120 -1.736 5.283 1.00 0.00 42 LYS A N 10
ATOM 11210 C CA . LYS A 1 45 ? -11.467 -1.625 5.831 1.00 0.00 42 LYS A CA 10
ATOM 11211 C C . LYS A 1 45 ? -12.059 -3.006 6.102 1.00 0.00 42 LYS A C 10
ATOM 11212 O O . LYS A 1 45 ? -12.791 -3.198 7.073 1.00 0.00 42 LYS A O 10
ATOM 11231 N N . SER A 1 46 ? -11.735 -3.962 5.239 1.00 0.00 43 SER A N 10
ATOM 11232 C CA . SER A 1 46 ? -12.233 -5.325 5.387 1.00 0.00 43 SER A CA 10
ATOM 11233 C C . SER A 1 46 ? -11.655 -5.984 6.637 1.00 0.00 43 SER A C 10
ATOM 11234 O O . SER A 1 46 ? -12.309 -6.809 7.275 1.00 0.00 43 SER A O 10
ATOM 11242 N N . ARG A 1 47 ? -10.426 -5.613 6.980 1.00 0.00 44 ARG A N 10
ATOM 11243 C CA . ARG A 1 47 ? -9.759 -6.166 8.153 1.00 0.00 44 ARG A CA 10
ATOM 11244 C C . ARG A 1 47 ? -10.186 -5.442 9.430 1.00 0.00 44 ARG A C 10
ATOM 11245 O O . ARG A 1 47 ? -9.813 -5.844 10.532 1.00 0.00 44 ARG A O 10
ATOM 11266 N N . GLU A 1 48 ? -10.969 -4.376 9.280 1.00 0.00 45 GLU A N 10
ATOM 11267 C CA . GLU A 1 48 ? -11.439 -3.605 10.425 1.00 0.00 45 GLU A CA 10
ATOM 11268 C C . GLU A 1 48 ? -10.267 -2.994 11.188 1.00 0.00 45 GLU A C 10
ATOM 11269 O O . GLU A 1 48 ? -10.135 -3.181 12.398 1.00 0.00 45 GLU A O 10
ATOM 11281 N N . THR A 1 49 ? -9.420 -2.265 10.473 1.00 0.00 46 THR A N 10
ATOM 11282 C CA . THR A 1 49 ? -8.260 -1.624 11.081 1.00 0.00 46 THR A CA 10
ATOM 11283 C C . THR A 1 49 ? -7.812 -0.413 10.270 1.00 0.00 46 THR A C 10
ATOM 11284 O O . THR A 1 49 ? -7.639 -0.498 9.054 1.00 0.00 46 THR A O 10
ATOM 11295 N N . PHE A 1 50 ? -7.625 0.712 10.951 1.00 0.00 47 PHE A N 10
ATOM 11296 C CA . PHE A 1 50 ? -7.197 1.941 10.294 1.00 0.00 47 PHE A CA 10
ATOM 11297 C C . PHE A 1 50 ? -5.692 2.146 10.446 1.00 0.00 47 PHE A C 10
ATOM 11298 O O . PHE A 1 50 ? -5.208 3.279 10.458 1.00 0.00 47 PHE A O 10
ATOM 11315 N N . ILE A 1 51 ? -4.958 1.044 10.561 1.00 0.00 48 ILE A N 10
ATOM 11316 C CA . ILE A 1 51 ? -3.508 1.104 10.711 1.00 0.00 48 ILE A CA 10
ATOM 11317 C C . ILE A 1 51 ? -2.814 0.229 9.674 1.00 0.00 48 ILE A C 10
ATOM 11318 O O . ILE A 1 51 ? -2.613 -0.966 9.890 1.00 0.00 48 ILE A O 10
ATOM 11334 N N . ILE A 1 52 ? -2.450 0.832 8.547 1.00 0.00 49 ILE A N 10
ATOM 11335 C CA . ILE A 1 52 ? -1.779 0.106 7.475 1.00 0.00 49 ILE A CA 10
ATOM 11336 C C . ILE A 1 52 ? -0.324 -0.182 7.834 1.00 0.00 49 ILE A C 10
ATOM 11337 O O . ILE A 1 52 ? 0.567 0.615 7.544 1.00 0.00 49 ILE A O 10
ATOM 11353 N N . ASP A 1 53 ? -0.093 -1.328 8.466 1.00 0.00 50 ASP A N 10
ATOM 11354 C CA . ASP A 1 53 ? 1.254 -1.723 8.866 1.00 0.00 50 ASP A CA 10
ATOM 11355 C C . ASP A 1 53 ? 1.852 -2.702 7.860 1.00 0.00 50 ASP A C 10
ATOM 11356 O O . ASP A 1 53 ? 1.243 -3.002 6.833 1.00 0.00 50 ASP A O 10
ATOM 11365 N N . ASP A 1 54 ? 3.048 -3.199 8.162 1.00 0.00 51 ASP A N 10
ATOM 11366 C CA . ASP A 1 54 ? 3.732 -4.143 7.284 1.00 0.00 51 ASP A CA 10
ATOM 11367 C C . ASP A 1 54 ? 2.847 -5.349 6.976 1.00 0.00 51 ASP A C 10
ATOM 11368 O O . ASP A 1 54 ? 2.882 -5.889 5.870 1.00 0.00 51 ASP A O 10
ATOM 11377 N N . GLU A 1 55 ? 2.056 -5.766 7.959 1.00 0.00 52 GLU A N 10
ATOM 11378 C CA . GLU A 1 55 ? 1.166 -6.908 7.790 1.00 0.00 52 GLU A CA 10
ATOM 11379 C C . GLU A 1 55 ? 0.109 -6.623 6.728 1.00 0.00 52 GLU A C 10
ATOM 11380 O O . GLU A 1 55 ? -0.160 -7.461 5.867 1.00 0.00 52 GLU A O 10
ATOM 11392 N N . ILE A 1 56 ? -0.485 -5.436 6.794 1.00 0.00 53 ILE A N 10
ATOM 11393 C CA . ILE A 1 56 ? -1.512 -5.043 5.837 1.00 0.00 53 ILE A CA 10
ATOM 11394 C C . ILE A 1 56 ? -0.899 -4.684 4.488 1.00 0.00 53 ILE A C 10
ATOM 11395 O O . ILE A 1 56 ? -1.444 -5.022 3.437 1.00 0.00 53 ILE A O 10
ATOM 11411 N N . ALA A 1 57 ? 0.237 -3.997 4.524 1.00 0.00 54 ALA A N 10
ATOM 11412 C CA . ALA A 1 57 ? 0.924 -3.591 3.302 1.00 0.00 54 ALA A CA 10
ATOM 11413 C C . ALA A 1 57 ? 1.527 -4.794 2.585 1.00 0.00 54 ALA A C 10
ATOM 11414 O O . ALA A 1 57 ? 1.362 -4.955 1.377 1.00 0.00 54 ALA A O 10
ATOM 11421 N N . ASN A 1 58 ? 2.227 -5.636 3.338 1.00 0.00 55 ASN A N 10
ATOM 11422 C CA . ASN A 1 58 ? 2.855 -6.825 2.774 1.00 0.00 55 ASN A CA 10
ATOM 11423 C C . ASN A 1 58 ? 1.805 -7.797 2.245 1.00 0.00 55 ASN A C 10
ATOM 11424 O O . ASN A 1 58 ? 1.961 -8.369 1.166 1.00 0.00 55 ASN A O 10
ATOM 11435 N N . GLU A 1 59 ? 0.734 -7.979 3.012 1.00 0.00 56 GLU A N 10
ATOM 11436 C CA . GLU A 1 59 ? -0.340 -8.882 2.620 1.00 0.00 56 GLU A CA 10
ATOM 11437 C C . GLU A 1 59 ? -1.079 -8.352 1.394 1.00 0.00 56 GLU A C 10
ATOM 11438 O O . GLU A 1 59 ? -1.549 -9.125 0.559 1.00 0.00 56 GLU A O 10
ATOM 11450 N N . PHE A 1 60 ? -1.177 -7.031 1.293 1.00 0.00 57 PHE A N 10
ATOM 11451 C CA . PHE A 1 60 ? -1.857 -6.399 0.170 1.00 0.00 57 PHE A CA 10
ATOM 11452 C C . PHE A 1 60 ? -1.162 -6.731 -1.147 1.00 0.00 57 PHE A C 10
ATOM 11453 O O . PHE A 1 60 ? -1.780 -7.259 -2.072 1.00 0.00 57 PHE A O 10
ATOM 11470 N N . LEU A 1 61 ? 0.127 -6.420 -1.225 1.00 0.00 58 LEU A N 10
ATOM 11471 C CA . LEU A 1 61 ? 0.908 -6.685 -2.427 1.00 0.00 58 LEU A CA 10
ATOM 11472 C C . LEU A 1 61 ? 0.964 -8.180 -2.722 1.00 0.00 58 LEU A C 10
ATOM 11473 O O . LEU A 1 61 ? 1.048 -8.592 -3.879 1.00 0.00 58 LEU A O 10
ATOM 11489 N N . LYS A 1 62 ? 0.919 -8.989 -1.669 1.00 0.00 59 LYS A N 10
ATOM 11490 C CA . LYS A 1 62 ? 0.967 -10.439 -1.816 1.00 0.00 59 LYS A CA 10
ATOM 11491 C C . LYS A 1 62 ? -0.322 -10.965 -2.442 1.00 0.00 59 LYS A C 10
ATOM 11492 O O . LYS A 1 62 ? -0.311 -11.960 -3.166 1.00 0.00 59 LYS A O 10
ATOM 11511 N N . SER A 1 63 ? -1.432 -10.290 -2.159 1.00 0.00 60 SER A N 10
ATOM 11512 C CA . SER A 1 63 ? -2.728 -10.689 -2.695 1.00 0.00 60 SER A CA 10
ATOM 11513 C C . SER A 1 63 ? -2.819 -10.380 -4.185 1.00 0.00 60 SER A C 10
ATOM 11514 O O . SER A 1 63 ? -3.282 -11.205 -4.974 1.00 0.00 60 SER A O 10
ATOM 11522 N N . ILE A 1 64 ? -2.375 -9.186 -4.566 1.00 0.00 61 ILE A N 10
ATOM 11523 C CA . ILE A 1 64 ? -2.408 -8.768 -5.962 1.00 0.00 61 ILE A CA 10
ATOM 11524 C C . ILE A 1 64 ? -1.287 -9.428 -6.759 1.00 0.00 61 ILE A C 10
ATOM 11525 O O . ILE A 1 64 ? -1.425 -9.675 -7.957 1.00 0.00 61 ILE A O 10
ATOM 11541 N N . GLY A 1 65 ? -0.176 -9.709 -6.086 1.00 0.00 62 GLY A N 10
ATOM 11542 C CA . GLY A 1 65 ? 0.952 -10.337 -6.748 1.00 0.00 62 GLY A CA 10
ATOM 11543 C C . GLY A 1 65 ? 1.961 -9.328 -7.259 1.00 0.00 62 GLY A C 10
ATOM 11544 O O . GLY A 1 65 ? 2.356 -9.372 -8.425 1.00 0.00 62 GLY A O 10
ATOM 11548 N N . ALA A 1 66 ? 2.379 -8.416 -6.388 1.00 0.00 63 ALA A N 10
ATOM 11549 C CA . ALA A 1 66 ? 3.348 -7.392 -6.759 1.00 0.00 63 ALA A CA 10
ATOM 11550 C C . ALA A 1 66 ? 4.739 -7.739 -6.244 1.00 0.00 63 ALA A C 10
ATOM 11551 O O . ALA A 1 66 ? 5.746 -7.388 -6.859 1.00 0.00 63 ALA A O 10
ATOM 11558 N N . GLU A 1 67 ? 4.789 -8.432 -5.110 1.00 0.00 64 GLU A N 10
ATOM 11559 C CA . GLU A 1 67 ? 6.058 -8.827 -4.511 1.00 0.00 64 GLU A CA 10
ATOM 11560 C C . GLU A 1 67 ? 6.663 -10.016 -5.253 1.00 0.00 64 GLU A C 10
ATOM 11561 O O . GLU A 1 67 ? 6.337 -11.168 -4.968 1.00 0.00 64 GLU A O 10
ATOM 11573 N N . VAL A 1 68 ? 7.544 -9.726 -6.204 1.00 0.00 65 VAL A N 10
ATOM 11574 C CA . VAL A 1 68 ? 8.194 -10.771 -6.986 1.00 0.00 65 VAL A CA 10
ATOM 11575 C C . VAL A 1 68 ? 9.193 -10.176 -7.974 1.00 0.00 65 VAL A C 10
ATOM 11576 O O . VAL A 1 68 ? 8.809 -9.497 -8.928 1.00 0.00 65 VAL A O 10
ATOM 11589 N N . GLU A 1 69 ? 10.476 -10.434 -7.740 1.00 0.00 66 GLU A N 10
ATOM 11590 C CA . GLU A 1 69 ? 11.530 -9.924 -8.610 1.00 0.00 66 GLU A CA 10
ATOM 11591 C C . GLU A 1 69 ? 12.901 -10.396 -8.138 1.00 0.00 66 GLU A C 10
ATOM 11592 O O . GLU A 1 69 ? 13.763 -10.741 -8.946 1.00 0.00 66 GLU A O 10
ATOM 11604 N N . LEU A 1 70 ? 13.093 -10.409 -6.825 1.00 0.00 67 LEU A N 10
ATOM 11605 C CA . LEU A 1 70 ? 14.358 -10.837 -6.240 1.00 0.00 67 LEU A CA 10
ATOM 11606 C C . LEU A 1 70 ? 14.154 -12.049 -5.329 1.00 0.00 67 LEU A C 10
ATOM 11607 O O . LEU A 1 70 ? 13.684 -11.909 -4.199 1.00 0.00 67 LEU A O 10
ATOM 11623 N N . PRO A 1 71 ? 14.503 -13.258 -5.806 1.00 0.00 68 PRO A N 10
ATOM 11624 C CA . PRO A 1 71 ? 14.351 -14.487 -5.020 1.00 0.00 68 PRO A CA 10
ATOM 11625 C C . PRO A 1 71 ? 15.322 -14.546 -3.847 1.00 0.00 68 PRO A C 10
ATOM 11626 O O . PRO A 1 71 ? 16.469 -14.112 -3.954 1.00 0.00 68 PRO A O 10
ATOM 11637 N N . GLN A 1 72 ? 14.854 -15.085 -2.726 1.00 0.00 69 GLN A N 10
ATOM 11638 C CA . GLN A 1 72 ? 15.681 -15.200 -1.530 1.00 0.00 69 GLN A CA 10
ATOM 11639 C C . GLN A 1 72 ? 16.330 -16.580 -1.448 1.00 0.00 69 GLN A C 10
ATOM 11640 O O . GLN A 1 72 ? 17.459 -16.719 -0.979 1.00 0.00 69 GLN A O 10
ATOM 11654 N N . GLU A 1 73 ? 15.606 -17.598 -1.905 1.00 0.00 70 GLU A N 10
ATOM 11655 C CA . GLU A 1 73 ? 16.112 -18.965 -1.882 1.00 0.00 70 GLU A CA 10
ATOM 11656 C C . GLU A 1 73 ? 16.301 -19.500 -3.298 1.00 0.00 70 GLU A C 10
ATOM 11657 O O . GLU A 1 73 ? 15.423 -19.355 -4.150 1.00 0.00 70 GLU A O 10
ATOM 11669 N N . ILE A 1 74 ? 17.453 -20.117 -3.543 1.00 0.00 71 ILE A N 10
ATOM 11670 C CA . ILE A 1 74 ? 17.757 -20.674 -4.855 1.00 0.00 71 ILE A CA 10
ATOM 11671 C C . ILE A 1 74 ? 18.432 -22.036 -4.732 1.00 0.00 71 ILE A C 10
ATOM 11672 O O . ILE A 1 74 ? 19.272 -22.245 -3.857 1.00 0.00 71 ILE A O 10
ATOM 11688 N N . LYS A 1 75 ? 18.059 -22.959 -5.613 1.00 0.00 72 LYS A N 10
ATOM 11689 C CA . LYS A 1 75 ? 18.627 -24.301 -5.602 1.00 0.00 72 LYS A CA 10
ATOM 11690 C C . LYS A 1 75 ? 19.172 -24.672 -6.979 1.00 0.00 72 LYS A C 10
ATOM 11691 O O . LYS A 1 75 ? 20.066 -25.542 -7.045 1.00 0.00 72 LYS A O 10
ATOM 11711 N N . MET A 1 4 ? 3.894 17.603 -1.662 1.00 0.00 1 MET A N 11
ATOM 11712 C CA . MET A 1 4 ? 3.062 16.723 -0.800 1.00 0.00 1 MET A CA 11
ATOM 11713 C C . MET A 1 4 ? 2.621 15.473 -1.552 1.00 0.00 1 MET A C 11
ATOM 11714 O O . MET A 1 4 ? 2.319 15.526 -2.744 1.00 0.00 1 MET A O 11
ATOM 11728 N N . ASP A 1 5 ? 2.585 14.346 -0.847 1.00 0.00 2 ASP A N 11
ATOM 11729 C CA . ASP A 1 5 ? 2.180 13.080 -1.449 1.00 0.00 2 ASP A CA 11
ATOM 11730 C C . ASP A 1 5 ? 0.680 12.858 -1.289 1.00 0.00 2 ASP A C 11
ATOM 11731 O O . ASP A 1 5 ? 0.122 13.061 -0.211 1.00 0.00 2 ASP A O 11
ATOM 11740 N N . GLU A 1 6 ? 0.031 12.439 -2.371 1.00 0.00 3 GLU A N 11
ATOM 11741 C CA . GLU A 1 6 ? -1.405 12.188 -2.353 1.00 0.00 3 GLU A CA 11
ATOM 11742 C C . GLU A 1 6 ? -1.727 10.898 -1.604 1.00 0.00 3 GLU A C 11
ATOM 11743 O O . GLU A 1 6 ? -2.832 10.729 -1.090 1.00 0.00 3 GLU A O 11
ATOM 11755 N N . PHE A 1 7 ? -0.757 9.991 -1.544 1.00 0.00 4 PHE A N 11
ATOM 11756 C CA . PHE A 1 7 ? -0.942 8.716 -0.857 1.00 0.00 4 PHE A CA 11
ATOM 11757 C C . PHE A 1 7 ? -1.318 8.933 0.604 1.00 0.00 4 PHE A C 11
ATOM 11758 O O . PHE A 1 7 ? -2.407 8.556 1.037 1.00 0.00 4 PHE A O 11
ATOM 11775 N N . VAL A 1 8 ? -0.410 9.542 1.360 1.00 0.00 5 VAL A N 11
ATOM 11776 C CA . VAL A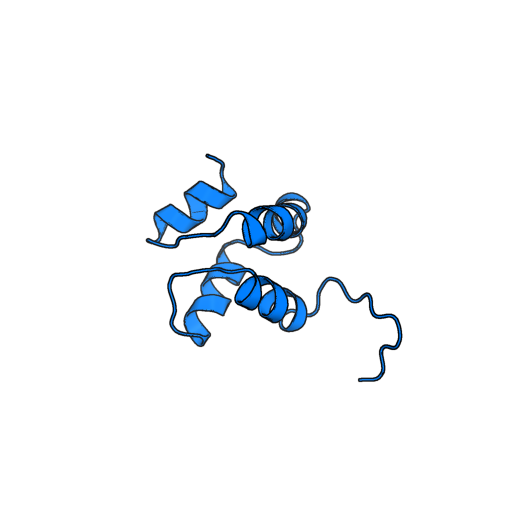 1 8 ? -0.647 9.807 2.775 1.00 0.00 5 VAL A CA 11
ATOM 11777 C C . VAL A 1 8 ? -1.803 10.783 2.967 1.00 0.00 5 VAL A C 11
ATOM 11778 O O . VAL A 1 8 ? -2.610 10.632 3.885 1.00 0.00 5 VAL A O 11
ATOM 11791 N N . LYS A 1 9 ? -1.880 11.783 2.095 1.00 0.00 6 LYS A N 11
ATOM 11792 C CA . LYS A 1 9 ? -2.939 12.784 2.171 1.00 0.00 6 LYS A CA 11
ATOM 11793 C C . LYS A 1 9 ? -4.306 12.149 1.939 1.00 0.00 6 LYS A C 11
ATOM 11794 O O . LYS A 1 9 ? -5.226 12.323 2.737 1.00 0.00 6 LYS A O 11
ATOM 11813 N N . GLY A 1 10 ? -4.432 11.412 0.840 1.00 0.00 7 GLY A N 11
ATOM 11814 C CA . GLY A 1 10 ? -5.690 10.762 0.522 1.00 0.00 7 GLY A CA 11
ATOM 11815 C C . GLY A 1 10 ? -6.142 9.806 1.609 1.00 0.00 7 GLY A C 11
ATOM 11816 O O . GLY A 1 10 ? -7.335 9.693 1.888 1.00 0.00 7 GLY A O 11
ATOM 11820 N N . LEU A 1 11 ? -5.185 9.118 2.225 1.00 0.00 8 LEU A N 11
ATOM 11821 C CA . LEU A 1 11 ? -5.491 8.168 3.287 1.00 0.00 8 LEU A CA 11
ATOM 11822 C C . LEU A 1 11 ? -5.910 8.892 4.562 1.00 0.00 8 LEU A C 11
ATOM 11823 O O . LEU A 1 11 ? -6.928 8.562 5.170 1.00 0.00 8 LEU A O 11
ATOM 11839 N N . MET A 1 12 ? -5.119 9.883 4.960 1.00 0.00 9 MET A N 11
ATOM 11840 C CA . MET A 1 12 ? -5.407 10.656 6.163 1.00 0.00 9 MET A CA 11
ATOM 11841 C C . MET A 1 12 ? -6.771 11.333 6.063 1.00 0.00 9 MET A C 11
ATOM 11842 O O . MET A 1 12 ? -7.447 11.539 7.069 1.00 0.00 9 MET A O 11
ATOM 11856 N N . LYS A 1 13 ? -7.168 11.675 4.840 1.00 0.00 10 LYS A N 11
ATOM 11857 C CA . LYS A 1 13 ? -8.450 12.328 4.610 1.00 0.00 10 LYS A CA 11
ATOM 11858 C C . LYS A 1 13 ? -9.605 11.361 4.849 1.00 0.00 10 LYS A C 11
ATOM 11859 O O . LYS A 1 13 ? -10.689 11.765 5.270 1.00 0.00 10 LYS A O 11
ATOM 11878 N N . ASN A 1 14 ? -9.365 10.083 4.580 1.00 0.00 11 ASN A N 11
ATOM 11879 C CA . ASN A 1 14 ? -10.385 9.058 4.767 1.00 0.00 11 ASN A CA 11
ATOM 11880 C C . ASN A 1 14 ? -10.122 8.248 6.033 1.00 0.00 11 ASN A C 11
ATOM 11881 O O . ASN A 1 14 ? -10.481 7.074 6.116 1.00 0.00 11 ASN A O 11
ATOM 11892 N N . GLY A 1 15 ? -9.489 8.882 7.015 1.00 0.00 12 GLY A N 11
ATOM 11893 C CA . GLY A 1 15 ? -9.187 8.205 8.262 1.00 0.00 12 GLY A CA 11
ATOM 11894 C C . GLY A 1 15 ? -8.349 6.957 8.060 1.00 0.00 12 GLY A C 11
ATOM 11895 O O . GLY A 1 15 ? -8.790 5.848 8.362 1.00 0.00 12 GLY A O 11
ATOM 11899 N N . TYR A 1 16 ? -7.136 7.138 7.547 1.00 0.00 13 TYR A N 11
ATOM 11900 C CA . TYR A 1 16 ? -6.235 6.019 7.303 1.00 0.00 13 TYR A CA 11
ATOM 11901 C C . TYR A 1 16 ? -4.787 6.420 7.563 1.00 0.00 13 TYR A C 11
ATOM 11902 O O . TYR A 1 16 ? -4.316 7.440 7.061 1.00 0.00 13 TYR A O 11
ATOM 11920 N N . LEU A 1 17 ? -4.086 5.610 8.350 1.00 0.00 14 LEU A N 11
ATOM 11921 C CA . LEU A 1 17 ? -2.691 5.881 8.678 1.00 0.00 14 LEU A CA 11
ATOM 11922 C C . LEU A 1 17 ? -1.796 4.725 8.242 1.00 0.00 14 LEU A C 11
ATOM 11923 O O . LEU A 1 17 ? -2.231 3.575 8.191 1.00 0.00 14 LEU A O 11
ATOM 11939 N N . ILE A 1 18 ? -0.542 5.038 7.929 1.00 0.00 15 ILE A N 11
ATOM 11940 C CA . ILE A 1 18 ? 0.412 4.026 7.499 1.00 0.00 15 ILE A CA 11
ATOM 11941 C C . ILE A 1 18 ? 1.788 4.270 8.112 1.00 0.00 15 ILE A C 11
ATOM 11942 O O . ILE A 1 18 ? 2.167 5.413 8.372 1.00 0.00 15 ILE A O 11
ATOM 11958 N N . THR A 1 19 ? 2.529 3.191 8.338 1.00 0.00 16 THR A N 11
ATOM 11959 C CA . THR A 1 19 ? 3.862 3.287 8.920 1.00 0.00 16 THR A CA 11
ATOM 11960 C C . THR A 1 19 ? 4.896 3.670 7.863 1.00 0.00 16 THR A C 11
ATOM 11961 O O . THR A 1 19 ? 4.712 3.396 6.676 1.00 0.00 16 THR A O 11
ATOM 11972 N N . PRO A 1 20 ? 6.001 4.311 8.279 1.00 0.00 17 PRO A N 11
ATOM 11973 C CA . PRO A 1 20 ? 7.065 4.730 7.361 1.00 0.00 17 PRO A CA 11
ATOM 11974 C C . PRO A 1 20 ? 7.739 3.545 6.680 1.00 0.00 17 PRO A C 11
ATOM 11975 O O . PRO A 1 20 ? 8.265 3.669 5.572 1.00 0.00 17 PRO A O 11
ATOM 11986 N N . SER A 1 21 ? 7.723 2.395 7.346 1.00 0.00 18 SER A N 11
ATOM 11987 C CA . SER A 1 21 ? 8.333 1.188 6.803 1.00 0.00 18 SER A CA 11
ATOM 11988 C C . SER A 1 21 ? 7.553 0.680 5.596 1.00 0.00 18 SER A C 11
ATOM 11989 O O . SER A 1 21 ? 8.123 0.087 4.679 1.00 0.00 18 SER A O 11
ATOM 11997 N N . ALA A 1 22 ? 6.244 0.917 5.600 1.00 0.00 19 ALA A N 11
ATOM 11998 C CA . ALA A 1 22 ? 5.385 0.484 4.504 1.00 0.00 19 ALA A CA 11
ATOM 11999 C C . ALA A 1 22 ? 5.176 1.606 3.493 1.00 0.00 19 ALA A C 11
ATOM 12000 O O . ALA A 1 22 ? 4.991 1.354 2.302 1.00 0.00 19 ALA A O 11
ATOM 12007 N N . TYR A 1 23 ? 5.207 2.844 3.974 1.00 0.00 20 TYR A N 11
ATOM 12008 C CA . TYR A 1 23 ? 5.020 4.005 3.112 1.00 0.00 20 TYR A CA 11
ATOM 12009 C C . TYR A 1 23 ? 6.086 4.051 2.020 1.00 0.00 20 TYR A C 11
ATOM 12010 O O . TYR A 1 23 ? 5.801 4.398 0.875 1.00 0.00 20 TYR A O 11
ATOM 12028 N N . TYR A 1 24 ? 7.314 3.697 2.384 1.00 0.00 21 TYR A N 11
ATOM 12029 C CA . TYR A 1 24 ? 8.423 3.700 1.435 1.00 0.00 21 TYR A CA 11
ATOM 12030 C C . TYR A 1 24 ? 8.217 2.649 0.347 1.00 0.00 21 TYR A C 11
ATOM 12031 O O . TYR A 1 24 ? 8.730 2.785 -0.763 1.00 0.00 21 TYR A O 11
ATOM 12049 N N . LEU A 1 25 ? 7.468 1.599 0.674 1.00 0.00 22 LEU A N 11
ATOM 12050 C CA . LEU A 1 25 ? 7.201 0.527 -0.278 1.00 0.00 22 LEU A CA 11
ATOM 12051 C C . LEU A 1 25 ? 5.922 0.799 -1.066 1.00 0.00 22 LEU A C 11
ATOM 12052 O O . LEU A 1 25 ? 5.790 0.379 -2.215 1.00 0.00 22 LEU A O 11
ATOM 12068 N N . LEU A 1 26 ? 4.983 1.502 -0.440 1.00 0.00 23 LEU A N 11
ATOM 12069 C CA . LEU A 1 26 ? 3.715 1.826 -1.085 1.00 0.00 23 LEU A CA 11
ATOM 12070 C C . LEU A 1 26 ? 3.815 3.128 -1.874 1.00 0.00 23 LEU A C 11
ATOM 12071 O O . LEU A 1 26 ? 3.103 3.325 -2.859 1.00 0.00 23 LEU A O 11
ATOM 12087 N N . VAL A 1 27 ? 4.702 4.017 -1.438 1.00 0.00 24 VAL A N 11
ATOM 12088 C CA . VAL A 1 27 ? 4.891 5.301 -2.104 1.00 0.00 24 VAL A CA 11
ATOM 12089 C C . VAL A 1 27 ? 5.240 5.110 -3.577 1.00 0.00 24 VAL A C 11
ATOM 12090 O O . VAL A 1 27 ? 4.853 5.914 -4.426 1.00 0.00 24 VAL A O 11
ATOM 12103 N N . GLY A 1 28 ? 5.973 4.041 -3.874 1.00 0.00 25 GLY A N 11
ATOM 12104 C CA . GLY A 1 28 ? 6.360 3.765 -5.244 1.00 0.00 25 GLY A CA 11
ATOM 12105 C C . GLY A 1 28 ? 5.365 2.870 -5.958 1.00 0.00 25 GLY A C 11
ATOM 12106 O O . GLY A 1 28 ? 5.067 3.076 -7.134 1.00 0.00 25 GLY A O 11
ATOM 12110 N N . HIS A 1 29 ? 4.851 1.875 -5.243 1.00 0.00 26 HIS A N 11
ATOM 12111 C CA . HIS A 1 29 ? 3.883 0.945 -5.812 1.00 0.00 26 HIS A CA 11
ATOM 12112 C C . HIS A 1 29 ? 2.586 1.662 -6.187 1.00 0.00 26 HIS A C 11
ATOM 12113 O O . HIS A 1 29 ? 1.804 1.163 -6.997 1.00 0.00 26 HIS A O 11
ATOM 12128 N N . PHE A 1 30 ? 2.365 2.832 -5.594 1.00 0.00 27 PHE A N 11
ATOM 12129 C CA . PHE A 1 30 ? 1.165 3.613 -5.869 1.00 0.00 27 PHE A CA 11
ATOM 12130 C C . PHE A 1 30 ? 1.391 4.563 -7.040 1.00 0.00 27 PHE A C 11
ATOM 12131 O O . PHE A 1 30 ? 0.601 4.601 -7.983 1.00 0.00 27 PHE A O 11
ATOM 12148 N N . ASN A 1 31 ? 2.475 5.329 -6.973 1.00 0.00 28 ASN A N 11
ATOM 12149 C CA . ASN A 1 31 ? 2.806 6.278 -8.028 1.00 0.00 28 ASN A CA 11
ATOM 12150 C C . ASN A 1 31 ? 3.083 5.559 -9.342 1.00 0.00 28 ASN A C 11
ATOM 12151 O O . ASN A 1 31 ? 2.748 6.057 -10.417 1.00 0.00 28 ASN A O 11
ATOM 12162 N N . GLU A 1 32 ? 3.698 4.384 -9.250 1.00 0.00 29 GLU A N 11
ATOM 12163 C CA . GLU A 1 32 ? 4.021 3.594 -10.433 1.00 0.00 29 GLU A CA 11
ATOM 12164 C C . GLU A 1 32 ? 2.759 3.256 -11.222 1.00 0.00 29 GLU A C 11
ATOM 12165 O O . GLU A 1 32 ? 2.799 3.106 -12.443 1.00 0.00 29 GLU A O 11
ATOM 12177 N N . GLY A 1 33 ? 1.639 3.134 -10.516 1.00 0.00 30 GLY A N 11
ATOM 12178 C CA . GLY A 1 33 ? 0.383 2.815 -11.165 1.00 0.00 30 GLY A CA 11
ATOM 12179 C C . GLY A 1 33 ? 0.010 1.354 -11.018 1.00 0.00 30 GLY A C 11
ATOM 12180 O O . GLY A 1 33 ? -0.677 0.793 -11.872 1.00 0.00 30 GLY A O 11
ATOM 12184 N N . LYS A 1 34 ? 0.462 0.735 -9.931 1.00 0.00 31 LYS A N 11
ATOM 12185 C CA . LYS A 1 34 ? 0.171 -0.670 -9.677 1.00 0.00 31 LYS A CA 11
ATOM 12186 C C . LYS A 1 34 ? -1.166 -0.826 -8.959 1.00 0.00 31 LYS A C 11
ATOM 12187 O O . LYS A 1 34 ? -2.094 -1.442 -9.483 1.00 0.00 31 LYS A O 11
ATOM 12206 N N . PHE A 1 35 ? -1.258 -0.267 -7.755 1.00 0.00 32 PHE A N 11
ATOM 12207 C CA . PHE A 1 35 ? -2.485 -0.345 -6.970 1.00 0.00 32 PHE A CA 11
ATOM 12208 C C . PHE A 1 35 ? -3.109 1.035 -6.790 1.00 0.00 32 PHE A C 11
ATOM 12209 O O . PHE A 1 35 ? -2.403 2.033 -6.651 1.00 0.00 32 PHE A O 11
ATOM 12226 N N . SER A 1 36 ? -4.437 1.085 -6.793 1.00 0.00 33 SER A N 11
ATOM 12227 C CA . SER A 1 36 ? -5.156 2.344 -6.631 1.00 0.00 33 SER A CA 11
ATOM 12228 C C . SER A 1 36 ? -5.535 2.567 -5.171 1.00 0.00 33 SER A C 11
ATOM 12229 O O . SER A 1 36 ? -5.514 1.639 -4.363 1.00 0.00 33 SER A O 11
ATOM 12237 N N . LEU A 1 37 ? -5.882 3.807 -4.838 1.00 0.00 34 LEU A N 11
ATOM 12238 C CA . LEU A 1 37 ? -6.267 4.153 -3.475 1.00 0.00 34 LEU A CA 11
ATOM 12239 C C . LEU A 1 37 ? -7.479 3.342 -3.028 1.00 0.00 34 LEU A C 11
ATOM 12240 O O . LEU A 1 37 ? -7.563 2.916 -1.877 1.00 0.00 34 LEU A O 11
ATOM 12256 N N . ILE A 1 38 ? -8.417 3.135 -3.947 1.00 0.00 35 ILE A N 11
ATOM 12257 C CA . ILE A 1 38 ? -9.625 2.375 -3.647 1.00 0.00 35 ILE A CA 11
ATOM 12258 C C . ILE A 1 38 ? -9.284 0.952 -3.210 1.00 0.00 35 ILE A C 11
ATOM 12259 O O . ILE A 1 38 ? -9.896 0.411 -2.292 1.00 0.00 35 ILE A O 11
ATOM 12275 N N . GLU A 1 39 ? -8.301 0.355 -3.878 1.00 0.00 36 GLU A N 11
ATOM 12276 C CA . GLU A 1 39 ? -7.878 -1.003 -3.560 1.00 0.00 36 GLU A CA 11
ATOM 12277 C C . GLU A 1 39 ? -7.375 -1.094 -2.123 1.00 0.00 36 GLU A C 11
ATOM 12278 O O . GLU A 1 39 ? -7.736 -2.010 -1.384 1.00 0.00 36 GLU A O 11
ATOM 12290 N N . LEU A 1 40 ? -6.540 -0.136 -1.732 1.00 0.00 37 LEU A N 11
ATOM 12291 C CA . LEU A 1 40 ? -5.988 -0.107 -0.384 1.00 0.00 37 LEU A CA 11
ATOM 12292 C C . LEU A 1 40 ? -7.096 0.051 0.653 1.00 0.00 37 LEU A C 11
ATOM 12293 O O . LEU A 1 40 ? -7.084 -0.609 1.693 1.00 0.00 37 LEU A O 11
ATOM 12309 N N . ILE A 1 41 ? -8.049 0.929 0.363 1.00 0.00 38 ILE A N 11
ATOM 12310 C CA . ILE A 1 41 ? -9.164 1.172 1.270 1.00 0.00 38 ILE A CA 11
ATOM 12311 C C . ILE A 1 41 ? -10.100 -0.032 1.321 1.00 0.00 38 ILE A C 11
ATOM 12312 O O . ILE A 1 41 ? -10.719 -0.306 2.349 1.00 0.00 38 ILE A O 11
ATOM 12328 N N . LYS A 1 42 ? -10.194 -0.749 0.206 1.00 0.00 39 LYS A N 11
ATOM 12329 C CA . LYS A 1 42 ? -11.051 -1.925 0.123 1.00 0.00 39 LYS A CA 11
ATOM 12330 C C . LYS A 1 42 ? -10.485 -3.068 0.962 1.00 0.00 39 LYS A C 11
ATOM 12331 O O . LYS A 1 42 ? -11.233 -3.838 1.565 1.00 0.00 39 LYS A O 11
ATOM 12350 N N . PHE A 1 43 ? -9.161 -3.169 0.996 1.00 0.00 40 PHE A N 11
ATOM 12351 C CA . PHE A 1 43 ? -8.494 -4.215 1.762 1.00 0.00 40 PHE A CA 11
ATOM 12352 C C . PHE A 1 43 ? -8.588 -3.937 3.257 1.00 0.00 40 PHE A C 11
ATOM 12353 O O . PHE A 1 43 ? -8.763 -4.853 4.060 1.00 0.00 40 PHE A O 11
ATOM 12370 N N . ALA A 1 44 ? -8.472 -2.664 3.625 1.00 0.00 41 ALA A N 11
ATOM 12371 C CA . ALA A 1 44 ? -8.546 -2.264 5.025 1.00 0.00 41 ALA A CA 11
ATOM 12372 C C . ALA A 1 44 ? -9.981 -2.309 5.532 1.00 0.00 41 ALA A C 11
ATOM 12373 O O . ALA A 1 44 ? -10.238 -2.717 6.665 1.00 0.00 41 ALA A O 11
ATOM 12380 N N . LYS A 1 45 ? -10.918 -1.888 4.686 1.00 0.00 42 LYS A N 11
ATOM 12381 C CA . LYS A 1 45 ? -12.331 -1.882 5.048 1.00 0.00 42 LYS A CA 11
ATOM 12382 C C . LYS A 1 45 ? -12.796 -3.278 5.451 1.00 0.00 42 LYS A C 11
ATOM 12383 O O . LYS A 1 45 ? -13.340 -3.472 6.537 1.00 0.00 42 LYS A O 11
ATOM 12402 N N . SER A 1 46 ? -12.576 -4.247 4.568 1.00 0.00 43 SER A N 11
ATOM 12403 C CA . SER A 1 46 ? -12.970 -5.624 4.831 1.00 0.00 43 SER A CA 11
ATOM 12404 C C . SER A 1 46 ? -12.266 -6.162 6.073 1.00 0.00 43 SER A C 11
ATOM 12405 O O . SER A 1 46 ? -12.804 -7.009 6.786 1.00 0.00 43 SER A O 11
ATOM 12413 N N . ARG A 1 47 ? -11.060 -5.664 6.325 1.00 0.00 44 ARG A N 11
ATOM 12414 C CA . ARG A 1 47 ? -10.281 -6.091 7.482 1.00 0.00 44 ARG A CA 11
ATOM 12415 C C . ARG A 1 47 ? -10.760 -5.395 8.754 1.00 0.00 44 ARG A C 11
ATOM 12416 O O . ARG A 1 47 ? -10.546 -5.890 9.860 1.00 0.00 44 ARG A O 11
ATOM 12437 N N . GLU A 1 48 ? -11.409 -4.246 8.589 1.00 0.00 45 GLU A N 11
ATOM 12438 C CA . GLU A 1 48 ? -11.920 -3.482 9.725 1.00 0.00 45 GLU A CA 11
ATOM 12439 C C . GLU A 1 48 ? -10.776 -2.885 10.540 1.00 0.00 45 GLU A C 11
ATOM 12440 O O . GLU A 1 48 ? -10.790 -2.918 11.771 1.00 0.00 45 GLU A O 11
ATOM 12452 N N . THR A 1 49 ? -9.784 -2.337 9.845 1.00 0.00 46 THR A N 11
ATOM 12453 C CA . THR A 1 49 ? -8.634 -1.729 10.502 1.00 0.00 46 THR A CA 11
ATOM 12454 C C . THR A 1 49 ? -8.091 -0.560 9.688 1.00 0.00 46 THR A C 11
ATOM 12455 O O . THR A 1 49 ? -7.928 -0.660 8.473 1.00 0.00 46 THR A O 11
ATOM 12466 N N . PHE A 1 50 ? -7.811 0.547 10.367 1.00 0.00 47 PHE A N 11
ATOM 12467 C CA . PHE A 1 50 ? -7.286 1.737 9.707 1.00 0.00 47 PHE A CA 11
ATOM 12468 C C . PHE A 1 50 ? -5.761 1.774 9.772 1.00 0.00 47 PHE A C 11
ATOM 12469 O O . PHE A 1 50 ? -5.111 2.391 8.929 1.00 0.00 47 PHE A O 11
ATOM 12486 N N . ILE A 1 51 ? -5.197 1.111 10.777 1.00 0.00 48 ILE A N 11
ATOM 12487 C CA . ILE A 1 51 ? -3.750 1.073 10.949 1.00 0.00 48 ILE A CA 11
ATOM 12488 C C . ILE A 1 51 ? -3.090 0.237 9.857 1.00 0.00 48 ILE A C 11
ATOM 12489 O O . ILE A 1 51 ? -3.147 -0.992 9.881 1.00 0.00 48 ILE A O 11
ATOM 12505 N N . ILE A 1 52 ? -2.464 0.912 8.899 1.00 0.00 49 ILE A N 11
ATOM 12506 C CA . ILE A 1 52 ? -1.792 0.233 7.797 1.00 0.00 49 ILE A CA 11
ATOM 12507 C C . ILE A 1 52 ? -0.315 0.017 8.103 1.00 0.00 49 ILE A C 11
ATOM 12508 O O . ILE A 1 52 ? 0.523 0.868 7.806 1.00 0.00 49 ILE A O 11
ATOM 12524 N N . ASP A 1 53 ? -0.001 -1.130 8.699 1.00 0.00 50 ASP A N 11
ATOM 12525 C CA . ASP A 1 53 ? 1.377 -1.458 9.045 1.00 0.00 50 ASP A CA 11
ATOM 12526 C C . ASP A 1 53 ? 2.001 -2.364 7.988 1.00 0.00 50 ASP A C 11
ATOM 12527 O O . ASP A 1 53 ? 1.383 -2.660 6.967 1.00 0.00 50 ASP A O 11
ATOM 12536 N N . ASP A 1 54 ? 3.233 -2.797 8.240 1.00 0.00 51 ASP A N 11
ATOM 12537 C CA . ASP A 1 54 ? 3.942 -3.668 7.310 1.00 0.00 51 ASP A CA 11
ATOM 12538 C C . ASP A 1 54 ? 3.167 -4.961 7.074 1.00 0.00 51 ASP A C 11
ATOM 12539 O O . ASP A 1 54 ? 3.229 -5.547 5.994 1.00 0.00 51 ASP A O 11
ATOM 12548 N N . GLU A 1 55 ? 2.437 -5.402 8.094 1.00 0.00 52 GLU A N 11
ATOM 12549 C CA . GLU A 1 55 ? 1.651 -6.626 7.998 1.00 0.00 52 GLU A CA 11
ATOM 12550 C C . GLU A 1 55 ? 0.578 -6.500 6.920 1.00 0.00 52 GLU A C 11
ATOM 12551 O O . GLU A 1 55 ? 0.282 -7.460 6.210 1.00 0.00 52 GLU A O 11
ATOM 12563 N N . ILE A 1 56 ? 0.002 -5.308 6.804 1.00 0.00 53 ILE A N 11
ATOM 12564 C CA . ILE A 1 56 ? -1.037 -5.056 5.812 1.00 0.00 53 ILE A CA 11
ATOM 12565 C C . ILE A 1 56 ? -0.434 -4.827 4.431 1.00 0.00 53 ILE A C 11
ATOM 12566 O O . ILE A 1 56 ? -0.936 -5.339 3.431 1.00 0.00 53 ILE A O 11
ATOM 12582 N N . ALA A 1 57 ? 0.648 -4.056 4.384 1.00 0.00 54 ALA A N 11
ATOM 12583 C CA . ALA A 1 57 ? 1.320 -3.759 3.125 1.00 0.00 54 ALA A CA 11
ATOM 12584 C C . ALA A 1 57 ? 1.926 -5.019 2.517 1.00 0.00 54 ALA A C 11
ATOM 12585 O O . ALA A 1 57 ? 1.956 -5.180 1.297 1.00 0.00 54 ALA A O 11
ATOM 12592 N N . ASN A 1 58 ? 2.409 -5.912 3.377 1.00 0.00 55 ASN A N 11
ATOM 12593 C CA . ASN A 1 58 ? 3.016 -7.157 2.924 1.00 0.00 55 ASN A CA 11
ATOM 12594 C C . ASN A 1 58 ? 1.953 -8.127 2.418 1.00 0.00 55 ASN A C 11
ATOM 12595 O O . ASN A 1 58 ? 2.074 -8.679 1.324 1.00 0.00 55 ASN A O 11
ATOM 12606 N N . GLU A 1 59 ? 0.914 -8.330 3.220 1.00 0.00 56 GLU A N 11
ATOM 12607 C CA . GLU A 1 59 ? -0.172 -9.233 2.853 1.00 0.00 56 GLU A CA 11
ATOM 12608 C C . GLU A 1 59 ? -0.960 -8.681 1.669 1.00 0.00 56 GLU A C 11
ATOM 12609 O O . GLU A 1 59 ? -1.474 -9.440 0.846 1.00 0.00 56 GLU A O 11
ATOM 12621 N N . PHE A 1 60 ? -1.052 -7.359 1.589 1.00 0.00 57 PHE A N 11
ATOM 12622 C CA . PHE A 1 60 ? -1.778 -6.706 0.506 1.00 0.00 57 PHE A CA 11
ATOM 12623 C C . PHE A 1 60 ? -1.089 -6.948 -0.833 1.00 0.00 57 PHE A C 11
ATOM 12624 O O . PHE A 1 60 ? -1.707 -7.424 -1.785 1.00 0.00 57 PHE A O 11
ATOM 12641 N N . LEU A 1 61 ? 0.197 -6.616 -0.900 1.00 0.00 58 LEU A N 11
ATOM 12642 C CA . LEU A 1 61 ? 0.971 -6.795 -2.123 1.00 0.00 58 LEU A CA 11
ATOM 12643 C C . LEU A 1 61 ? 0.985 -8.260 -2.549 1.00 0.00 58 LEU A C 11
ATOM 12644 O O . LEU A 1 61 ? 0.970 -8.570 -3.740 1.00 0.00 58 LEU A O 11
ATOM 12660 N N . LYS A 1 62 ? 1.014 -9.156 -1.569 1.00 0.00 59 LYS A N 11
ATOM 12661 C CA . LYS A 1 62 ? 1.031 -10.589 -1.842 1.00 0.00 59 LYS A CA 11
ATOM 12662 C C . LYS A 1 62 ? -0.350 -11.077 -2.271 1.00 0.00 59 LYS A C 11
ATOM 12663 O O . LYS A 1 62 ? -0.468 -12.029 -3.041 1.00 0.00 59 LYS A O 11
ATOM 12682 N N . SER A 1 63 ? -1.389 -10.419 -1.766 1.00 0.00 60 SER A N 11
ATOM 12683 C CA . SER A 1 63 ? -2.760 -10.788 -2.097 1.00 0.00 60 SER A CA 11
ATOM 12684 C C . SER A 1 63 ? -3.138 -10.287 -3.487 1.00 0.00 60 SER A C 11
ATOM 12685 O O . SER A 1 63 ? -3.706 -11.027 -4.290 1.00 0.00 60 SER A O 11
ATOM 12693 N N . ILE A 1 64 ? -2.822 -9.026 -3.762 1.00 0.00 61 ILE A N 11
ATOM 12694 C CA . ILE A 1 64 ? -3.130 -8.427 -5.055 1.00 0.00 61 ILE A CA 11
ATOM 12695 C C . ILE A 1 64 ? -2.455 -9.189 -6.190 1.00 0.00 61 ILE A C 11
ATOM 12696 O O . ILE A 1 64 ? -2.974 -9.251 -7.304 1.00 0.00 61 ILE A O 11
ATOM 12712 N N . GLY A 1 65 ? -1.295 -9.767 -5.900 1.00 0.00 62 GLY A N 11
ATOM 12713 C CA . GLY A 1 65 ? -0.567 -10.517 -6.907 1.00 0.00 62 GLY A CA 11
ATOM 12714 C C . GLY A 1 65 ? 0.483 -9.679 -7.608 1.00 0.00 62 GLY A C 11
ATOM 12715 O O . GLY A 1 65 ? 0.519 -9.620 -8.837 1.00 0.00 62 GLY A O 11
ATOM 12719 N N . ALA A 1 66 ? 1.338 -9.028 -6.825 1.00 0.00 63 ALA A N 11
ATOM 12720 C CA . ALA A 1 66 ? 2.393 -8.188 -7.378 1.00 0.00 63 ALA A CA 11
ATOM 12721 C C . ALA A 1 66 ? 3.744 -8.892 -7.316 1.00 0.00 63 ALA A C 11
ATOM 12722 O O . ALA A 1 66 ? 4.352 -8.995 -6.251 1.00 0.00 63 ALA A O 11
ATOM 12729 N N . GLU A 1 67 ? 4.209 -9.375 -8.463 1.00 0.00 64 GLU A N 11
ATOM 12730 C CA . GLU A 1 67 ? 5.489 -10.069 -8.537 1.00 0.00 64 GLU A CA 11
ATOM 12731 C C . GLU A 1 67 ? 6.628 -9.158 -8.092 1.00 0.00 64 GLU A C 11
ATOM 12732 O O . GLU A 1 67 ? 7.096 -8.313 -8.854 1.00 0.00 64 GLU A O 11
ATOM 12744 N N . VAL A 1 68 ? 7.070 -9.338 -6.850 1.00 0.00 65 VAL A N 11
ATOM 12745 C CA . VAL A 1 68 ? 8.155 -8.532 -6.302 1.00 0.00 65 VAL A CA 11
ATOM 12746 C C . VAL A 1 68 ? 9.469 -9.305 -6.308 1.00 0.00 65 VAL A C 11
ATOM 12747 O O . VAL A 1 68 ? 9.522 -10.458 -6.738 1.00 0.00 65 VAL A O 11
ATOM 12760 N N . GLU A 1 69 ? 10.530 -8.663 -5.826 1.00 0.00 66 GLU A N 11
ATOM 12761 C CA . GLU A 1 69 ? 11.846 -9.290 -5.776 1.00 0.00 66 GLU A CA 11
ATOM 12762 C C . GLU A 1 69 ? 12.348 -9.617 -7.178 1.00 0.00 66 GLU A C 11
ATOM 12763 O O . GLU A 1 69 ? 11.803 -10.486 -7.858 1.00 0.00 66 GLU A O 11
ATOM 12775 N N . LEU A 1 70 ? 13.391 -8.912 -7.606 1.00 0.00 67 LEU A N 11
ATOM 12776 C CA . LEU A 1 70 ? 13.969 -9.125 -8.928 1.00 0.00 67 LEU A CA 11
ATOM 12777 C C . LEU A 1 70 ? 15.484 -8.933 -8.898 1.00 0.00 67 LEU A C 11
ATOM 12778 O O . LEU A 1 70 ? 16.009 -7.976 -9.467 1.00 0.00 67 LEU A O 11
ATOM 12794 N N . PRO A 1 71 ? 16.210 -9.845 -8.227 1.00 0.00 68 PRO A N 11
ATOM 12795 C CA . PRO A 1 71 ? 17.671 -9.771 -8.125 1.00 0.00 68 PRO A CA 11
ATOM 12796 C C . PRO A 1 71 ? 18.358 -10.049 -9.457 1.00 0.00 68 PRO A C 11
ATOM 12797 O O . PRO A 1 71 ? 18.824 -11.161 -9.706 1.00 0.00 68 PRO A O 11
ATOM 12808 N N . GLN A 1 72 ? 18.420 -9.032 -10.310 1.00 0.00 69 GLN A N 11
ATOM 12809 C CA . GLN A 1 72 ? 19.052 -9.168 -11.616 1.00 0.00 69 GLN A CA 11
ATOM 12810 C C . GLN A 1 72 ? 19.066 -7.833 -12.355 1.00 0.00 69 GLN A C 11
ATOM 12811 O O . GLN A 1 72 ? 18.099 -7.470 -13.024 1.00 0.00 69 GLN A O 11
ATOM 12825 N N . GLU A 1 73 ? 20.171 -7.104 -12.228 1.00 0.00 70 GLU A N 11
ATOM 12826 C CA . GLU A 1 73 ? 20.313 -5.808 -12.883 1.00 0.00 70 GLU A CA 11
ATOM 12827 C C . GLU A 1 73 ? 19.257 -4.827 -12.383 1.00 0.00 70 GLU A C 11
ATOM 12828 O O . GLU A 1 73 ? 18.181 -5.230 -11.940 1.00 0.00 70 GLU A O 11
ATOM 12840 N N . ILE A 1 74 ? 19.571 -3.539 -12.459 1.00 0.00 71 ILE A N 11
ATOM 12841 C CA . ILE A 1 74 ? 18.652 -2.499 -12.014 1.00 0.00 71 ILE A CA 11
ATOM 12842 C C . ILE A 1 74 ? 17.996 -1.801 -13.201 1.00 0.00 71 ILE A C 11
ATOM 12843 O O . ILE A 1 74 ? 17.665 -0.618 -13.132 1.00 0.00 71 ILE A O 11
ATOM 12859 N N . LYS A 1 75 ? 17.812 -2.543 -14.289 1.00 0.00 72 LYS A N 11
ATOM 12860 C CA . LYS A 1 75 ? 17.194 -1.995 -15.491 1.00 0.00 72 LYS A CA 11
ATOM 12861 C C . LYS A 1 75 ? 16.223 -2.994 -16.109 1.00 0.00 72 LYS A C 11
ATOM 12862 O O . LYS A 1 75 ? 15.540 -2.627 -17.089 1.00 0.00 72 LYS A O 11
ATOM 12882 N N . MET A 1 4 ? 4.041 17.691 -0.735 1.00 0.00 1 MET A N 12
ATOM 12883 C CA . MET A 1 4 ? 3.327 16.543 -0.116 1.00 0.00 1 MET A CA 12
ATOM 12884 C C . MET A 1 4 ? 3.040 15.453 -1.143 1.00 0.00 1 MET A C 12
ATOM 12885 O O . MET A 1 4 ? 3.386 15.585 -2.317 1.00 0.00 1 MET A O 12
ATOM 12899 N N . ASP A 1 5 ? 2.404 14.376 -0.692 1.00 0.00 2 ASP A N 12
ATOM 12900 C CA . ASP A 1 5 ? 2.070 13.261 -1.572 1.00 0.00 2 ASP A CA 12
ATOM 12901 C C . ASP A 1 5 ? 0.574 12.967 -1.531 1.00 0.00 2 ASP A C 12
ATOM 12902 O O . ASP A 1 5 ? -0.059 13.068 -0.480 1.00 0.00 2 ASP A O 12
ATOM 12911 N N . GLU A 1 6 ? 0.017 12.599 -2.680 1.00 0.00 3 GLU A N 12
ATOM 12912 C CA . GLU A 1 6 ? -1.404 12.288 -2.774 1.00 0.00 3 GLU A CA 12
ATOM 12913 C C . GLU A 1 6 ? -1.751 11.055 -1.946 1.00 0.00 3 GLU A C 12
ATOM 12914 O O . GLU A 1 6 ? -2.871 10.920 -1.455 1.00 0.00 3 GLU A O 12
ATOM 12926 N N . PHE A 1 7 ? -0.782 10.158 -1.796 1.00 0.00 4 PHE A N 12
ATOM 12927 C CA . PHE A 1 7 ? -0.985 8.935 -1.026 1.00 0.00 4 PHE A CA 12
ATOM 12928 C C . PHE A 1 7 ? -1.385 9.251 0.410 1.00 0.00 4 PHE A C 12
ATOM 12929 O O . PHE A 1 7 ? -2.486 8.914 0.847 1.00 0.00 4 PHE A O 12
ATOM 12946 N N . VAL A 1 8 ? -0.486 9.900 1.141 1.00 0.00 5 VAL A N 12
ATOM 12947 C CA . VAL A 1 8 ? -0.745 10.263 2.530 1.00 0.00 5 VAL A CA 12
ATOM 12948 C C . VAL A 1 8 ? -1.863 11.295 2.632 1.00 0.00 5 VAL A C 12
ATOM 12949 O O . VAL A 1 8 ? -2.586 11.344 3.626 1.00 0.00 5 VAL A O 12
ATOM 12962 N N . LYS A 1 9 ? -2.000 12.119 1.598 1.00 0.00 6 LYS A N 12
ATOM 12963 C CA . LYS A 1 9 ? -3.030 13.151 1.575 1.00 0.00 6 LYS A CA 12
ATOM 12964 C C . LYS A 1 9 ? -4.404 12.545 1.302 1.00 0.00 6 LYS A C 12
ATOM 12965 O O . LYS A 1 9 ? -5.422 13.065 1.760 1.00 0.00 6 LYS A O 12
ATOM 12984 N N . GLY A 1 10 ? -4.424 11.445 0.557 1.00 0.00 7 GLY A N 12
ATOM 12985 C CA . GLY A 1 10 ? -5.678 10.790 0.237 1.00 0.00 7 GLY A CA 12
ATOM 12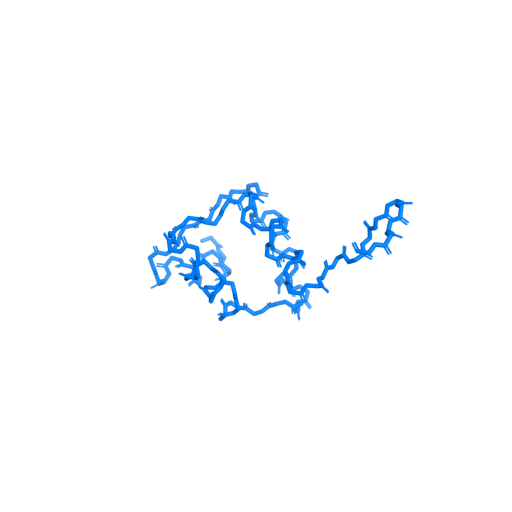986 C C . GLY A 1 10 ? -6.085 9.769 1.283 1.00 0.00 7 GLY A C 12
ATOM 12987 O O . GLY A 1 10 ? -7.271 9.491 1.460 1.00 0.00 7 GLY A O 12
ATOM 12991 N N . LEU A 1 11 ? -5.100 9.210 1.979 1.00 0.00 8 LEU A N 12
ATOM 12992 C CA . LEU A 1 11 ? -5.363 8.214 3.011 1.00 0.00 8 LEU A CA 12
ATOM 12993 C C . LEU A 1 11 ? -5.813 8.878 4.308 1.00 0.00 8 LEU A C 12
ATOM 12994 O O . LEU A 1 11 ? -6.829 8.499 4.891 1.00 0.00 8 LEU A O 12
ATOM 13010 N N . MET A 1 12 ? -5.051 9.870 4.757 1.00 0.00 9 MET A N 12
ATOM 13011 C CA . MET A 1 12 ? -5.373 10.586 5.986 1.00 0.00 9 MET A CA 12
ATOM 13012 C C . MET A 1 12 ? -6.752 11.232 5.896 1.00 0.00 9 MET A C 12
ATOM 13013 O O . MET A 1 12 ? -7.448 11.376 6.903 1.00 0.00 9 MET A O 12
ATOM 13027 N N . LYS A 1 13 ? -7.143 11.620 4.687 1.00 0.00 10 LYS A N 12
ATOM 13028 C CA . LYS A 1 13 ? -8.440 12.250 4.467 1.00 0.00 10 LYS A CA 12
ATOM 13029 C C . LYS A 1 13 ? -9.576 11.279 4.770 1.00 0.00 10 LYS A C 12
ATOM 13030 O O . LYS A 1 13 ? -10.660 11.687 5.183 1.00 0.00 10 LYS A O 12
ATOM 13049 N N . ASN A 1 14 ? -9.320 9.992 4.561 1.00 0.00 11 ASN A N 12
ATOM 13050 C CA . ASN A 1 14 ? -10.323 8.962 4.812 1.00 0.00 11 ASN A CA 12
ATOM 13051 C C . ASN A 1 14 ? -10.208 8.407 6.231 1.00 0.00 11 ASN A C 12
ATOM 13052 O O . ASN A 1 14 ? -10.789 7.369 6.548 1.00 0.00 11 ASN A O 12
ATOM 13063 N N . GLY A 1 15 ? -9.458 9.103 7.083 1.00 0.00 12 GLY A N 12
ATOM 13064 C CA . GLY A 1 15 ? -9.288 8.657 8.454 1.00 0.00 12 GLY A CA 12
ATOM 13065 C C . GLY A 1 15 ? -8.431 7.411 8.561 1.00 0.00 12 GLY A C 12
ATOM 13066 O O . GLY A 1 15 ? -8.596 6.613 9.483 1.00 0.00 12 GLY A O 12
ATOM 13070 N N . TYR A 1 16 ? -7.512 7.243 7.616 1.00 0.00 13 TYR A N 12
ATOM 13071 C CA . TYR A 1 16 ? -6.625 6.085 7.610 1.00 0.00 13 TYR A CA 12
ATOM 13072 C C . TYR A 1 16 ? -5.196 6.492 7.960 1.00 0.00 13 TYR A C 12
ATOM 13073 O O . TYR A 1 16 ? -4.791 7.631 7.726 1.00 0.00 13 TYR A O 12
ATOM 13091 N N . LEU A 1 17 ? -4.439 5.556 8.521 1.00 0.00 14 LEU A N 12
ATOM 13092 C CA . LEU A 1 17 ? -3.056 5.821 8.903 1.00 0.00 14 LEU A CA 12
ATOM 13093 C C . LEU A 1 17 ? -2.115 4.777 8.308 1.00 0.00 14 LEU A C 12
ATOM 13094 O O . LEU A 1 17 ? -2.523 3.654 8.012 1.00 0.00 14 LEU A O 12
ATOM 13110 N N . ILE A 1 18 ? -0.853 5.157 8.133 1.00 0.00 15 ILE A N 12
ATOM 13111 C CA . ILE A 1 18 ? 0.147 4.257 7.574 1.00 0.00 15 ILE A CA 12
ATOM 13112 C C . ILE A 1 18 ? 1.508 4.475 8.228 1.00 0.00 15 ILE A C 12
ATOM 13113 O O . ILE A 1 18 ? 1.847 5.592 8.621 1.00 0.00 15 ILE A O 12
ATOM 13129 N N . THR A 1 19 ? 2.285 3.402 8.341 1.00 0.00 16 THR A N 12
ATOM 13130 C CA . THR A 1 19 ? 3.609 3.477 8.946 1.00 0.00 16 THR A CA 12
ATOM 13131 C C . THR A 1 19 ? 4.674 3.793 7.901 1.00 0.00 16 THR A C 12
ATOM 13132 O O . THR A 1 19 ? 4.567 3.376 6.747 1.00 0.00 16 THR A O 12
ATOM 13143 N N . PRO A 1 20 ? 5.725 4.538 8.290 1.00 0.00 17 PRO A N 12
ATOM 13144 C CA . PRO A 1 20 ? 6.813 4.907 7.377 1.00 0.00 17 PRO A CA 12
ATOM 13145 C C . PRO A 1 20 ? 7.409 3.696 6.668 1.00 0.00 17 PRO A C 12
ATOM 13146 O O . PRO A 1 20 ? 7.718 3.753 5.477 1.00 0.00 17 PRO A O 12
ATOM 13157 N N . SER A 1 21 ? 7.569 2.603 7.405 1.00 0.00 18 SER A N 12
ATOM 13158 C CA . SER A 1 21 ? 8.129 1.378 6.846 1.00 0.00 18 SER A CA 12
ATOM 13159 C C . SER A 1 21 ? 7.278 0.869 5.689 1.00 0.00 18 SER A C 12
ATOM 13160 O O . SER A 1 21 ? 7.792 0.269 4.743 1.00 0.00 18 SER A O 12
ATOM 13168 N N . ALA A 1 22 ? 5.974 1.111 5.766 1.00 0.00 19 ALA A N 12
ATOM 13169 C CA . ALA A 1 22 ? 5.052 0.675 4.725 1.00 0.00 19 ALA A CA 12
ATOM 13170 C C . ALA A 1 22 ? 4.923 1.730 3.630 1.00 0.00 19 ALA A C 12
ATOM 13171 O O . ALA A 1 22 ? 4.752 1.401 2.456 1.00 0.00 19 ALA A O 12
ATOM 13178 N N . TYR A 1 23 ? 5.006 2.995 4.022 1.00 0.00 20 TYR A N 12
ATOM 13179 C CA . TYR A 1 23 ? 4.898 4.099 3.074 1.00 0.00 20 TYR A CA 12
ATOM 13180 C C . TYR A 1 23 ? 6.043 4.064 2.067 1.00 0.00 20 TYR A C 12
ATOM 13181 O O . TYR A 1 23 ? 5.846 4.318 0.879 1.00 0.00 20 TYR A O 12
ATOM 13199 N N . TYR A 1 24 ? 7.242 3.752 2.549 1.00 0.00 21 TYR A N 12
ATOM 13200 C CA . TYR A 1 24 ? 8.418 3.688 1.691 1.00 0.00 21 TYR A CA 12
ATOM 13201 C C . TYR A 1 24 ? 8.278 2.582 0.648 1.00 0.00 21 TYR A C 12
ATOM 13202 O O . TYR A 1 24 ? 8.855 2.661 -0.436 1.00 0.00 21 TYR A O 12
ATOM 13220 N N . LEU A 1 25 ? 7.512 1.548 0.983 1.00 0.00 22 LEU A N 12
ATOM 13221 C CA . LEU A 1 25 ? 7.301 0.427 0.075 1.00 0.00 22 LEU A CA 12
ATOM 13222 C C . LEU A 1 25 ? 6.009 0.597 -0.719 1.00 0.00 22 LEU A C 12
ATOM 13223 O O . LEU A 1 25 ? 5.896 0.121 -1.849 1.00 0.00 22 LEU A O 12
ATOM 13239 N N . LEU A 1 26 ? 5.034 1.274 -0.119 1.00 0.00 23 LEU A N 12
ATOM 13240 C CA . LEU A 1 26 ? 3.748 1.501 -0.772 1.00 0.00 23 LEU A CA 12
ATOM 13241 C C . LEU A 1 26 ? 3.805 2.724 -1.684 1.00 0.00 23 LEU A C 12
ATOM 13242 O O . LEU A 1 26 ? 3.094 2.794 -2.687 1.00 0.00 23 LEU A O 12
ATOM 13258 N N . VAL A 1 27 ? 4.650 3.686 -1.329 1.00 0.00 24 VAL A N 12
ATOM 13259 C CA . VAL A 1 27 ? 4.795 4.904 -2.116 1.00 0.00 24 VAL A CA 12
ATOM 13260 C C . VAL A 1 27 ? 5.216 4.588 -3.548 1.00 0.00 24 VAL A C 12
ATOM 13261 O O . VAL A 1 27 ? 4.841 5.290 -4.486 1.00 0.00 24 VAL A O 12
ATOM 13274 N N . GLY A 1 28 ? 6.000 3.525 -3.708 1.00 0.00 25 GLY A N 12
ATOM 13275 C CA . GLY A 1 28 ? 6.459 3.136 -5.028 1.00 0.00 25 GLY A CA 12
ATOM 13276 C C . GLY A 1 28 ? 5.396 2.400 -5.820 1.00 0.00 25 GLY A C 12
ATOM 13277 O O . GLY A 1 28 ? 5.095 2.762 -6.958 1.00 0.00 25 GLY A O 12
ATOM 13281 N N . HIS A 1 29 ? 4.823 1.362 -5.218 1.00 0.00 26 HIS A N 12
ATOM 13282 C CA . HIS A 1 29 ? 3.786 0.573 -5.872 1.00 0.00 26 HIS A CA 12
ATOM 13283 C C . HIS A 1 29 ? 2.565 1.428 -6.204 1.00 0.00 26 HIS A C 12
ATOM 13284 O O . HIS A 1 29 ? 1.751 1.060 -7.052 1.00 0.00 26 HIS A O 12
ATOM 13299 N N . PHE A 1 30 ? 2.440 2.568 -5.530 1.00 0.00 27 PHE A N 12
ATOM 13300 C CA . PHE A 1 30 ? 1.315 3.469 -5.758 1.00 0.00 27 PHE A CA 12
ATOM 13301 C C . PHE A 1 30 ? 1.602 4.419 -6.915 1.00 0.00 27 PHE A C 12
ATOM 13302 O O . PHE A 1 30 ? 0.837 4.492 -7.877 1.00 0.00 27 PHE A O 12
ATOM 13319 N N . ASN A 1 31 ? 2.710 5.147 -6.817 1.00 0.00 28 ASN A N 12
ATOM 13320 C CA . ASN A 1 31 ? 3.098 6.092 -7.857 1.00 0.00 28 ASN A CA 12
ATOM 13321 C C . ASN A 1 31 ? 3.378 5.371 -9.172 1.00 0.00 28 ASN A C 12
ATOM 13322 O O . ASN A 1 31 ? 3.137 5.913 -10.251 1.00 0.00 28 ASN A O 12
ATOM 13333 N N . GLU A 1 32 ? 3.884 4.147 -9.075 1.00 0.00 29 GLU A N 12
ATOM 13334 C CA . GLU A 1 32 ? 4.195 3.351 -10.256 1.00 0.00 29 GLU A CA 12
ATOM 13335 C C . GLU A 1 32 ? 2.950 3.145 -11.115 1.00 0.00 29 GLU A C 12
ATOM 13336 O O . GLU A 1 32 ? 3.042 3.013 -12.336 1.00 0.00 29 GLU A O 12
ATOM 13348 N N . GLY A 1 33 ? 1.789 3.117 -10.468 1.00 0.00 30 GLY A N 12
ATOM 13349 C CA . GLY A 1 33 ? 0.545 2.925 -11.187 1.00 0.00 30 GLY A CA 12
ATOM 13350 C C . GLY A 1 33 ? 0.040 1.498 -11.101 1.00 0.00 30 GLY A C 12
ATOM 13351 O O . GLY A 1 33 ? -0.657 1.024 -11.998 1.00 0.00 30 GLY A O 12
ATOM 13355 N N . LYS A 1 34 ? 0.394 0.812 -10.018 1.00 0.00 31 LYS A N 12
ATOM 13356 C CA . LYS A 1 34 ? -0.027 -0.569 -9.818 1.00 0.00 31 LYS A CA 12
ATOM 13357 C C . LYS A 1 34 ? -1.369 -0.628 -9.098 1.00 0.00 31 LYS A C 12
ATOM 13358 O O . LYS A 1 34 ? -2.349 -1.144 -9.635 1.00 0.00 31 LYS A O 12
ATOM 13377 N N . PHE A 1 35 ? -1.410 -0.098 -7.879 1.00 0.00 32 PHE A N 12
ATOM 13378 C CA . PHE A 1 35 ? -2.638 -0.092 -7.092 1.00 0.00 32 PHE A CA 12
ATOM 13379 C C . PHE A 1 35 ? -3.139 1.333 -6.868 1.00 0.00 32 PHE A C 12
ATOM 13380 O O . PHE A 1 35 ? -2.383 2.295 -7.008 1.00 0.00 32 PHE A O 12
ATOM 13397 N N . SER A 1 36 ? -4.415 1.459 -6.522 1.00 0.00 33 SER A N 12
ATOM 13398 C CA . SER A 1 36 ? -5.016 2.766 -6.282 1.00 0.00 33 SER A CA 12
ATOM 13399 C C . SER A 1 36 ? -5.492 2.887 -4.837 1.00 0.00 33 SER A C 12
ATOM 13400 O O . SER A 1 36 ? -5.576 1.893 -4.115 1.00 0.00 33 SER A O 12
ATOM 13408 N N . LEU A 1 37 ? -5.803 4.112 -4.423 1.00 0.00 34 LEU A N 12
ATOM 13409 C CA . LEU A 1 37 ? -6.269 4.365 -3.064 1.00 0.00 34 LEU A CA 12
ATOM 13410 C C . LEU A 1 37 ? -7.533 3.567 -2.762 1.00 0.00 34 LEU A C 12
ATOM 13411 O O . LEU A 1 37 ? -7.757 3.146 -1.627 1.00 0.00 34 LEU A O 12
ATOM 13427 N N . ILE A 1 38 ? -8.358 3.362 -3.784 1.00 0.00 35 ILE A N 12
ATOM 13428 C CA . ILE A 1 38 ? -9.599 2.616 -3.626 1.00 0.00 35 ILE A CA 12
ATOM 13429 C C . ILE A 1 38 ? -9.322 1.152 -3.297 1.00 0.00 35 ILE A C 12
ATOM 13430 O O . ILE A 1 38 ? -10.090 0.510 -2.579 1.00 0.00 35 ILE A O 12
ATOM 13446 N N . GLU A 1 39 ? -8.221 0.628 -3.827 1.00 0.00 36 GLU A N 12
ATOM 13447 C CA . GLU A 1 39 ? -7.844 -0.760 -3.590 1.00 0.00 36 GLU A CA 12
ATOM 13448 C C . GLU A 1 39 ? -7.258 -0.936 -2.193 1.00 0.00 36 GLU A C 12
ATOM 13449 O O . GLU A 1 39 ? -7.631 -1.856 -1.465 1.00 0.00 36 GLU A O 12
ATOM 13461 N N . LEU A 1 40 ? -6.339 -0.049 -1.828 1.00 0.00 37 LEU A N 12
ATOM 13462 C CA . LEU A 1 40 ? -5.700 -0.106 -0.517 1.00 0.00 37 LEU A CA 12
ATOM 13463 C C . LEU A 1 40 ? -6.730 0.018 0.601 1.00 0.00 37 LEU A C 12
ATOM 13464 O O . LEU A 1 40 ? -6.728 -0.766 1.549 1.00 0.00 37 LEU A O 12
ATOM 13480 N N . ILE A 1 41 ? -7.607 1.009 0.484 1.00 0.00 38 ILE A N 12
ATOM 13481 C CA . ILE A 1 41 ? -8.641 1.234 1.486 1.00 0.00 38 ILE A CA 12
ATOM 13482 C C . ILE A 1 41 ? -9.593 0.044 1.569 1.00 0.00 38 ILE A C 12
ATOM 13483 O O . ILE A 1 41 ? -10.074 -0.305 2.648 1.00 0.00 38 ILE A O 12
ATOM 13499 N N . LYS A 1 42 ? -9.857 -0.576 0.424 1.00 0.00 39 LYS A N 12
ATOM 13500 C CA . LYS A 1 42 ? -10.749 -1.729 0.368 1.00 0.00 39 LYS A CA 12
ATOM 13501 C C . LYS A 1 42 ? -10.151 -2.915 1.121 1.00 0.00 39 LYS A C 12
ATOM 13502 O O . LYS A 1 42 ? -10.877 -3.736 1.682 1.00 0.00 39 LYS A O 12
ATOM 13521 N N . PHE A 1 43 ? -8.825 -2.997 1.127 1.00 0.00 40 PHE A N 12
ATOM 13522 C CA . PHE A 1 43 ? -8.129 -4.082 1.811 1.00 0.00 40 PHE A CA 12
ATOM 13523 C C . PHE A 1 43 ? -8.177 -3.891 3.323 1.00 0.00 40 PHE A C 12
ATOM 13524 O O . PHE A 1 43 ? -8.508 -4.815 4.065 1.00 0.00 40 PHE A O 12
ATOM 13541 N N . ALA A 1 44 ? -7.842 -2.686 3.772 1.00 0.00 41 ALA A N 12
ATOM 13542 C CA . ALA A 1 44 ? -7.846 -2.372 5.195 1.00 0.00 41 ALA A CA 12
ATOM 13543 C C . ALA A 1 44 ? -9.252 -2.474 5.776 1.00 0.00 41 ALA A C 12
ATOM 13544 O O . ALA A 1 44 ? -9.436 -2.923 6.907 1.00 0.00 41 ALA A O 12
ATOM 13551 N N . LYS A 1 45 ? -10.242 -2.055 4.995 1.00 0.00 42 LYS A N 12
ATOM 13552 C CA . LYS A 1 45 ? -11.632 -2.099 5.432 1.00 0.00 42 LYS A CA 12
ATOM 13553 C C . LYS A 1 45 ? -12.059 -3.529 5.747 1.00 0.00 42 LYS A C 12
ATOM 13554 O O . LYS A 1 45 ? -12.640 -3.797 6.798 1.00 0.00 42 LYS A O 12
ATOM 13573 N N . SER A 1 46 ? -11.765 -4.445 4.830 1.00 0.00 43 SER A N 12
ATOM 13574 C CA . SER A 1 46 ? -12.118 -5.849 5.009 1.00 0.00 43 SER A CA 12
ATOM 13575 C C . SER A 1 46 ? -11.457 -6.419 6.261 1.00 0.00 43 SER A C 12
ATOM 13576 O O . SER A 1 46 ? -12.008 -7.300 6.921 1.00 0.00 43 SER A O 12
ATOM 13584 N N . ARG A 1 47 ? -10.272 -5.908 6.581 1.00 0.00 44 ARG A N 12
ATOM 13585 C CA . ARG A 1 47 ? -9.534 -6.366 7.753 1.00 0.00 44 ARG A CA 12
ATOM 13586 C C . ARG A 1 47 ? -10.067 -5.721 9.033 1.00 0.00 44 ARG A C 12
ATOM 13587 O O . ARG A 1 47 ? -9.674 -6.102 10.136 1.00 0.00 44 ARG A O 12
ATOM 13608 N N . GLU A 1 48 ? -10.960 -4.745 8.885 1.00 0.00 45 GLU A N 12
ATOM 13609 C CA . GLU A 1 48 ? -11.539 -4.058 10.032 1.00 0.00 45 GLU A CA 12
ATOM 13610 C C . GLU A 1 48 ? -10.457 -3.353 10.846 1.00 0.00 45 GLU A C 12
ATOM 13611 O O . GLU A 1 48 ? -10.403 -3.479 12.069 1.00 0.00 45 GLU A O 12
ATOM 13623 N N . THR A 1 49 ? -9.598 -2.609 10.156 1.00 0.00 46 THR A N 12
ATOM 13624 C CA . THR A 1 49 ? -8.518 -1.882 10.813 1.00 0.00 46 THR A CA 12
ATOM 13625 C C . THR A 1 49 ? -7.962 -0.790 9.906 1.00 0.00 46 THR A C 12
ATOM 13626 O O . THR A 1 49 ? -7.306 -1.074 8.904 1.00 0.00 46 THR A O 12
ATOM 13637 N N . PHE A 1 50 ? -8.228 0.462 10.264 1.00 0.00 47 PHE A N 12
ATOM 13638 C CA . PHE A 1 50 ? -7.756 1.599 9.483 1.00 0.00 47 PHE A CA 12
ATOM 13639 C C . PHE A 1 50 ? -6.233 1.704 9.532 1.00 0.00 47 PHE A C 12
ATOM 13640 O O . PHE A 1 50 ? -5.614 2.292 8.646 1.00 0.00 47 PHE A O 12
ATOM 13657 N N . ILE A 1 51 ? -5.635 1.132 10.574 1.00 0.00 48 ILE A N 12
ATOM 13658 C CA . ILE A 1 51 ? -4.186 1.165 10.734 1.00 0.00 48 ILE A CA 12
ATOM 13659 C C . ILE A 1 51 ? -3.498 0.288 9.694 1.00 0.00 48 ILE A C 12
ATOM 13660 O O . ILE A 1 51 ? -3.634 -0.935 9.710 1.00 0.00 48 ILE A O 12
ATOM 13676 N N . ILE A 1 52 ? -2.757 0.922 8.790 1.00 0.00 49 ILE A N 12
ATOM 13677 C CA . ILE A 1 52 ? -2.047 0.201 7.742 1.00 0.00 49 ILE A CA 12
ATOM 13678 C C . ILE A 1 52 ? -0.576 0.021 8.099 1.00 0.00 49 ILE A C 12
ATOM 13679 O O . ILE A 1 52 ? 0.230 0.938 7.935 1.00 0.00 49 ILE A O 12
ATOM 13695 N N . ASP A 1 53 ? -0.230 -1.166 8.587 1.00 0.00 50 ASP A N 12
ATOM 13696 C CA . ASP A 1 53 ? 1.145 -1.466 8.967 1.00 0.00 50 ASP A CA 12
ATOM 13697 C C . ASP A 1 53 ? 1.833 -2.311 7.900 1.00 0.00 50 ASP A C 12
ATOM 13698 O O . ASP A 1 53 ? 1.259 -2.585 6.847 1.00 0.00 50 ASP A O 12
ATOM 13707 N N . ASP A 1 54 ? 3.065 -2.721 8.180 1.00 0.00 51 ASP A N 12
ATOM 13708 C CA . ASP A 1 54 ? 3.831 -3.537 7.245 1.00 0.00 51 ASP A CA 12
ATOM 13709 C C . ASP A 1 54 ? 3.134 -4.867 6.985 1.00 0.00 51 ASP A C 12
ATOM 13710 O O . ASP A 1 54 ? 3.198 -5.408 5.882 1.00 0.00 51 ASP A O 12
ATOM 13719 N N . GLU A 1 55 ? 2.469 -5.391 8.010 1.00 0.00 52 GLU A N 12
ATOM 13720 C CA . GLU A 1 55 ? 1.759 -6.659 7.891 1.00 0.00 52 GLU A CA 12
ATOM 13721 C C . GLU A 1 55 ? 0.661 -6.572 6.838 1.00 0.00 52 GLU A C 12
ATOM 13722 O O . GLU A 1 55 ? 0.455 -7.505 6.061 1.00 0.00 52 GLU A O 12
ATOM 13734 N N . ILE A 1 56 ? -0.045 -5.445 6.816 1.00 0.00 53 ILE A N 12
ATOM 13735 C CA . ILE A 1 56 ? -1.122 -5.237 5.856 1.00 0.00 53 ILE A CA 12
ATOM 13736 C C . ILE A 1 56 ? -0.570 -4.955 4.464 1.00 0.00 53 ILE A C 12
ATOM 13737 O O . ILE A 1 56 ? -1.142 -5.380 3.460 1.00 0.00 53 ILE A O 12
ATOM 13753 N N . ALA A 1 57 ? 0.544 -4.232 4.409 1.00 0.00 54 ALA A N 12
ATOM 13754 C CA . ALA A 1 57 ? 1.173 -3.893 3.138 1.00 0.00 54 ALA A CA 12
ATOM 13755 C C . ALA A 1 57 ? 1.689 -5.141 2.430 1.00 0.00 54 ALA A C 12
ATOM 13756 O O . ALA A 1 57 ? 1.528 -5.290 1.220 1.00 0.00 54 ALA A O 12
ATOM 13763 N N . ASN A 1 58 ? 2.311 -6.033 3.195 1.00 0.00 55 ASN A N 12
ATOM 13764 C CA . ASN A 1 58 ? 2.851 -7.269 2.640 1.00 0.00 55 ASN A CA 12
ATOM 13765 C C . ASN A 1 58 ? 1.733 -8.160 2.109 1.00 0.00 55 ASN A C 12
ATOM 13766 O O . ASN A 1 58 ? 1.763 -8.590 0.955 1.00 0.00 55 ASN A O 12
ATOM 13777 N N . GLU A 1 59 ? 0.749 -8.438 2.958 1.00 0.00 56 GLU A N 12
ATOM 13778 C CA . GLU A 1 59 ? -0.378 -9.279 2.574 1.00 0.00 56 GLU A CA 12
ATOM 13779 C C . GLU A 1 59 ? -1.143 -8.665 1.406 1.00 0.00 56 GLU A C 12
ATOM 13780 O O . GLU A 1 59 ? -1.712 -9.378 0.579 1.00 0.00 56 GLU A O 12
ATOM 13792 N N . PHE A 1 60 ? -1.151 -7.337 1.342 1.00 0.00 57 PHE A N 12
ATOM 13793 C CA . PHE A 1 60 ? -1.847 -6.629 0.273 1.00 0.00 57 PHE A CA 12
ATOM 13794 C C . PHE A 1 60 ? -1.256 -6.982 -1.087 1.00 0.00 57 PHE A C 12
ATOM 13795 O O . PHE A 1 60 ? -1.956 -7.477 -1.970 1.00 0.00 57 PHE A O 12
ATOM 13812 N N . LEU A 1 61 ? 0.038 -6.724 -1.249 1.00 0.00 58 LEU A N 12
ATOM 13813 C CA . LEU A 1 61 ? 0.726 -7.014 -2.503 1.00 0.00 58 LEU A CA 12
ATOM 13814 C C . LEU A 1 61 ? 0.624 -8.496 -2.851 1.00 0.00 58 LEU A C 12
ATOM 13815 O O . LEU A 1 61 ? 0.587 -8.869 -4.023 1.00 0.00 58 LEU A O 12
ATOM 13831 N N . LYS A 1 62 ? 0.579 -9.338 -1.823 1.00 0.00 59 LYS A N 12
ATOM 13832 C CA . LYS A 1 62 ? 0.480 -10.780 -2.021 1.00 0.00 59 LYS A CA 12
ATOM 13833 C C . LYS A 1 62 ? -0.926 -11.177 -2.458 1.00 0.00 59 LYS A C 12
ATOM 13834 O O . LYS A 1 62 ? -1.113 -12.197 -3.123 1.00 0.00 59 LYS A O 12
ATOM 13853 N N . SER A 1 63 ? -1.911 -10.368 -2.081 1.00 0.00 60 SER A N 12
ATOM 13854 C CA . SER A 1 63 ? -3.301 -10.640 -2.434 1.00 0.00 60 SER A CA 12
ATOM 13855 C C . SER A 1 63 ? -3.635 -10.091 -3.819 1.00 0.00 60 SER A C 12
ATOM 13856 O O . SER A 1 63 ? -4.513 -10.611 -4.507 1.00 0.00 60 SER A O 12
ATOM 13864 N N . ILE A 1 64 ? -2.932 -9.036 -4.222 1.00 0.00 61 ILE A N 12
ATOM 13865 C CA . ILE A 1 64 ? -3.162 -8.420 -5.525 1.00 0.00 61 ILE A CA 12
ATOM 13866 C C . ILE A 1 64 ? -2.200 -8.966 -6.577 1.00 0.00 61 ILE A C 12
ATOM 13867 O O . ILE A 1 64 ? -1.903 -8.297 -7.566 1.00 0.00 61 ILE A O 12
ATOM 13883 N N . GLY A 1 65 ? -1.720 -10.188 -6.361 1.00 0.00 62 GLY A N 12
ATOM 13884 C CA . GLY A 1 65 ? -0.801 -10.803 -7.303 1.00 0.00 62 GLY A CA 12
ATOM 13885 C C . GLY A 1 65 ? 0.411 -9.935 -7.590 1.00 0.00 62 GLY A C 12
ATOM 13886 O O . GLY A 1 65 ? 0.887 -9.878 -8.725 1.00 0.00 62 GLY A O 12
ATOM 13890 N N . ALA A 1 66 ? 0.910 -9.257 -6.562 1.00 0.00 63 ALA A N 12
ATOM 13891 C CA . ALA A 1 66 ? 2.073 -8.391 -6.712 1.00 0.00 63 ALA A CA 12
ATOM 13892 C C . ALA A 1 66 ? 3.304 -9.007 -6.058 1.00 0.00 63 ALA A C 12
ATOM 13893 O O . ALA A 1 66 ? 3.210 -10.023 -5.370 1.00 0.00 63 ALA A O 12
ATOM 13900 N N . GLU A 1 67 ? 4.458 -8.387 -6.281 1.00 0.00 64 GLU A N 12
ATOM 13901 C CA . GLU A 1 67 ? 5.709 -8.877 -5.715 1.00 0.00 64 GLU A CA 12
ATOM 13902 C C . GLU A 1 67 ? 6.012 -10.289 -6.203 1.00 0.00 64 GLU A C 12
ATOM 13903 O O . GLU A 1 67 ? 5.691 -11.271 -5.533 1.00 0.00 64 GLU A O 12
ATOM 13915 N N . VAL A 1 68 ? 6.627 -10.385 -7.378 1.00 0.00 65 VAL A N 12
ATOM 13916 C CA . VAL A 1 68 ? 6.970 -11.677 -7.958 1.00 0.00 65 VAL A CA 12
ATOM 13917 C C . VAL A 1 68 ? 7.889 -12.469 -7.036 1.00 0.00 65 VAL A C 12
ATOM 13918 O O . VAL A 1 68 ? 7.832 -13.698 -6.991 1.00 0.00 65 VAL A O 12
ATOM 13931 N N . GLU A 1 69 ? 8.738 -11.759 -6.301 1.00 0.00 66 GLU A N 12
ATOM 13932 C CA . GLU A 1 69 ? 9.672 -12.397 -5.380 1.00 0.00 66 GLU A CA 12
ATOM 13933 C C . GLU A 1 69 ? 9.704 -11.663 -4.043 1.00 0.00 66 GLU A C 12
ATOM 13934 O O . GLU A 1 69 ? 9.319 -10.496 -3.954 1.00 0.00 66 GLU A O 12
ATOM 13946 N N . LEU A 1 70 ? 10.166 -12.353 -3.006 1.00 0.00 67 LEU A N 12
ATOM 13947 C CA . LEU A 1 70 ? 10.250 -11.767 -1.673 1.00 0.00 67 LEU A CA 12
ATOM 13948 C C . LEU A 1 70 ? 11.317 -12.468 -0.836 1.00 0.00 67 LEU A C 12
ATOM 13949 O O . LEU A 1 70 ? 11.017 -13.392 -0.080 1.00 0.00 67 LEU A O 12
ATOM 13965 N N . PRO A 1 71 ? 12.583 -12.033 -0.958 1.00 0.00 68 PRO A N 12
ATOM 13966 C CA . PRO A 1 71 ? 13.697 -12.622 -0.209 1.00 0.00 68 PRO A CA 12
ATOM 13967 C C . PRO A 1 71 ? 13.418 -12.681 1.289 1.00 0.00 68 PRO A C 12
ATOM 13968 O O . PRO A 1 71 ? 13.006 -11.691 1.894 1.00 0.00 68 PRO A O 12
ATOM 13979 N N . GLN A 1 72 ? 13.646 -13.848 1.884 1.00 0.00 69 GLN A N 12
ATOM 13980 C CA . GLN A 1 72 ? 13.420 -14.036 3.312 1.00 0.00 69 GLN A CA 12
ATOM 13981 C C . GLN A 1 72 ? 14.251 -15.198 3.847 1.00 0.00 69 GLN A C 12
ATOM 13982 O O . GLN A 1 72 ? 14.192 -16.310 3.321 1.00 0.00 69 GLN A O 12
ATOM 13996 N N . GLU A 1 73 ? 15.023 -14.934 4.895 1.00 0.00 70 GLU A N 12
ATOM 13997 C CA . GLU A 1 73 ? 15.866 -15.958 5.503 1.00 0.00 70 GLU A CA 12
ATOM 13998 C C . GLU A 1 73 ? 16.874 -16.500 4.494 1.00 0.00 70 GLU A C 12
ATOM 13999 O O . GLU A 1 73 ? 16.932 -16.044 3.352 1.00 0.00 70 GLU A O 12
ATOM 14011 N N . ILE A 1 74 ? 17.666 -17.476 4.925 1.00 0.00 71 ILE A N 12
ATOM 14012 C CA . ILE A 1 74 ? 18.673 -18.080 4.062 1.00 0.00 71 ILE A CA 12
ATOM 14013 C C . ILE A 1 74 ? 18.080 -19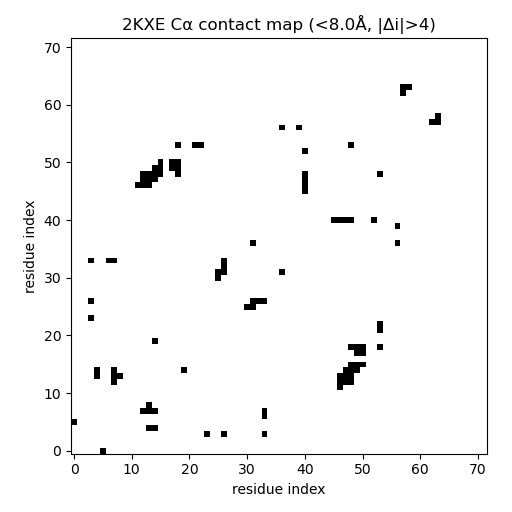.223 3.243 1.00 0.00 71 ILE A C 12
ATOM 14014 O O . ILE A 1 74 ? 16.921 -19.593 3.425 1.00 0.00 71 ILE A O 12
ATOM 14030 N N . LYS A 1 75 ? 18.884 -19.778 2.343 1.00 0.00 72 LYS A N 12
ATOM 14031 C CA . LYS A 1 75 ? 18.438 -20.880 1.497 1.00 0.00 72 LYS A CA 12
ATOM 14032 C C . LYS A 1 75 ? 18.065 -22.095 2.338 1.00 0.00 72 LYS A C 12
ATOM 14033 O O . LYS A 1 75 ? 16.893 -22.520 2.276 1.00 0.00 72 LYS A O 12
ATOM 14053 N N . MET A 1 4 ? 3.224 15.443 -4.968 1.00 0.00 1 MET A N 13
ATOM 14054 C CA . MET A 1 4 ? 3.987 14.616 -3.995 1.00 0.00 1 MET A CA 13
ATOM 14055 C C . MET A 1 4 ? 3.161 14.337 -2.743 1.00 0.00 1 MET A C 13
ATOM 14056 O O . MET A 1 4 ? 2.288 15.122 -2.376 1.00 0.00 1 MET A O 13
ATOM 14070 N N . ASP A 1 5 ? 3.444 13.213 -2.092 1.00 0.00 2 ASP A N 13
ATOM 14071 C CA . ASP A 1 5 ? 2.729 12.829 -0.881 1.00 0.00 2 ASP A CA 13
ATOM 14072 C C . ASP A 1 5 ? 1.237 12.669 -1.158 1.00 0.00 2 ASP A C 13
ATOM 14073 O O . ASP A 1 5 ? 0.402 12.943 -0.295 1.00 0.00 2 ASP A O 13
ATOM 14082 N N . GLU A 1 6 ? 0.909 12.225 -2.367 1.00 0.00 3 GLU A N 13
ATOM 14083 C CA . GLU A 1 6 ? -0.482 12.027 -2.757 1.00 0.00 3 GLU A CA 13
ATOM 14084 C C . GLU A 1 6 ? -1.071 10.804 -2.062 1.00 0.00 3 GLU A C 13
ATOM 14085 O O . GLU A 1 6 ? -2.267 10.761 -1.767 1.00 0.00 3 GLU A O 13
ATOM 14097 N N . PHE A 1 7 ? -0.226 9.812 -1.804 1.00 0.00 4 PHE A N 13
ATOM 14098 C CA . PHE A 1 7 ? -0.662 8.587 -1.144 1.00 0.00 4 PHE A CA 13
ATOM 14099 C C . PHE A 1 7 ? -1.118 8.869 0.282 1.00 0.00 4 PHE A C 13
ATOM 14100 O O . PHE A 1 7 ? -2.168 8.393 0.716 1.00 0.00 4 PHE A O 13
ATOM 14117 N N . VAL A 1 8 ? -0.322 9.645 1.010 1.00 0.00 5 VAL A N 13
ATOM 14118 C CA . VAL A 1 8 ? -0.643 9.991 2.390 1.00 0.00 5 VAL A CA 13
ATOM 14119 C C . VAL A 1 8 ? -1.831 10.945 2.454 1.00 0.00 5 VAL A C 13
ATOM 14120 O O . VAL A 1 8 ? -2.644 10.878 3.375 1.00 0.00 5 VAL A O 13
ATOM 14133 N N . LYS A 1 9 ? -1.922 11.836 1.471 1.00 0.00 6 LYS A N 13
ATOM 14134 C CA . LYS A 1 9 ? -3.011 12.805 1.417 1.00 0.00 6 LYS A CA 13
ATOM 14135 C C . LYS A 1 9 ? -4.345 12.112 1.162 1.00 0.00 6 LYS A C 13
ATOM 14136 O O . LYS A 1 9 ? -5.369 12.483 1.735 1.00 0.00 6 LYS A O 13
ATOM 14155 N N . GLY A 1 10 ? -4.328 11.103 0.296 1.00 0.00 7 GLY A N 13
ATOM 14156 C CA . GLY A 1 10 ? -5.542 10.375 -0.020 1.00 0.00 7 GLY A CA 13
ATOM 14157 C C . GLY A 1 10 ? -5.981 9.460 1.107 1.00 0.00 7 GLY A C 13
ATOM 14158 O O . GLY A 1 10 ? -7.169 9.174 1.256 1.00 0.00 7 GLY A O 13
ATOM 14162 N N . LEU A 1 11 ? -5.021 9.000 1.902 1.00 0.00 8 LEU A N 13
ATOM 14163 C CA . LEU A 1 11 ? -5.314 8.112 3.020 1.00 0.00 8 LEU A CA 13
ATOM 14164 C C . LEU A 1 11 ? -5.804 8.902 4.229 1.00 0.00 8 LEU A C 13
ATOM 14165 O O . LEU A 1 11 ? -6.810 8.553 4.845 1.00 0.00 8 LEU A O 13
ATOM 14181 N N . MET A 1 12 ? -5.082 9.967 4.565 1.00 0.00 9 MET A N 13
ATOM 14182 C CA . MET A 1 12 ? -5.442 10.807 5.702 1.00 0.00 9 MET A CA 13
ATOM 14183 C C . MET A 1 12 ? -6.866 11.340 5.562 1.00 0.00 9 MET A C 13
ATOM 14184 O O . MET A 1 12 ? -7.544 11.595 6.558 1.00 0.00 9 MET A O 13
ATOM 14198 N N . LYS A 1 13 ? -7.313 11.505 4.322 1.00 0.00 10 LYS A N 13
ATOM 14199 C CA . LYS A 1 13 ? -8.656 12.005 4.054 1.00 0.00 10 LYS A CA 13
ATOM 14200 C C . LYS A 1 13 ? -9.712 11.075 4.641 1.00 0.00 10 LYS A C 13
ATOM 14201 O O . LYS A 1 13 ? -10.783 11.518 5.056 1.00 0.00 10 LYS A O 13
ATOM 14220 N N . ASN A 1 14 ? -9.402 9.783 4.675 1.00 0.00 11 ASN A N 13
ATOM 14221 C CA . ASN A 1 14 ? -10.324 8.788 5.213 1.00 0.00 11 ASN A CA 13
ATOM 14222 C C . ASN A 1 14 ? -9.920 8.375 6.624 1.00 0.00 11 ASN A C 13
ATOM 14223 O O . ASN A 1 14 ? -10.204 7.257 7.058 1.00 0.00 11 ASN A O 13
ATOM 14234 N N . GLY A 1 15 ? -9.255 9.280 7.336 1.00 0.00 12 GLY A N 13
ATOM 14235 C CA . GLY A 1 15 ? -8.824 8.988 8.692 1.00 0.00 12 GLY A CA 13
ATOM 14236 C C . GLY A 1 15 ? -7.955 7.748 8.773 1.00 0.00 12 GLY A C 13
ATOM 14237 O O . GLY A 1 15 ? -8.008 7.011 9.756 1.00 0.00 12 GLY A O 13
ATOM 14241 N N . TYR A 1 16 ? -7.154 7.520 7.738 1.00 0.00 13 TYR A N 13
ATOM 14242 C CA . TYR A 1 16 ? -6.271 6.360 7.700 1.00 0.00 13 TYR A CA 13
ATOM 14243 C C . TYR A 1 16 ? -4.839 6.756 8.046 1.00 0.00 13 TYR A C 13
ATOM 14244 O O . TYR A 1 16 ? -4.473 7.929 7.970 1.00 0.00 13 TYR A O 13
ATOM 14262 N N . LEU A 1 17 ? -4.033 5.770 8.426 1.00 0.00 14 LEU A N 13
ATOM 14263 C CA . LEU A 1 17 ? -2.641 6.015 8.785 1.00 0.00 14 LEU A CA 13
ATOM 14264 C C . LEU A 1 17 ? -1.725 4.966 8.162 1.00 0.00 14 LEU A C 13
ATOM 14265 O O . LEU A 1 17 ? -2.191 4.008 7.548 1.00 0.00 14 LEU A O 13
ATOM 14281 N N . ILE A 1 18 ? -0.420 5.158 8.322 1.00 0.00 15 ILE A N 13
ATOM 14282 C CA . ILE A 1 18 ? 0.561 4.230 7.775 1.00 0.00 15 ILE A CA 13
ATOM 14283 C C . ILE A 1 18 ? 1.938 4.460 8.390 1.00 0.00 15 ILE A C 13
ATOM 14284 O O . ILE A 1 18 ? 2.317 5.594 8.682 1.00 0.00 15 ILE A O 13
ATOM 14300 N N . THR A 1 19 ? 2.683 3.377 8.584 1.00 0.00 16 THR A N 13
ATOM 14301 C CA . THR A 1 19 ? 4.017 3.458 9.163 1.00 0.00 16 THR A CA 13
ATOM 14302 C C . THR A 1 19 ? 5.070 3.703 8.085 1.00 0.00 16 THR A C 13
ATOM 14303 O O . THR A 1 19 ? 4.894 3.308 6.933 1.00 0.00 16 THR A O 13
ATOM 14314 N N . PRO A 1 20 ? 6.186 4.360 8.447 1.00 0.00 17 PRO A N 13
ATOM 14315 C CA . PRO A 1 20 ? 7.270 4.655 7.504 1.00 0.00 17 PRO A CA 13
ATOM 14316 C C . PRO A 1 20 ? 7.742 3.412 6.756 1.00 0.00 17 PRO A C 13
ATOM 14317 O O . PRO A 1 20 ? 8.233 3.502 5.631 1.00 0.00 17 PRO A O 13
ATOM 14328 N N . SER A 1 21 ? 7.590 2.252 7.390 1.00 0.00 18 SER A N 13
ATOM 14329 C CA . SER A 1 21 ? 8.002 0.991 6.783 1.00 0.00 18 SER A CA 13
ATOM 14330 C C . SER A 1 21 ? 7.148 0.671 5.562 1.00 0.00 18 SER A C 13
ATOM 14331 O O . SER A 1 21 ? 7.667 0.310 4.506 1.00 0.00 18 SER A O 13
ATOM 14339 N N . ALA A 1 22 ? 5.834 0.803 5.713 1.00 0.00 19 ALA A N 13
ATOM 14340 C CA . ALA A 1 22 ? 4.907 0.526 4.623 1.00 0.00 19 ALA A CA 13
ATOM 14341 C C . ALA A 1 22 ? 4.824 1.705 3.659 1.00 0.00 19 ALA A C 13
ATOM 14342 O O . ALA A 1 22 ? 4.598 1.527 2.462 1.00 0.00 19 ALA A O 13
ATOM 14349 N N . TYR A 1 23 ? 5.010 2.910 4.189 1.00 0.00 20 TYR A N 13
ATOM 14350 C CA . TYR A 1 23 ? 4.956 4.120 3.376 1.00 0.00 20 TYR A CA 13
ATOM 14351 C C . TYR A 1 23 ? 6.015 4.087 2.277 1.00 0.00 20 TYR A C 13
ATOM 14352 O O . TYR A 1 23 ? 5.710 4.289 1.103 1.00 0.00 20 TYR A O 13
ATOM 14370 N N . TYR A 1 24 ? 7.259 3.832 2.670 1.00 0.00 21 TYR A N 13
ATOM 14371 C CA . TYR A 1 24 ? 8.366 3.774 1.720 1.00 0.00 21 TYR A CA 13
ATOM 14372 C C . TYR A 1 24 ? 8.088 2.766 0.605 1.00 0.00 21 TYR A C 13
ATOM 14373 O O . TYR A 1 24 ? 8.641 2.871 -0.489 1.00 0.00 21 TYR A O 13
ATOM 14391 N N . LEU A 1 25 ? 7.232 1.789 0.892 1.00 0.00 22 LEU A N 13
ATOM 14392 C CA . LEU A 1 25 ? 6.890 0.766 -0.089 1.00 0.00 22 LEU A CA 13
ATOM 14393 C C . LEU A 1 25 ? 5.647 1.159 -0.882 1.00 0.00 22 LEU A C 13
ATOM 14394 O O . LEU A 1 25 ? 5.683 1.247 -2.109 1.00 0.00 22 LEU A O 13
ATOM 14410 N N . LEU A 1 26 ? 4.547 1.394 -0.173 1.00 0.00 23 LEU A N 13
ATOM 14411 C CA . LEU A 1 26 ? 3.293 1.776 -0.811 1.00 0.00 23 LEU A CA 13
ATOM 14412 C C . LEU A 1 26 ? 3.453 3.066 -1.609 1.00 0.00 23 LEU A C 13
ATOM 14413 O O . LEU A 1 26 ? 2.775 3.272 -2.616 1.00 0.00 23 LEU A O 13
ATOM 14429 N N . VAL A 1 27 ? 4.356 3.932 -1.157 1.00 0.00 24 VAL A N 13
ATOM 14430 C CA . VAL A 1 27 ? 4.604 5.201 -1.832 1.00 0.00 24 VAL A CA 13
ATOM 14431 C C . VAL A 1 27 ? 5.005 4.980 -3.287 1.00 0.00 24 VAL A C 13
ATOM 14432 O O . VAL A 1 27 ? 4.529 5.676 -4.185 1.00 0.00 24 VAL A O 13
ATOM 14445 N N . GLY A 1 28 ? 5.884 4.009 -3.513 1.00 0.00 25 GLY A N 13
ATOM 14446 C CA . GLY A 1 28 ? 6.333 3.714 -4.862 1.00 0.00 25 GLY A CA 13
ATOM 14447 C C . GLY A 1 28 ? 5.341 2.862 -5.629 1.00 0.00 25 GLY A C 13
ATOM 14448 O O . GLY A 1 28 ? 5.170 3.032 -6.836 1.00 0.00 25 GLY A O 13
ATOM 14452 N N . HIS A 1 29 ? 4.687 1.942 -4.928 1.00 0.00 26 HIS A N 13
ATOM 14453 C CA . HIS A 1 29 ? 3.708 1.058 -5.551 1.00 0.00 26 HIS A CA 13
ATOM 14454 C C . HIS A 1 29 ? 2.458 1.830 -5.969 1.00 0.00 26 HIS A C 13
ATOM 14455 O O . HIS A 1 29 ? 1.692 1.375 -6.818 1.00 0.00 26 HIS A O 13
ATOM 14470 N N . PHE A 1 30 ? 2.257 3.001 -5.367 1.00 0.00 27 PHE A N 13
ATOM 14471 C CA . PHE A 1 30 ? 1.101 3.830 -5.682 1.00 0.00 27 PHE A CA 13
ATOM 14472 C C . PHE A 1 30 ? 1.453 4.877 -6.733 1.00 0.00 27 PHE A C 13
ATOM 14473 O O . PHE A 1 30 ? 0.695 5.102 -7.677 1.00 0.00 27 PHE A O 13
ATOM 14490 N N . ASN A 1 31 ? 2.606 5.513 -6.564 1.00 0.00 28 ASN A N 13
ATOM 14491 C CA . ASN A 1 31 ? 3.060 6.536 -7.500 1.00 0.00 28 ASN A CA 13
ATOM 14492 C C . ASN A 1 31 ? 3.258 5.949 -8.893 1.00 0.00 28 ASN A C 13
ATOM 14493 O O . ASN A 1 31 ? 2.869 6.554 -9.893 1.00 0.00 28 ASN A O 13
ATOM 14504 N N . GLU A 1 32 ? 3.864 4.767 -8.951 1.00 0.00 29 GLU A N 13
ATOM 14505 C CA . GLU A 1 32 ? 4.113 4.098 -10.222 1.00 0.00 29 GLU A CA 13
ATOM 14506 C C . GLU A 1 32 ? 2.805 3.832 -10.962 1.00 0.00 29 GLU A C 13
ATOM 14507 O O . GLU A 1 32 ? 2.765 3.835 -12.193 1.00 0.00 29 GLU A O 13
ATOM 14519 N N . GLY A 1 33 ? 1.739 3.602 -10.203 1.00 0.00 30 GLY A N 13
ATOM 14520 C CA . GLY A 1 33 ? 0.446 3.338 -10.804 1.00 0.00 30 GLY A CA 13
ATOM 14521 C C . GLY A 1 33 ? 0.112 1.859 -10.841 1.00 0.00 30 GLY A C 13
ATOM 14522 O O . GLY A 1 33 ? -0.625 1.405 -11.716 1.00 0.00 30 GLY A O 13
ATOM 14526 N N . LYS A 1 34 ? 0.655 1.107 -9.889 1.00 0.00 31 LYS A N 13
ATOM 14527 C CA . LYS A 1 34 ? 0.408 -0.328 -9.820 1.00 0.00 31 LYS A CA 13
ATOM 14528 C C . LYS A 1 34 ? -0.963 -0.615 -9.219 1.00 0.00 31 LYS A C 13
ATOM 14529 O O . LYS A 1 34 ? -1.783 -1.307 -9.821 1.00 0.00 31 LYS A O 13
ATOM 14548 N N . PHE A 1 35 ? -1.206 -0.079 -8.026 1.00 0.00 32 PHE A N 13
ATOM 14549 C CA . PHE A 1 35 ? -2.480 -0.279 -7.346 1.00 0.00 32 PHE A CA 13
ATOM 14550 C C . PHE A 1 35 ? -3.219 1.048 -7.173 1.00 0.00 32 PHE A C 13
ATOM 14551 O O . PHE A 1 35 ? -2.646 2.119 -7.374 1.00 0.00 32 PHE A O 13
ATOM 14568 N N . SER A 1 36 ? -4.492 0.967 -6.802 1.00 0.00 33 SER A N 13
ATOM 14569 C CA . SER A 1 36 ? -5.307 2.160 -6.602 1.00 0.00 33 SER A CA 13
ATOM 14570 C C . SER A 1 36 ? -5.722 2.299 -5.141 1.00 0.00 33 SER A C 13
ATOM 14571 O O . SER A 1 36 ? -5.764 1.316 -4.401 1.00 0.00 33 SER A O 13
ATOM 14579 N N . LEU A 1 37 ? -6.030 3.525 -4.733 1.00 0.00 34 LEU A N 13
ATOM 14580 C CA . LEU A 1 37 ? -6.444 3.793 -3.360 1.00 0.00 34 LEU A CA 13
ATOM 14581 C C . LEU A 1 37 ? -7.708 3.015 -3.012 1.00 0.00 34 LEU A C 13
ATOM 14582 O O . LEU A 1 37 ? -7.842 2.490 -1.907 1.00 0.00 34 LEU A O 13
ATOM 14598 N N . ILE A 1 38 ? -8.633 2.945 -3.963 1.00 0.00 35 ILE A N 13
ATOM 14599 C CA . ILE A 1 38 ? -9.888 2.231 -3.761 1.00 0.00 35 ILE A CA 13
ATOM 14600 C C . ILE A 1 38 ? -9.637 0.762 -3.427 1.00 0.00 35 ILE A C 13
ATOM 14601 O O . ILE A 1 38 ? -10.410 0.141 -2.697 1.00 0.00 35 ILE A O 13
ATOM 14617 N N . GLU A 1 39 ? -8.552 0.216 -3.964 1.00 0.00 36 GLU A N 13
ATOM 14618 C CA . GLU A 1 39 ? -8.198 -1.178 -3.725 1.00 0.00 36 GLU A CA 13
ATOM 14619 C C . GLU A 1 39 ? -7.573 -1.352 -2.344 1.00 0.00 36 GLU A C 13
ATOM 14620 O O . GLU A 1 39 ? -7.862 -2.319 -1.638 1.00 0.00 36 GLU A O 13
ATOM 14632 N N . LEU A 1 40 ? -6.716 -0.410 -1.966 1.00 0.00 37 LEU A N 13
ATOM 14633 C CA . LEU A 1 40 ? -6.048 -0.459 -0.669 1.00 0.00 37 LEU A CA 13
ATOM 14634 C C . LEU A 1 40 ? -7.055 -0.307 0.467 1.00 0.00 37 LEU A C 13
ATOM 14635 O O . LEU A 1 40 ? -7.010 -1.045 1.452 1.00 0.00 37 LEU A O 13
ATOM 14651 N N . ILE A 1 41 ? -7.962 0.654 0.324 1.00 0.00 38 ILE A N 13
ATOM 14652 C CA . ILE A 1 41 ? -8.979 0.901 1.342 1.00 0.00 38 ILE A CA 13
ATOM 14653 C C . ILE A 1 41 ? -9.929 -0.286 1.461 1.00 0.00 38 ILE A C 13
ATOM 14654 O O . ILE A 1 41 ? -10.386 -0.619 2.556 1.00 0.00 38 ILE A O 13
ATOM 14670 N N . LYS A 1 42 ? -10.221 -0.922 0.331 1.00 0.00 39 LYS A N 13
ATOM 14671 C CA . LYS A 1 42 ? -11.116 -2.073 0.312 1.00 0.00 39 LYS A CA 13
ATOM 14672 C C . LYS A 1 42 ? -10.520 -3.237 1.097 1.00 0.00 39 LYS A C 13
ATOM 14673 O O . LYS A 1 42 ? -11.247 -4.048 1.673 1.00 0.00 39 LYS A O 13
ATOM 14692 N N . PHE A 1 43 ? -9.194 -3.314 1.117 1.00 0.00 40 PHE A N 13
ATOM 14693 C CA . PHE A 1 43 ? -8.499 -4.378 1.832 1.00 0.00 40 PHE A CA 13
ATOM 14694 C C . PHE A 1 43 ? -8.416 -4.069 3.324 1.00 0.00 40 PHE A C 13
ATOM 14695 O O . PHE A 1 43 ? -8.405 -4.975 4.156 1.00 0.00 40 PHE A O 13
ATOM 14712 N N . ALA A 1 44 ? -8.358 -2.782 3.655 1.00 0.00 41 ALA A N 13
ATOM 14713 C CA . ALA A 1 44 ? -8.277 -2.354 5.045 1.00 0.00 41 ALA A CA 13
ATOM 14714 C C . ALA A 1 44 ? -9.653 -2.352 5.702 1.00 0.00 41 ALA A C 13
ATOM 14715 O O . ALA A 1 44 ? -9.828 -2.876 6.802 1.00 0.00 41 ALA A O 13
ATOM 14722 N N . LYS A 1 45 ? -10.629 -1.759 5.020 1.00 0.00 42 LYS A N 13
ATOM 14723 C CA . LYS A 1 45 ? -11.990 -1.691 5.539 1.00 0.00 42 LYS A CA 13
ATOM 14724 C C . LYS A 1 45 ? -12.549 -3.089 5.792 1.00 0.00 42 LYS A C 13
ATOM 14725 O O . LYS A 1 45 ? -13.180 -3.340 6.818 1.00 0.00 42 LYS A O 13
ATOM 14744 N N . SER A 1 46 ? -12.310 -3.995 4.850 1.00 0.00 43 SER A N 13
ATOM 14745 C CA . SER A 1 46 ? -12.787 -5.368 4.973 1.00 0.00 43 SER A CA 13
ATOM 14746 C C . SER A 1 46 ? -12.055 -6.099 6.093 1.00 0.00 43 SER A C 13
ATOM 14747 O O . SER A 1 46 ? -12.615 -6.984 6.740 1.00 0.00 43 SER A O 13
ATOM 14755 N N . ARG A 1 47 ? -10.800 -5.724 6.316 1.00 0.00 44 ARG A N 13
ATOM 14756 C CA . ARG A 1 47 ? -9.989 -6.343 7.360 1.00 0.00 44 ARG A CA 13
ATOM 14757 C C . ARG A 1 47 ? -10.274 -5.724 8.728 1.00 0.00 44 ARG A C 13
ATOM 14758 O O . ARG A 1 47 ? -9.789 -6.211 9.749 1.00 0.00 44 ARG A O 13
ATOM 14779 N N . GLU A 1 48 ? -11.061 -4.650 8.746 1.00 0.00 45 GLU A N 13
ATOM 14780 C CA . GLU A 1 48 ? -11.403 -3.973 9.992 1.00 0.00 45 GLU A CA 13
ATOM 14781 C C . GLU A 1 48 ? -10.154 -3.406 10.662 1.00 0.00 45 GLU A C 13
ATOM 14782 O O . GLU A 1 48 ? -9.801 -3.797 11.775 1.00 0.00 45 GLU A O 13
ATOM 14794 N N . THR A 1 49 ? -9.491 -2.483 9.976 1.00 0.00 46 THR A N 13
ATOM 14795 C CA . THR A 1 49 ? -8.282 -1.859 10.503 1.00 0.00 46 THR A CA 13
ATOM 14796 C C . THR A 1 49 ? -7.958 -0.570 9.755 1.00 0.00 46 THR A C 13
ATOM 14797 O O . THR A 1 49 ? -8.143 -0.482 8.541 1.00 0.00 46 THR A O 13
ATOM 14808 N N . PHE A 1 50 ? -7.476 0.428 10.488 1.00 0.00 47 PHE A N 13
ATOM 14809 C CA . PHE A 1 50 ? -7.123 1.712 9.893 1.00 0.00 47 PHE A CA 13
ATOM 14810 C C . PHE A 1 50 ? -5.612 1.919 9.887 1.00 0.00 47 PHE A C 13
ATOM 14811 O O . PHE A 1 50 ? -5.079 2.640 9.044 1.00 0.00 47 PHE A O 13
ATOM 14828 N N . ILE A 1 51 ? -4.926 1.281 10.831 1.00 0.00 48 ILE A N 13
ATOM 14829 C CA . ILE A 1 51 ? -3.476 1.396 10.929 1.00 0.00 48 ILE A CA 13
ATOM 14830 C C . ILE A 1 51 ? -2.785 0.538 9.875 1.00 0.00 48 ILE A C 13
ATOM 14831 O O . ILE A 1 51 ? -2.483 -0.631 10.113 1.00 0.00 48 ILE A O 13
ATOM 14847 N N . ILE A 1 52 ? -2.536 1.127 8.711 1.00 0.00 49 ILE A N 13
ATOM 14848 C CA . ILE A 1 52 ? -1.879 0.416 7.620 1.00 0.00 49 ILE A CA 13
ATOM 14849 C C . ILE A 1 52 ? -0.405 0.178 7.930 1.00 0.00 49 ILE A C 13
ATOM 14850 O O . ILE A 1 52 ? 0.444 1.022 7.641 1.00 0.00 49 ILE A O 13
ATOM 14866 N N . ASP A 1 53 ? -0.108 -0.976 8.519 1.00 0.00 50 ASP A N 13
ATOM 14867 C CA . ASP A 1 53 ? 1.264 -1.325 8.869 1.00 0.00 50 ASP A CA 13
ATOM 14868 C C . ASP A 1 53 ? 1.876 -2.245 7.819 1.00 0.00 50 ASP A C 13
ATOM 14869 O O . ASP A 1 53 ? 1.255 -2.536 6.796 1.00 0.00 50 ASP A O 13
ATOM 14878 N N . ASP A 1 54 ? 3.096 -2.702 8.078 1.00 0.00 51 ASP A N 13
ATOM 14879 C CA . ASP A 1 54 ? 3.794 -3.590 7.155 1.00 0.00 51 ASP A CA 13
ATOM 14880 C C . ASP A 1 54 ? 3.009 -4.881 6.946 1.00 0.00 51 ASP A C 13
ATOM 14881 O O . ASP A 1 54 ? 3.005 -5.446 5.852 1.00 0.00 51 ASP A O 13
ATOM 14890 N N . GLU A 1 55 ? 2.347 -5.344 8.001 1.00 0.00 52 GLU A N 13
ATOM 14891 C CA . GLU A 1 55 ? 1.558 -6.570 7.933 1.00 0.00 52 GLU A CA 13
ATOM 14892 C C . GLU A 1 55 ? 0.453 -6.449 6.888 1.00 0.00 52 GLU A C 13
ATOM 14893 O O . GLU A 1 55 ? 0.148 -7.408 6.179 1.00 0.00 52 GLU A O 13
ATOM 14905 N N . ILE A 1 56 ? -0.142 -5.265 6.796 1.00 0.00 53 ILE A N 13
ATOM 14906 C CA . ILE A 1 56 ? -1.212 -5.020 5.836 1.00 0.00 53 ILE A CA 13
ATOM 14907 C C . ILE A 1 56 ? -0.661 -4.869 4.423 1.00 0.00 53 ILE A C 13
ATOM 14908 O O . ILE A 1 56 ? -1.183 -5.457 3.477 1.00 0.00 53 ILE A O 13
ATOM 14924 N N . ALA A 1 57 ? 0.398 -4.077 4.289 1.00 0.00 54 ALA A N 13
ATOM 14925 C CA . ALA A 1 57 ? 1.021 -3.850 2.991 1.00 0.00 54 ALA A CA 13
ATOM 14926 C C . ALA A 1 57 ? 1.602 -5.143 2.425 1.00 0.00 54 ALA A C 13
ATOM 14927 O O . ALA A 1 57 ? 1.647 -5.334 1.211 1.00 0.00 54 ALA A O 13
ATOM 14934 N N . ASN A 1 58 ? 2.043 -6.025 3.316 1.00 0.00 55 ASN A N 13
ATOM 14935 C CA . ASN A 1 58 ? 2.620 -7.300 2.906 1.00 0.00 55 ASN A CA 13
ATOM 14936 C C . ASN A 1 58 ? 1.563 -8.196 2.270 1.00 0.00 55 ASN A C 13
ATOM 14937 O O . ASN A 1 58 ? 1.661 -8.551 1.096 1.00 0.00 55 ASN A O 13
ATOM 14948 N N . GLU A 1 59 ? 0.553 -8.560 3.054 1.00 0.00 56 GLU A N 13
ATOM 14949 C CA . GLU A 1 59 ? -0.522 -9.414 2.566 1.00 0.00 56 GLU A CA 13
ATOM 14950 C C . GLU A 1 59 ? -1.246 -8.762 1.390 1.00 0.00 56 GLU A C 13
ATOM 14951 O O . GLU A 1 59 ? -1.750 -9.448 0.501 1.00 0.00 56 GLU A O 13
ATOM 14963 N N . PHE A 1 60 ? -1.294 -7.434 1.395 1.00 0.00 57 PHE A N 13
ATOM 14964 C CA . PHE A 1 60 ? -1.956 -6.690 0.330 1.00 0.00 57 PHE A CA 13
ATOM 14965 C C . PHE A 1 60 ? -1.320 -6.990 -1.023 1.00 0.00 57 PHE A C 13
ATOM 14966 O O . PHE A 1 60 ? -1.961 -7.553 -1.911 1.00 0.00 57 PHE A O 13
ATOM 14983 N N . LEU A 1 61 ? -0.056 -6.610 -1.174 1.00 0.00 58 LEU A N 13
ATOM 14984 C CA . LEU A 1 61 ? 0.668 -6.839 -2.420 1.00 0.00 58 LEU A CA 13
ATOM 14985 C C . LEU A 1 61 ? 0.765 -8.330 -2.726 1.00 0.00 58 LEU A C 13
ATOM 14986 O O . LEU A 1 61 ? 0.787 -8.733 -3.890 1.00 0.00 58 LEU A O 13
ATOM 15002 N N . LYS A 1 62 ? 0.823 -9.142 -1.677 1.00 0.00 59 LYS A N 13
ATOM 15003 C CA . LYS A 1 62 ? 0.917 -10.589 -1.836 1.00 0.00 59 LYS A CA 13
ATOM 15004 C C . LYS A 1 62 ? -0.401 -11.166 -2.343 1.00 0.00 59 LYS A C 13
ATOM 15005 O O . LYS A 1 62 ? -0.416 -12.147 -3.087 1.00 0.00 59 LYS A O 13
ATOM 15024 N N . SER A 1 63 ? -1.507 -10.549 -1.934 1.00 0.00 60 SER A N 13
ATOM 15025 C CA . SER A 1 63 ? -2.830 -11.001 -2.347 1.00 0.00 60 SER A CA 13
ATOM 15026 C C . SER A 1 63 ? -3.082 -10.681 -3.816 1.00 0.00 60 SER A C 13
ATOM 15027 O O . SER A 1 63 ? -3.469 -11.553 -4.595 1.00 0.00 60 SER A O 13
ATOM 15035 N N . ILE A 1 64 ? -2.859 -9.424 -4.190 1.00 0.00 61 ILE A N 13
ATOM 15036 C CA . ILE A 1 64 ? -3.061 -8.990 -5.567 1.00 0.00 61 ILE A CA 13
ATOM 15037 C C . ILE A 1 64 ? -2.084 -9.683 -6.511 1.00 0.00 61 ILE A C 13
ATOM 15038 O O . ILE A 1 64 ? -2.395 -9.918 -7.679 1.00 0.00 61 ILE A O 13
ATOM 15054 N N . GLY A 1 65 ? -0.904 -10.011 -5.998 1.00 0.00 62 GLY A N 13
ATOM 15055 C CA . GLY A 1 65 ? 0.100 -10.676 -6.809 1.00 0.00 62 GLY A CA 13
ATOM 15056 C C . GLY A 1 65 ? 1.008 -9.698 -7.529 1.00 0.00 62 GLY A C 13
ATOM 15057 O O . GLY A 1 65 ? 1.382 -9.920 -8.679 1.00 0.00 62 GLY A O 13
ATOM 15061 N N . ALA A 1 66 ? 1.362 -8.613 -6.848 1.00 0.00 63 ALA A N 13
ATOM 15062 C CA . ALA A 1 66 ? 2.231 -7.597 -7.428 1.00 0.00 63 ALA A CA 13
ATOM 15063 C C . ALA A 1 66 ? 3.450 -7.348 -6.546 1.00 0.00 63 ALA A C 13
ATOM 15064 O O . ALA A 1 66 ? 3.337 -7.268 -5.322 1.00 0.00 63 ALA A O 13
ATOM 15071 N N . GLU A 1 67 ? 4.614 -7.226 -7.173 1.00 0.00 64 GLU A N 13
ATOM 15072 C CA . GLU A 1 67 ? 5.853 -6.985 -6.443 1.00 0.00 64 GLU A CA 13
ATOM 15073 C C . GLU A 1 67 ? 7.014 -6.748 -7.405 1.00 0.00 64 GLU A C 13
ATOM 15074 O O . GLU A 1 67 ? 7.637 -7.693 -7.888 1.00 0.00 64 GLU A O 13
ATOM 15086 N N . VAL A 1 68 ? 7.298 -5.478 -7.679 1.00 0.00 65 VAL A N 13
ATOM 15087 C CA . VAL A 1 68 ? 8.383 -5.117 -8.583 1.00 0.00 65 VAL A CA 13
ATOM 15088 C C . VAL A 1 68 ? 9.149 -3.904 -8.064 1.00 0.00 65 VAL A C 13
ATOM 15089 O O . VAL A 1 68 ? 8.572 -3.012 -7.441 1.00 0.00 65 VAL A O 13
ATOM 15102 N N . GLU A 1 69 ? 10.452 -3.877 -8.324 1.00 0.00 66 GLU A N 13
ATOM 15103 C CA . GLU A 1 69 ? 11.297 -2.773 -7.884 1.00 0.00 66 GLU A CA 13
ATOM 15104 C C . GLU A 1 69 ? 12.070 -2.180 -9.057 1.00 0.00 66 GLU A C 13
ATOM 15105 O O . GLU A 1 69 ? 12.672 -2.906 -9.848 1.00 0.00 66 GLU A O 13
ATOM 15117 N N . LEU A 1 70 ? 12.046 -0.856 -9.165 1.00 0.00 67 LEU A N 13
ATOM 15118 C CA . LEU A 1 70 ? 12.744 -0.164 -10.242 1.00 0.00 67 LEU A CA 13
ATOM 15119 C C . LEU A 1 70 ? 14.165 0.202 -9.824 1.00 0.00 67 LEU A C 13
ATOM 15120 O O . LEU A 1 70 ? 14.468 0.287 -8.633 1.00 0.00 67 LEU A O 13
ATOM 15136 N N . PRO A 1 71 ? 15.061 0.425 -10.802 1.00 0.00 68 PRO A N 13
ATOM 15137 C CA . PRO A 1 71 ? 16.456 0.783 -10.528 1.00 0.00 68 PRO A CA 13
ATOM 15138 C C . PRO A 1 71 ? 16.575 1.961 -9.568 1.00 0.00 68 PRO A C 13
ATOM 15139 O O . PRO A 1 71 ? 16.027 3.035 -9.818 1.00 0.00 68 PRO A O 13
ATOM 15150 N N . GLN A 1 72 ? 17.294 1.754 -8.471 1.00 0.00 69 GLN A N 13
ATOM 15151 C CA . GLN A 1 72 ? 17.486 2.799 -7.472 1.00 0.00 69 GLN A CA 13
ATOM 15152 C C . GLN A 1 72 ? 18.439 3.874 -7.986 1.00 0.00 69 GLN A C 13
ATOM 15153 O O . GLN A 1 72 ? 18.106 5.061 -7.993 1.00 0.00 69 GLN A O 13
ATOM 15167 N N . GLU A 1 73 ? 19.624 3.453 -8.414 1.00 0.00 70 GLU A N 13
ATOM 15168 C CA . GLU A 1 73 ? 20.624 4.380 -8.930 1.00 0.00 70 GLU A CA 13
ATOM 15169 C C . GLU A 1 73 ? 20.423 4.624 -10.421 1.00 0.00 70 GLU A C 13
ATOM 15170 O O . GLU A 1 73 ? 19.988 3.734 -11.154 1.00 0.00 70 GLU A O 13
ATOM 15182 N N . ILE A 1 74 ? 20.743 5.835 -10.866 1.00 0.00 71 ILE A N 13
ATOM 15183 C CA . ILE A 1 74 ? 20.598 6.196 -12.271 1.00 0.00 71 ILE A CA 13
ATOM 15184 C C . ILE A 1 74 ? 19.135 6.158 -12.699 1.00 0.00 71 ILE A C 13
ATOM 15185 O O . ILE A 1 74 ? 18.400 5.234 -12.352 1.00 0.00 71 ILE A O 13
ATOM 15201 N N . LYS A 1 75 ? 18.718 7.169 -13.455 1.00 0.00 72 LYS A N 13
ATOM 15202 C CA . LYS A 1 75 ? 17.343 7.253 -13.931 1.00 0.00 72 LYS A CA 13
ATOM 15203 C C . LYS A 1 75 ? 17.302 7.536 -15.430 1.00 0.00 72 LYS A C 13
ATOM 15204 O O . LYS A 1 75 ? 16.203 7.833 -15.945 1.00 0.00 72 LYS A O 13
ATOM 15224 N N . MET A 1 4 ? 1.357 16.013 -5.059 1.00 0.00 1 MET A N 14
ATOM 15225 C CA . MET A 1 4 ? 2.462 15.405 -4.273 1.00 0.00 1 MET A CA 14
ATOM 15226 C C . MET A 1 4 ? 1.953 14.853 -2.944 1.00 0.00 1 MET A C 14
ATOM 15227 O O . MET A 1 4 ? 1.119 15.470 -2.282 1.00 0.00 1 MET A O 14
ATOM 15241 N N . ASP A 1 5 ? 2.462 13.687 -2.561 1.00 0.00 2 ASP A N 14
ATOM 15242 C CA . ASP A 1 5 ? 2.060 13.051 -1.311 1.00 0.00 2 ASP A CA 14
ATOM 15243 C C . ASP A 1 5 ? 0.565 12.750 -1.310 1.00 0.00 2 ASP A C 14
ATOM 15244 O O . ASP A 1 5 ? -0.090 12.816 -0.270 1.00 0.00 2 ASP A O 14
ATOM 15253 N N . GLU A 1 6 ? 0.032 12.421 -2.482 1.00 0.00 3 GLU A N 14
ATOM 15254 C CA . GLU A 1 6 ? -1.386 12.108 -2.616 1.00 0.00 3 GLU A CA 14
ATOM 15255 C C . GLU A 1 6 ? -1.737 10.831 -1.858 1.00 0.00 3 GLU A C 14
ATOM 15256 O O . GLU A 1 6 ? -2.866 10.659 -1.403 1.00 0.00 3 GLU A O 14
ATOM 15268 N N . PHE A 1 7 ? -0.762 9.936 -1.728 1.00 0.00 4 PHE A N 14
ATOM 15269 C CA . PHE A 1 7 ? -0.969 8.676 -1.027 1.00 0.00 4 PHE A CA 14
ATOM 15270 C C . PHE A 1 7 ? -1.245 8.914 0.455 1.00 0.00 4 PHE A C 14
ATOM 15271 O O . PHE A 1 7 ? -2.319 8.582 0.957 1.00 0.00 4 PHE A O 14
ATOM 15288 N N . VAL A 1 8 ? -0.269 9.489 1.149 1.00 0.00 5 VAL A N 14
ATOM 15289 C CA . VAL A 1 8 ? -0.405 9.769 2.573 1.00 0.00 5 VAL A CA 14
ATOM 15290 C C . VAL A 1 8 ? -1.586 10.696 2.842 1.00 0.00 5 VAL A C 14
ATOM 15291 O O . VAL A 1 8 ? -2.321 10.515 3.813 1.00 0.00 5 VAL A O 14
ATOM 15304 N N . LYS A 1 9 ? -1.762 11.689 1.976 1.00 0.00 6 LYS A N 14
ATOM 15305 C CA . LYS A 1 9 ? -2.854 12.645 2.122 1.00 0.00 6 LYS A CA 14
ATOM 15306 C C . LYS A 1 9 ? -4.195 11.995 1.796 1.00 0.00 6 LYS A C 14
ATOM 15307 O O . LYS A 1 9 ? -5.192 12.229 2.478 1.00 0.00 6 LYS A O 14
ATOM 15326 N N . GLY A 1 10 ? -4.212 11.177 0.748 1.00 0.00 7 GLY A N 14
ATOM 15327 C CA . GLY A 1 10 ? -5.436 10.506 0.351 1.00 0.00 7 GLY A CA 14
ATOM 15328 C C . GLY A 1 10 ? -5.959 9.569 1.422 1.00 0.00 7 GLY A C 14
ATOM 15329 O O . GLY A 1 10 ? -7.169 9.395 1.565 1.00 0.00 7 GLY A O 14
ATOM 15333 N N . LEU A 1 11 ? -5.045 8.965 2.174 1.00 0.00 8 LEU A N 14
ATOM 15334 C CA . LEU A 1 11 ? -5.421 8.041 3.237 1.00 0.00 8 LEU A CA 14
ATOM 15335 C C . LEU A 1 11 ? -6.036 8.788 4.417 1.00 0.00 8 LEU A C 14
ATOM 15336 O O . LEU A 1 11 ? -7.067 8.382 4.953 1.00 0.00 8 LEU A O 14
ATOM 15352 N N . MET A 1 12 ? -5.397 9.884 4.813 1.00 0.00 9 MET A N 14
ATOM 15353 C CA . MET A 1 12 ? -5.880 10.689 5.928 1.00 0.00 9 MET A CA 14
ATOM 15354 C C . MET A 1 12 ? -7.283 11.223 5.651 1.00 0.00 9 MET A C 14
ATOM 15355 O O . MET A 1 12 ? -8.055 11.478 6.576 1.00 0.00 9 MET A O 14
ATOM 15369 N N . LYS A 1 13 ? -7.605 11.393 4.373 1.00 0.00 10 LYS A N 14
ATOM 15370 C CA . LYS A 1 13 ? -8.913 11.898 3.973 1.00 0.00 10 LYS A CA 14
ATOM 15371 C C . LYS A 1 13 ? -10.032 11.015 4.517 1.00 0.00 10 LYS A C 14
ATOM 15372 O O . LYS A 1 13 ? -11.123 11.496 4.825 1.00 0.00 10 LYS A O 14
ATOM 15391 N N . ASN A 1 14 ? -9.754 9.720 4.632 1.00 0.00 11 ASN A N 14
ATOM 15392 C CA . ASN A 1 14 ? -10.740 8.770 5.138 1.00 0.00 11 ASN A CA 14
ATOM 15393 C C . ASN A 1 14 ? -10.327 8.228 6.503 1.00 0.00 11 ASN A C 14
ATOM 15394 O O . ASN A 1 14 ? -10.686 7.110 6.872 1.00 0.00 11 ASN A O 14
ATOM 15405 N N . GLY A 1 15 ? -9.571 9.027 7.250 1.00 0.00 12 GLY A N 14
ATOM 15406 C CA . GLY A 1 15 ? -9.123 8.610 8.567 1.00 0.00 12 GLY A CA 14
ATOM 15407 C C . GLY A 1 15 ? -8.348 7.306 8.532 1.00 0.00 12 GLY A C 14
ATOM 15408 O O . GLY A 1 15 ? -8.746 6.323 9.158 1.00 0.00 12 GLY A O 14
ATOM 15412 N N . TYR A 1 16 ? -7.241 7.297 7.798 1.00 0.00 13 TYR A N 14
ATOM 15413 C CA . TYR A 1 16 ? -6.409 6.105 7.683 1.00 0.00 13 TYR A CA 14
ATOM 15414 C C . TYR A 1 16 ? -4.942 6.439 7.929 1.00 0.00 13 TYR A C 14
ATOM 15415 O O . TYR A 1 16 ? -4.387 7.341 7.303 1.00 0.00 13 TYR A O 14
ATOM 15433 N N . LEU A 1 17 ? -4.318 5.703 8.846 1.00 0.00 14 LEU A N 14
ATOM 15434 C CA . LEU A 1 17 ? -2.915 5.922 9.175 1.00 0.00 14 LEU A CA 14
ATOM 15435 C C . LEU A 1 17 ? -2.022 4.944 8.417 1.00 0.00 14 LEU A C 14
ATOM 15436 O O . LEU A 1 17 ? -2.387 3.785 8.214 1.00 0.00 14 LEU A O 14
ATOM 15452 N N . ILE A 1 18 ? -0.852 5.417 8.002 1.00 0.00 15 ILE A N 14
ATOM 15453 C CA . ILE A 1 18 ? 0.092 4.585 7.268 1.00 0.00 15 ILE A CA 14
ATOM 15454 C C . ILE A 1 18 ? 1.516 4.786 7.779 1.00 0.00 15 ILE A C 14
ATOM 15455 O O . ILE A 1 18 ? 2.076 5.877 7.671 1.00 0.00 15 ILE A O 14
ATOM 15471 N N . THR A 1 19 ? 2.095 3.727 8.337 1.00 0.00 16 THR A N 14
ATOM 15472 C CA . THR A 1 19 ? 3.450 3.788 8.866 1.00 0.00 16 THR A CA 14
ATOM 15473 C C . THR A 1 19 ? 4.461 4.081 7.759 1.00 0.00 16 THR A C 14
ATOM 15474 O O . THR A 1 19 ? 4.246 3.722 6.602 1.00 0.00 16 THR A O 14
ATOM 15485 N N . PRO A 1 20 ? 5.583 4.737 8.103 1.00 0.00 17 PRO A N 14
ATOM 15486 C CA . PRO A 1 20 ? 6.628 5.074 7.131 1.00 0.00 17 PRO A CA 14
ATOM 15487 C C . PRO A 1 20 ? 7.349 3.838 6.606 1.00 0.00 17 PRO A C 14
ATOM 15488 O O . PRO A 1 20 ? 7.855 3.831 5.483 1.00 0.00 17 PRO A O 14
ATOM 15499 N N . SER A 1 21 ? 7.393 2.792 7.425 1.00 0.00 18 SER A N 14
ATOM 15500 C CA . SER A 1 21 ? 8.053 1.550 7.043 1.00 0.00 18 SER A CA 14
ATOM 15501 C C . SER A 1 21 ? 7.377 0.928 5.825 1.00 0.00 18 SER A C 14
ATOM 15502 O O . SER A 1 21 ? 8.031 0.295 4.995 1.00 0.00 18 SER A O 14
ATOM 15510 N N . ALA A 1 22 ? 6.065 1.111 5.724 1.00 0.00 19 ALA A N 14
ATOM 15511 C CA . ALA A 1 22 ? 5.301 0.567 4.606 1.00 0.00 19 ALA A CA 14
ATOM 15512 C C . ALA A 1 22 ? 5.225 1.565 3.456 1.00 0.00 19 ALA A C 14
ATOM 15513 O O . ALA A 1 22 ? 5.141 1.180 2.291 1.00 0.00 19 ALA A O 14
ATOM 15520 N N . TYR A 1 23 ? 5.254 2.851 3.792 1.00 0.00 20 TYR A N 14
ATOM 15521 C CA . TYR A 1 23 ? 5.189 3.905 2.787 1.00 0.00 20 TYR A CA 14
ATOM 15522 C C . TYR A 1 23 ? 6.350 3.797 1.804 1.00 0.00 20 TYR A C 14
ATOM 15523 O O . TYR A 1 23 ? 6.205 4.097 0.620 1.00 0.00 20 TYR A O 14
ATOM 15541 N N . TYR A 1 24 ? 7.504 3.367 2.305 1.00 0.00 21 TYR A N 14
ATOM 15542 C CA . TYR A 1 24 ? 8.691 3.220 1.470 1.00 0.00 21 TYR A CA 14
ATOM 15543 C C . TYR A 1 24 ? 8.473 2.166 0.388 1.00 0.00 21 TYR A C 14
ATOM 15544 O O . TYR A 1 24 ? 9.072 2.233 -0.686 1.00 0.00 21 TYR A O 14
ATOM 15562 N N . LEU A 1 25 ? 7.614 1.194 0.676 1.00 0.00 22 LEU A N 14
ATOM 15563 C CA . LEU A 1 25 ? 7.320 0.127 -0.273 1.00 0.00 22 LEU A CA 14
ATOM 15564 C C . LEU A 1 25 ? 6.035 0.416 -1.044 1.00 0.00 22 LEU A C 14
ATOM 15565 O O . LEU A 1 25 ? 5.884 0.002 -2.193 1.00 0.00 22 LEU A O 14
ATOM 15581 N N . LEU A 1 26 ? 5.114 1.129 -0.404 1.00 0.00 23 LEU A N 14
ATOM 15582 C CA . LEU A 1 26 ? 3.841 1.469 -1.031 1.00 0.00 23 LEU A CA 14
ATOM 15583 C C . LEU A 1 26 ? 3.984 2.696 -1.927 1.00 0.00 23 LEU A C 14
ATOM 15584 O O . LEU A 1 26 ? 3.281 2.830 -2.929 1.00 0.00 23 LEU A O 14
ATOM 15600 N N . VAL A 1 27 ? 4.897 3.590 -1.560 1.00 0.00 24 VAL A N 14
ATOM 15601 C CA . VAL A 1 27 ? 5.130 4.804 -2.330 1.00 0.00 24 VAL A CA 14
ATOM 15602 C C . VAL A 1 27 ? 5.535 4.478 -3.765 1.00 0.00 24 VAL A C 14
ATOM 15603 O O . VAL A 1 27 ? 5.033 5.081 -4.714 1.00 0.00 24 VAL A O 14
ATOM 15616 N N . GLY A 1 28 ? 6.447 3.523 -3.915 1.00 0.00 25 GLY A N 14
ATOM 15617 C CA . GLY A 1 28 ? 6.903 3.136 -5.237 1.00 0.00 25 GLY A CA 14
ATOM 15618 C C . GLY A 1 28 ? 5.855 2.357 -6.009 1.00 0.00 25 GLY A C 14
ATOM 15619 O O . GLY A 1 28 ? 5.827 2.391 -7.239 1.00 0.00 25 GLY A O 14
ATOM 15623 N N . HIS A 1 29 ? 4.993 1.652 -5.284 1.00 0.00 26 HIS A N 14
ATOM 15624 C CA . HIS A 1 29 ? 3.938 0.860 -5.908 1.00 0.00 26 HIS A CA 14
ATOM 15625 C C . HIS A 1 29 ? 2.725 1.724 -6.246 1.00 0.00 26 HIS A C 14
ATOM 15626 O O . HIS A 1 29 ? 1.908 1.358 -7.091 1.00 0.00 26 HIS A O 14
ATOM 15641 N N . PHE A 1 30 ? 2.613 2.872 -5.583 1.00 0.00 27 PHE A N 14
ATOM 15642 C CA . PHE A 1 30 ? 1.497 3.782 -5.818 1.00 0.00 27 PHE A CA 14
ATOM 15643 C C . PHE A 1 30 ? 1.841 4.796 -6.904 1.00 0.00 27 PHE A C 14
ATOM 15644 O O . PHE A 1 30 ? 1.035 5.066 -7.793 1.00 0.00 27 PHE A O 14
ATOM 15661 N N . ASN A 1 31 ? 3.045 5.354 -6.825 1.00 0.00 28 ASN A N 14
ATOM 15662 C CA . ASN A 1 31 ? 3.497 6.337 -7.801 1.00 0.00 28 ASN A CA 14
ATOM 15663 C C . ASN A 1 31 ? 3.588 5.722 -9.193 1.00 0.00 28 ASN A C 14
ATOM 15664 O O . ASN A 1 31 ? 3.155 6.320 -10.178 1.00 0.00 28 ASN A O 14
ATOM 15675 N N . GLU A 1 32 ? 4.155 4.523 -9.268 1.00 0.00 29 GLU A N 14
ATOM 15676 C CA . GLU A 1 32 ? 4.302 3.825 -10.541 1.00 0.00 29 GLU A CA 14
ATOM 15677 C C . GLU A 1 32 ? 2.943 3.590 -11.193 1.00 0.00 29 GLU A C 14
ATOM 15678 O O . GLU A 1 32 ? 2.830 3.557 -12.419 1.00 0.00 29 GLU A O 14
ATOM 15690 N N . GLY A 1 33 ? 1.916 3.427 -10.365 1.00 0.00 30 GLY A N 14
ATOM 15691 C CA . GLY A 1 33 ? 0.579 3.199 -10.880 1.00 0.00 30 GLY A CA 14
ATOM 15692 C C . GLY A 1 33 ? 0.204 1.730 -10.889 1.00 0.00 30 GLY A C 14
ATOM 15693 O O . GLY A 1 33 ? -0.495 1.266 -11.790 1.00 0.00 30 GLY A O 14
ATOM 15697 N N . LYS A 1 34 ? 0.672 0.996 -9.886 1.00 0.00 31 LYS A N 14
ATOM 15698 C CA . LYS A 1 34 ? 0.382 -0.430 -9.783 1.00 0.00 31 LYS A CA 14
ATOM 15699 C C . LYS A 1 34 ? -0.962 -0.662 -9.099 1.00 0.00 31 LYS A C 14
ATOM 15700 O O . LYS A 1 34 ? -1.857 -1.290 -9.667 1.00 0.00 31 LYS A O 14
ATOM 15719 N N . PHE A 1 35 ? -1.097 -0.155 -7.877 1.00 0.00 32 PHE A N 14
ATOM 15720 C CA . PHE A 1 35 ? -2.335 -0.310 -7.121 1.00 0.00 32 PHE A CA 14
ATOM 15721 C C . PHE A 1 35 ? -3.041 1.033 -6.949 1.00 0.00 32 PHE A C 14
ATOM 15722 O O . PHE A 1 35 ? -2.398 2.080 -6.881 1.00 0.00 32 PHE A O 14
ATOM 15739 N N . SER A 1 36 ? -4.367 0.992 -6.877 1.00 0.00 33 SER A N 14
ATOM 15740 C CA . SER A 1 36 ? -5.162 2.203 -6.713 1.00 0.00 33 SER A CA 14
ATOM 15741 C C . SER A 1 36 ? -5.493 2.441 -5.243 1.00 0.00 33 SER A C 14
ATOM 15742 O O . SER A 1 36 ? -5.476 1.512 -4.435 1.00 0.00 33 SER A O 14
ATOM 15750 N N . LEU A 1 37 ? -5.791 3.690 -4.902 1.00 0.00 34 LEU A N 14
ATOM 15751 C CA . LEU A 1 37 ? -6.127 4.048 -3.529 1.00 0.00 34 LEU A CA 14
ATOM 15752 C C . LEU A 1 37 ? -7.337 3.259 -3.039 1.00 0.00 34 LEU A C 14
ATOM 15753 O O . LEU A 1 37 ? -7.330 2.715 -1.935 1.00 0.00 34 LEU A O 14
ATOM 15769 N N . ILE A 1 38 ? -8.375 3.199 -3.868 1.00 0.00 35 ILE A N 14
ATOM 15770 C CA . ILE A 1 38 ? -9.592 2.477 -3.519 1.00 0.00 35 ILE A CA 14
ATOM 15771 C C . ILE A 1 38 ? -9.290 1.025 -3.159 1.00 0.00 35 ILE A C 14
ATOM 15772 O O . ILE A 1 38 ? -9.964 0.430 -2.317 1.00 0.00 35 ILE A O 14
ATOM 15788 N N . GLU A 1 39 ? -8.271 0.462 -3.800 1.00 0.00 36 GLU A N 14
ATOM 15789 C CA . GLU A 1 39 ? -7.879 -0.919 -3.545 1.00 0.00 36 GLU A CA 14
ATOM 15790 C C . GLU A 1 39 ? -7.295 -1.068 -2.144 1.00 0.00 36 GLU A C 14
ATOM 15791 O O . GLU A 1 39 ? -7.488 -2.091 -1.486 1.00 0.00 36 GLU A O 14
ATOM 15803 N N . LEU A 1 40 ? -6.581 -0.041 -1.695 1.00 0.00 37 LEU A N 14
ATOM 15804 C CA . LEU A 1 40 ? -5.970 -0.058 -0.370 1.00 0.00 37 LEU A CA 14
ATOM 15805 C C . LEU A 1 40 ? -7.027 0.087 0.720 1.00 0.00 37 LEU A C 14
ATOM 15806 O O . LEU A 1 40 ? -6.979 -0.601 1.739 1.00 0.00 37 LEU A O 14
ATOM 15822 N N . ILE A 1 41 ? -7.980 0.986 0.497 1.00 0.00 38 ILE A N 14
ATOM 15823 C CA . ILE A 1 41 ? -9.048 1.219 1.462 1.00 0.00 38 ILE A CA 14
ATOM 15824 C C . ILE A 1 41 ? -9.917 -0.024 1.629 1.00 0.00 38 ILE A C 14
ATOM 15825 O O . ILE A 1 41 ? -10.412 -0.304 2.720 1.00 0.00 38 ILE A O 14
ATOM 15841 N N . LYS A 1 42 ? -10.096 -0.765 0.540 1.00 0.00 39 LYS A N 14
ATOM 15842 C CA . LYS A 1 42 ? -10.905 -1.978 0.565 1.00 0.00 39 LYS A CA 14
ATOM 15843 C C . LYS A 1 42 ? -10.255 -3.044 1.442 1.00 0.00 39 LYS A C 14
ATOM 15844 O O . LYS A 1 42 ? -10.939 -3.757 2.178 1.00 0.00 39 LYS A O 14
ATOM 15863 N N . PHE A 1 43 ? -8.934 -3.149 1.359 1.00 0.00 40 PHE A N 14
ATOM 15864 C CA . PHE A 1 43 ? -8.192 -4.127 2.143 1.00 0.00 40 PHE A CA 14
ATOM 15865 C C . PHE A 1 43 ? -8.361 -3.869 3.637 1.00 0.00 40 PHE A C 14
ATOM 15866 O O . PHE A 1 43 ? -8.661 -4.784 4.406 1.00 0.00 40 PHE A O 14
ATOM 15883 N N . ALA A 1 44 ? -8.167 -2.619 4.042 1.00 0.00 41 ALA A N 14
ATOM 15884 C CA . ALA A 1 44 ? -8.298 -2.240 5.443 1.00 0.00 41 ALA A CA 14
ATOM 15885 C C . ALA A 1 44 ? -9.722 -2.460 5.942 1.00 0.00 41 ALA A C 14
ATOM 15886 O O . ALA A 1 44 ? -9.934 -3.007 7.024 1.00 0.00 41 ALA A O 14
ATOM 15893 N N . LYS A 1 45 ? -10.696 -2.031 5.144 1.00 0.00 42 LYS A N 14
ATOM 15894 C CA . LYS A 1 45 ? -12.101 -2.181 5.505 1.00 0.00 42 LYS A CA 14
ATOM 15895 C C . LYS A 1 45 ? -12.463 -3.652 5.681 1.00 0.00 42 LYS A C 14
ATOM 15896 O O . LYS A 1 45 ? -13.314 -3.999 6.499 1.00 0.00 42 LYS A O 14
ATOM 15915 N N . SER A 1 46 ? -11.811 -4.514 4.907 1.00 0.00 43 SER A N 14
ATOM 15916 C CA . SER A 1 46 ? -12.063 -5.948 4.978 1.00 0.00 43 SER A CA 14
ATOM 15917 C C . SER A 1 46 ? -11.511 -6.535 6.273 1.00 0.00 43 SER A C 14
ATOM 15918 O O . SER A 1 46 ? -12.060 -7.493 6.815 1.00 0.00 43 SER A O 14
ATOM 15926 N N . ARG A 1 47 ? -10.422 -5.951 6.763 1.00 0.00 44 ARG A N 14
ATOM 15927 C CA . ARG A 1 47 ? -9.794 -6.415 7.995 1.00 0.00 44 ARG A CA 14
ATOM 15928 C C . ARG A 1 47 ? -10.366 -5.694 9.216 1.00 0.00 44 ARG A C 14
ATOM 15929 O O . ARG A 1 47 ? -10.054 -6.047 10.354 1.00 0.00 44 ARG A O 14
ATOM 15950 N N . GLU A 1 48 ? -11.201 -4.685 8.979 1.00 0.00 45 GLU A N 14
ATOM 15951 C CA . GLU A 1 48 ? -11.807 -3.925 10.065 1.00 0.00 45 GLU A CA 14
ATOM 15952 C C . GLU A 1 48 ? -10.740 -3.212 10.890 1.00 0.00 45 GLU A C 14
ATOM 15953 O O . GLU A 1 48 ? -10.612 -3.444 12.094 1.00 0.00 45 GLU A O 14
ATOM 15965 N N . THR A 1 49 ? -9.975 -2.345 10.236 1.00 0.00 46 THR A N 14
ATOM 15966 C CA . THR A 1 49 ? -8.918 -1.599 10.907 1.00 0.00 46 THR A CA 14
ATOM 15967 C C . THR A 1 49 ? -8.437 -0.433 10.048 1.00 0.00 46 THR A C 14
ATOM 15968 O O . THR A 1 49 ? -8.214 -0.585 8.848 1.00 0.00 46 THR A O 14
ATOM 15979 N N . PHE A 1 50 ? -8.282 0.730 10.672 1.00 0.00 47 PHE A N 14
ATOM 15980 C CA . PHE A 1 50 ? -7.828 1.921 9.965 1.00 0.00 47 PHE A CA 14
ATOM 15981 C C . PHE A 1 50 ? -6.330 2.137 10.163 1.00 0.00 47 PHE A C 14
ATOM 15982 O O . PHE A 1 50 ? -5.852 3.272 10.171 1.00 0.00 47 PHE A O 14
ATOM 15999 N N . ILE A 1 51 ? -5.595 1.041 10.320 1.00 0.00 48 ILE A N 14
ATOM 16000 C CA . ILE A 1 51 ? -4.151 1.111 10.517 1.00 0.00 48 ILE A CA 14
ATOM 16001 C C . ILE A 1 51 ? -3.415 0.270 9.481 1.00 0.00 48 ILE A C 14
ATOM 16002 O O . ILE A 1 51 ? -3.561 -0.951 9.440 1.00 0.00 48 ILE A O 14
ATOM 16018 N N . ILE A 1 52 ? -2.623 0.932 8.645 1.00 0.00 49 ILE A N 14
ATOM 16019 C CA . ILE A 1 52 ? -1.862 0.245 7.608 1.00 0.00 49 ILE A CA 14
ATOM 16020 C C . ILE A 1 52 ? -0.404 0.069 8.022 1.00 0.00 49 ILE A C 14
ATOM 16021 O O . ILE A 1 52 ? 0.359 1.033 8.067 1.00 0.00 49 ILE A O 14
ATOM 16037 N N . ASP A 1 53 ? -0.024 -1.168 8.324 1.00 0.00 50 ASP A N 14
ATOM 16038 C CA . ASP A 1 53 ? 1.342 -1.472 8.735 1.00 0.00 50 ASP A CA 14
ATOM 16039 C C . ASP A 1 53 ? 2.003 -2.434 7.754 1.00 0.00 50 ASP A C 14
ATOM 16040 O O . ASP A 1 53 ? 1.468 -2.702 6.677 1.00 0.00 50 ASP A O 14
ATOM 16049 N N . ASP A 1 54 ? 3.167 -2.951 8.130 1.00 0.00 51 ASP A N 14
ATOM 16050 C CA . ASP A 1 54 ? 3.900 -3.885 7.281 1.00 0.00 51 ASP A CA 14
ATOM 16051 C C . ASP A 1 54 ? 3.070 -5.132 7.000 1.00 0.00 51 ASP A C 14
ATOM 16052 O O . ASP A 1 54 ? 3.082 -5.660 5.887 1.00 0.00 51 ASP A O 14
ATOM 16061 N N . GLU A 1 55 ? 2.350 -5.599 8.013 1.00 0.00 52 GLU A N 14
ATOM 16062 C CA . GLU A 1 55 ? 1.513 -6.786 7.874 1.00 0.00 52 GLU A CA 14
ATOM 16063 C C . GLU A 1 55 ? 0.459 -6.584 6.791 1.00 0.00 52 GLU A C 14
ATOM 16064 O O . GLU A 1 55 ? 0.158 -7.500 6.025 1.00 0.00 52 GLU A O 14
ATOM 16076 N N . ILE A 1 56 ? -0.100 -5.381 6.732 1.00 0.00 53 ILE A N 14
ATOM 16077 C CA . ILE A 1 56 ? -1.121 -5.060 5.742 1.00 0.00 53 ILE A CA 14
ATOM 16078 C C . ILE A 1 56 ? -0.498 -4.801 4.374 1.00 0.00 53 ILE A C 14
ATOM 16079 O O . ILE A 1 56 ? -0.978 -5.304 3.359 1.00 0.00 53 ILE A O 14
ATOM 16095 N N . ALA A 1 57 ? 0.574 -4.015 4.356 1.00 0.00 54 ALA A N 14
ATOM 16096 C CA . ALA A 1 57 ? 1.262 -3.692 3.113 1.00 0.00 54 ALA A CA 14
ATOM 16097 C C . ALA A 1 57 ? 1.758 -4.952 2.414 1.00 0.00 54 ALA A C 14
ATOM 16098 O O . ALA A 1 57 ? 1.584 -5.114 1.206 1.00 0.00 54 ALA A O 14
ATOM 16105 N N . ASN A 1 58 ? 2.378 -5.844 3.180 1.00 0.00 55 ASN A N 14
ATOM 16106 C CA . ASN A 1 58 ? 2.900 -7.091 2.633 1.00 0.00 55 ASN A CA 14
ATOM 16107 C C . ASN A 1 58 ? 1.772 -7.957 2.084 1.00 0.00 55 ASN A C 14
ATOM 16108 O O . ASN A 1 58 ? 1.786 -8.347 0.916 1.00 0.00 55 ASN A O 14
ATOM 16119 N N . GLU A 1 59 ? 0.794 -8.258 2.933 1.00 0.00 56 GLU A N 14
ATOM 16120 C CA . GLU A 1 59 ? -0.342 -9.079 2.534 1.00 0.00 56 GLU A CA 14
ATOM 16121 C C . GLU A 1 59 ? -1.113 -8.425 1.392 1.00 0.00 56 GLU A C 14
ATOM 16122 O O . GLU A 1 59 ? -1.690 -9.110 0.548 1.00 0.00 56 GLU A O 14
ATOM 16134 N N . PHE A 1 60 ? -1.121 -7.096 1.373 1.00 0.00 57 PHE A N 14
ATOM 16135 C CA . PHE A 1 60 ? -1.822 -6.350 0.335 1.00 0.00 57 PHE A CA 14
ATOM 16136 C C . PHE A 1 60 ? -1.250 -6.665 -1.044 1.00 0.00 57 PHE A C 14
ATOM 16137 O O . PHE A 1 60 ? -1.970 -7.099 -1.942 1.00 0.00 57 PHE A O 14
ATOM 16154 N N . LEU A 1 61 ? 0.051 -6.442 -1.205 1.00 0.00 58 LEU A N 14
ATOM 16155 C CA . LEU A 1 61 ? 0.722 -6.700 -2.474 1.00 0.00 58 LEU A CA 14
ATOM 16156 C C . LEU A 1 61 ? 0.551 -8.157 -2.896 1.00 0.00 58 LEU A C 14
ATOM 16157 O O . LEU A 1 61 ? 0.237 -8.446 -4.050 1.00 0.00 58 LEU A O 14
ATOM 16173 N N . LYS A 1 62 ? 0.758 -9.069 -1.953 1.00 0.00 59 LYS A N 14
ATOM 16174 C CA . LYS A 1 62 ? 0.628 -10.496 -2.227 1.00 0.00 59 LYS A CA 14
ATOM 16175 C C . LYS A 1 62 ? -0.820 -10.858 -2.547 1.00 0.00 59 LYS A C 14
ATOM 16176 O O . LYS A 1 62 ? -1.083 -11.794 -3.301 1.00 0.00 59 LYS A O 14
ATOM 16195 N N . SER A 1 63 ? -1.753 -10.109 -1.969 1.00 0.00 60 SER A N 14
ATOM 16196 C CA . SER A 1 63 ? -3.175 -10.353 -2.191 1.00 0.00 60 SER A CA 14
ATOM 16197 C C . SER A 1 63 ? -3.606 -9.848 -3.565 1.00 0.00 60 SER A C 14
ATOM 16198 O O . SER A 1 63 ? -4.223 -10.580 -4.340 1.00 0.00 60 SER A O 14
ATOM 16206 N N . ILE A 1 64 ? -3.278 -8.594 -3.861 1.00 0.00 61 ILE A N 14
ATOM 16207 C CA . ILE A 1 64 ? -3.633 -7.994 -5.141 1.00 0.00 61 ILE A CA 14
ATOM 16208 C C . ILE A 1 64 ? -3.017 -8.768 -6.302 1.00 0.00 61 ILE A C 14
ATOM 16209 O O . ILE A 1 64 ? -3.582 -8.822 -7.394 1.00 0.00 61 ILE A O 14
ATOM 16225 N N . GLY A 1 65 ? -1.857 -9.368 -6.057 1.00 0.00 62 GLY A N 14
ATOM 16226 C CA . GLY A 1 65 ? -1.184 -10.132 -7.092 1.00 0.00 62 GLY A CA 14
ATOM 16227 C C . GLY A 1 65 ? 0.007 -9.397 -7.672 1.00 0.00 62 GLY A C 14
ATOM 16228 O O . GLY A 1 65 ? 0.329 -9.554 -8.850 1.00 0.00 62 GLY A O 14
ATOM 16232 N N . ALA A 1 66 ? 0.664 -8.590 -6.844 1.00 0.00 63 ALA A N 14
ATOM 16233 C CA . ALA A 1 66 ? 1.827 -7.828 -7.283 1.00 0.00 63 ALA A CA 14
ATOM 16234 C C . ALA A 1 66 ? 3.036 -8.735 -7.480 1.00 0.00 63 ALA A C 14
ATOM 16235 O O . ALA A 1 66 ? 3.638 -9.206 -6.515 1.00 0.00 63 ALA A O 14
ATOM 16242 N N . GLU A 1 67 ? 3.388 -8.976 -8.739 1.00 0.00 64 GLU A N 14
ATOM 16243 C CA . GLU A 1 67 ? 4.526 -9.827 -9.065 1.00 0.00 64 GLU A CA 14
ATOM 16244 C C . GLU A 1 67 ? 5.023 -9.552 -10.482 1.00 0.00 64 GLU A C 14
ATOM 16245 O O . GLU A 1 67 ? 4.267 -9.088 -11.336 1.00 0.00 64 GLU A O 14
ATOM 16257 N N . VAL A 1 68 ? 6.298 -9.842 -10.724 1.00 0.00 65 VAL A N 14
ATOM 16258 C CA . VAL A 1 68 ? 6.894 -9.626 -12.036 1.00 0.00 65 VAL A CA 14
ATOM 16259 C C . VAL A 1 68 ? 6.932 -10.920 -12.843 1.00 0.00 65 VAL A C 14
ATOM 16260 O O . VAL A 1 68 ? 7.825 -11.126 -13.663 1.00 0.00 65 VAL A O 14
ATOM 16273 N N . GLU A 1 69 ? 5.953 -11.786 -12.606 1.00 0.00 66 GLU A N 14
ATOM 16274 C CA . GLU A 1 69 ? 5.873 -13.061 -13.310 1.00 0.00 66 GLU A CA 14
ATOM 16275 C C . GLU A 1 69 ? 4.540 -13.750 -13.037 1.00 0.00 66 GLU A C 14
ATOM 16276 O O . GLU A 1 69 ? 4.201 -14.036 -11.889 1.00 0.00 66 GLU A O 14
ATOM 16288 N N . LEU A 1 70 ? 3.788 -14.013 -14.100 1.00 0.00 67 LEU A N 14
ATOM 16289 C CA . LEU A 1 70 ? 2.490 -14.668 -13.975 1.00 0.00 67 LEU A CA 14
ATOM 16290 C C . LEU A 1 70 ? 2.379 -15.845 -14.943 1.00 0.00 67 LEU A C 14
ATOM 16291 O O . LEU A 1 70 ? 1.557 -15.832 -15.860 1.00 0.00 67 LEU A O 14
ATOM 16307 N N . PRO A 1 71 ? 3.211 -16.883 -14.750 1.00 0.00 68 PRO A N 14
ATOM 16308 C CA . PRO A 1 71 ? 3.201 -18.071 -15.610 1.00 0.00 68 PRO A CA 14
ATOM 16309 C C . PRO A 1 71 ? 1.955 -18.926 -15.402 1.00 0.00 68 PRO A C 14
ATOM 16310 O O . PRO A 1 71 ? 2.013 -19.981 -14.772 1.00 0.00 68 PRO A O 14
ATOM 16321 N N . GLN A 1 72 ? 0.831 -18.459 -15.933 1.00 0.00 69 GLN A N 14
ATOM 16322 C CA . GLN A 1 72 ? -0.430 -19.181 -15.806 1.00 0.00 69 GLN A CA 14
ATOM 16323 C C . GLN A 1 72 ? -1.289 -19.001 -17.054 1.00 0.00 69 GLN A C 14
ATOM 16324 O O . GLN A 1 72 ? -0.972 -18.192 -17.925 1.00 0.00 69 GLN A O 14
ATOM 16338 N N . GLU A 1 73 ? -2.376 -19.761 -17.133 1.00 0.00 70 GLU A N 14
ATOM 16339 C CA . GLU A 1 73 ? -3.280 -19.687 -18.275 1.00 0.00 70 GLU A CA 14
ATOM 16340 C C . GLU A 1 73 ? -4.654 -19.176 -17.849 1.00 0.00 70 GLU A C 14
ATOM 16341 O O . GLU A 1 73 ? -5.213 -18.273 -18.472 1.00 0.00 70 GLU A O 14
ATOM 16353 N N . ILE A 1 74 ? -5.192 -19.763 -16.783 1.00 0.00 71 ILE A N 14
ATOM 16354 C CA . ILE A 1 74 ? -6.501 -19.368 -16.275 1.00 0.00 71 ILE A CA 14
ATOM 16355 C C . ILE A 1 74 ? -7.595 -19.651 -17.298 1.00 0.00 71 ILE A C 14
ATOM 16356 O O . ILE A 1 74 ? -7.352 -19.626 -18.505 1.00 0.00 71 ILE A O 14
ATOM 16372 N N . LYS A 1 75 ? -8.800 -19.924 -16.808 1.00 0.00 72 LYS A N 14
ATOM 16373 C CA . LYS A 1 75 ? -9.933 -20.212 -17.679 1.00 0.00 72 LYS A CA 14
ATOM 16374 C C . LYS A 1 75 ? -9.660 -21.445 -18.535 1.00 0.00 72 LYS A C 14
ATOM 16375 O O . LYS A 1 75 ? -10.096 -22.547 -18.142 1.00 0.00 72 LYS A O 14
ATOM 16395 N N . MET A 1 4 ? 1.833 16.752 -4.108 1.00 0.00 1 MET A N 15
ATOM 16396 C CA . MET A 1 4 ? 2.846 16.534 -3.042 1.00 0.00 1 MET A CA 15
ATOM 16397 C C . MET A 1 4 ? 2.274 15.697 -1.902 1.00 0.00 1 MET A C 15
ATOM 16398 O O . MET A 1 4 ? 1.428 16.165 -1.140 1.00 0.00 1 MET A O 15
ATOM 16412 N N . ASP A 1 5 ? 2.744 14.459 -1.790 1.00 0.00 2 ASP A N 15
ATOM 16413 C CA . ASP A 1 5 ? 2.280 13.558 -0.742 1.00 0.00 2 ASP A CA 15
ATOM 16414 C C . ASP A 1 5 ? 0.777 13.317 -0.857 1.00 0.00 2 ASP A C 15
ATOM 16415 O O . ASP A 1 5 ? 0.010 13.664 0.042 1.00 0.00 2 ASP A O 15
ATOM 16424 N N . GLU A 1 6 ? 0.363 12.721 -1.969 1.00 0.00 3 GLU A N 15
ATOM 16425 C CA . GLU A 1 6 ? -1.048 12.432 -2.203 1.00 0.00 3 GLU A CA 15
ATOM 16426 C C . GLU A 1 6 ? -1.440 11.095 -1.584 1.00 0.00 3 GLU A C 15
ATOM 16427 O O . GLU A 1 6 ? -2.575 10.912 -1.143 1.00 0.00 3 GLU A O 15
ATOM 16439 N N . PHE A 1 7 ? -0.494 10.161 -1.555 1.00 0.00 4 PHE A N 15
ATOM 16440 C CA . PHE A 1 7 ? -0.742 8.840 -0.989 1.00 0.00 4 PHE A CA 15
ATOM 16441 C C . PHE A 1 7 ? -1.113 8.940 0.487 1.00 0.00 4 PHE A C 15
ATOM 16442 O O . PHE A 1 7 ? -2.096 8.346 0.933 1.00 0.00 4 PHE A O 15
ATOM 16459 N N . VAL A 1 8 ? -0.321 9.698 1.239 1.00 0.00 5 VAL A N 15
ATOM 16460 C CA . VAL A 1 8 ? -0.566 9.877 2.666 1.00 0.00 5 VAL A CA 15
ATOM 16461 C C . VAL A 1 8 ? -1.781 10.765 2.908 1.00 0.00 5 VAL A C 15
ATOM 16462 O O . VAL A 1 8 ? -2.590 10.499 3.795 1.00 0.00 5 VAL A O 15
ATOM 16475 N N . LYS A 1 9 ? -1.901 11.824 2.113 1.00 0.00 6 LYS A N 15
ATOM 16476 C CA . LYS A 1 9 ? -3.018 12.753 2.240 1.00 0.00 6 LYS A CA 15
ATOM 16477 C C . LYS A 1 9 ? -4.330 12.083 1.845 1.00 0.00 6 LYS A C 15
ATOM 16478 O O . LYS A 1 9 ? -5.382 12.366 2.420 1.00 0.00 6 LYS A O 15
ATOM 16497 N N . GLY A 1 10 ? -4.262 11.194 0.859 1.00 0.00 7 GLY A N 15
ATOM 16498 C CA . GLY A 1 10 ? -5.451 10.498 0.406 1.00 0.00 7 GLY A CA 15
ATOM 16499 C C . GLY A 1 10 ? -6.023 9.574 1.463 1.00 0.00 7 GLY A C 15
ATOM 16500 O O . GLY A 1 10 ? -7.240 9.436 1.583 1.00 0.00 7 GLY A O 15
ATOM 16504 N N . LEU A 1 11 ? -5.143 8.941 2.232 1.00 0.00 8 LEU A N 15
ATOM 16505 C CA . LEU A 1 11 ? -5.566 8.026 3.285 1.00 0.00 8 LEU A CA 15
ATOM 16506 C C . LEU A 1 11 ? -6.168 8.789 4.461 1.00 0.00 8 LEU A C 15
ATOM 16507 O O . LEU A 1 11 ? -7.246 8.450 4.948 1.00 0.00 8 LEU A O 15
ATOM 16523 N N . MET A 1 12 ? -5.464 9.823 4.912 1.00 0.00 9 MET A N 15
ATOM 16524 C CA . MET A 1 12 ? -5.928 10.634 6.031 1.00 0.00 9 MET A CA 15
ATOM 16525 C C . MET A 1 12 ? -7.274 11.281 5.714 1.00 0.00 9 MET A C 15
ATOM 16526 O O . MET A 1 12 ? -8.083 11.523 6.610 1.00 0.00 9 MET A O 15
ATOM 16540 N N . LYS A 1 13 ? -7.506 11.558 4.435 1.00 0.00 10 LYS A N 15
ATOM 16541 C CA . LYS A 1 13 ? -8.754 12.176 4.001 1.00 0.00 10 LYS A CA 15
ATOM 16542 C C . LYS A 1 13 ? -9.950 11.303 4.367 1.00 0.00 10 LYS A C 15
ATOM 16543 O O . LYS A 1 13 ? -10.985 11.804 4.806 1.00 0.00 10 LYS A O 15
ATOM 16562 N N . ASN A 1 14 ? -9.799 9.996 4.186 1.00 0.00 11 ASN A N 15
ATOM 16563 C CA . ASN A 1 14 ? -10.866 9.053 4.497 1.00 0.00 11 ASN A CA 15
ATOM 16564 C C . ASN A 1 14 ? -10.811 8.634 5.962 1.00 0.00 11 ASN A C 15
ATOM 16565 O O . ASN A 1 14 ? -11.838 8.331 6.571 1.00 0.00 11 ASN A O 15
ATOM 16576 N N . GLY A 1 15 ? -9.607 8.619 6.525 1.00 0.00 12 GLY A N 15
ATOM 16577 C CA . GLY A 1 15 ? -9.441 8.236 7.916 1.00 0.00 12 GLY A CA 15
ATOM 16578 C C . GLY A 1 15 ? -8.555 7.017 8.078 1.00 0.00 12 GLY A C 15
ATOM 16579 O O . GLY A 1 15 ? -8.849 6.129 8.878 1.00 0.00 12 GLY A O 15
ATOM 16583 N N . TYR A 1 16 ? -7.465 6.974 7.316 1.00 0.00 13 TYR A N 15
ATOM 16584 C CA . TYR A 1 16 ? -6.534 5.854 7.378 1.00 0.00 13 TYR A CA 15
ATOM 16585 C C . TYR A 1 16 ? -5.117 6.340 7.666 1.00 0.00 13 TYR A C 15
ATOM 16586 O O . TYR A 1 16 ? -4.778 7.492 7.395 1.00 0.00 13 TYR A O 15
ATOM 16604 N N . LEU A 1 17 ? -4.293 5.454 8.216 1.00 0.00 14 LEU A N 15
ATOM 16605 C CA . LEU A 1 17 ? -2.912 5.790 8.541 1.00 0.00 14 LEU A CA 15
ATOM 16606 C C . LEU A 1 17 ? -1.951 4.776 7.931 1.00 0.00 14 LEU A C 15
ATOM 16607 O O . LEU A 1 17 ? -2.354 3.683 7.535 1.00 0.00 14 LEU A O 15
ATOM 16623 N N . ILE A 1 18 ? -0.675 5.146 7.859 1.00 0.00 15 ILE A N 15
ATOM 16624 C CA . ILE A 1 18 ? 0.344 4.268 7.297 1.00 0.00 15 ILE A CA 15
ATOM 16625 C C . ILE A 1 18 ? 1.675 4.436 8.024 1.00 0.00 15 ILE A C 15
ATOM 16626 O O . ILE A 1 18 ? 1.991 5.517 8.518 1.00 0.00 15 ILE A O 15
ATOM 16642 N N . THR A 1 19 ? 2.452 3.359 8.082 1.00 0.00 16 THR A N 15
ATOM 16643 C CA . THR A 1 19 ? 3.750 3.387 8.745 1.00 0.00 16 THR A CA 15
ATOM 16644 C C . THR A 1 19 ? 4.856 3.779 7.770 1.00 0.00 16 THR A C 15
ATOM 16645 O O . THR A 1 19 ? 4.712 3.621 6.558 1.00 0.00 16 THR A O 15
ATOM 16656 N N . PRO A 1 20 ? 5.984 4.298 8.288 1.00 0.00 17 PRO A N 15
ATOM 16657 C CA . PRO A 1 20 ? 7.118 4.713 7.454 1.00 0.00 17 PRO A CA 15
ATOM 16658 C C . PRO A 1 20 ? 7.757 3.538 6.722 1.00 0.00 17 PRO A C 15
ATOM 16659 O O . PRO A 1 20 ? 8.318 3.701 5.639 1.00 0.00 17 PRO A O 15
ATOM 16670 N N . SER A 1 21 ? 7.669 2.355 7.320 1.00 0.00 18 SER A N 15
ATOM 16671 C CA . SER A 1 21 ? 8.238 1.151 6.724 1.00 0.00 18 SER A CA 15
ATOM 16672 C C . SER A 1 21 ? 7.400 0.681 5.540 1.00 0.00 18 SER A C 15
ATOM 16673 O O . SER A 1 21 ? 7.928 0.131 4.574 1.00 0.00 18 SER A O 15
ATOM 16681 N N . ALA A 1 22 ? 6.092 0.901 5.621 1.00 0.00 19 ALA A N 15
ATOM 16682 C CA . ALA A 1 22 ? 5.182 0.497 4.557 1.00 0.00 19 ALA A CA 15
ATOM 16683 C C . ALA A 1 22 ? 5.061 1.585 3.494 1.00 0.00 19 ALA A C 15
ATOM 16684 O O . ALA A 1 22 ? 4.847 1.295 2.318 1.00 0.00 19 ALA A O 15
ATOM 16691 N N . TYR A 1 23 ? 5.200 2.837 3.918 1.00 0.00 20 TYR A N 15
ATOM 16692 C CA . TYR A 1 23 ? 5.107 3.968 3.002 1.00 0.00 20 TYR A CA 15
ATOM 16693 C C . TYR A 1 23 ? 6.210 3.909 1.951 1.00 0.00 20 TYR A C 15
ATOM 16694 O O . TYR A 1 23 ? 5.982 4.213 0.780 1.00 0.00 20 TYR A O 15
ATOM 16712 N N . TYR A 1 24 ? 7.406 3.517 2.376 1.00 0.00 21 TYR A N 15
ATOM 16713 C CA . TYR A 1 24 ? 8.545 3.417 1.471 1.00 0.00 21 TYR A CA 15
ATOM 16714 C C . TYR A 1 24 ? 8.313 2.344 0.414 1.00 0.00 21 TYR A C 15
ATOM 16715 O O . TYR A 1 24 ? 8.833 2.432 -0.699 1.00 0.00 21 TYR A O 15
ATOM 16733 N N . LEU A 1 25 ? 7.530 1.329 0.768 1.00 0.00 22 LEU A N 15
ATOM 16734 C CA . LEU A 1 25 ? 7.233 0.236 -0.151 1.00 0.00 22 LEU A CA 15
ATOM 16735 C C . LEU A 1 25 ? 5.941 0.501 -0.920 1.00 0.00 22 LEU A C 15
ATOM 16736 O O . LEU A 1 25 ? 5.780 0.056 -2.056 1.00 0.00 22 LEU A O 15
ATOM 16752 N N . LEU A 1 26 ? 5.021 1.224 -0.290 1.00 0.00 23 LEU A N 15
ATOM 16753 C CA . LEU A 1 26 ? 3.741 1.543 -0.916 1.00 0.00 23 LEU A CA 15
ATOM 16754 C C . LEU A 1 26 ? 3.857 2.778 -1.804 1.00 0.00 23 LEU A C 15
ATOM 16755 O O . LEU A 1 26 ? 3.139 2.912 -2.793 1.00 0.00 23 LEU A O 15
ATOM 16771 N N . VAL A 1 27 ? 4.766 3.679 -1.443 1.00 0.00 24 VAL A N 15
ATOM 16772 C CA . VAL A 1 27 ? 4.974 4.902 -2.209 1.00 0.00 24 VAL A CA 15
ATOM 16773 C C . VAL A 1 27 ? 5.357 4.591 -3.653 1.00 0.00 24 VAL A C 15
ATOM 16774 O O . VAL A 1 27 ? 4.833 5.196 -4.589 1.00 0.00 24 VAL A O 15
ATOM 16787 N N . GLY A 1 28 ? 6.270 3.642 -3.826 1.00 0.00 25 GLY A N 15
ATOM 16788 C CA . GLY A 1 28 ? 6.706 3.268 -5.160 1.00 0.00 25 GLY A CA 15
ATOM 16789 C C . GLY A 1 28 ? 5.656 2.471 -5.910 1.00 0.00 25 GLY A C 15
ATOM 16790 O O . GLY A 1 28 ? 5.476 2.649 -7.115 1.00 0.00 25 GLY A O 15
ATOM 16794 N N . HIS A 1 29 ? 4.964 1.591 -5.197 1.00 0.00 26 HIS A N 15
ATOM 16795 C CA . HIS A 1 29 ? 3.925 0.762 -5.801 1.00 0.00 26 HIS A CA 15
ATOM 16796 C C . HIS A 1 29 ? 2.646 1.565 -6.042 1.00 0.00 26 HIS A C 15
ATOM 16797 O O . HIS A 1 29 ? 1.741 1.109 -6.743 1.00 0.00 26 HIS A O 15
ATOM 16812 N N . PHE A 1 30 ? 2.576 2.761 -5.461 1.00 0.00 27 PHE A N 15
ATOM 16813 C CA . PHE A 1 30 ? 1.407 3.619 -5.615 1.00 0.00 27 PHE A CA 15
ATOM 16814 C C . PHE A 1 30 ? 1.613 4.616 -6.751 1.00 0.00 27 PHE A C 15
ATOM 16815 O O . PHE A 1 30 ? 0.802 4.697 -7.675 1.00 0.00 27 PHE A O 15
ATOM 16832 N N . ASN A 1 31 ? 2.702 5.375 -6.677 1.00 0.00 28 ASN A N 15
ATOM 16833 C CA . ASN A 1 31 ? 3.014 6.369 -7.695 1.00 0.00 28 ASN A CA 15
ATOM 16834 C C . ASN A 1 31 ? 3.150 5.715 -9.069 1.00 0.00 28 ASN A C 15
ATOM 16835 O O . ASN A 1 31 ? 2.786 6.302 -10.086 1.00 0.00 28 ASN A O 15
ATOM 16846 N N . GLU A 1 32 ? 3.680 4.495 -9.087 1.00 0.00 29 GLU A N 15
ATOM 16847 C CA . GLU A 1 32 ? 3.864 3.762 -10.333 1.00 0.00 29 GLU A CA 15
ATOM 16848 C C . GLU A 1 32 ? 2.530 3.562 -11.049 1.00 0.00 29 GLU A C 15
ATOM 16849 O O . GLU A 1 32 ? 2.476 3.507 -12.278 1.00 0.00 29 GLU A O 15
ATOM 16861 N N . GLY A 1 33 ? 1.458 3.456 -10.271 1.00 0.00 30 GLY A N 15
ATOM 16862 C CA . GLY A 1 33 ? 0.140 3.267 -10.849 1.00 0.00 30 GLY A CA 15
ATOM 16863 C C . GLY A 1 33 ? -0.303 1.817 -10.821 1.00 0.00 30 GLY A C 15
ATOM 16864 O O . GLY A 1 33 ? -1.088 1.385 -11.665 1.00 0.00 30 GLY A O 15
ATOM 16868 N N . LYS A 1 34 ? 0.200 1.063 -9.848 1.00 0.00 31 LYS A N 15
ATOM 16869 C CA . LYS A 1 34 ? -0.150 -0.346 -9.716 1.00 0.00 31 LYS A CA 15
ATOM 16870 C C . LYS A 1 34 ? -1.435 -0.513 -8.912 1.00 0.00 31 LYS A C 15
ATOM 16871 O O . LYS A 1 34 ? -2.443 -0.995 -9.430 1.00 0.00 31 LYS A O 15
ATOM 16890 N N . PHE A 1 35 ? -1.393 -0.113 -7.645 1.00 0.00 32 PHE A N 15
ATOM 16891 C CA . PHE A 1 35 ? -2.559 -0.221 -6.774 1.00 0.00 32 PHE A CA 15
ATOM 16892 C C . PHE A 1 35 ? -3.163 1.154 -6.497 1.00 0.00 32 PHE A C 15
ATOM 16893 O O . PHE A 1 35 ? -2.464 2.077 -6.079 1.00 0.00 32 PHE A O 15
ATOM 16910 N N . SER A 1 36 ? -4.464 1.283 -6.736 1.00 0.00 33 SER A N 15
ATOM 16911 C CA . SER A 1 36 ? -5.161 2.543 -6.512 1.00 0.00 33 SER A CA 15
ATOM 16912 C C . SER A 1 36 ? -5.546 2.700 -5.044 1.00 0.00 33 SER A C 15
ATOM 16913 O O . SER A 1 36 ? -5.503 1.740 -4.275 1.00 0.00 33 SER A O 15
ATOM 16921 N N . LEU A 1 37 ? -5.923 3.916 -4.663 1.00 0.00 34 LEU A N 15
ATOM 16922 C CA . LEU A 1 37 ? -6.316 4.198 -3.286 1.00 0.00 34 LEU A CA 15
ATOM 16923 C C . LEU A 1 37 ? -7.514 3.346 -2.879 1.00 0.00 34 LEU A C 15
ATOM 16924 O O . LEU A 1 37 ? -7.605 2.891 -1.739 1.00 0.00 34 LEU A O 15
ATOM 16940 N N . ILE A 1 38 ? -8.431 3.133 -3.818 1.00 0.00 35 ILE A N 15
ATOM 16941 C CA . ILE A 1 38 ? -9.622 2.337 -3.555 1.00 0.00 35 ILE A CA 15
ATOM 16942 C C . ILE A 1 38 ? -9.251 0.916 -3.141 1.00 0.00 35 ILE A C 15
ATOM 16943 O O . ILE A 1 38 ? -9.911 0.311 -2.297 1.00 0.00 35 ILE A O 15
ATOM 16959 N N . GLU A 1 39 ? -8.189 0.388 -3.743 1.00 0.00 36 GLU A N 15
ATOM 16960 C CA . GLU A 1 39 ? -7.729 -0.962 -3.438 1.00 0.00 36 GLU A CA 15
ATOM 16961 C C . GLU A 1 39 ? -7.125 -1.027 -2.038 1.00 0.00 36 GLU A C 15
ATOM 16962 O O . GLU A 1 39 ? -7.263 -2.029 -1.338 1.00 0.00 36 GLU A O 15
ATOM 16974 N N . LEU A 1 40 ? -6.455 0.048 -1.638 1.00 0.00 37 LEU A N 15
ATOM 16975 C CA . LEU A 1 40 ? -5.829 0.113 -0.323 1.00 0.00 37 LEU A CA 15
ATOM 16976 C C . LEU A 1 40 ? -6.883 0.170 0.779 1.00 0.00 37 LEU A C 15
ATOM 16977 O O . LEU A 1 40 ? -6.739 -0.468 1.822 1.00 0.00 37 LEU A O 15
ATOM 16993 N N . ILE A 1 41 ? -7.942 0.936 0.539 1.00 0.00 38 ILE A N 15
ATOM 16994 C CA . ILE A 1 41 ? -9.020 1.074 1.512 1.00 0.00 38 ILE A CA 15
ATOM 16995 C C . ILE A 1 41 ? -9.856 -0.199 1.587 1.00 0.00 38 ILE A C 15
ATOM 16996 O O . ILE A 1 41 ? -10.386 -0.544 2.642 1.00 0.00 38 ILE A O 15
ATOM 17012 N N . LYS A 1 42 ? -9.968 -0.894 0.459 1.00 0.00 39 LYS A N 15
ATOM 17013 C CA . LYS A 1 42 ? -10.739 -2.129 0.398 1.00 0.00 39 LYS A CA 15
ATOM 17014 C C . LYS A 1 42 ? -10.090 -3.216 1.249 1.00 0.00 39 LYS A C 15
ATOM 17015 O O . LYS A 1 42 ? -10.771 -3.930 1.986 1.00 0.00 39 LYS A O 15
ATOM 17034 N N . PHE A 1 43 ? -8.771 -3.337 1.143 1.00 0.00 40 PHE A N 15
ATOM 17035 C CA . PHE A 1 43 ? -8.031 -4.336 1.903 1.00 0.00 40 PHE A CA 15
ATOM 17036 C C . PHE A 1 43 ? -8.118 -4.054 3.399 1.00 0.00 40 PHE A C 15
ATOM 17037 O O . PHE A 1 43 ? -8.116 -4.975 4.216 1.00 0.00 40 PHE A O 15
ATOM 17054 N N . ALA A 1 44 ? -8.195 -2.775 3.751 1.00 0.00 41 ALA A N 15
ATOM 17055 C CA . ALA A 1 44 ? -8.282 -2.371 5.150 1.00 0.00 41 ALA A CA 15
ATOM 17056 C C . ALA A 1 44 ? -9.720 -2.448 5.653 1.00 0.00 41 ALA A C 15
ATOM 17057 O O . ALA A 1 44 ? -9.964 -2.758 6.819 1.00 0.00 41 ALA A O 15
ATOM 17064 N N . LYS A 1 45 ? -10.668 -2.163 4.767 1.00 0.00 42 LYS A N 15
ATOM 17065 C CA . LYS A 1 45 ? -12.082 -2.200 5.120 1.00 0.00 42 LYS A CA 15
ATOM 17066 C C . LYS A 1 45 ? -12.490 -3.596 5.580 1.00 0.00 42 LYS A C 15
ATOM 17067 O O . LYS A 1 45 ? -13.131 -3.756 6.620 1.00 0.00 42 LYS A O 15
ATOM 17086 N N . SER A 1 46 ? -12.117 -4.604 4.797 1.00 0.00 43 SER A N 15
ATOM 17087 C CA . SER A 1 46 ? -12.444 -5.988 5.125 1.00 0.00 43 SER A CA 15
ATOM 17088 C C . SER A 1 46 ? -11.852 -6.381 6.474 1.00 0.00 43 SER A C 15
ATOM 17089 O O . SER A 1 46 ? -12.420 -7.196 7.199 1.00 0.00 43 SER A O 15
ATOM 17097 N N . ARG A 1 47 ? -10.706 -5.794 6.804 1.00 0.00 44 ARG A N 15
ATOM 17098 C CA . ARG A 1 47 ? -10.035 -6.081 8.066 1.00 0.00 44 ARG A CA 15
ATOM 17099 C C . ARG A 1 47 ? -10.551 -5.173 9.180 1.00 0.00 44 ARG A C 15
ATOM 17100 O O . ARG A 1 47 ? -10.417 -5.490 10.363 1.00 0.00 44 ARG A O 15
ATOM 17121 N N . GLU A 1 48 ? -11.138 -4.042 8.797 1.00 0.00 45 GLU A N 15
ATOM 17122 C CA . GLU A 1 48 ? -11.671 -3.089 9.767 1.00 0.00 45 GLU A CA 15
ATOM 17123 C C . GLU A 1 48 ? -10.547 -2.450 10.574 1.00 0.00 45 GLU A C 15
ATOM 17124 O O . GLU A 1 48 ? -10.673 -2.248 11.783 1.00 0.00 45 GLU A O 15
ATOM 17136 N N . THR A 1 49 ? -9.448 -2.131 9.898 1.00 0.00 46 THR A N 15
ATOM 17137 C CA . THR A 1 49 ? -8.299 -1.513 10.550 1.00 0.00 46 THR A CA 15
ATOM 17138 C C . THR A 1 49 ? -7.868 -0.248 9.816 1.00 0.00 46 THR A C 15
ATOM 17139 O O . THR A 1 49 ? -7.655 -0.265 8.604 1.00 0.00 46 THR A O 15
ATOM 17150 N N . PHE A 1 50 ? -7.742 0.847 10.558 1.00 0.00 47 PHE A N 15
ATOM 17151 C CA . PHE A 1 50 ? -7.336 2.121 9.975 1.00 0.00 47 PHE A CA 15
ATOM 17152 C C . PHE A 1 50 ? -5.846 2.370 10.186 1.00 0.00 47 PHE A C 15
ATOM 17153 O O . PHE A 1 50 ? -5.407 3.514 10.282 1.00 0.00 47 PHE A O 15
ATOM 17170 N N . ILE A 1 51 ? -5.075 1.290 10.253 1.00 0.00 48 ILE A N 15
ATOM 17171 C CA . ILE A 1 51 ? -3.634 1.395 10.450 1.00 0.00 48 ILE A CA 15
ATOM 17172 C C . ILE A 1 51 ? -2.883 0.453 9.515 1.00 0.00 48 ILE A C 15
ATOM 17173 O O . ILE A 1 51 ? -2.569 -0.681 9.878 1.00 0.00 48 ILE A O 15
ATOM 17189 N N . ILE A 1 52 ? -2.602 0.929 8.306 1.00 0.00 49 ILE A N 15
ATOM 17190 C CA . ILE A 1 52 ? -1.889 0.132 7.315 1.00 0.00 49 ILE A CA 15
ATOM 17191 C C . ILE A 1 52 ? -0.431 -0.066 7.716 1.00 0.00 49 ILE A C 15
ATOM 17192 O O . ILE A 1 52 ? 0.425 0.764 7.412 1.00 0.00 49 ILE A O 15
ATOM 17208 N N . ASP A 1 53 ? -0.156 -1.172 8.400 1.00 0.00 50 ASP A N 15
ATOM 17209 C CA . ASP A 1 53 ? 1.199 -1.480 8.842 1.00 0.00 50 ASP A CA 15
ATOM 17210 C C . ASP A 1 53 ? 1.892 -2.422 7.863 1.00 0.00 50 ASP A C 15
ATOM 17211 O O . ASP A 1 53 ? 1.360 -2.723 6.794 1.00 0.00 50 ASP A O 15
ATOM 17220 N N . ASP A 1 54 ? 3.081 -2.883 8.235 1.00 0.00 51 ASP A N 15
ATOM 17221 C CA . ASP A 1 54 ? 3.848 -3.793 7.391 1.00 0.00 51 ASP A CA 15
ATOM 17222 C C . ASP A 1 54 ? 3.081 -5.086 7.146 1.00 0.00 51 ASP A C 15
ATOM 17223 O O . ASP A 1 54 ? 3.212 -5.709 6.092 1.00 0.00 51 ASP A O 15
ATOM 17232 N N . GLU A 1 55 ? 2.278 -5.486 8.127 1.00 0.00 52 GLU A N 15
ATOM 17233 C CA . GLU A 1 55 ? 1.487 -6.707 8.020 1.00 0.00 52 GLU A CA 15
ATOM 17234 C C . GLU A 1 55 ? 0.401 -6.562 6.960 1.00 0.00 52 GLU A C 15
ATOM 17235 O O . GLU A 1 55 ? 0.109 -7.503 6.222 1.00 0.00 52 GLU A O 15
ATOM 17247 N N . ILE A 1 56 ? -0.198 -5.377 6.891 1.00 0.00 53 ILE A N 15
ATOM 17248 C CA . ILE A 1 56 ? -1.255 -5.108 5.921 1.00 0.00 53 ILE A CA 15
ATOM 17249 C C . ILE A 1 56 ? -0.677 -4.866 4.531 1.00 0.00 53 ILE A C 15
ATOM 17250 O O . ILE A 1 56 ? -1.210 -5.353 3.533 1.00 0.00 53 ILE A O 15
ATOM 17266 N N . ALA A 1 57 ? 0.414 -4.108 4.473 1.00 0.00 54 ALA A N 15
ATOM 17267 C CA . ALA A 1 57 ? 1.062 -3.800 3.204 1.00 0.00 54 ALA A CA 15
ATOM 17268 C C . ALA A 1 57 ? 1.630 -5.057 2.556 1.00 0.00 54 ALA A C 15
ATOM 17269 O O . ALA A 1 57 ? 1.475 -5.271 1.353 1.00 0.00 54 ALA A O 15
ATOM 17276 N N . ASN A 1 58 ? 2.286 -5.887 3.359 1.00 0.00 55 ASN A N 15
ATOM 17277 C CA . ASN A 1 58 ? 2.877 -7.125 2.862 1.00 0.00 55 ASN A CA 15
ATOM 17278 C C . ASN A 1 58 ? 1.807 -8.040 2.273 1.00 0.00 55 ASN A C 15
ATOM 17279 O O . ASN A 1 58 ? 1.888 -8.434 1.110 1.00 0.00 55 ASN A O 15
ATOM 17290 N N . GLU A 1 59 ? 0.807 -8.371 3.082 1.00 0.00 56 GLU A N 15
ATOM 17291 C CA . GLU A 1 59 ? -0.279 -9.238 2.641 1.00 0.00 56 GLU A CA 15
ATOM 17292 C C . GLU A 1 59 ? -1.027 -8.618 1.465 1.00 0.00 56 GLU A C 15
ATOM 17293 O O . GLU A 1 59 ? -1.552 -9.328 0.607 1.00 0.00 56 GLU A O 15
ATOM 17305 N N . PHE A 1 60 ? -1.071 -7.290 1.432 1.00 0.00 57 PHE A N 15
ATOM 17306 C CA . PHE A 1 60 ? -1.755 -6.574 0.362 1.00 0.00 57 PHE A CA 15
ATOM 17307 C C . PHE A 1 60 ? -1.107 -6.861 -0.989 1.00 0.00 57 PHE A C 15
ATOM 17308 O O . PHE A 1 60 ? -1.762 -7.355 -1.909 1.00 0.00 57 PHE A O 15
ATOM 17325 N N . LEU A 1 61 ? 0.179 -6.548 -1.104 1.00 0.00 58 LEU A N 15
ATOM 17326 C CA . LEU A 1 61 ? 0.915 -6.771 -2.345 1.00 0.00 58 LEU A CA 15
ATOM 17327 C C . LEU A 1 61 ? 0.824 -8.231 -2.781 1.00 0.00 58 LEU A C 15
ATOM 17328 O O . LEU A 1 61 ? 0.765 -8.529 -3.973 1.00 0.00 58 LEU A O 15
ATOM 17344 N N . LYS A 1 62 ? 0.810 -9.135 -1.808 1.00 0.00 59 LYS A N 15
ATOM 17345 C CA . LYS A 1 62 ? 0.724 -10.563 -2.093 1.00 0.00 59 LYS A CA 15
ATOM 17346 C C . LYS A 1 62 ? -0.698 -10.952 -2.489 1.00 0.00 59 LYS A C 15
ATOM 17347 O O . LYS A 1 62 ? -0.904 -11.905 -3.239 1.00 0.00 59 LYS A O 15
ATOM 17366 N N . SER A 1 63 ? -1.675 -10.207 -1.982 1.00 0.00 60 SER A N 15
ATOM 17367 C CA . SER A 1 63 ? -3.076 -10.474 -2.282 1.00 0.00 60 SER A CA 15
ATOM 17368 C C . SER A 1 63 ? -3.441 -9.977 -3.679 1.00 0.00 60 SER A C 15
ATOM 17369 O O . SER A 1 63 ? -4.353 -10.504 -4.316 1.00 0.00 60 SER A O 15
ATOM 17377 N N . ILE A 1 64 ? -2.725 -8.959 -4.148 1.00 0.00 61 ILE A N 15
ATOM 17378 C CA . ILE A 1 64 ? -2.978 -8.395 -5.469 1.00 0.00 61 ILE A CA 15
ATOM 17379 C C . ILE A 1 64 ? -2.019 -8.963 -6.508 1.00 0.00 61 ILE A C 15
ATOM 17380 O O . ILE A 1 64 ? -1.716 -8.312 -7.509 1.00 0.00 61 ILE A O 15
ATOM 17396 N N . GLY A 1 65 ? -1.543 -10.182 -6.267 1.00 0.00 62 GLY A N 15
ATOM 17397 C CA . GLY A 1 65 ? -0.624 -10.818 -7.195 1.00 0.00 62 GLY A CA 15
ATOM 17398 C C . GLY A 1 65 ? 0.591 -9.961 -7.497 1.00 0.00 62 GLY A C 15
ATOM 17399 O O . GLY A 1 65 ? 1.197 -10.086 -8.561 1.00 0.00 62 GLY A O 15
ATOM 17403 N N . ALA A 1 66 ? 0.947 -9.088 -6.561 1.00 0.00 63 ALA A N 15
ATOM 17404 C CA . ALA A 1 66 ? 2.098 -8.210 -6.735 1.00 0.00 63 ALA A CA 15
ATOM 17405 C C . ALA A 1 66 ? 3.266 -8.655 -5.861 1.00 0.00 63 ALA A C 15
ATOM 17406 O O . ALA A 1 66 ? 3.693 -7.932 -4.961 1.00 0.00 63 ALA A O 15
ATOM 17413 N N . GLU A 1 67 ? 3.777 -9.850 -6.133 1.00 0.00 64 GLU A N 15
ATOM 17414 C CA . GLU A 1 67 ? 4.896 -10.394 -5.372 1.00 0.00 64 GLU A CA 15
ATOM 17415 C C . GLU A 1 67 ? 6.229 -9.961 -5.979 1.00 0.00 64 GLU A C 15
ATOM 17416 O O . GLU A 1 67 ? 7.067 -10.795 -6.324 1.00 0.00 64 GLU A O 15
ATOM 17428 N N . VAL A 1 68 ? 6.418 -8.652 -6.103 1.00 0.00 65 VAL A N 15
ATOM 17429 C CA . VAL A 1 68 ? 7.649 -8.108 -6.665 1.00 0.00 65 VAL A CA 15
ATOM 17430 C C . VAL A 1 68 ? 8.235 -7.028 -5.762 1.00 0.00 65 VAL A C 15
ATOM 17431 O O . VAL A 1 68 ? 7.641 -5.966 -5.580 1.00 0.00 65 VAL A O 15
ATOM 17444 N N . GLU A 1 69 ? 9.406 -7.309 -5.199 1.00 0.00 66 GLU A N 15
ATOM 17445 C CA . GLU A 1 69 ? 10.075 -6.362 -4.314 1.00 0.00 66 GLU A CA 15
ATOM 17446 C C . GLU A 1 69 ? 11.311 -5.768 -4.987 1.00 0.00 66 GLU A C 15
ATOM 17447 O O . GLU A 1 69 ? 12.408 -5.797 -4.429 1.00 0.00 66 GLU A O 15
ATOM 17459 N N . LEU A 1 70 ? 11.123 -5.231 -6.187 1.00 0.00 67 LEU A N 15
ATOM 17460 C CA . LEU A 1 70 ? 12.221 -4.630 -6.936 1.00 0.00 67 LEU A CA 15
ATOM 17461 C C . LEU A 1 70 ? 12.119 -3.106 -6.923 1.00 0.00 67 LEU A C 15
ATOM 17462 O O . LEU A 1 70 ? 11.420 -2.518 -7.749 1.00 0.00 67 LEU A O 15
ATOM 17478 N N . PRO A 1 71 ? 12.814 -2.441 -5.982 1.00 0.00 68 PRO A N 15
ATOM 17479 C CA . PRO A 1 71 ? 12.793 -0.979 -5.874 1.00 0.00 68 PRO A CA 15
ATOM 17480 C C . PRO A 1 71 ? 13.510 -0.301 -7.035 1.00 0.00 68 PRO A C 15
ATOM 17481 O O . PRO A 1 71 ? 14.676 -0.586 -7.309 1.00 0.00 68 PRO A O 15
ATOM 17492 N N . GLN A 1 72 ? 12.804 0.596 -7.717 1.00 0.00 69 GLN A N 15
ATOM 17493 C CA . GLN A 1 72 ? 13.375 1.314 -8.852 1.00 0.00 69 GLN A CA 15
ATOM 17494 C C . GLN A 1 72 ? 12.660 2.645 -9.067 1.00 0.00 69 GLN A C 15
ATOM 17495 O O . GLN A 1 72 ? 11.515 2.680 -9.517 1.00 0.00 69 GLN A O 15
ATOM 17509 N N . GLU A 1 73 ? 13.344 3.738 -8.741 1.00 0.00 70 GLU A N 15
ATOM 17510 C CA . GLU A 1 73 ? 12.774 5.071 -8.899 1.00 0.00 70 GLU A CA 15
ATOM 17511 C C . GLU A 1 73 ? 12.749 5.482 -10.369 1.00 0.00 70 GLU A C 15
ATOM 17512 O O . GLU A 1 73 ? 13.735 6.001 -10.894 1.00 0.00 70 GLU A O 15
ATOM 17524 N N . ILE A 1 74 ? 11.619 5.246 -11.025 1.00 0.00 71 ILE A N 15
ATOM 17525 C CA . ILE A 1 74 ? 11.467 5.591 -12.434 1.00 0.00 71 ILE A CA 15
ATOM 17526 C C . ILE A 1 74 ? 11.522 7.103 -12.635 1.00 0.00 71 ILE A C 15
ATOM 17527 O O . ILE A 1 74 ? 11.984 7.583 -13.671 1.00 0.00 71 ILE A O 15
ATOM 17543 N N . LYS A 1 75 ? 11.052 7.847 -11.640 1.00 0.00 72 LYS A N 15
ATOM 17544 C CA . LYS A 1 75 ? 11.048 9.303 -11.709 1.00 0.00 72 LYS A CA 15
ATOM 17545 C C . LYS A 1 75 ? 11.237 9.913 -10.324 1.00 0.00 72 LYS A C 15
ATOM 17546 O O . LYS A 1 75 ? 10.992 9.203 -9.327 1.00 0.00 72 LYS A O 15
ATOM 17566 N N . MET A 1 4 ? 4.842 15.435 -4.111 1.00 0.00 1 MET A N 16
ATOM 17567 C CA . MET A 1 4 ? 3.412 15.539 -3.716 1.00 0.00 1 MET A CA 16
ATOM 17568 C C . MET A 1 4 ? 2.989 14.349 -2.860 1.00 0.00 1 MET A C 16
ATOM 17569 O O . MET A 1 4 ? 2.995 13.206 -3.321 1.00 0.00 1 MET A O 16
ATOM 17583 N N . ASP A 1 5 ? 2.621 14.624 -1.614 1.00 0.00 2 ASP A N 16
ATOM 17584 C CA . ASP A 1 5 ? 2.193 13.575 -0.694 1.00 0.00 2 ASP A CA 16
ATOM 17585 C C . ASP A 1 5 ? 0.707 13.279 -0.864 1.00 0.00 2 ASP A C 16
ATOM 17586 O O . ASP A 1 5 ? -0.084 13.453 0.064 1.00 0.00 2 ASP A O 16
ATOM 17595 N N . GLU A 1 6 ? 0.332 12.829 -2.057 1.00 0.00 3 GLU A N 16
ATOM 17596 C CA . GLU A 1 6 ? -1.059 12.506 -2.351 1.00 0.00 3 GLU A CA 16
ATOM 17597 C C . GLU A 1 6 ? -1.458 11.179 -1.715 1.00 0.00 3 GLU A C 16
ATOM 17598 O O . GLU A 1 6 ? -2.620 10.970 -1.370 1.00 0.00 3 GLU A O 16
ATOM 17610 N N . PHE A 1 7 ? -0.487 10.283 -1.564 1.00 0.00 4 PHE A N 16
ATOM 17611 C CA . PHE A 1 7 ? -0.740 8.976 -0.970 1.00 0.00 4 PHE A CA 16
ATOM 17612 C C . PHE A 1 7 ? -1.043 9.104 0.520 1.00 0.00 4 PHE A C 16
ATOM 17613 O O . PHE A 1 7 ? -2.105 8.693 0.985 1.00 0.00 4 PHE A O 16
ATOM 17630 N N . VAL A 1 8 ? -0.101 9.677 1.262 1.00 0.00 5 VAL A N 16
ATOM 17631 C CA . VAL A 1 8 ? -0.266 9.859 2.700 1.00 0.00 5 VAL A CA 16
ATOM 17632 C C . VAL A 1 8 ? -1.491 10.713 3.009 1.00 0.00 5 VAL A C 16
ATOM 17633 O O . VAL A 1 8 ? -2.307 10.361 3.861 1.00 0.00 5 VAL A O 16
ATOM 17646 N N . LYS A 1 9 ? -1.614 11.838 2.311 1.00 0.00 6 LYS A N 16
ATOM 17647 C CA . LYS A 1 9 ? -2.739 12.743 2.512 1.00 0.00 6 LYS A CA 16
ATOM 17648 C C . LYS A 1 9 ? -4.025 12.146 1.951 1.00 0.00 6 LYS A C 16
ATOM 17649 O O . LYS A 1 9 ? -5.102 12.320 2.522 1.00 0.00 6 LYS A O 16
ATOM 17668 N N . GLY A 1 10 ? -3.907 11.443 0.830 1.00 0.00 7 GLY A N 16
ATOM 17669 C CA . GLY A 1 10 ? -5.067 10.831 0.210 1.00 0.00 7 GLY A CA 16
ATOM 17670 C C . GLY A 1 10 ? -5.765 9.847 1.127 1.00 0.00 7 GLY A C 16
ATOM 17671 O O . GLY A 1 10 ? -6.988 9.718 1.096 1.00 0.00 7 GLY A O 16
ATOM 17675 N N . LEU A 1 11 ? -4.985 9.150 1.947 1.00 0.00 8 LEU A N 16
ATOM 17676 C CA . LEU A 1 11 ? -5.535 8.172 2.879 1.00 0.00 8 LEU A CA 16
ATOM 17677 C C . LEU A 1 11 ? -5.998 8.846 4.167 1.00 0.00 8 LEU A C 16
ATOM 17678 O O . LEU A 1 11 ? -7.000 8.450 4.762 1.00 0.00 8 LEU A O 16
ATOM 17694 N N . MET A 1 12 ? -5.262 9.868 4.591 1.00 0.00 9 MET A N 16
ATOM 17695 C CA . MET A 1 12 ? -5.595 10.598 5.809 1.00 0.00 9 MET A CA 16
ATOM 17696 C C . MET A 1 12 ? -6.995 11.200 5.719 1.00 0.00 9 MET A C 16
ATOM 17697 O O . MET A 1 12 ? -7.678 11.360 6.730 1.00 0.00 9 MET A O 16
ATOM 17711 N N . LYS A 1 13 ? -7.415 11.531 4.503 1.00 0.00 10 LYS A N 16
ATOM 17712 C CA . LYS A 1 13 ? -8.734 12.114 4.282 1.00 0.00 10 LYS A CA 16
ATOM 17713 C C . LYS A 1 13 ? -9.836 11.133 4.666 1.00 0.00 10 LYS A C 16
ATOM 17714 O O . LYS A 1 13 ? -10.913 11.534 5.105 1.00 0.00 10 LYS A O 16
ATOM 17733 N N . ASN A 1 14 ? -9.559 9.843 4.500 1.00 0.00 11 ASN A N 16
ATOM 17734 C CA . ASN A 1 14 ? -10.527 8.805 4.830 1.00 0.00 11 ASN A CA 16
ATOM 17735 C C . ASN A 1 14 ? -10.216 8.175 6.184 1.00 0.00 11 ASN A C 16
ATOM 17736 O O . ASN A 1 14 ? -10.553 7.017 6.433 1.00 0.00 11 ASN A O 16
ATOM 17747 N N . GLY A 1 15 ? -9.572 8.945 7.057 1.00 0.00 12 GLY A N 16
ATOM 17748 C CA . GLY A 1 15 ? -9.229 8.443 8.375 1.00 0.00 12 GLY A CA 16
ATOM 17749 C C . GLY A 1 15 ? -8.359 7.203 8.317 1.00 0.00 12 GLY A C 16
ATOM 17750 O O . GLY A 1 15 ? -8.626 6.216 9.003 1.00 0.00 12 GLY A O 16
ATOM 17754 N N . TYR A 1 16 ? -7.314 7.252 7.497 1.00 0.00 13 TYR A N 16
ATOM 17755 C CA . TYR A 1 16 ? -6.401 6.124 7.353 1.00 0.00 13 TYR A CA 16
ATOM 17756 C C . TYR A 1 16 ? -4.957 6.558 7.581 1.00 0.00 13 TYR A C 16
ATOM 17757 O O . TYR A 1 16 ? -4.504 7.558 7.026 1.00 0.00 13 TYR A O 16
ATOM 17775 N N . LEU A 1 17 ? -4.239 5.799 8.403 1.00 0.00 14 LEU A N 16
ATOM 17776 C CA . LEU A 1 17 ? -2.846 6.106 8.706 1.00 0.00 14 LEU A CA 16
ATOM 17777 C C . LEU A 1 17 ? -1.914 5.069 8.086 1.00 0.00 14 LEU A C 16
ATOM 17778 O O . LEU A 1 17 ? -2.362 4.046 7.570 1.00 0.00 14 LEU A O 16
ATOM 17794 N N . ILE A 1 18 ? -0.614 5.342 8.141 1.00 0.00 15 ILE A N 16
ATOM 17795 C CA . ILE A 1 18 ? 0.381 4.434 7.587 1.00 0.00 15 ILE A CA 16
ATOM 17796 C C . ILE A 1 18 ? 1.759 4.698 8.191 1.00 0.00 15 ILE A C 16
ATOM 17797 O O . ILE A 1 18 ? 2.148 5.846 8.395 1.00 0.00 15 ILE A O 16
ATOM 17813 N N . THR A 1 19 ? 2.490 3.624 8.473 1.00 0.00 16 THR A N 16
ATOM 17814 C CA . THR A 1 19 ? 3.822 3.740 9.054 1.00 0.00 16 THR A CA 16
ATOM 17815 C C . THR A 1 19 ? 4.872 4.000 7.977 1.00 0.00 16 THR A C 16
ATOM 17816 O O . THR A 1 19 ? 4.737 3.542 6.842 1.00 0.00 16 THR A O 16
ATOM 17827 N N . PRO A 1 20 ? 5.939 4.744 8.320 1.00 0.00 17 PRO A N 16
ATOM 17828 C CA . PRO A 1 20 ? 7.016 5.063 7.377 1.00 0.00 17 PRO A CA 16
ATOM 17829 C C . PRO A 1 20 ? 7.581 3.818 6.700 1.00 0.00 17 PRO A C 16
ATOM 17830 O O . PRO A 1 20 ? 8.062 3.880 5.567 1.00 0.00 17 PRO A O 16
ATOM 17841 N N . SER A 1 21 ? 7.521 2.692 7.400 1.00 0.00 18 SER A N 16
ATOM 17842 C CA . SER A 1 21 ? 8.028 1.432 6.867 1.00 0.00 18 SER A CA 16
ATOM 17843 C C . SER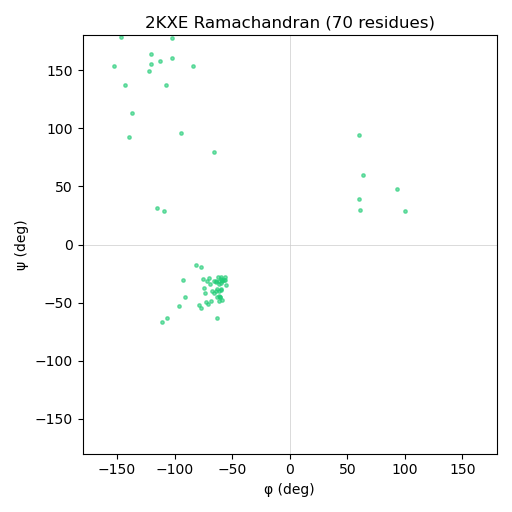 A 1 21 ? 7.172 0.951 5.699 1.00 0.00 18 SER A C 16
ATOM 17844 O O . SER A 1 21 ? 7.694 0.463 4.696 1.00 0.00 18 SER A O 16
ATOM 17852 N N . ALA A 1 22 ? 5.858 1.092 5.837 1.00 0.00 19 ALA A N 16
ATOM 17853 C CA . ALA A 1 22 ? 4.931 0.672 4.792 1.00 0.00 19 ALA A CA 16
ATOM 17854 C C . ALA A 1 22 ? 4.859 1.705 3.673 1.00 0.00 19 ALA A C 16
ATOM 17855 O O . ALA A 1 22 ? 4.704 1.355 2.503 1.00 0.00 19 ALA A O 16
ATOM 17862 N N . TYR A 1 23 ? 4.971 2.977 4.039 1.00 0.00 20 TYR A N 16
ATOM 17863 C CA . TYR A 1 23 ? 4.917 4.060 3.065 1.00 0.00 20 TYR A CA 16
ATOM 17864 C C . TYR A 1 23 ? 6.060 3.946 2.060 1.00 0.00 20 TYR A C 16
ATOM 17865 O O . TYR A 1 23 ? 5.858 4.099 0.856 1.00 0.00 20 TYR A O 16
ATOM 17883 N N . TYR A 1 24 ? 7.260 3.681 2.564 1.00 0.00 21 TYR A N 16
ATOM 17884 C CA . TYR A 1 24 ? 8.437 3.549 1.712 1.00 0.00 21 TYR A CA 16
ATOM 17885 C C . TYR A 1 24 ? 8.257 2.419 0.701 1.00 0.00 21 TYR A C 16
ATOM 17886 O O . TYR A 1 24 ? 8.834 2.451 -0.386 1.00 0.00 21 TYR A O 16
ATOM 17904 N N . LEU A 1 25 ? 7.459 1.422 1.067 1.00 0.00 22 LEU A N 16
ATOM 17905 C CA . LEU A 1 25 ? 7.209 0.283 0.190 1.00 0.00 22 LEU A CA 16
ATOM 17906 C C . LEU A 1 25 ? 5.958 0.507 -0.656 1.00 0.00 22 LEU A C 16
ATOM 17907 O O . LEU A 1 25 ? 5.899 0.094 -1.813 1.00 0.00 22 LEU A O 16
ATOM 17923 N N . LEU A 1 26 ? 4.961 1.160 -0.068 1.00 0.00 23 LEU A N 16
ATOM 17924 C CA . LEU A 1 26 ? 3.711 1.436 -0.767 1.00 0.00 23 LEU A CA 16
ATOM 17925 C C . LEU A 1 26 ? 3.879 2.588 -1.753 1.00 0.00 23 LEU A C 16
ATOM 17926 O O . LEU A 1 26 ? 3.210 2.635 -2.787 1.00 0.00 23 LEU A O 16
ATOM 17942 N N . VAL A 1 27 ? 4.769 3.517 -1.426 1.00 0.00 24 VAL A N 16
ATOM 17943 C CA . VAL A 1 27 ? 5.021 4.670 -2.282 1.00 0.00 24 VAL A CA 16
ATOM 17944 C C . VAL A 1 27 ? 5.483 4.236 -3.671 1.00 0.00 24 VAL A C 16
ATOM 17945 O O . VAL A 1 27 ? 5.256 4.938 -4.657 1.00 0.00 24 VAL A O 16
ATOM 17958 N N . GLY A 1 28 ? 6.130 3.078 -3.742 1.00 0.00 25 GLY A N 16
ATOM 17959 C CA . GLY A 1 28 ? 6.612 2.574 -5.016 1.00 0.00 25 GLY A CA 16
ATOM 17960 C C . GLY A 1 28 ? 5.516 1.929 -5.840 1.00 0.00 25 GLY A C 16
ATOM 17961 O O . GLY A 1 28 ? 5.453 2.114 -7.055 1.00 0.00 25 GLY A O 16
ATOM 17965 N N . HIS A 1 29 ? 4.650 1.168 -5.179 1.00 0.00 26 HIS A N 16
ATOM 17966 C CA . HIS A 1 29 ? 3.551 0.491 -5.859 1.00 0.00 26 HIS A CA 16
ATOM 17967 C C . HIS A 1 29 ? 2.406 1.456 -6.163 1.00 0.00 26 HIS A C 16
ATOM 17968 O O . HIS A 1 29 ? 1.529 1.154 -6.974 1.00 0.00 26 HIS A O 16
ATOM 17983 N N . PHE A 1 30 ? 2.417 2.615 -5.510 1.00 0.00 27 PHE A N 16
ATOM 17984 C CA . PHE A 1 30 ? 1.376 3.616 -5.718 1.00 0.00 27 PHE A CA 16
ATOM 17985 C C . PHE A 1 30 ? 1.787 4.608 -6.800 1.00 0.00 27 PHE A C 16
ATOM 17986 O O . PHE A 1 30 ? 1.024 4.883 -7.726 1.00 0.00 27 PHE A O 16
ATOM 18003 N N . ASN A 1 31 ? 2.997 5.143 -6.678 1.00 0.00 28 ASN A N 16
ATOM 18004 C CA . ASN A 1 31 ? 3.510 6.105 -7.648 1.00 0.00 28 ASN A CA 16
ATOM 18005 C C . ASN A 1 31 ? 3.605 5.479 -9.035 1.00 0.00 28 ASN A C 16
ATOM 18006 O O . ASN A 1 31 ? 3.341 6.133 -10.043 1.00 0.00 28 ASN A O 16
ATOM 18017 N N . GLU A 1 32 ? 3.983 4.204 -9.080 1.00 0.00 29 GLU A N 16
ATOM 18018 C CA . GLU A 1 32 ? 4.114 3.488 -10.343 1.00 0.00 29 GLU A CA 16
ATOM 18019 C C . GLU A 1 32 ? 2.780 3.450 -11.084 1.00 0.00 29 GLU A C 16
ATOM 18020 O O . GLU A 1 32 ? 2.738 3.555 -12.310 1.00 0.00 29 GLU A O 16
ATOM 18032 N N . GLY A 1 33 ? 1.695 3.300 -10.333 1.00 0.00 30 GLY A N 16
ATOM 18033 C CA . GLY A 1 33 ? 0.377 3.252 -10.937 1.00 0.00 30 GLY A CA 16
ATOM 18034 C C . GLY A 1 33 ? -0.179 1.842 -11.006 1.00 0.00 30 GLY A C 16
ATOM 18035 O O . GLY A 1 33 ? -0.886 1.493 -11.952 1.00 0.00 30 GLY A O 16
ATOM 18039 N N . LYS A 1 34 ? 0.142 1.029 -10.004 1.00 0.00 31 LYS A N 16
ATOM 18040 C CA . LYS A 1 34 ? -0.332 -0.349 -9.960 1.00 0.00 31 LYS A CA 16
ATOM 18041 C C . LYS A 1 34 ? -1.639 -0.449 -9.181 1.00 0.00 31 LYS A C 16
ATOM 18042 O O . LYS A 1 34 ? -2.656 -0.892 -9.714 1.00 0.00 31 LYS A O 16
ATOM 18061 N N . PHE A 1 35 ? -1.607 -0.034 -7.918 1.00 0.00 32 PHE A N 16
ATOM 18062 C CA . PHE A 1 35 ? -2.794 -0.080 -7.072 1.00 0.00 32 PHE A CA 16
ATOM 18063 C C . PHE A 1 35 ? -3.346 1.324 -6.829 1.00 0.00 32 PHE A C 16
ATOM 18064 O O . PHE A 1 35 ? -2.593 2.294 -6.762 1.00 0.00 32 PHE A O 16
ATOM 18081 N N . SER A 1 36 ? -4.666 1.420 -6.697 1.00 0.00 33 SER A N 16
ATOM 18082 C CA . SER A 1 36 ? -5.317 2.703 -6.462 1.00 0.00 33 SER A CA 16
ATOM 18083 C C . SER A 1 36 ? -5.778 2.822 -5.013 1.00 0.00 33 SER A C 16
ATOM 18084 O O . SER A 1 36 ? -5.822 1.833 -4.281 1.00 0.00 33 SER A O 16
ATOM 18092 N N . LEU A 1 37 ? -6.121 4.039 -4.605 1.00 0.00 34 LEU A N 16
ATOM 18093 C CA . LEU A 1 37 ? -6.579 4.289 -3.242 1.00 0.00 34 LEU A CA 16
ATOM 18094 C C . LEU A 1 37 ? -7.850 3.501 -2.944 1.00 0.00 34 LEU A C 16
ATOM 18095 O O . LEU A 1 37 ? -8.046 3.019 -1.828 1.00 0.00 34 LEU A O 16
ATOM 18111 N N . ILE A 1 38 ? -8.713 3.376 -3.947 1.00 0.00 35 ILE A N 16
ATOM 18112 C CA . ILE A 1 38 ? -9.967 2.649 -3.791 1.00 0.00 35 ILE A CA 16
ATOM 18113 C C . ILE A 1 38 ? -9.715 1.196 -3.398 1.00 0.00 35 ILE A C 16
ATOM 18114 O O . ILE A 1 38 ? -10.515 0.588 -2.686 1.00 0.00 35 ILE A O 16
ATOM 18130 N N . GLU A 1 39 ? -8.600 0.646 -3.867 1.00 0.00 36 GLU A N 16
ATOM 18131 C CA . GLU A 1 39 ? -8.244 -0.735 -3.564 1.00 0.00 36 GLU A CA 16
ATOM 18132 C C . GLU A 1 39 ? -7.603 -0.844 -2.182 1.00 0.00 36 GLU A C 16
ATOM 18133 O O . GLU A 1 39 ? -7.927 -1.742 -1.406 1.00 0.00 36 GLU A O 16
ATOM 18145 N N . LEU A 1 40 ? -6.692 0.076 -1.886 1.00 0.00 37 LEU A N 16
ATOM 18146 C CA . LEU A 1 40 ? -6.003 0.083 -0.600 1.00 0.00 37 LEU A CA 16
ATOM 18147 C C . LEU A 1 40 ? -6.996 0.220 0.551 1.00 0.00 37 LEU A C 16
ATOM 18148 O O . LEU A 1 40 ? -6.874 -0.457 1.571 1.00 0.00 37 LEU A O 16
ATOM 18164 N N . ILE A 1 41 ? -7.975 1.100 0.380 1.00 0.00 38 ILE A N 16
ATOM 18165 C CA . ILE A 1 41 ? -8.988 1.327 1.403 1.00 0.00 38 ILE A CA 16
ATOM 18166 C C . ILE A 1 41 ? -9.909 0.119 1.541 1.00 0.00 38 ILE A C 16
ATOM 18167 O O . ILE A 1 41 ? -10.352 -0.214 2.641 1.00 0.00 38 ILE A O 16
ATOM 18183 N N . LYS A 1 42 ? -10.196 -0.533 0.419 1.00 0.00 39 LYS A N 16
ATOM 18184 C CA . LYS A 1 42 ? -11.066 -1.704 0.416 1.00 0.00 39 LYS A CA 16
ATOM 18185 C C . LYS A 1 42 ? -10.406 -2.875 1.136 1.00 0.00 39 LYS A C 16
ATOM 18186 O O . LYS A 1 42 ? -11.077 -3.670 1.794 1.00 0.00 39 LYS A O 16
ATOM 18205 N N . PHE A 1 43 ? -9.087 -2.974 1.008 1.00 0.00 40 PHE A N 16
ATOM 18206 C CA . PHE A 1 43 ? -8.335 -4.049 1.645 1.00 0.00 40 PHE A CA 16
ATOM 18207 C C . PHE A 1 43 ? -8.404 -3.936 3.165 1.00 0.00 40 PHE A C 16
ATOM 18208 O O . PHE A 1 43 ? -8.832 -4.866 3.849 1.00 0.00 40 PHE A O 16
ATOM 18225 N N . ALA A 1 44 ? -7.981 -2.789 3.688 1.00 0.00 41 ALA A N 16
ATOM 18226 C CA . ALA A 1 44 ? -7.994 -2.555 5.127 1.00 0.00 41 ALA A CA 16
ATOM 18227 C C . ALA A 1 44 ? -9.405 -2.678 5.692 1.00 0.00 41 ALA A C 16
ATOM 18228 O O . ALA A 1 44 ? -9.591 -3.088 6.837 1.00 0.00 41 ALA A O 16
ATOM 18235 N N . LYS A 1 45 ? -10.396 -2.322 4.881 1.00 0.00 42 LYS A N 16
ATOM 18236 C CA . LYS A 1 45 ? -11.790 -2.391 5.301 1.00 0.00 42 LYS A CA 16
ATOM 18237 C C . LYS A 1 45 ? -12.183 -3.824 5.648 1.00 0.00 42 LYS A C 16
ATOM 18238 O O . LYS A 1 45 ? -12.774 -4.079 6.699 1.00 0.00 42 LYS A O 16
ATOM 18257 N N . SER A 1 46 ? -11.852 -4.755 4.760 1.00 0.00 43 SER A N 16
ATOM 18258 C CA . SER A 1 46 ? -12.171 -6.164 4.973 1.00 0.00 43 SER A CA 16
ATOM 18259 C C . SER A 1 46 ? -11.527 -6.681 6.255 1.00 0.00 43 SER A C 16
ATOM 18260 O O . SER A 1 46 ? -12.065 -7.568 6.917 1.00 0.00 43 SER A O 16
ATOM 18268 N N . ARG A 1 47 ? -10.371 -6.122 6.598 1.00 0.00 44 ARG A N 16
ATOM 18269 C CA . ARG A 1 47 ? -9.653 -6.527 7.801 1.00 0.00 44 ARG A CA 16
ATOM 18270 C C . ARG A 1 47 ? -10.236 -5.863 9.048 1.00 0.00 44 ARG A C 16
ATOM 18271 O O . ARG A 1 47 ? -9.911 -6.246 10.172 1.00 0.00 44 ARG A O 16
ATOM 18292 N N . GLU A 1 48 ? -11.096 -4.867 8.846 1.00 0.00 45 GLU A N 16
ATOM 18293 C CA . GLU A 1 48 ? -11.718 -4.157 9.958 1.00 0.00 45 GLU A CA 16
ATOM 18294 C C . GLU A 1 48 ? -10.678 -3.360 10.742 1.00 0.00 45 GLU A C 16
ATOM 18295 O O . GLU A 1 48 ? -10.743 -3.272 11.969 1.00 0.00 45 GLU A O 16
ATOM 18307 N N . THR A 1 49 ? -9.722 -2.782 10.023 1.00 0.00 46 THR A N 16
ATOM 18308 C CA . THR A 1 49 ? -8.667 -1.992 10.646 1.00 0.00 46 THR A CA 16
ATOM 18309 C C . THR A 1 49 ? -8.246 -0.836 9.746 1.00 0.00 46 THR A C 16
ATOM 18310 O O . THR A 1 49 ? -8.133 -0.990 8.531 1.00 0.00 46 THR A O 16
ATOM 18321 N N . PHE A 1 50 ? -8.015 0.324 10.353 1.00 0.00 47 PHE A N 16
ATOM 18322 C CA . PHE A 1 50 ? -7.606 1.509 9.606 1.00 0.00 47 PHE A CA 16
ATOM 18323 C C . PHE A 1 50 ? -6.128 1.814 9.832 1.00 0.00 47 PHE A C 16
ATOM 18324 O O . PHE A 1 50 ? -5.712 2.972 9.797 1.00 0.00 47 PHE A O 16
ATOM 18341 N N . ILE A 1 51 ? -5.341 0.768 10.060 1.00 0.00 48 ILE A N 16
ATOM 18342 C CA . ILE A 1 51 ? -3.910 0.924 10.291 1.00 0.00 48 ILE A CA 16
ATOM 18343 C C . ILE A 1 51 ? -3.099 0.203 9.219 1.00 0.00 48 ILE A C 16
ATOM 18344 O O . ILE A 1 51 ? -2.948 -1.018 9.259 1.00 0.00 48 ILE A O 16
ATOM 18360 N N . ILE A 1 52 ? -2.582 0.968 8.263 1.00 0.00 49 ILE A N 16
ATOM 18361 C CA . ILE A 1 52 ? -1.788 0.402 7.179 1.00 0.00 49 ILE A CA 16
ATOM 18362 C C . ILE A 1 52 ? -0.323 0.270 7.582 1.00 0.00 49 ILE A C 16
ATOM 18363 O O . ILE A 1 52 ? 0.441 1.234 7.506 1.00 0.00 49 ILE A O 16
ATOM 18379 N N . ASP A 1 53 ? 0.063 -0.928 8.008 1.00 0.00 50 ASP A N 16
ATOM 18380 C CA . ASP A 1 53 ? 1.437 -1.186 8.422 1.00 0.00 50 ASP A CA 16
ATOM 18381 C C . ASP A 1 53 ? 2.094 -2.214 7.507 1.00 0.00 50 ASP A C 16
ATOM 18382 O O . ASP A 1 53 ? 1.511 -2.633 6.508 1.00 0.00 50 ASP A O 16
ATOM 18391 N N . ASP A 1 54 ? 3.312 -2.619 7.856 1.00 0.00 51 ASP A N 16
ATOM 18392 C CA . ASP A 1 54 ? 4.049 -3.601 7.065 1.00 0.00 51 ASP A CA 16
ATOM 18393 C C . ASP A 1 54 ? 3.251 -4.893 6.919 1.00 0.00 51 ASP A C 16
ATOM 18394 O O . ASP A 1 54 ? 3.372 -5.598 5.917 1.00 0.00 51 ASP A O 16
ATOM 18403 N N . GLU A 1 55 ? 2.437 -5.197 7.925 1.00 0.00 52 GLU A N 16
ATOM 18404 C CA . GLU A 1 55 ? 1.620 -6.404 7.907 1.00 0.00 52 GLU A CA 16
ATOM 18405 C C . GLU A 1 55 ? 0.498 -6.287 6.880 1.00 0.00 52 GLU A C 16
ATOM 18406 O O . GLU A 1 55 ? 0.214 -7.233 6.146 1.00 0.00 52 GLU A O 16
ATOM 18418 N N . ILE A 1 56 ? -0.135 -5.119 6.834 1.00 0.00 53 ILE A N 16
ATOM 18419 C CA . ILE A 1 56 ? -1.225 -4.876 5.896 1.00 0.00 53 ILE A CA 16
ATOM 18420 C C . ILE A 1 56 ? -0.692 -4.628 4.489 1.00 0.00 53 ILE A C 16
ATOM 18421 O O . ILE A 1 56 ? -1.340 -4.973 3.499 1.00 0.00 53 ILE A O 16
ATOM 18437 N N . ALA A 1 57 ? 0.490 -4.028 4.406 1.00 0.00 54 ALA A N 16
ATOM 18438 C CA . ALA A 1 57 ? 1.111 -3.734 3.120 1.00 0.00 54 ALA A CA 16
ATOM 18439 C C . ALA A 1 57 ? 1.617 -5.007 2.453 1.00 0.00 54 ALA A C 16
ATOM 18440 O O . ALA A 1 57 ? 1.432 -5.207 1.252 1.00 0.00 54 ALA A O 16
ATOM 18447 N N . ASN A 1 58 ? 2.258 -5.866 3.239 1.00 0.00 55 ASN A N 16
ATOM 18448 C CA . ASN A 1 58 ? 2.792 -7.121 2.724 1.00 0.00 55 ASN A CA 16
ATOM 18449 C C . ASN A 1 58 ? 1.667 -8.037 2.254 1.00 0.00 55 ASN A C 16
ATOM 18450 O O . ASN A 1 58 ? 1.725 -8.597 1.158 1.00 0.00 55 ASN A O 16
ATOM 18461 N N . GLU A 1 59 ? 0.644 -8.186 3.088 1.00 0.00 56 GLU A N 16
ATOM 18462 C CA . GLU A 1 59 ? -0.496 -9.034 2.756 1.00 0.00 56 GLU A CA 16
ATOM 18463 C C . GLU A 1 59 ? -1.255 -8.481 1.556 1.00 0.00 56 GLU A C 16
ATOM 18464 O O . GLU A 1 59 ? -1.811 -9.236 0.757 1.00 0.00 56 GLU A O 16
ATOM 18476 N N . PHE A 1 60 ? -1.275 -7.157 1.433 1.00 0.00 57 PHE A N 16
ATOM 18477 C CA . PHE A 1 60 ? -1.966 -6.502 0.330 1.00 0.00 57 PHE A CA 16
ATOM 18478 C C . PHE A 1 60 ? -1.285 -6.815 -0.999 1.00 0.00 57 PHE A C 16
ATOM 18479 O O . PHE A 1 60 ? -1.896 -7.383 -1.904 1.00 0.00 57 PHE A O 16
ATOM 18496 N N . LEU A 1 61 ? -0.015 -6.440 -1.109 1.00 0.00 58 LEU A N 16
ATOM 18497 C CA . LEU A 1 61 ? 0.751 -6.678 -2.327 1.00 0.00 58 LEU A CA 16
ATOM 18498 C C . LEU A 1 61 ? 0.864 -8.172 -2.615 1.00 0.00 58 LEU A C 16
ATOM 18499 O O . LEU A 1 61 ? 0.930 -8.588 -3.773 1.00 0.00 58 LEU A O 16
ATOM 18515 N N . LYS A 1 62 ? 0.887 -8.975 -1.556 1.00 0.00 59 LYS A N 16
ATOM 18516 C CA . LYS A 1 62 ? 0.993 -10.422 -1.695 1.00 0.00 59 LYS A CA 16
ATOM 18517 C C . LYS A 1 62 ? -0.344 -11.031 -2.106 1.00 0.00 59 LYS A C 16
ATOM 18518 O O . LYS A 1 62 ? -0.389 -12.043 -2.804 1.00 0.00 59 LYS A O 16
ATOM 18537 N N . SER A 1 63 ? -1.432 -10.407 -1.666 1.00 0.00 60 SER A N 16
ATOM 18538 C CA . SER A 1 63 ? -2.771 -10.889 -1.987 1.00 0.00 60 SER A CA 16
ATOM 18539 C C . SER A 1 63 ? -3.157 -10.522 -3.417 1.00 0.00 60 SER A C 16
ATOM 18540 O O . SER A 1 63 ? -3.654 -11.360 -4.169 1.00 0.00 60 SER A O 16
ATOM 18548 N N . ILE A 1 64 ? -2.924 -9.266 -3.785 1.00 0.00 61 ILE A N 16
ATOM 18549 C CA . ILE A 1 64 ? -3.250 -8.790 -5.123 1.00 0.00 61 ILE A CA 16
ATOM 18550 C C . ILE A 1 64 ? -2.416 -9.506 -6.181 1.00 0.00 61 ILE A C 16
ATOM 18551 O O . ILE A 1 64 ? -2.843 -9.656 -7.326 1.00 0.00 61 ILE A O 16
ATOM 18567 N N . GLY A 1 65 ? -1.222 -9.942 -5.794 1.00 0.00 62 GLY A N 16
ATOM 18568 C CA . GLY A 1 65 ? -0.346 -10.629 -6.724 1.00 0.00 62 GLY A CA 16
ATOM 18569 C C . GLY A 1 65 ? 0.644 -9.690 -7.383 1.00 0.00 62 GLY A C 16
ATOM 18570 O O . GLY A 1 65 ? 0.895 -9.784 -8.584 1.00 0.00 62 GLY A O 16
ATOM 18574 N N . ALA A 1 66 ? 1.201 -8.778 -6.593 1.00 0.00 63 ALA A N 16
ATOM 18575 C CA . ALA A 1 66 ? 2.166 -7.811 -7.103 1.00 0.00 63 ALA A CA 16
ATOM 18576 C C . ALA A 1 66 ? 3.485 -8.488 -7.467 1.00 0.00 63 ALA A C 16
ATOM 18577 O O . ALA A 1 66 ? 4.348 -8.688 -6.613 1.00 0.00 63 ALA A O 16
ATOM 18584 N N . GLU A 1 67 ? 3.633 -8.834 -8.742 1.00 0.00 64 GLU A N 16
ATOM 18585 C CA . GLU A 1 67 ? 4.845 -9.487 -9.221 1.00 0.00 64 GLU A CA 16
ATOM 18586 C C . GLU A 1 67 ? 5.202 -9.005 -10.624 1.00 0.00 64 GLU A C 16
ATOM 18587 O O . GLU A 1 67 ? 4.708 -9.537 -11.617 1.00 0.00 64 GLU A O 16
ATOM 18599 N N . VAL A 1 68 ? 6.062 -7.994 -10.697 1.00 0.00 65 VAL A N 16
ATOM 18600 C CA . VAL A 1 68 ? 6.485 -7.440 -11.977 1.00 0.00 65 VAL A CA 16
ATOM 18601 C C . VAL A 1 68 ? 7.126 -8.507 -12.856 1.00 0.00 65 VAL A C 16
ATOM 18602 O O . VAL A 1 68 ? 6.899 -8.551 -14.065 1.00 0.00 65 VAL A O 16
ATOM 18615 N N . GLU A 1 69 ? 7.926 -9.368 -12.237 1.00 0.00 66 GLU A N 16
ATOM 18616 C CA . GLU A 1 69 ? 8.603 -10.441 -12.959 1.00 0.00 66 GLU A CA 16
ATOM 18617 C C . GLU A 1 69 ? 9.450 -9.884 -14.099 1.00 0.00 66 GLU A C 16
ATOM 18618 O O . GLU A 1 69 ? 8.951 -9.649 -15.199 1.00 0.00 66 GLU A O 16
ATOM 18630 N N . LEU A 1 70 ? 10.735 -9.676 -13.828 1.00 0.00 67 LEU A N 16
ATOM 18631 C CA . LEU A 1 70 ? 11.653 -9.149 -14.832 1.00 0.00 67 LEU A CA 16
ATOM 18632 C C . LEU A 1 70 ? 13.081 -9.618 -14.564 1.00 0.00 67 LEU A C 16
ATOM 18633 O O . LEU A 1 70 ? 13.479 -9.795 -13.414 1.00 0.00 67 LEU A O 16
ATOM 18649 N N . PRO A 1 71 ? 13.874 -9.828 -15.630 1.00 0.00 68 PRO A N 16
ATOM 18650 C CA . PRO A 1 71 ? 15.262 -10.279 -15.504 1.00 0.00 68 PRO A CA 16
ATOM 18651 C C . PRO A 1 71 ? 16.183 -9.181 -14.982 1.00 0.00 68 PRO A C 16
ATOM 18652 O O . PRO A 1 71 ? 15.797 -8.015 -14.909 1.00 0.00 68 PRO A O 16
ATOM 18663 N N . GLN A 1 72 ? 17.404 -9.563 -14.621 1.00 0.00 69 GLN A N 16
ATOM 18664 C CA . GLN A 1 72 ? 18.382 -8.611 -14.105 1.00 0.00 69 GLN A CA 16
ATOM 18665 C C . GLN A 1 72 ? 19.608 -8.548 -15.010 1.00 0.00 69 GLN A C 16
ATOM 18666 O O . GLN A 1 72 ? 20.646 -9.136 -14.707 1.00 0.00 69 GLN A O 16
ATOM 18680 N N . GLU A 1 73 ? 19.481 -7.829 -16.120 1.00 0.00 70 GLU A N 16
ATOM 18681 C CA . GLU A 1 73 ? 20.580 -7.688 -17.070 1.00 0.00 70 GLU A CA 16
ATOM 18682 C C . GLU A 1 73 ? 21.152 -6.276 -17.032 1.00 0.00 70 GLU A C 16
ATOM 18683 O O . GLU A 1 73 ? 20.503 -5.320 -17.457 1.00 0.00 70 GLU A O 16
ATOM 18695 N N . ILE A 1 74 ? 22.373 -6.152 -16.523 1.00 0.00 71 ILE A N 16
ATOM 18696 C CA . ILE A 1 74 ? 23.037 -4.857 -16.430 1.00 0.00 71 ILE A CA 16
ATOM 18697 C C . ILE A 1 74 ? 24.492 -4.954 -16.872 1.00 0.00 71 ILE A C 16
ATOM 18698 O O . ILE A 1 74 ? 25.372 -4.306 -16.302 1.00 0.00 71 ILE A O 16
ATOM 18714 N N . LYS A 1 75 ? 24.742 -5.769 -17.890 1.00 0.00 72 LYS A N 16
ATOM 18715 C CA . LYS A 1 75 ? 26.092 -5.953 -18.412 1.00 0.00 72 LYS A CA 16
ATOM 18716 C C . LYS A 1 75 ? 26.341 -5.046 -19.611 1.00 0.00 72 LYS A C 16
ATOM 18717 O O . LYS A 1 75 ? 25.561 -5.123 -20.582 1.00 0.00 72 LYS A O 16
ATOM 18737 N N . MET A 1 4 ? 4.680 16.504 -1.680 1.00 0.00 1 MET A N 17
ATOM 18738 C CA . MET A 1 4 ? 4.529 15.151 -2.275 1.00 0.00 1 MET A CA 17
ATOM 18739 C C . MET A 1 4 ? 3.893 14.180 -1.285 1.00 0.00 1 MET A C 17
ATOM 18740 O O . MET A 1 4 ? 4.455 13.129 -0.980 1.00 0.00 1 MET A O 17
ATOM 18754 N N . ASP A 1 5 ? 2.715 14.541 -0.785 1.00 0.00 2 ASP A N 17
ATOM 18755 C CA . ASP A 1 5 ? 2.001 13.702 0.171 1.00 0.00 2 ASP A CA 17
ATOM 18756 C C . ASP A 1 5 ? 0.648 13.269 -0.389 1.00 0.00 2 ASP A C 17
ATOM 18757 O O . ASP A 1 5 ? -0.326 13.130 0.350 1.00 0.00 2 ASP A O 17
ATOM 18766 N N . GLU A 1 6 ? 0.599 13.055 -1.699 1.00 0.00 3 GLU A N 17
ATOM 18767 C CA . GLU A 1 6 ? -0.632 12.637 -2.359 1.00 0.00 3 GLU A CA 17
ATOM 18768 C C . GLU A 1 6 ? -1.142 11.321 -1.781 1.00 0.00 3 GLU A C 17
ATOM 18769 O O . GLU A 1 6 ? -2.344 11.145 -1.575 1.00 0.00 3 GLU A O 17
ATOM 18781 N N . PHE A 1 7 ? -0.222 10.397 -1.521 1.00 0.00 4 PHE A N 17
ATOM 18782 C CA . PHE A 1 7 ? -0.579 9.096 -0.968 1.00 0.00 4 PHE A CA 17
ATOM 18783 C C . PHE A 1 7 ? -0.894 9.206 0.520 1.00 0.00 4 PHE A C 17
ATOM 18784 O O . PHE A 1 7 ? -1.884 8.650 0.998 1.00 0.00 4 PHE A O 17
ATOM 18801 N N . VAL A 1 8 ? -0.045 9.923 1.249 1.00 0.00 5 VAL A N 17
ATOM 18802 C CA . VAL A 1 8 ? -0.234 10.105 2.685 1.00 0.00 5 VAL A CA 17
ATOM 18803 C C . VAL A 1 8 ? -1.539 10.836 2.978 1.00 0.00 5 VAL A C 17
ATOM 18804 O O . VAL A 1 8 ? -2.338 10.396 3.804 1.00 0.00 5 VAL A O 17
ATOM 18817 N N . LYS A 1 9 ? -1.750 11.957 2.294 1.00 0.00 6 LYS A N 17
ATOM 18818 C CA . LYS A 1 9 ? -2.958 12.751 2.482 1.00 0.00 6 LYS A CA 17
ATOM 18819 C C . LYS A 1 9 ? -4.173 12.038 1.898 1.00 0.00 6 LYS A C 17
ATOM 18820 O O . LYS A 1 9 ? -5.292 12.193 2.388 1.00 0.00 6 LYS A O 17
ATOM 18839 N N . GLY A 1 10 ? -3.946 11.256 0.848 1.00 0.00 7 GLY A N 17
ATOM 18840 C CA . GLY A 1 10 ? -5.032 10.530 0.215 1.00 0.00 7 GLY A CA 17
ATOM 18841 C C . GLY A 1 10 ? -5.738 9.592 1.172 1.00 0.00 7 GLY A C 17
ATOM 18842 O O . GLY A 1 10 ? -6.958 9.441 1.117 1.00 0.00 7 GLY A O 17
ATOM 18846 N N . LEU A 1 11 ? -4.969 8.960 2.054 1.00 0.00 8 LEU A N 17
ATOM 18847 C CA . LEU A 1 11 ? -5.529 8.031 3.028 1.00 0.00 8 LEU A CA 17
ATOM 18848 C C . LEU A 1 11 ? -5.972 8.768 4.287 1.00 0.00 8 LEU A C 17
ATOM 18849 O O . LEU A 1 11 ? -7.010 8.457 4.869 1.00 0.00 8 LEU A O 17
ATOM 18865 N N . MET A 1 12 ? -5.175 9.748 4.703 1.00 0.00 9 MET A N 17
ATOM 18866 C CA . MET A 1 12 ? -5.483 10.531 5.896 1.00 0.00 9 MET A CA 17
ATOM 18867 C C . MET A 1 12 ? -6.852 11.194 5.774 1.00 0.00 9 MET A C 17
ATOM 18868 O O . MET A 1 12 ? -7.536 11.417 6.773 1.00 0.00 9 MET A O 17
ATOM 18882 N N . LYS A 1 13 ? -7.246 11.507 4.544 1.00 0.00 10 LYS A N 17
ATOM 18883 C CA . LYS A 1 13 ? -8.535 12.143 4.292 1.00 0.00 10 LYS A CA 17
ATOM 18884 C C . LYS A 1 13 ? -9.683 11.195 4.618 1.00 0.00 10 LYS A C 17
ATOM 18885 O O . LYS A 1 13 ? -10.761 11.628 5.028 1.00 0.00 10 LYS A O 17
ATOM 18904 N N . ASN A 1 14 ? -9.447 9.900 4.434 1.00 0.00 11 ASN A N 17
ATOM 18905 C CA . ASN A 1 14 ? -10.463 8.891 4.707 1.00 0.00 11 ASN A CA 17
ATOM 18906 C C . ASN A 1 14 ? -10.229 8.235 6.066 1.00 0.00 11 ASN A C 17
ATOM 18907 O O . ASN A 1 14 ? -10.594 7.079 6.277 1.00 0.00 11 ASN A O 17
ATOM 18918 N N . GLY A 1 15 ? -9.621 8.981 6.983 1.00 0.00 12 GLY A N 17
ATOM 18919 C CA . GLY A 1 15 ? -9.351 8.455 8.307 1.00 0.00 12 GLY A CA 17
ATOM 18920 C C . GLY A 1 15 ? -8.510 7.193 8.273 1.00 0.00 12 GLY A C 17
ATOM 18921 O O . GLY A 1 15 ? -8.899 6.166 8.830 1.00 0.00 12 GLY A O 17
ATOM 18925 N N . TYR A 1 16 ? -7.356 7.270 7.620 1.00 0.00 13 TYR A N 17
ATOM 18926 C CA . TYR A 1 16 ? -6.459 6.125 7.515 1.00 0.00 13 TYR A CA 17
ATOM 18927 C C . TYR A 1 16 ? -5.024 6.528 7.839 1.00 0.00 13 TYR A C 17
ATOM 18928 O O . TYR A 1 16 ? -4.592 7.635 7.517 1.00 0.00 13 TYR A O 17
ATOM 18946 N N . LEU A 1 17 ? -4.289 5.621 8.476 1.00 0.00 14 LEU A N 17
ATOM 18947 C CA . LEU A 1 17 ? -2.902 5.882 8.844 1.00 0.00 14 LEU A CA 17
ATOM 18948 C C . LEU A 1 17 ? -1.969 4.862 8.199 1.00 0.00 14 LEU A C 17
ATOM 18949 O O . LEU A 1 17 ? -2.374 3.741 7.895 1.00 0.00 14 LEU A O 17
ATOM 18965 N N . ILE A 1 18 ? -0.718 5.260 7.993 1.00 0.00 15 ILE A N 17
ATOM 18966 C CA . ILE A 1 18 ? 0.273 4.381 7.384 1.00 0.00 15 ILE A CA 17
ATOM 18967 C C . ILE A 1 18 ? 1.646 4.581 8.018 1.00 0.00 15 ILE A C 17
ATOM 18968 O O . ILE A 1 18 ? 2.070 5.710 8.263 1.00 0.00 15 ILE A O 17
ATOM 18984 N N . THR A 1 19 ? 2.338 3.476 8.280 1.00 0.00 16 THR A N 17
ATOM 18985 C CA . THR A 1 19 ? 3.663 3.529 8.885 1.00 0.00 16 THR A CA 17
ATOM 18986 C C . THR A 1 19 ? 4.730 3.860 7.844 1.00 0.00 16 THR A C 17
ATOM 18987 O O . THR A 1 19 ? 4.607 3.486 6.678 1.00 0.00 16 THR A O 17
ATOM 18998 N N . PRO A 1 20 ? 5.795 4.571 8.254 1.00 0.00 17 PRO A N 17
ATOM 18999 C CA . PRO A 1 20 ? 6.885 4.952 7.348 1.00 0.00 17 PRO A CA 17
ATOM 19000 C C . PRO A 1 20 ? 7.452 3.757 6.589 1.00 0.00 17 PRO A C 17
ATOM 19001 O O . PRO A 1 20 ? 7.828 3.873 5.423 1.00 0.00 17 PRO A O 17
ATOM 19012 N N . SER A 1 21 ? 7.508 2.611 7.259 1.00 0.00 18 SER A N 17
ATOM 19013 C CA . SER A 1 21 ? 8.029 1.394 6.646 1.00 0.00 18 SER A CA 17
ATOM 19014 C C . SER A 1 21 ? 7.189 0.989 5.439 1.00 0.00 18 SER A C 17
ATOM 19015 O O . SER A 1 21 ? 7.723 0.726 4.361 1.00 0.00 18 SER A O 17
ATOM 19023 N N . ALA A 1 22 ? 5.876 0.939 5.628 1.00 0.00 19 ALA A N 17
ATOM 19024 C CA . ALA A 1 22 ? 4.964 0.564 4.553 1.00 0.00 19 ALA A CA 17
ATOM 19025 C C . ALA A 1 22 ? 4.903 1.648 3.481 1.00 0.00 19 ALA A C 17
ATOM 19026 O O . ALA A 1 22 ? 4.712 1.355 2.300 1.00 0.00 19 ALA A O 17
ATOM 19033 N N . TYR A 1 23 ? 5.064 2.898 3.900 1.00 0.00 20 TYR A N 17
ATOM 19034 C CA . TYR A 1 23 ? 5.026 4.025 2.976 1.00 0.00 20 TYR A CA 17
ATOM 19035 C C . TYR A 1 23 ? 6.180 3.952 1.980 1.00 0.00 20 TYR A C 17
ATOM 19036 O O . TYR A 1 23 ? 5.979 4.079 0.773 1.00 0.00 20 TYR A O 17
ATOM 19054 N N . TYR A 1 24 ? 7.388 3.751 2.495 1.00 0.00 21 TYR A N 17
ATOM 19055 C CA . TYR A 1 24 ? 8.577 3.664 1.652 1.00 0.00 21 TYR A CA 17
ATOM 19056 C C . TYR A 1 24 ? 8.415 2.591 0.577 1.00 0.00 21 TYR A C 17
ATOM 19057 O O . TYR A 1 24 ? 9.055 2.651 -0.472 1.00 0.00 21 TYR A O 17
ATOM 19075 N N . LEU A 1 25 ? 7.560 1.608 0.846 1.00 0.00 22 LEU A N 17
ATOM 19076 C CA . LEU A 1 25 ? 7.323 0.524 -0.100 1.00 0.00 22 LEU A CA 17
ATOM 19077 C C . LEU A 1 25 ? 6.106 0.814 -0.975 1.00 0.00 22 LEU A C 17
ATOM 19078 O O . LEU A 1 25 ? 6.179 0.737 -2.201 1.00 0.00 22 LEU A O 17
ATOM 19094 N N . LEU A 1 26 ? 4.989 1.145 -0.336 1.00 0.00 23 LEU A N 17
ATOM 19095 C CA . LEU A 1 26 ? 3.756 1.443 -1.057 1.00 0.00 23 LEU A CA 17
ATOM 19096 C C . LEU A 1 26 ? 3.906 2.703 -1.905 1.00 0.00 23 LEU A C 17
ATOM 19097 O O . LEU A 1 26 ? 3.253 2.848 -2.939 1.00 0.00 23 LEU A O 17
ATOM 19113 N N . VAL A 1 27 ? 4.768 3.613 -1.462 1.00 0.00 24 VAL A N 17
ATOM 19114 C CA . VAL A 1 27 ? 5.001 4.861 -2.180 1.00 0.00 24 VAL A CA 17
ATOM 19115 C C . VAL A 1 27 ? 5.452 4.595 -3.615 1.00 0.00 24 VAL A C 17
ATOM 19116 O O . VAL A 1 27 ? 5.135 5.359 -4.527 1.00 0.00 24 VAL A O 17
ATOM 19129 N N . GLY A 1 28 ? 6.191 3.508 -3.806 1.00 0.00 25 GLY A N 17
ATOM 19130 C CA . GLY A 1 28 ? 6.672 3.162 -5.132 1.00 0.00 25 GLY A CA 17
ATOM 19131 C C . GLY A 1 28 ? 5.627 2.440 -5.959 1.00 0.00 25 GLY A C 17
ATOM 19132 O O . GLY A 1 28 ? 5.576 2.595 -7.179 1.00 0.00 25 GLY A O 17
ATOM 19136 N N . HIS A 1 29 ? 4.791 1.649 -5.293 1.00 0.00 26 HIS A N 17
ATOM 19137 C CA . HIS A 1 29 ? 3.742 0.898 -5.975 1.00 0.00 26 HIS A CA 17
ATOM 19138 C C . HIS A 1 29 ? 2.512 1.770 -6.227 1.00 0.00 26 HIS A C 17
ATOM 19139 O O . HIS A 1 29 ? 1.654 1.425 -7.039 1.00 0.00 26 HIS A O 17
ATOM 19154 N N . PHE A 1 30 ? 2.432 2.900 -5.527 1.00 0.00 27 PHE A N 17
ATOM 19155 C CA . PHE A 1 30 ? 1.306 3.813 -5.679 1.00 0.00 27 PHE A CA 17
ATOM 19156 C C . PHE A 1 30 ? 1.582 4.840 -6.774 1.00 0.00 27 PHE A C 17
ATOM 19157 O O . PHE A 1 30 ? 0.742 5.080 -7.641 1.00 0.00 27 PHE A O 17
ATOM 19174 N N . ASN A 1 31 ? 2.767 5.442 -6.727 1.00 0.00 28 ASN A N 17
ATOM 19175 C CA . ASN A 1 31 ? 3.154 6.443 -7.715 1.00 0.00 28 ASN A CA 17
ATOM 19176 C C . ASN A 1 31 ? 3.203 5.837 -9.113 1.00 0.00 28 ASN A C 17
ATOM 19177 O O . ASN A 1 31 ? 2.756 6.451 -10.083 1.00 0.00 28 ASN A O 17
ATOM 19188 N N . GLU A 1 32 ? 3.750 4.629 -9.212 1.00 0.00 29 GLU A N 17
ATOM 19189 C CA . GLU A 1 32 ? 3.858 3.940 -10.492 1.00 0.00 29 GLU A CA 17
ATOM 19190 C C . GLU A 1 32 ? 2.483 3.751 -11.127 1.00 0.00 29 GLU A C 17
ATOM 19191 O O . GLU A 1 32 ? 2.355 3.703 -12.350 1.00 0.00 29 GLU A O 17
ATOM 19203 N N . GLY A 1 33 ? 1.458 3.642 -10.286 1.00 0.00 30 GLY A N 17
ATOM 19204 C CA . GLY A 1 33 ? 0.108 3.460 -10.785 1.00 0.00 30 GLY A CA 17
ATOM 19205 C C . GLY A 1 33 ? -0.298 2.000 -10.831 1.00 0.00 30 GLY A C 17
ATOM 19206 O O . GLY A 1 33 ? -1.110 1.601 -11.665 1.00 0.00 30 GLY A O 17
ATOM 19210 N N . LYS A 1 34 ? 0.268 1.202 -9.933 1.00 0.00 31 LYS A N 17
ATOM 19211 C CA . LYS A 1 34 ? -0.039 -0.223 -9.873 1.00 0.00 31 LYS A CA 17
ATOM 19212 C C . LYS A 1 34 ? -1.341 -0.466 -9.118 1.00 0.00 31 LYS A C 17
ATOM 19213 O O . LYS A 1 34 ? -2.290 -1.029 -9.666 1.00 0.00 31 LYS A O 17
ATOM 19232 N N . PHE A 1 35 ? -1.381 -0.042 -7.859 1.00 0.00 32 PHE A N 17
ATOM 19233 C CA . PHE A 1 35 ? -2.570 -0.218 -7.033 1.00 0.00 32 PHE A CA 17
ATOM 19234 C C . PHE A 1 35 ? -3.269 1.118 -6.792 1.00 0.00 32 PHE A C 17
ATOM 19235 O O . PHE A 1 35 ? -2.625 2.119 -6.477 1.00 0.00 32 PHE A O 17
ATOM 19252 N N . SER A 1 36 ? -4.590 1.125 -6.940 1.00 0.00 33 SER A N 17
ATOM 19253 C CA . SER A 1 36 ? -5.376 2.337 -6.738 1.00 0.00 33 SER A CA 17
ATOM 19254 C C . SER A 1 36 ? -5.810 2.466 -5.283 1.00 0.00 33 SER A C 17
ATOM 19255 O O . SER A 1 36 ? -5.795 1.491 -4.531 1.00 0.00 33 SER A O 17
ATOM 19263 N N . LEU A 1 37 ? -6.200 3.676 -4.891 1.00 0.00 34 LEU A N 17
ATOM 19264 C CA . LEU A 1 37 ? -6.639 3.932 -3.524 1.00 0.00 34 LEU A CA 17
ATOM 19265 C C . LEU A 1 37 ? -7.847 3.069 -3.172 1.00 0.00 34 LEU A C 17
ATOM 19266 O O . LEU A 1 37 ? -7.968 2.583 -2.048 1.00 0.00 34 LEU A O 17
ATOM 19282 N N . ILE A 1 38 ? -8.738 2.884 -4.141 1.00 0.00 35 ILE A N 17
ATOM 19283 C CA . ILE A 1 38 ? -9.936 2.080 -3.932 1.00 0.00 35 ILE A CA 17
ATOM 19284 C C . ILE A 1 38 ? -9.579 0.646 -3.551 1.00 0.00 35 ILE A C 17
ATOM 19285 O O . ILE A 1 38 ? -10.363 -0.045 -2.898 1.00 0.00 35 ILE A O 17
ATOM 19301 N N . GLU A 1 39 ? -8.393 0.202 -3.960 1.00 0.00 36 GLU A N 17
ATOM 19302 C CA . GLU A 1 39 ? -7.938 -1.149 -3.657 1.00 0.00 36 GLU A CA 17
ATOM 19303 C C . GLU A 1 39 ? -7.322 -1.215 -2.263 1.00 0.00 36 GLU A C 17
ATOM 19304 O O . GLU A 1 39 ? -7.560 -2.162 -1.513 1.00 0.00 36 GLU A O 17
ATOM 19316 N N . LEU A 1 40 ? -6.529 -0.205 -1.924 1.00 0.00 37 LEU A N 17
ATOM 19317 C CA . LEU A 1 40 ? -5.878 -0.149 -0.620 1.00 0.00 37 LEU A CA 17
ATOM 19318 C C . LEU A 1 40 ? -6.909 -0.011 0.496 1.00 0.00 37 LEU A C 17
ATOM 19319 O O . LEU A 1 40 ? -6.783 -0.633 1.551 1.00 0.00 37 LEU A O 17
ATOM 19335 N N . ILE A 1 41 ? -7.929 0.807 0.255 1.00 0.00 38 ILE A N 17
ATOM 19336 C CA . ILE A 1 41 ? -8.981 1.026 1.240 1.00 0.00 38 ILE A CA 17
ATOM 19337 C C . ILE A 1 41 ? -9.883 -0.198 1.361 1.00 0.00 38 ILE A C 17
ATOM 19338 O O . ILE A 1 41 ? -10.400 -0.498 2.437 1.00 0.00 38 ILE A O 17
ATOM 19354 N N . LYS A 1 42 ? -10.066 -0.903 0.248 1.00 0.00 39 LYS A N 17
ATOM 19355 C CA . LYS A 1 42 ? -10.905 -2.096 0.229 1.00 0.00 39 LYS A CA 17
ATOM 19356 C C . LYS A 1 42 ? -10.334 -3.178 1.141 1.00 0.00 39 LYS A C 17
ATOM 19357 O O . LYS A 1 42 ? -11.076 -3.895 1.811 1.00 0.00 39 LYS A O 17
ATOM 19376 N N . PHE A 1 43 ? -9.010 -3.290 1.160 1.00 0.00 40 PHE A N 17
ATOM 19377 C CA . PHE A 1 43 ? -8.338 -4.285 1.988 1.00 0.00 40 PHE A CA 17
ATOM 19378 C C . PHE A 1 43 ? -8.504 -3.960 3.469 1.00 0.00 40 PHE A C 17
ATOM 19379 O O . PHE A 1 43 ? -8.847 -4.829 4.271 1.00 0.00 40 PHE A O 17
ATOM 19396 N N . ALA A 1 44 ? -8.260 -2.704 3.825 1.00 0.00 41 ALA A N 17
ATOM 19397 C CA . ALA A 1 44 ? -8.383 -2.263 5.211 1.00 0.00 41 ALA A CA 17
ATOM 19398 C C . ALA A 1 44 ? -9.821 -2.386 5.699 1.00 0.00 41 ALA A C 17
ATOM 19399 O O . ALA A 1 44 ? -10.069 -2.818 6.825 1.00 0.00 41 ALA A O 17
ATOM 19406 N N . LYS A 1 45 ? -10.767 -2.001 4.847 1.00 0.00 42 LYS A N 17
ATOM 19407 C CA . LYS A 1 45 ? -12.183 -2.067 5.194 1.00 0.00 42 LYS A CA 17
ATOM 19408 C C . LYS A 1 45 ? -12.583 -3.483 5.598 1.00 0.00 42 LYS A C 17
ATOM 19409 O O . LYS A 1 45 ? -13.119 -3.701 6.684 1.00 0.00 42 LYS A O 17
ATOM 19428 N N . SER A 1 46 ? -12.320 -4.441 4.716 1.00 0.00 43 SER A N 17
ATOM 19429 C CA . SER A 1 46 ? -12.653 -5.837 4.982 1.00 0.00 43 SER A CA 17
ATOM 19430 C C . SER A 1 46 ? -11.838 -6.380 6.154 1.00 0.00 43 SER A C 17
ATOM 19431 O O . SER A 1 46 ? -12.270 -7.301 6.846 1.00 0.00 43 SER A O 17
ATOM 19439 N N . ARG A 1 47 ? -10.659 -5.805 6.367 1.00 0.00 44 ARG A N 17
ATOM 19440 C CA . ARG A 1 47 ? -9.787 -6.234 7.454 1.00 0.00 44 ARG A CA 17
ATOM 19441 C C . ARG A 1 47 ? -10.168 -5.558 8.770 1.00 0.00 44 ARG A C 17
ATOM 19442 O O . ARG A 1 47 ? -9.826 -6.044 9.848 1.00 0.00 44 ARG A O 17
ATOM 19463 N N . GLU A 1 48 ? -10.878 -4.436 8.675 1.00 0.00 45 GLU A N 17
ATOM 19464 C CA . GLU A 1 48 ? -11.302 -3.699 9.860 1.00 0.00 45 GLU A CA 17
ATOM 19465 C C . GLU A 1 48 ? -10.096 -3.186 10.644 1.00 0.00 45 GLU A C 17
ATOM 19466 O O . GLU A 1 48 ? -9.914 -3.524 11.813 1.00 0.00 45 GLU A O 17
ATOM 19478 N N . THR A 1 49 ? -9.278 -2.368 9.991 1.00 0.00 46 THR A N 17
ATOM 19479 C CA . THR A 1 49 ? -8.091 -1.807 10.626 1.00 0.00 46 THR A CA 17
ATOM 19480 C C . THR A 1 49 ? -7.510 -0.668 9.794 1.00 0.00 46 THR A C 17
ATOM 19481 O O . THR A 1 49 ? -6.899 -0.898 8.751 1.00 0.00 46 THR A O 17
ATOM 19492 N N . PHE A 1 50 ? -7.706 0.560 10.264 1.00 0.00 47 PHE A N 17
ATOM 19493 C CA . PHE A 1 50 ? -7.201 1.735 9.563 1.00 0.00 47 PHE A CA 17
ATOM 19494 C C . PHE A 1 50 ? -5.679 1.805 9.633 1.00 0.00 47 PHE A C 17
ATOM 19495 O O . PHE A 1 50 ? -5.037 2.429 8.787 1.00 0.00 47 PHE A O 17
ATOM 19512 N N . ILE A 1 51 ? -5.104 1.164 10.647 1.00 0.00 48 ILE A N 17
ATOM 19513 C CA . ILE A 1 51 ? -3.656 1.157 10.821 1.00 0.00 48 ILE A CA 17
ATOM 19514 C C . ILE A 1 51 ? -2.975 0.326 9.739 1.00 0.00 48 ILE A C 17
ATOM 19515 O O . ILE A 1 51 ? -2.873 -0.895 9.852 1.00 0.00 48 ILE A O 17
ATOM 19531 N N . ILE A 1 52 ? -2.509 0.998 8.691 1.00 0.00 49 ILE A N 17
ATOM 19532 C CA . ILE A 1 52 ? -1.838 0.322 7.588 1.00 0.00 49 ILE A CA 17
ATOM 19533 C C . ILE A 1 52 ? -0.360 0.100 7.897 1.00 0.00 49 ILE A C 17
ATOM 19534 O O . ILE A 1 52 ? 0.486 0.929 7.561 1.00 0.00 49 ILE A O 17
ATOM 19550 N N . ASP A 1 53 ? -0.058 -1.021 8.542 1.00 0.00 50 ASP A N 17
ATOM 19551 C CA . ASP A 1 53 ? 1.318 -1.351 8.896 1.00 0.00 50 ASP A CA 17
ATOM 19552 C C . ASP A 1 53 ? 1.933 -2.298 7.871 1.00 0.00 50 ASP A C 17
ATOM 19553 O O . ASP A 1 53 ? 1.328 -2.589 6.839 1.00 0.00 50 ASP A O 17
ATOM 19562 N N . ASP A 1 54 ? 3.138 -2.776 8.162 1.00 0.00 51 ASP A N 17
ATOM 19563 C CA . ASP A 1 54 ? 3.835 -3.690 7.264 1.00 0.00 51 ASP A CA 17
ATOM 19564 C C . ASP A 1 54 ? 3.029 -4.968 7.056 1.00 0.00 51 ASP A C 17
ATOM 19565 O O . ASP A 1 54 ? 2.981 -5.511 5.952 1.00 0.00 51 ASP A O 17
ATOM 19574 N N . GLU A 1 55 ? 2.397 -5.443 8.125 1.00 0.00 52 GLU A N 17
ATOM 19575 C CA . GLU A 1 55 ? 1.592 -6.657 8.059 1.00 0.00 52 GLU A CA 17
ATOM 19576 C C . GLU A 1 55 ? 0.445 -6.496 7.066 1.00 0.00 52 GLU A C 17
ATOM 19577 O O . GLU A 1 55 ? 0.110 -7.428 6.335 1.00 0.00 52 GLU A O 17
ATOM 19589 N N . ILE A 1 56 ? -0.153 -5.311 7.048 1.00 0.00 53 ILE A N 17
ATOM 19590 C CA . ILE A 1 56 ? -1.262 -5.027 6.146 1.00 0.00 53 ILE A CA 17
ATOM 19591 C C . ILE A 1 56 ? -0.774 -4.864 4.711 1.00 0.00 53 ILE A C 17
ATOM 19592 O O . ILE A 1 56 ? -1.395 -5.364 3.773 1.00 0.00 53 ILE A O 17
ATOM 19608 N N . ALA A 1 57 ? 0.342 -4.162 4.547 1.00 0.00 54 ALA A N 17
ATOM 19609 C CA . ALA A 1 57 ? 0.915 -3.933 3.226 1.00 0.00 54 ALA A CA 17
ATOM 19610 C C . ALA A 1 57 ? 1.405 -5.238 2.609 1.00 0.00 54 ALA A C 17
ATOM 19611 O O . ALA A 1 57 ? 1.209 -5.487 1.418 1.00 0.00 54 ALA A O 17
ATOM 19618 N N . ASN A 1 58 ? 2.045 -6.070 3.426 1.00 0.00 55 ASN A N 17
ATOM 19619 C CA . ASN A 1 58 ? 2.563 -7.350 2.960 1.00 0.00 55 ASN A CA 17
ATOM 19620 C C . ASN A 1 58 ? 1.434 -8.245 2.461 1.00 0.00 55 ASN A C 17
ATOM 19621 O O . ASN A 1 58 ? 1.490 -8.771 1.350 1.00 0.00 55 ASN A O 17
ATOM 19632 N N . GLU A 1 59 ? 0.410 -8.415 3.291 1.00 0.00 56 GLU A N 17
ATOM 19633 C CA . GLU A 1 59 ? -0.734 -9.246 2.934 1.00 0.00 56 GLU A CA 17
ATOM 19634 C C . GLU A 1 59 ? -1.450 -8.688 1.707 1.00 0.00 56 GLU A C 17
ATOM 19635 O O . GLU A 1 59 ? -1.972 -9.440 0.886 1.00 0.00 56 GLU A O 17
ATOM 19647 N N . PHE A 1 60 ? -1.472 -7.364 1.592 1.00 0.00 57 PHE A N 17
ATOM 19648 C CA . PHE A 1 60 ? -2.124 -6.705 0.467 1.00 0.00 57 PHE A CA 17
ATOM 19649 C C . PHE A 1 60 ? -1.361 -6.963 -0.828 1.00 0.00 57 PHE A C 17
ATOM 19650 O O . PHE A 1 60 ? -1.919 -7.483 -1.795 1.00 0.00 57 PHE A O 17
ATOM 19667 N N . LEU A 1 61 ? -0.084 -6.593 -0.840 1.00 0.00 58 LEU A N 17
ATOM 19668 C CA . LEU A 1 61 ? 0.755 -6.784 -2.017 1.00 0.00 58 LEU A CA 17
ATOM 19669 C C . LEU A 1 61 ? 0.842 -8.259 -2.392 1.00 0.00 58 LEU A C 17
ATOM 19670 O O . LEU A 1 61 ? 0.953 -8.606 -3.569 1.00 0.00 58 LEU A O 17
ATOM 19686 N N . LYS A 1 62 ? 0.792 -9.124 -1.386 1.00 0.00 59 LYS A N 17
ATOM 19687 C CA . LYS A 1 62 ? 0.864 -10.564 -1.610 1.00 0.00 59 LYS A CA 17
ATOM 19688 C C . LYS A 1 62 ? -0.448 -11.093 -2.181 1.00 0.00 59 LYS A C 17
ATOM 19689 O O . LYS A 1 62 ? -0.462 -12.065 -2.935 1.00 0.00 59 LYS A O 17
ATOM 19708 N N . SER A 1 63 ? -1.550 -10.445 -1.815 1.00 0.00 60 SER A N 17
ATOM 19709 C CA . SER A 1 63 ? -2.868 -10.849 -2.289 1.00 0.00 60 SER A CA 17
ATOM 19710 C C . SER A 1 63 ? -3.088 -10.405 -3.733 1.00 0.00 60 SER A C 17
ATOM 19711 O O . SER A 1 63 ? -3.507 -11.192 -4.578 1.00 0.00 60 SER A O 17
ATOM 19719 N N . ILE A 1 64 ? -2.802 -9.135 -4.005 1.00 0.00 61 ILE A N 17
ATOM 19720 C CA . ILE A 1 64 ? -2.969 -8.585 -5.344 1.00 0.00 61 ILE A CA 17
ATOM 19721 C C . ILE A 1 64 ? -1.997 -9.230 -6.327 1.00 0.00 61 ILE A C 17
ATOM 19722 O O . ILE A 1 64 ? -2.295 -9.358 -7.516 1.00 0.00 61 ILE A O 17
ATOM 19738 N N . GLY A 1 65 ? -0.835 -9.632 -5.825 1.00 0.00 62 GLY A N 17
ATOM 19739 C CA . GLY A 1 65 ? 0.164 -10.257 -6.671 1.00 0.00 62 GLY A CA 17
ATOM 19740 C C . GLY A 1 65 ? 1.109 -9.245 -7.291 1.00 0.00 62 GLY A C 17
ATOM 19741 O O . GLY A 1 65 ? 1.392 -9.301 -8.487 1.00 0.00 62 GLY A O 17
ATOM 19745 N N . ALA A 1 66 ? 1.597 -8.318 -6.474 1.00 0.00 63 ALA A N 17
ATOM 19746 C CA . ALA A 1 66 ? 2.515 -7.289 -6.946 1.00 0.00 63 ALA A CA 17
ATOM 19747 C C . ALA A 1 66 ? 3.897 -7.870 -7.223 1.00 0.00 63 ALA A C 17
ATOM 19748 O O . ALA A 1 66 ? 4.875 -7.518 -6.561 1.00 0.00 63 ALA A O 17
ATOM 19755 N N . GLU A 1 67 ? 3.972 -8.761 -8.206 1.00 0.00 64 GLU A N 17
ATOM 19756 C CA . GLU A 1 67 ? 5.233 -9.391 -8.572 1.00 0.00 64 GLU A CA 17
ATOM 1975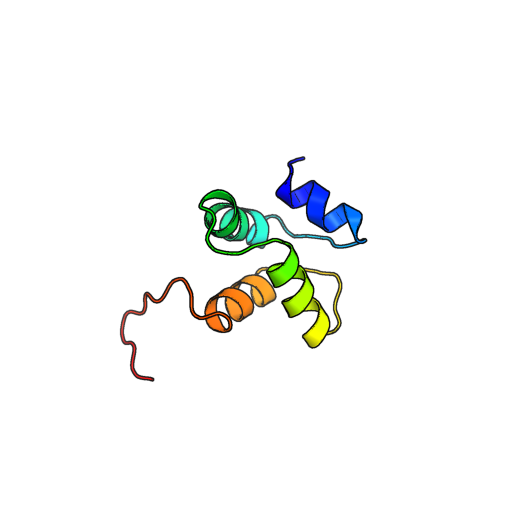7 C C . GLU A 1 67 ? 5.222 -9.812 -10.040 1.00 0.00 64 GLU A C 17
ATOM 19758 O O . GLU A 1 67 ? 5.159 -11.001 -10.355 1.00 0.00 64 GLU A O 17
ATOM 19770 N N . VAL A 1 68 ? 5.284 -8.830 -10.932 1.00 0.00 65 VAL A N 17
ATOM 19771 C CA . VAL A 1 68 ? 5.278 -9.098 -12.365 1.00 0.00 65 VAL A CA 17
ATOM 19772 C C . VAL A 1 68 ? 6.473 -8.444 -13.052 1.00 0.00 65 VAL A C 17
ATOM 19773 O O . VAL A 1 68 ? 6.583 -7.219 -13.096 1.00 0.00 65 VAL A O 17
ATOM 19786 N N . GLU A 1 69 ? 7.363 -9.271 -13.591 1.00 0.00 66 GLU A N 17
ATOM 19787 C CA . GLU A 1 69 ? 8.550 -8.774 -14.279 1.00 0.00 66 GLU A CA 17
ATOM 19788 C C . GLU A 1 69 ? 8.461 -9.042 -15.778 1.00 0.00 66 GLU A C 17
ATOM 19789 O O . GLU A 1 69 ? 8.955 -8.259 -16.590 1.00 0.00 66 GLU A O 17
ATOM 19801 N N . LEU A 1 70 ? 7.828 -10.154 -16.138 1.00 0.00 67 LEU A N 17
ATOM 19802 C CA . LEU A 1 70 ? 7.673 -10.527 -17.539 1.00 0.00 67 LEU A CA 17
ATOM 19803 C C . LEU A 1 70 ? 6.326 -11.210 -17.773 1.00 0.00 67 LEU A C 17
ATOM 19804 O O . LEU A 1 70 ? 6.168 -12.397 -17.486 1.00 0.00 67 LEU A O 17
ATOM 19820 N N . PRO A 1 71 ? 5.331 -10.471 -18.298 1.00 0.00 68 PRO A N 17
ATOM 19821 C CA . PRO A 1 71 ? 3.997 -11.021 -18.564 1.00 0.00 68 PRO A CA 17
ATOM 19822 C C . PRO A 1 71 ? 4.003 -12.027 -19.711 1.00 0.00 68 PRO A C 17
ATOM 19823 O O . PRO A 1 71 ? 3.151 -12.913 -19.775 1.00 0.00 68 PRO A O 17
ATOM 19834 N N . GLN A 1 72 ? 4.966 -11.883 -20.615 1.00 0.00 69 GLN A N 17
ATOM 19835 C CA . GLN A 1 72 ? 5.081 -12.780 -21.759 1.00 0.00 69 GLN A CA 17
ATOM 19836 C C . GLN A 1 72 ? 5.283 -14.221 -21.302 1.00 0.00 69 GLN A C 17
ATOM 19837 O O . GLN A 1 72 ? 4.488 -15.103 -21.628 1.00 0.00 69 GLN A O 17
ATOM 19851 N N . GLU A 1 73 ? 6.351 -14.452 -20.545 1.00 0.00 70 GLU A N 17
ATOM 19852 C CA . GLU A 1 73 ? 6.657 -15.786 -20.042 1.00 0.00 70 GLU A CA 17
ATOM 19853 C C . GLU A 1 73 ? 5.666 -16.198 -18.958 1.00 0.00 70 GLU A C 17
ATOM 19854 O O . GLU A 1 73 ? 4.909 -17.154 -19.124 1.00 0.00 70 GLU A O 17
ATOM 19866 N N . ILE A 1 74 ? 5.678 -15.470 -17.846 1.00 0.00 71 ILE A N 17
ATOM 19867 C CA . ILE A 1 74 ? 4.782 -15.758 -16.735 1.00 0.00 71 ILE A CA 17
ATOM 19868 C C . ILE A 1 74 ? 3.597 -14.797 -16.721 1.00 0.00 71 ILE A C 17
ATOM 19869 O O . ILE A 1 74 ? 3.692 -13.672 -17.213 1.00 0.00 71 ILE A O 17
ATOM 19885 N N . LYS A 1 75 ? 2.482 -15.247 -16.155 1.00 0.00 72 LYS A N 17
ATOM 19886 C CA . LYS A 1 75 ? 1.280 -14.425 -16.078 1.00 0.00 72 LYS A CA 17
ATOM 19887 C C . LYS A 1 75 ? 1.141 -13.792 -14.696 1.00 0.00 72 LYS A C 17
ATOM 19888 O O . LYS A 1 75 ? 2.167 -13.667 -13.998 1.00 0.00 72 LYS A O 17
ATOM 19908 N N . MET A 1 4 ? 2.763 16.083 -4.122 1.00 0.00 1 MET A N 18
ATOM 19909 C CA . MET A 1 4 ? 3.958 15.240 -3.859 1.00 0.00 1 MET A CA 18
ATOM 19910 C C . MET A 1 4 ? 3.628 14.093 -2.907 1.00 0.00 1 MET A C 18
ATOM 19911 O O . MET A 1 4 ? 4.184 13.001 -3.018 1.00 0.00 1 MET A O 18
ATOM 19925 N N . ASP A 1 5 ? 2.720 14.352 -1.973 1.00 0.00 2 ASP A N 18
ATOM 19926 C CA . ASP A 1 5 ? 2.315 13.342 -1.001 1.00 0.00 2 ASP A CA 18
ATOM 19927 C C . ASP A 1 5 ? 0.806 13.112 -1.052 1.00 0.00 2 ASP A C 18
ATOM 19928 O O . ASP A 1 5 ? 0.108 13.267 -0.049 1.00 0.00 2 ASP A O 18
ATOM 19937 N N . GLU A 1 6 ? 0.310 12.743 -2.229 1.00 0.00 3 GLU A N 18
ATOM 19938 C CA . GLU A 1 6 ? -1.115 12.490 -2.413 1.00 0.00 3 GLU A CA 18
ATOM 19939 C C . GLU A 1 6 ? -1.523 11.172 -1.765 1.00 0.00 3 GLU A C 18
ATOM 19940 O O . GLU A 1 6 ? -2.662 11.010 -1.328 1.00 0.00 3 GLU A O 18
ATOM 19952 N N . PHE A 1 7 ? -0.586 10.229 -1.707 1.00 0.00 4 PHE A N 18
ATOM 19953 C CA . PHE A 1 7 ? -0.850 8.923 -1.113 1.00 0.00 4 PHE A CA 18
ATOM 19954 C C . PHE A 1 7 ? -1.291 9.063 0.341 1.00 0.00 4 PHE A C 18
ATOM 19955 O O . PHE A 1 7 ? -2.425 8.731 0.691 1.00 0.00 4 PHE A O 18
ATOM 19972 N N . VAL A 1 8 ? -0.388 9.555 1.183 1.00 0.00 5 VAL A N 18
ATOM 19973 C CA . VAL A 1 8 ? -0.684 9.737 2.600 1.00 0.00 5 VAL A CA 18
ATOM 19974 C C . VAL A 1 8 ? -1.883 10.658 2.800 1.00 0.00 5 VAL A C 18
ATOM 19975 O O . VAL A 1 8 ? -2.674 10.473 3.725 1.00 0.00 5 VAL A O 18
ATOM 19988 N N . LYS A 1 9 ? -2.013 11.650 1.925 1.00 0.00 6 LYS A N 18
ATOM 19989 C CA . LYS A 1 9 ? -3.116 12.600 2.005 1.00 0.00 6 LYS A CA 18
ATOM 19990 C C . LYS A 1 9 ? -4.441 11.928 1.662 1.00 0.00 6 LYS A C 18
ATOM 19991 O O . LYS A 1 9 ? -5.493 12.311 2.173 1.00 0.00 6 LYS A O 18
ATOM 20010 N N . GLY A 1 10 ? -4.383 10.925 0.791 1.00 0.00 7 GLY A N 18
ATOM 20011 C CA . GLY A 1 10 ? -5.584 10.217 0.395 1.00 0.00 7 GLY A CA 18
ATOM 20012 C C . GLY A 1 10 ? -6.083 9.269 1.470 1.00 0.00 7 GLY A C 18
ATOM 20013 O O . GLY A 1 10 ? -7.280 8.994 1.557 1.00 0.00 7 GLY A O 18
ATOM 20017 N N . LEU A 1 11 ? -5.165 8.771 2.291 1.00 0.00 8 LEU A N 18
ATOM 20018 C CA . LEU A 1 11 ? -5.519 7.850 3.364 1.00 0.00 8 LEU A CA 18
ATOM 20019 C C . LEU A 1 11 ? -6.184 8.589 4.520 1.00 0.00 8 LEU A C 18
ATOM 20020 O O . LEU A 1 11 ? -7.238 8.179 5.007 1.00 0.00 8 LEU A O 18
ATOM 20036 N N . MET A 1 12 ? -5.565 9.683 4.954 1.00 0.00 9 MET A N 18
ATOM 20037 C CA . MET A 1 12 ? -6.098 10.481 6.052 1.00 0.00 9 MET A CA 18
ATOM 20038 C C . MET A 1 12 ? -7.511 10.968 5.737 1.00 0.00 9 MET A C 18
ATOM 20039 O O . MET A 1 12 ? -8.322 11.176 6.639 1.00 0.00 9 MET A O 18
ATOM 20053 N N . LYS A 1 13 ? -7.798 11.146 4.451 1.00 0.00 10 LYS A N 18
ATOM 20054 C CA . LYS A 1 13 ? -9.111 11.608 4.016 1.00 0.00 10 LYS A CA 18
ATOM 20055 C C . LYS A 1 13 ? -10.209 10.661 4.495 1.00 0.00 10 LYS A C 18
ATOM 20056 O O . LYS A 1 13 ? -11.335 11.082 4.761 1.00 0.00 10 LYS A O 18
ATOM 20075 N N . ASN A 1 14 ? -9.872 9.379 4.600 1.00 0.00 11 ASN A N 18
ATOM 20076 C CA . ASN A 1 14 ? -10.828 8.371 5.045 1.00 0.00 11 ASN A CA 18
ATOM 20077 C C . ASN A 1 14 ? -10.431 7.805 6.406 1.00 0.00 11 ASN A C 18
ATOM 20078 O O . ASN A 1 14 ? -10.727 6.652 6.718 1.00 0.00 11 ASN A O 18
ATOM 20089 N N . GLY A 1 15 ? -9.762 8.624 7.211 1.00 0.00 12 GLY A N 18
ATOM 20090 C CA . GLY A 1 15 ? -9.338 8.184 8.527 1.00 0.00 12 GLY A CA 18
ATOM 20091 C C . GLY A 1 15 ? -8.442 6.963 8.472 1.00 0.00 12 GLY A C 18
ATOM 20092 O O . GLY A 1 15 ? -8.758 5.927 9.057 1.00 0.00 12 GLY A O 18
ATOM 20096 N N . TYR A 1 16 ? -7.322 7.084 7.768 1.00 0.00 13 TYR A N 18
ATOM 20097 C CA . TYR A 1 16 ? -6.377 5.980 7.639 1.00 0.00 13 TYR A CA 18
ATOM 20098 C C . TYR A 1 16 ? -4.943 6.470 7.810 1.00 0.00 13 TYR A C 18
ATOM 20099 O O . TYR A 1 16 ? -4.589 7.559 7.358 1.00 0.00 13 TYR A O 18
ATOM 20117 N N . LEU A 1 17 ? -4.121 5.658 8.468 1.00 0.00 14 LEU A N 18
ATOM 20118 C CA . LEU A 1 17 ? -2.723 6.008 8.699 1.00 0.00 14 LEU A CA 18
ATOM 20119 C C . LEU A 1 17 ? -1.794 5.011 8.016 1.00 0.00 14 LEU A C 18
ATOM 20120 O O . LEU A 1 17 ? -2.233 3.970 7.528 1.00 0.00 14 LEU A O 18
ATOM 20136 N N . ILE A 1 18 ? -0.505 5.336 7.986 1.00 0.00 15 ILE A N 18
ATOM 20137 C CA . ILE A 1 18 ? 0.486 4.468 7.361 1.00 0.00 15 ILE A CA 18
ATOM 20138 C C . ILE A 1 18 ? 1.866 4.675 7.980 1.00 0.00 15 ILE A C 18
ATOM 20139 O O . ILE A 1 18 ? 2.341 5.804 8.103 1.00 0.00 15 ILE A O 18
ATOM 20155 N N . THR A 1 19 ? 2.505 3.575 8.368 1.00 0.00 16 THR A N 18
ATOM 20156 C CA . THR A 1 19 ? 3.830 3.632 8.972 1.00 0.00 16 THR A CA 18
ATOM 20157 C C . THR A 1 19 ? 4.901 3.919 7.923 1.00 0.00 16 THR A C 18
ATOM 20158 O O . THR A 1 19 ? 4.702 3.663 6.736 1.00 0.00 16 THR A O 18
ATOM 20169 N N . PRO A 1 20 ? 6.058 4.457 8.348 1.00 0.00 17 PRO A N 18
ATOM 20170 C CA . PRO A 1 20 ? 7.162 4.778 7.436 1.00 0.00 17 PRO A CA 18
ATOM 20171 C C . PRO A 1 20 ? 7.716 3.539 6.740 1.00 0.00 17 PRO A C 18
ATOM 20172 O O . PRO A 1 20 ? 8.238 3.621 5.627 1.00 0.00 17 PRO A O 18
ATOM 20183 N N . SER A 1 21 ? 7.597 2.392 7.401 1.00 0.00 18 SER A N 18
ATOM 20184 C CA . SER A 1 21 ? 8.087 1.136 6.844 1.00 0.00 18 SER A CA 18
ATOM 20185 C C . SER A 1 21 ? 7.194 0.664 5.700 1.00 0.00 18 SER A C 18
ATOM 20186 O O . SER A 1 21 ? 7.660 0.014 4.764 1.00 0.00 18 SER A O 18
ATOM 20194 N N . ALA A 1 22 ? 5.909 0.994 5.782 1.00 0.00 19 ALA A N 18
ATOM 20195 C CA . ALA A 1 22 ? 4.952 0.603 4.753 1.00 0.00 19 ALA A CA 18
ATOM 20196 C C . ALA A 1 22 ? 4.885 1.645 3.642 1.00 0.00 19 ALA A C 18
ATOM 20197 O O . ALA A 1 22 ? 4.669 1.311 2.477 1.00 0.00 19 ALA A O 18
ATOM 20204 N N . TYR A 1 23 ? 5.071 2.909 4.010 1.00 0.00 20 TYR A N 18
ATOM 20205 C CA . TYR A 1 23 ? 5.030 4.001 3.045 1.00 0.00 20 TYR A CA 18
ATOM 20206 C C . TYR A 1 23 ? 6.138 3.850 2.006 1.00 0.00 20 TYR A C 18
ATOM 20207 O O . TYR A 1 23 ? 5.900 3.986 0.806 1.00 0.00 20 TYR A O 18
ATOM 20225 N N . TYR A 1 24 ? 7.349 3.567 2.476 1.00 0.00 21 TYR A N 18
ATOM 20226 C CA . TYR A 1 24 ? 8.494 3.398 1.588 1.00 0.00 21 TYR A CA 18
ATOM 20227 C C . TYR A 1 24 ? 8.247 2.278 0.581 1.00 0.00 21 TYR A C 18
ATOM 20228 O O . TYR A 1 24 ? 8.814 2.278 -0.512 1.00 0.00 21 TYR A O 18
ATOM 20246 N N . LEU A 1 25 ? 7.402 1.323 0.956 1.00 0.00 22 LEU A N 18
ATOM 20247 C CA . LEU A 1 25 ? 7.086 0.198 0.084 1.00 0.00 22 LEU A CA 18
ATOM 20248 C C . LEU A 1 25 ? 5.866 0.502 -0.781 1.00 0.00 22 LEU A C 18
ATOM 20249 O O . LEU A 1 25 ? 5.878 0.275 -1.992 1.00 0.00 22 LEU A O 18
ATOM 20265 N N . LEU A 1 26 ? 4.812 1.012 -0.151 1.00 0.00 23 LEU A N 18
ATOM 20266 C CA . LEU A 1 26 ? 3.583 1.343 -0.863 1.00 0.00 23 LEU A CA 18
ATOM 20267 C C . LEU A 1 26 ? 3.793 2.532 -1.796 1.00 0.00 23 LEU A C 18
ATOM 20268 O O . LEU A 1 26 ? 3.139 2.641 -2.833 1.00 0.00 23 LEU A O 18
ATOM 20284 N N . VAL A 1 27 ? 4.708 3.420 -1.422 1.00 0.00 24 VAL A N 18
ATOM 20285 C CA . VAL A 1 27 ? 5.000 4.601 -2.228 1.00 0.00 24 VAL A CA 18
ATOM 20286 C C . VAL A 1 27 ? 5.444 4.211 -3.636 1.00 0.00 24 VAL A C 18
ATOM 20287 O O . VAL A 1 27 ? 4.996 4.794 -4.622 1.00 0.00 24 VAL A O 18
ATOM 20300 N N . GLY A 1 28 ? 6.328 3.222 -3.720 1.00 0.00 25 GLY A N 18
ATOM 20301 C CA . GLY A 1 28 ? 6.816 2.771 -5.010 1.00 0.00 25 GLY A CA 18
ATOM 20302 C C . GLY A 1 28 ? 5.731 2.125 -5.849 1.00 0.00 25 GLY A C 18
ATOM 20303 O O . GLY A 1 28 ? 5.601 2.417 -7.038 1.00 0.00 25 GLY A O 18
ATOM 20307 N N . HIS A 1 29 ? 4.952 1.246 -5.228 1.00 0.00 26 HIS A N 18
ATOM 20308 C CA . HIS A 1 29 ? 3.871 0.555 -5.924 1.00 0.00 26 HIS A CA 18
ATOM 20309 C C . HIS A 1 29 ? 2.740 1.516 -6.287 1.00 0.00 26 HIS A C 18
ATOM 20310 O O . HIS A 1 29 ? 1.882 1.193 -7.109 1.00 0.00 26 HIS A O 18
ATOM 20325 N N . PHE A 1 30 ? 2.740 2.695 -5.669 1.00 0.00 27 PHE A N 18
ATOM 20326 C CA . PHE A 1 30 ? 1.711 3.694 -5.934 1.00 0.00 27 PHE A CA 18
ATOM 20327 C C . PHE A 1 30 ? 2.205 4.736 -6.931 1.00 0.00 27 PHE A C 18
ATOM 20328 O O . PHE A 1 30 ? 1.463 5.163 -7.816 1.00 0.00 27 PHE A O 18
ATOM 20345 N N . ASN A 1 31 ? 3.462 5.142 -6.784 1.00 0.00 28 ASN A N 18
ATOM 20346 C CA . ASN A 1 31 ? 4.053 6.135 -7.674 1.00 0.00 28 ASN A CA 18
ATOM 20347 C C . ASN A 1 31 ? 4.012 5.660 -9.123 1.00 0.00 28 ASN A C 18
ATOM 20348 O O . ASN A 1 31 ? 3.748 6.444 -10.035 1.00 0.00 28 ASN A O 18
ATOM 20359 N N . GLU A 1 32 ? 4.270 4.373 -9.325 1.00 0.00 29 GLU A N 18
ATOM 20360 C CA . GLU A 1 32 ? 4.260 3.794 -10.664 1.00 0.00 29 GLU A CA 18
ATOM 20361 C C . GLU A 1 32 ? 2.837 3.704 -11.204 1.00 0.00 29 GLU A C 18
ATOM 20362 O O . GLU A 1 32 ? 2.615 3.773 -12.414 1.00 0.00 29 GLU A O 18
ATOM 20374 N N . GLY A 1 33 ? 1.874 3.546 -10.302 1.00 0.00 30 GLY A N 18
ATOM 20375 C CA . GLY A 1 33 ? 0.485 3.448 -10.706 1.00 0.00 30 GLY A CA 18
ATOM 20376 C C . GLY A 1 33 ? 0.010 2.012 -10.807 1.00 0.00 30 GLY A C 18
ATOM 20377 O O . GLY A 1 33 ? -0.806 1.680 -11.668 1.00 0.00 30 GLY A O 18
ATOM 20381 N N . LYS A 1 34 ? 0.520 1.159 -9.926 1.00 0.00 31 LYS A N 18
ATOM 20382 C CA . LYS A 1 34 ? 0.143 -0.250 -9.919 1.00 0.00 31 LYS A CA 18
ATOM 20383 C C . LYS A 1 34 ? -1.186 -0.454 -9.199 1.00 0.00 31 LYS A C 18
ATOM 20384 O O . LYS A 1 34 ? -2.150 -0.948 -9.785 1.00 0.00 31 LYS A O 18
ATOM 20403 N N . PHE A 1 35 ? -1.232 -0.075 -7.925 1.00 0.00 32 PHE A N 18
ATOM 20404 C CA . PHE A 1 35 ? -2.446 -0.220 -7.131 1.00 0.00 32 PHE A CA 18
ATOM 20405 C C . PHE A 1 35 ? -3.116 1.134 -6.906 1.00 0.00 32 PHE A C 18
ATOM 20406 O O . PHE A 1 35 ? -2.444 2.159 -6.789 1.00 0.00 32 PHE A O 18
ATOM 20423 N N . SER A 1 36 ? -4.444 1.129 -6.846 1.00 0.00 33 SER A N 18
ATOM 20424 C CA . SER A 1 36 ? -5.205 2.355 -6.635 1.00 0.00 33 SER A CA 18
ATOM 20425 C C . SER A 1 36 ? -5.477 2.577 -5.151 1.00 0.00 33 SER A C 18
ATOM 20426 O O . SER A 1 36 ? -5.518 1.628 -4.369 1.00 0.00 33 SER A O 18
ATOM 20434 N N . LEU A 1 37 ? -5.662 3.836 -4.771 1.00 0.00 34 LEU A N 18
ATOM 20435 C CA . LEU A 1 37 ? -5.932 4.183 -3.379 1.00 0.00 34 LEU A CA 18
ATOM 20436 C C . LEU A 1 37 ? -7.213 3.512 -2.893 1.00 0.00 34 LEU A C 18
ATOM 20437 O O . LEU A 1 37 ? -7.264 2.983 -1.782 1.00 0.00 34 LEU A O 18
ATOM 20453 N N . ILE A 1 38 ? -8.245 3.538 -3.730 1.00 0.00 35 ILE A N 18
ATOM 20454 C CA . ILE A 1 38 ? -9.525 2.935 -3.385 1.00 0.00 35 ILE A CA 18
ATOM 20455 C C . ILE A 1 38 ? -9.368 1.445 -3.085 1.00 0.00 35 ILE A C 18
ATOM 20456 O O . ILE A 1 38 ? -10.080 0.891 -2.249 1.00 0.00 35 ILE A O 18
ATOM 20472 N N . GLU A 1 39 ? -8.429 0.804 -3.775 1.00 0.00 36 GLU A N 18
ATOM 20473 C CA . GLU A 1 39 ? -8.179 -0.619 -3.584 1.00 0.00 36 GLU A CA 18
ATOM 20474 C C . GLU A 1 39 ? -7.518 -0.879 -2.235 1.00 0.00 36 GLU A C 18
ATOM 20475 O O . GLU A 1 39 ? -7.751 -1.912 -1.607 1.00 0.00 36 GLU A O 18
ATOM 20487 N N . LEU A 1 40 ? -6.691 0.064 -1.796 1.00 0.00 37 LEU A N 18
ATOM 20488 C CA . LEU A 1 40 ? -5.994 -0.064 -0.521 1.00 0.00 37 LEU A CA 18
ATOM 20489 C C . LEU A 1 40 ? -6.958 0.120 0.648 1.00 0.00 37 LEU A C 18
ATOM 20490 O O . LEU A 1 40 ? -6.820 -0.525 1.687 1.00 0.00 37 LEU A O 18
ATOM 20506 N N . ILE A 1 41 ? -7.934 1.005 0.471 1.00 0.00 38 ILE A N 18
ATOM 20507 C CA . ILE A 1 41 ? -8.920 1.272 1.511 1.00 0.00 38 ILE A CA 18
ATOM 20508 C C . ILE A 1 41 ? -9.890 0.105 1.660 1.00 0.00 38 ILE A C 18
ATOM 20509 O O . ILE A 1 41 ? -10.366 -0.182 2.757 1.00 0.00 38 ILE A O 18
ATOM 20525 N N . LYS A 1 42 ? -10.178 -0.564 0.548 1.00 0.00 39 LYS A N 18
ATOM 20526 C CA . LYS A 1 42 ? -11.091 -1.702 0.555 1.00 0.00 39 LYS A CA 18
ATOM 20527 C C . LYS A 1 42 ? -10.478 -2.884 1.299 1.00 0.00 39 LYS A C 18
ATOM 20528 O O . LYS A 1 42 ? -11.176 -3.619 1.999 1.00 0.00 39 LYS A O 18
ATOM 20547 N N . PHE A 1 43 ? -9.170 -3.061 1.145 1.00 0.00 40 PHE A N 18
ATOM 20548 C CA . PHE A 1 43 ? -8.462 -4.154 1.802 1.00 0.00 40 PHE A CA 18
ATOM 20549 C C . PHE A 1 43 ? -8.498 -3.989 3.317 1.00 0.00 40 PHE A C 18
ATOM 20550 O O . PHE A 1 43 ? -8.692 -4.958 4.052 1.00 0.00 40 PHE A O 18
ATOM 20567 N N . ALA A 1 44 ? -8.306 -2.758 3.779 1.00 0.00 41 ALA A N 18
ATOM 20568 C CA . ALA A 1 44 ? -8.314 -2.467 5.206 1.00 0.00 41 ALA A CA 18
ATOM 20569 C C . ALA A 1 44 ? -9.724 -2.565 5.780 1.00 0.00 41 ALA A C 18
ATOM 20570 O O . ALA A 1 44 ? -9.909 -2.924 6.942 1.00 0.00 41 ALA A O 18
ATOM 20577 N N . LYS A 1 45 ? -10.717 -2.245 4.955 1.00 0.00 42 LYS A N 18
ATOM 20578 C CA . LYS A 1 45 ? -12.111 -2.297 5.379 1.00 0.00 42 LYS A CA 18
ATOM 20579 C C . LYS A 1 45 ? -12.482 -3.698 5.857 1.00 0.00 42 LYS A C 18
ATOM 20580 O O . LYS A 1 45 ? -13.011 -3.870 6.955 1.00 0.00 42 LYS A O 18
ATOM 20599 N N . SER A 1 46 ? -12.201 -4.696 5.025 1.00 0.00 43 SER A N 18
ATOM 20600 C CA . SER A 1 46 ? -12.504 -6.081 5.363 1.00 0.00 43 SER A CA 18
ATOM 20601 C C . SER A 1 46 ? -11.731 -6.520 6.604 1.00 0.00 43 SER A C 18
ATOM 20602 O O . SER A 1 46 ? -12.195 -7.364 7.371 1.00 0.00 43 SER A O 18
ATOM 20610 N N . ARG A 1 47 ? -10.551 -5.939 6.794 1.00 0.00 44 ARG A N 18
ATOM 20611 C CA . ARG A 1 47 ? -9.711 -6.271 7.941 1.00 0.00 44 ARG A CA 18
ATOM 20612 C C . ARG A 1 47 ? -10.188 -5.547 9.200 1.00 0.00 44 ARG A C 18
ATOM 20613 O O . ARG A 1 47 ? -9.826 -5.924 10.314 1.00 0.00 44 ARG A O 18
ATOM 20634 N N . GLU A 1 48 ? -10.996 -4.505 9.017 1.00 0.00 45 GLU A N 18
ATOM 20635 C CA . GLU A 1 48 ? -11.515 -3.732 10.140 1.00 0.00 45 GLU A CA 18
ATOM 20636 C C . GLU A 1 48 ? -10.381 -3.053 10.903 1.00 0.00 45 GLU A C 18
ATOM 20637 O O . GLU A 1 48 ? -10.187 -3.291 12.095 1.00 0.00 45 GLU A O 18
ATOM 20649 N N . THR A 1 49 ? -9.634 -2.203 10.204 1.00 0.00 46 THR A N 18
ATOM 20650 C CA . THR A 1 49 ? -8.520 -1.486 10.812 1.00 0.00 46 THR A CA 18
ATOM 20651 C C . THR A 1 49 ? -8.173 -0.235 10.014 1.00 0.00 46 THR A C 18
ATOM 20652 O O . THR A 1 49 ? -8.094 -0.270 8.787 1.00 0.00 46 THR A O 18
ATOM 20663 N N . PHE A 1 50 ? -7.964 0.872 10.721 1.00 0.00 47 PHE A N 18
ATOM 20664 C CA . PHE A 1 50 ? -7.624 2.137 10.079 1.00 0.00 47 PHE A CA 18
ATOM 20665 C C . PHE A 1 50 ? -6.119 2.382 10.119 1.00 0.00 47 PHE A C 18
ATOM 20666 O O . PHE A 1 50 ? -5.667 3.526 10.180 1.00 0.00 47 PHE A O 18
ATOM 20683 N N . ILE A 1 51 ? -5.346 1.302 10.084 1.00 0.00 48 ILE A N 18
ATOM 20684 C CA . ILE A 1 51 ? -3.891 1.400 10.116 1.00 0.00 48 ILE A CA 18
ATOM 20685 C C . ILE A 1 51 ? -3.259 0.557 9.014 1.00 0.00 48 ILE A C 18
ATOM 20686 O O . ILE A 1 51 ? -3.569 -0.625 8.867 1.00 0.00 48 ILE A O 18
ATOM 20702 N N . ILE A 1 52 ? -2.370 1.173 8.240 1.00 0.00 49 ILE A N 18
ATOM 20703 C CA . ILE A 1 52 ? -1.694 0.479 7.152 1.00 0.00 49 ILE A CA 18
ATOM 20704 C C . ILE A 1 52 ? -0.204 0.326 7.438 1.00 0.00 49 ILE A C 18
ATOM 20705 O O . ILE A 1 52 ? 0.596 1.199 7.101 1.00 0.00 49 ILE A O 18
ATOM 20721 N N . ASP A 1 53 ? 0.162 -0.789 8.062 1.00 0.00 50 ASP A N 18
ATOM 20722 C CA . ASP A 1 53 ? 1.556 -1.058 8.393 1.00 0.00 50 ASP A CA 18
ATOM 20723 C C . ASP A 1 53 ? 2.139 -2.118 7.465 1.00 0.00 50 ASP A C 18
ATOM 20724 O O . ASP A 1 53 ? 1.478 -2.568 6.529 1.00 0.00 50 ASP A O 18
ATOM 20733 N N . ASP A 1 54 ? 3.379 -2.517 7.730 1.00 0.00 51 ASP A N 18
ATOM 20734 C CA . ASP A 1 54 ? 4.050 -3.526 6.917 1.00 0.00 51 ASP A CA 18
ATOM 20735 C C . ASP A 1 54 ? 3.223 -4.808 6.843 1.00 0.00 51 ASP A C 18
ATOM 20736 O O . ASP A 1 54 ? 3.287 -5.541 5.857 1.00 0.00 51 ASP A O 18
ATOM 20745 N N . GLU A 1 55 ? 2.449 -5.069 7.892 1.00 0.00 52 GLU A N 18
ATOM 20746 C CA . GLU A 1 55 ? 1.612 -6.261 7.942 1.00 0.00 52 GLU A CA 18
ATOM 20747 C C . GLU A 1 55 ? 0.506 -6.195 6.894 1.00 0.00 52 GLU A C 18
ATOM 20748 O O . GLU A 1 55 ? 0.134 -7.209 6.304 1.00 0.00 52 GLU A O 18
ATOM 20760 N N . ILE A 1 56 ? -0.014 -4.993 6.665 1.00 0.00 53 ILE A N 18
ATOM 20761 C CA . ILE A 1 56 ? -1.077 -4.794 5.687 1.00 0.00 53 ILE A CA 18
ATOM 20762 C C . ILE A 1 56 ? -0.509 -4.682 4.276 1.00 0.00 53 ILE A C 18
ATOM 20763 O O . ILE A 1 56 ? -1.017 -5.302 3.341 1.00 0.00 53 ILE A O 18
ATOM 20779 N N . ALA A 1 57 ? 0.547 -3.888 4.129 1.00 0.00 54 ALA A N 18
ATOM 20780 C CA . ALA A 1 57 ? 1.183 -3.696 2.832 1.00 0.00 54 ALA A CA 18
ATOM 20781 C C . ALA A 1 57 ? 1.689 -5.018 2.266 1.00 0.00 54 ALA A C 18
ATOM 20782 O O . ALA A 1 57 ? 1.729 -5.210 1.050 1.00 0.00 54 ALA A O 18
ATOM 20789 N N . ASN A 1 58 ? 2.071 -5.928 3.155 1.00 0.00 55 ASN A N 18
ATOM 20790 C CA . ASN A 1 58 ? 2.575 -7.235 2.743 1.00 0.00 55 ASN A CA 18
ATOM 20791 C C . ASN A 1 58 ? 1.443 -8.111 2.215 1.00 0.00 55 ASN A C 18
ATOM 20792 O O . ASN A 1 58 ? 1.489 -8.582 1.080 1.00 0.00 55 ASN A O 18
ATOM 20803 N N . GLU A 1 59 ? 0.430 -8.326 3.048 1.00 0.00 56 GLU A N 18
ATOM 20804 C CA . GLU A 1 59 ? -0.714 -9.146 2.665 1.00 0.00 56 GLU A CA 18
ATOM 20805 C C . GLU A 1 59 ? -1.413 -8.567 1.439 1.00 0.00 56 GLU A C 18
ATOM 20806 O O . GLU A 1 59 ? -1.791 -9.299 0.525 1.00 0.00 56 GLU A O 18
ATOM 20818 N N . PHE A 1 60 ? -1.579 -7.248 1.428 1.00 0.00 57 PHE A N 18
ATOM 20819 C CA . PHE A 1 60 ? -2.231 -6.570 0.314 1.00 0.00 57 PHE A CA 18
ATOM 20820 C C . PHE A 1 60 ? -1.441 -6.760 -0.977 1.00 0.00 57 PHE A C 18
ATOM 20821 O O . PHE A 1 60 ? -1.975 -7.241 -1.977 1.00 0.00 57 PHE A O 18
ATOM 20838 N N . LEU A 1 61 ? -0.168 -6.380 -0.948 1.00 0.00 58 LEU A N 18
ATOM 20839 C CA . LEU A 1 61 ? 0.695 -6.509 -2.117 1.00 0.00 58 LEU A CA 18
ATOM 20840 C C . LEU A 1 61 ? 0.796 -7.963 -2.568 1.00 0.00 58 LEU A C 18
ATOM 20841 O O . LEU A 1 61 ? 0.972 -8.244 -3.753 1.00 0.00 58 LEU A O 18
ATOM 20857 N N . LYS A 1 62 ? 0.685 -8.883 -1.615 1.00 0.00 59 LYS A N 18
ATOM 20858 C CA . LYS A 1 62 ? 0.763 -10.307 -1.918 1.00 0.00 59 LYS A CA 18
ATOM 20859 C C . LYS A 1 62 ? -0.588 -10.845 -2.378 1.00 0.00 59 LYS A C 18
ATOM 20860 O O . LYS A 1 62 ? -0.656 -11.788 -3.167 1.00 0.00 59 LYS A O 18
ATOM 20879 N N . SER A 1 63 ? -1.661 -10.241 -1.880 1.00 0.00 60 SER A N 18
ATOM 20880 C CA . SER A 1 63 ? -3.011 -10.660 -2.239 1.00 0.00 60 SER A CA 18
ATOM 20881 C C . SER A 1 63 ? -3.336 -10.281 -3.681 1.00 0.00 60 SER A C 18
ATOM 20882 O O . SER A 1 63 ? -3.982 -11.040 -4.402 1.00 0.00 60 SER A O 18
ATOM 20890 N N . ILE A 1 64 ? -2.884 -9.102 -4.094 1.00 0.00 61 ILE A N 18
ATOM 20891 C CA . ILE A 1 64 ? -3.129 -8.622 -5.449 1.00 0.00 61 ILE A CA 18
ATOM 20892 C C . ILE A 1 64 ? -2.163 -9.258 -6.443 1.00 0.00 61 ILE A C 18
ATOM 20893 O O . ILE A 1 64 ? -2.495 -9.446 -7.614 1.00 0.00 61 ILE A O 18
ATOM 20909 N N . GLY A 1 65 ? -0.965 -9.587 -5.970 1.00 0.00 62 GLY A N 18
ATOM 20910 C CA . GLY A 1 65 ? 0.031 -10.197 -6.831 1.00 0.00 62 GLY A CA 18
ATOM 20911 C C . GLY A 1 65 ? 1.150 -9.238 -7.191 1.00 0.00 62 GLY A C 18
ATOM 20912 O O . GLY A 1 65 ? 1.760 -9.357 -8.253 1.00 0.00 62 GLY A O 18
ATOM 20916 N N . ALA A 1 66 ? 1.417 -8.287 -6.303 1.00 0.00 63 ALA A N 18
ATOM 20917 C CA . ALA A 1 66 ? 2.468 -7.302 -6.530 1.00 0.00 63 ALA A CA 18
ATOM 20918 C C . ALA A 1 66 ? 3.850 -7.936 -6.409 1.00 0.00 63 ALA A C 18
ATOM 20919 O O . ALA A 1 66 ? 3.984 -9.159 -6.391 1.00 0.00 63 ALA A O 18
ATOM 20926 N N . GLU A 1 67 ? 4.876 -7.093 -6.323 1.00 0.00 64 GLU A N 18
ATOM 20927 C CA . GLU A 1 67 ? 6.250 -7.570 -6.203 1.00 0.00 64 GLU A CA 18
ATOM 20928 C C . GLU A 1 67 ? 6.678 -8.324 -7.458 1.00 0.00 64 GLU A C 18
ATOM 20929 O O . GLU A 1 67 ? 6.492 -9.538 -7.558 1.00 0.00 64 GLU A O 18
ATOM 20941 N N . VAL A 1 68 ? 7.252 -7.598 -8.411 1.00 0.00 65 VAL A N 18
ATOM 20942 C CA . VAL A 1 68 ? 7.707 -8.199 -9.660 1.00 0.00 65 VAL A CA 18
ATOM 20943 C C . VAL A 1 68 ? 8.978 -7.524 -10.160 1.00 0.00 65 VAL A C 18
ATOM 20944 O O . VAL A 1 68 ? 8.925 -6.606 -10.979 1.00 0.00 65 VAL A O 18
ATOM 20957 N N . GLU A 1 69 ? 10.122 -7.984 -9.663 1.00 0.00 66 GLU A N 18
ATOM 20958 C CA . GLU A 1 69 ? 11.408 -7.424 -10.061 1.00 0.00 66 GLU A CA 18
ATOM 20959 C C . GLU A 1 69 ? 11.959 -8.140 -11.289 1.00 0.00 66 GLU A C 18
ATOM 20960 O O . GLU A 1 69 ? 12.181 -9.352 -11.266 1.00 0.00 66 GLU A O 18
ATOM 20972 N N . LEU A 1 70 ? 12.178 -7.385 -12.361 1.00 0.00 67 LEU A N 18
ATOM 20973 C CA . LEU A 1 70 ? 12.704 -7.949 -13.600 1.00 0.00 67 LEU A CA 18
ATOM 20974 C C . LEU A 1 70 ? 11.781 -9.044 -14.135 1.00 0.00 67 LEU A C 18
ATOM 20975 O O . LEU A 1 70 ? 11.786 -10.168 -13.632 1.00 0.00 67 LEU A O 18
ATOM 20991 N N . PRO A 1 71 ? 10.975 -8.734 -15.168 1.00 0.00 68 PRO A N 18
ATOM 20992 C CA . PRO A 1 71 ? 10.050 -9.704 -15.762 1.00 0.00 68 PRO A CA 18
ATOM 20993 C C . PRO A 1 71 ? 10.778 -10.804 -16.525 1.00 0.00 68 PRO A C 18
ATOM 20994 O O . PRO A 1 71 ? 11.947 -10.654 -16.884 1.00 0.00 68 PRO A O 18
ATOM 21005 N N . GLN A 1 72 ? 10.084 -11.910 -16.769 1.00 0.00 69 GLN A N 18
ATOM 21006 C CA . GLN A 1 72 ? 10.666 -13.036 -17.489 1.00 0.00 69 GLN A CA 18
ATOM 21007 C C . GLN A 1 72 ? 9.872 -13.344 -18.755 1.00 0.00 69 GLN A C 18
ATOM 21008 O O . GLN A 1 72 ? 9.056 -14.267 -18.778 1.00 0.00 69 GLN A O 18
ATOM 21022 N N . GLU A 1 73 ? 10.115 -12.567 -19.803 1.00 0.00 70 GLU A N 18
ATOM 21023 C CA . GLU A 1 73 ? 9.424 -12.755 -21.074 1.00 0.00 70 GLU A CA 18
ATOM 21024 C C . GLU A 1 73 ? 10.411 -12.759 -22.235 1.00 0.00 70 GLU A C 18
ATOM 21025 O O . GLU A 1 73 ? 11.536 -12.273 -22.109 1.00 0.00 70 GLU A O 18
ATOM 21037 N N . ILE A 1 74 ? 9.985 -13.310 -23.366 1.00 0.00 71 ILE A N 18
ATOM 21038 C CA . ILE A 1 74 ? 10.833 -13.378 -24.550 1.00 0.00 71 ILE A CA 18
ATOM 21039 C C . ILE A 1 74 ? 10.272 -12.515 -25.677 1.00 0.00 71 ILE A C 18
ATOM 21040 O O . ILE A 1 74 ? 10.444 -12.829 -26.856 1.00 0.00 71 ILE A O 18
ATOM 21056 N N . LYS A 1 75 ? 9.602 -11.430 -25.308 1.00 0.00 72 LYS A N 18
ATOM 21057 C CA . LYS A 1 75 ? 9.016 -10.522 -26.287 1.00 0.00 72 LYS A CA 18
ATOM 21058 C C . LYS A 1 75 ? 10.092 -9.660 -26.941 1.00 0.00 72 LYS A C 18
ATOM 21059 O O . LYS A 1 75 ? 11.255 -9.724 -26.491 1.00 0.00 72 LYS A O 18
ATOM 21079 N N . MET A 1 4 ? 5.622 16.261 -1.545 1.00 0.00 1 MET A N 19
ATOM 21080 C CA . MET A 1 4 ? 4.891 15.342 -2.457 1.00 0.00 1 MET A CA 19
ATOM 21081 C C . MET A 1 4 ? 4.452 14.077 -1.727 1.00 0.00 1 MET A C 19
ATOM 21082 O O . MET A 1 4 ? 5.163 13.072 -1.722 1.00 0.00 1 MET A O 19
ATOM 21096 N N . ASP A 1 5 ? 3.275 14.133 -1.113 1.00 0.00 2 ASP A N 19
ATOM 21097 C CA . ASP A 1 5 ? 2.740 12.991 -0.378 1.00 0.00 2 ASP A CA 19
ATOM 21098 C C . ASP A 1 5 ? 1.248 12.819 -0.652 1.00 0.00 2 ASP A C 19
ATOM 21099 O O . ASP A 1 5 ? 0.427 12.871 0.265 1.00 0.00 2 ASP A O 19
ATOM 21108 N N . GLU A 1 6 ? 0.905 12.614 -1.919 1.00 0.00 3 GLU A N 19
ATOM 21109 C CA . GLU A 1 6 ? -0.486 12.434 -2.315 1.00 0.00 3 GLU A CA 19
ATOM 21110 C C . GLU A 1 6 ? -1.039 11.117 -1.781 1.00 0.00 3 GLU A C 19
ATOM 21111 O O . GLU A 1 6 ? -2.233 10.999 -1.505 1.00 0.00 3 GLU A O 19
ATOM 21123 N N . PHE A 1 7 ? -0.163 10.127 -1.639 1.00 0.00 4 PHE A N 19
ATOM 21124 C CA . PHE A 1 7 ? -0.564 8.818 -1.139 1.00 0.00 4 PHE A CA 19
ATOM 21125 C C . PHE A 1 7 ? -1.177 8.929 0.254 1.00 0.00 4 PHE A C 19
ATOM 21126 O O . PHE A 1 7 ? -2.298 8.475 0.488 1.00 0.00 4 PHE A O 19
ATOM 21143 N N . VAL A 1 8 ? -0.438 9.539 1.175 1.00 0.00 5 VAL A N 19
ATOM 21144 C CA . VAL A 1 8 ? -0.909 9.711 2.542 1.00 0.00 5 VAL A CA 19
ATOM 21145 C C . VAL A 1 8 ? -2.087 10.678 2.600 1.00 0.00 5 VAL A C 19
ATOM 21146 O O . VAL A 1 8 ? -2.971 10.548 3.448 1.00 0.00 5 VAL A O 19
ATOM 21159 N N . LYS A 1 9 ? -2.095 11.647 1.691 1.00 0.00 6 LYS A N 19
ATOM 21160 C CA . LYS A 1 9 ? -3.165 12.637 1.639 1.00 0.00 6 LYS A CA 19
ATOM 21161 C C . LYS A 1 9 ? -4.510 11.969 1.370 1.00 0.00 6 LYS A C 19
ATOM 21162 O O . LYS A 1 9 ? -5.486 12.212 2.079 1.00 0.00 6 LYS A O 19
ATOM 21181 N N . GLY A 1 10 ? -4.553 11.129 0.340 1.00 0.00 7 GLY A N 19
ATOM 21182 C CA . GLY A 1 10 ? -5.783 10.441 -0.005 1.00 0.00 7 GLY A CA 19
ATOM 21183 C C . GLY A 1 10 ? -6.309 9.587 1.133 1.00 0.00 7 GLY A C 19
ATOM 21184 O O . GLY A 1 10 ? -7.516 9.527 1.364 1.00 0.00 7 GLY A O 19
ATOM 21188 N N . LEU A 1 11 ? -5.401 8.928 1.845 1.00 0.00 8 LEU A N 19
ATOM 21189 C CA . LEU A 1 11 ? -5.781 8.074 2.964 1.00 0.00 8 LEU A CA 19
ATOM 21190 C C . LEU A 1 11 ? -6.230 8.911 4.159 1.00 0.00 8 LEU A C 19
ATOM 21191 O O . LEU A 1 11 ? -7.154 8.533 4.880 1.00 0.00 8 LEU A O 19
ATOM 21207 N N . MET A 1 12 ? -5.572 10.047 4.358 1.00 0.00 9 MET A N 19
ATOM 21208 C CA . MET A 1 12 ? -5.903 10.938 5.465 1.00 0.00 9 MET A CA 19
ATOM 21209 C C . MET A 1 12 ? -7.299 11.528 5.291 1.00 0.00 9 MET A C 19
ATOM 21210 O O . MET A 1 12 ? -7.973 11.852 6.270 1.00 0.00 9 MET A O 19
ATOM 21224 N N . LYS A 1 13 ? -7.728 11.669 4.040 1.00 0.00 10 LYS A N 19
ATOM 21225 C CA . LYS A 1 13 ? -9.044 12.222 3.742 1.00 0.00 10 LYS A CA 19
ATOM 21226 C C . LYS A 1 13 ? -10.145 11.383 4.380 1.00 0.00 10 LYS A C 19
ATOM 21227 O O . LYS A 1 13 ? -11.135 11.916 4.881 1.00 0.00 10 LYS A O 19
ATOM 21246 N N . ASN A 1 14 ? -9.967 10.067 4.359 1.00 0.00 11 ASN A N 19
ATOM 21247 C CA . ASN A 1 14 ? -10.944 9.152 4.936 1.00 0.00 11 ASN A CA 19
ATOM 21248 C C . ASN A 1 14 ? -10.636 8.883 6.406 1.00 0.00 11 ASN A C 19
ATOM 21249 O O . ASN A 1 14 ? -11.540 8.618 7.201 1.00 0.00 11 ASN A O 19
ATOM 21260 N N . GLY A 1 15 ? -9.358 8.949 6.760 1.00 0.00 12 GLY A N 19
ATOM 21261 C CA . GLY A 1 15 ? -8.953 8.708 8.132 1.00 0.00 12 GLY A CA 19
ATOM 21262 C C . GLY A 1 15 ? -8.111 7.455 8.275 1.00 0.00 12 GLY A C 19
ATOM 21263 O O . GLY A 1 15 ? -8.234 6.725 9.258 1.00 0.00 12 GLY A O 19
ATOM 21267 N N . TYR A 1 16 ? -7.255 7.209 7.290 1.00 0.00 13 TYR A N 19
ATOM 21268 C CA . TYR A 1 16 ? -6.388 6.036 7.306 1.00 0.00 13 TYR A CA 19
ATOM 21269 C C . TYR A 1 16 ? -4.950 6.425 7.627 1.00 0.00 13 TYR A C 19
ATOM 21270 O O . TYR A 1 16 ? -4.472 7.479 7.207 1.00 0.00 13 TYR A O 19
ATOM 21288 N N . LEU A 1 17 ? -4.262 5.566 8.373 1.00 0.00 14 LEU A N 19
ATOM 21289 C CA . LEU A 1 17 ? -2.876 5.820 8.750 1.00 0.00 14 LEU A CA 19
ATOM 21290 C C . LEU A 1 17 ? -1.949 4.770 8.144 1.00 0.00 14 LEU A C 19
ATOM 21291 O O . LEU A 1 17 ? -2.387 3.683 7.771 1.00 0.00 14 LEU A O 19
ATOM 21307 N N . ILE A 1 18 ? -0.666 5.104 8.050 1.00 0.00 15 ILE A N 19
ATOM 21308 C CA . ILE A 1 18 ? 0.320 4.191 7.489 1.00 0.00 15 ILE A CA 19
ATOM 21309 C C . ILE A 1 18 ? 1.702 4.436 8.090 1.00 0.00 15 ILE A C 19
ATOM 21310 O O . ILE A 1 18 ? 2.192 5.564 8.103 1.00 0.00 15 ILE A O 19
ATOM 21326 N N . THR A 1 19 ? 2.322 3.369 8.587 1.00 0.00 16 THR A N 19
ATOM 21327 C CA . THR A 1 19 ? 3.646 3.467 9.190 1.00 0.00 16 THR A CA 19
ATOM 21328 C C . THR A 1 19 ? 4.693 3.876 8.156 1.00 0.00 16 THR A C 19
ATOM 21329 O O . THR A 1 19 ? 4.540 3.603 6.966 1.00 0.00 16 THR A O 19
ATOM 21340 N N . PRO A 1 20 ? 5.774 4.541 8.600 1.00 0.00 17 PRO A N 19
ATOM 21341 C CA . PRO A 1 20 ? 6.849 4.987 7.705 1.00 0.00 17 PRO A CA 19
ATOM 21342 C C . PRO A 1 20 ? 7.584 3.820 7.056 1.00 0.00 17 PRO A C 19
ATOM 21343 O O . PRO A 1 20 ? 8.157 3.960 5.976 1.00 0.00 17 PRO A O 19
ATOM 21354 N N . SER A 1 21 ? 7.566 2.668 7.720 1.00 0.00 18 SER A N 19
ATOM 21355 C CA . SER A 1 21 ? 8.233 1.478 7.204 1.00 0.00 18 SER A CA 19
ATOM 21356 C C . SER A 1 21 ? 7.487 0.918 5.996 1.00 0.00 18 SER A C 19
ATOM 21357 O O . SER A 1 21 ? 8.100 0.419 5.052 1.00 0.00 18 SER A O 19
ATOM 21365 N N . ALA A 1 22 ? 6.161 1.003 6.033 1.00 0.00 19 ALA A N 19
ATOM 21366 C CA . ALA A 1 22 ? 5.332 0.505 4.942 1.00 0.00 19 ALA A CA 19
ATOM 21367 C C . ALA A 1 22 ? 5.157 1.564 3.859 1.00 0.00 19 ALA A C 19
ATOM 21368 O O . ALA A 1 22 ? 5.016 1.242 2.679 1.00 0.00 19 ALA A O 19
ATOM 21375 N N . TYR A 1 23 ? 5.164 2.828 4.269 1.00 0.00 20 TYR A N 19
ATOM 21376 C CA . TYR A 1 23 ? 5.004 3.935 3.334 1.00 0.00 20 TYR A CA 19
ATOM 21377 C C . TYR A 1 23 ? 6.126 3.941 2.301 1.00 0.00 20 TYR A C 19
ATOM 21378 O O . TYR A 1 23 ? 5.885 4.137 1.109 1.00 0.00 20 TYR A O 19
ATOM 21396 N N . TYR A 1 24 ? 7.354 3.728 2.764 1.00 0.00 21 TYR A N 19
ATOM 21397 C CA . TYR A 1 24 ? 8.514 3.711 1.881 1.00 0.00 21 TYR A CA 19
ATOM 21398 C C . TYR A 1 24 ? 8.353 2.662 0.784 1.00 0.00 21 TYR A C 19
ATOM 21399 O O . TYR A 1 24 ? 8.916 2.797 -0.303 1.00 0.00 21 TYR A O 19
ATOM 21417 N N . LEU A 1 25 ? 7.587 1.616 1.077 1.00 0.00 22 LEU A N 19
ATOM 21418 C CA . LEU A 1 25 ? 7.357 0.545 0.114 1.00 0.00 22 LEU A CA 19
ATOM 21419 C C . LEU A 1 25 ? 6.111 0.821 -0.724 1.00 0.00 22 LEU A C 19
ATOM 21420 O O . LEU A 1 25 ? 6.140 0.709 -1.949 1.00 0.00 22 LEU A O 19
ATOM 21436 N N . LEU A 1 26 ? 5.021 1.179 -0.054 1.00 0.00 23 LEU A N 19
ATOM 21437 C CA . LEU A 1 26 ? 3.764 1.468 -0.737 1.00 0.00 23 LEU A CA 19
ATOM 21438 C C . LEU A 1 26 ? 3.877 2.732 -1.585 1.00 0.00 23 LEU A C 19
ATOM 21439 O O . LEU A 1 26 ? 3.191 2.874 -2.598 1.00 0.00 23 LEU A O 19
ATOM 21455 N N . VAL A 1 27 ? 4.744 3.649 -1.164 1.00 0.00 24 VAL A N 19
ATOM 21456 C CA . VAL A 1 27 ? 4.942 4.899 -1.885 1.00 0.00 24 VAL A CA 19
ATOM 21457 C C . VAL A 1 27 ? 5.354 4.645 -3.334 1.00 0.00 24 VAL A C 19
ATOM 21458 O O . VAL A 1 27 ? 5.065 5.447 -4.221 1.00 0.00 24 VAL A O 19
ATOM 21471 N N . GLY A 1 28 ? 6.030 3.524 -3.564 1.00 0.00 25 GLY A N 19
ATOM 21472 C CA . GLY A 1 28 ? 6.469 3.186 -4.906 1.00 0.00 25 GLY A CA 19
ATOM 21473 C C . GLY A 1 28 ? 5.429 2.395 -5.677 1.00 0.00 25 GLY A C 19
ATOM 21474 O O . GLY A 1 28 ? 5.219 2.630 -6.867 1.00 0.00 25 GLY A O 19
ATOM 21478 N N . HIS A 1 29 ? 4.779 1.457 -4.997 1.00 0.00 26 HIS A N 19
ATOM 21479 C CA . HIS A 1 29 ? 3.756 0.627 -5.625 1.00 0.00 26 HIS A CA 19
ATOM 21480 C C . HIS A 1 29 ? 2.513 1.447 -5.972 1.00 0.00 26 HIS A C 19
ATOM 21481 O O . HIS A 1 29 ? 1.648 0.989 -6.721 1.00 0.00 26 HIS A O 19
ATOM 21496 N N . PHE A 1 30 ? 2.427 2.656 -5.426 1.00 0.00 27 PHE A N 19
ATOM 21497 C CA . PHE A 1 30 ? 1.288 3.532 -5.682 1.00 0.00 27 PHE A CA 19
ATOM 21498 C C . PHE A 1 30 ? 1.627 4.569 -6.748 1.00 0.00 27 PHE A C 19
ATOM 21499 O O . PHE A 1 30 ? 0.894 4.734 -7.723 1.00 0.00 27 PHE A O 19
ATOM 21516 N N . ASN A 1 31 ? 2.741 5.267 -6.554 1.00 0.00 28 ASN A N 19
ATOM 21517 C CA . ASN A 1 31 ? 3.176 6.291 -7.498 1.00 0.00 28 ASN A CA 19
ATOM 21518 C C . ASN A 1 31 ? 3.364 5.703 -8.893 1.00 0.00 28 ASN A C 19
ATOM 21519 O O . ASN A 1 31 ? 3.005 6.323 -9.893 1.00 0.00 28 ASN A O 19
ATOM 21530 N N . GLU A 1 32 ? 3.929 4.499 -8.951 1.00 0.00 29 GLU A N 19
ATOM 21531 C CA . GLU A 1 32 ? 4.162 3.827 -10.224 1.00 0.00 29 GLU A CA 19
ATOM 21532 C C . GLU A 1 32 ? 2.851 3.612 -10.973 1.00 0.00 29 GLU A C 19
ATOM 21533 O O . GLU A 1 32 ? 2.826 3.586 -12.205 1.00 0.00 29 GLU A O 19
ATOM 21545 N N . GLY A 1 33 ? 1.765 3.460 -10.223 1.00 0.00 30 GLY A N 19
ATOM 21546 C CA . GLY A 1 33 ? 0.465 3.250 -10.834 1.00 0.00 30 GLY A CA 19
ATOM 21547 C C . GLY A 1 33 ? 0.070 1.786 -10.873 1.00 0.00 30 GLY A C 19
ATOM 21548 O O . GLY A 1 33 ? -0.474 1.310 -11.868 1.00 0.00 30 GLY A O 19
ATOM 21552 N N . LYS A 1 34 ? 0.344 1.072 -9.786 1.00 0.00 31 LYS A N 19
ATOM 21553 C CA . LYS A 1 34 ? 0.012 -0.345 -9.701 1.00 0.00 31 LYS A CA 19
ATOM 21554 C C . LYS A 1 34 ? -1.349 -0.547 -9.040 1.00 0.00 31 LYS A C 19
ATOM 21555 O O . LYS A 1 34 ? -2.295 -1.009 -9.677 1.00 0.00 31 LYS A O 19
ATOM 21574 N N . PHE A 1 35 ? -1.440 -0.197 -7.761 1.00 0.00 32 PHE A N 19
ATOM 21575 C CA . PHE A 1 35 ? -2.686 -0.342 -7.018 1.00 0.00 32 PHE A CA 19
ATOM 21576 C C . PHE A 1 35 ? -3.354 1.014 -6.803 1.00 0.00 32 PHE A C 19
ATOM 21577 O O . PHE A 1 35 ? -2.683 2.011 -6.536 1.00 0.00 32 PHE A O 19
ATOM 21594 N N . SER A 1 36 ? -4.676 1.043 -6.921 1.00 0.00 33 SER A N 19
ATOM 21595 C CA . SER A 1 36 ? -5.433 2.277 -6.741 1.00 0.00 33 SER A CA 19
ATOM 21596 C C . SER A 1 36 ? -5.798 2.483 -5.274 1.00 0.00 33 SER A C 19
ATOM 21597 O O . SER A 1 36 ? -5.770 1.545 -4.478 1.00 0.00 33 SER A O 19
ATOM 21605 N N . LEU A 1 37 ? -6.139 3.719 -4.924 1.00 0.00 34 LEU A N 19
ATOM 21606 C CA . LEU A 1 37 ? -6.511 4.051 -3.553 1.00 0.00 34 LEU A CA 19
ATOM 21607 C C . LEU A 1 37 ? -7.723 3.241 -3.106 1.00 0.00 34 LEU A C 19
ATOM 21608 O O . LEU A 1 37 ? -7.740 2.688 -2.006 1.00 0.00 34 LEU A O 19
ATOM 21624 N N . ILE A 1 38 ? -8.736 3.176 -3.963 1.00 0.00 35 ILE A N 19
ATOM 21625 C CA . ILE A 1 38 ? -9.955 2.435 -3.658 1.00 0.00 35 ILE A CA 19
ATOM 21626 C C . ILE A 1 38 ? -9.642 1.000 -3.239 1.00 0.00 35 ILE A C 19
ATOM 21627 O O . ILE A 1 38 ? -10.301 0.442 -2.361 1.00 0.00 35 ILE A O 19
ATOM 21643 N N . GLU A 1 39 ? -8.633 0.411 -3.869 1.00 0.00 36 GLU A N 19
ATOM 21644 C CA . GLU A 1 39 ? -8.232 -0.957 -3.558 1.00 0.00 36 GLU A CA 19
ATOM 21645 C C . GLU A 1 39 ? -7.599 -1.037 -2.174 1.00 0.00 36 GLU A C 19
ATOM 21646 O O . GLU A 1 39 ? -7.704 -2.055 -1.489 1.00 0.00 36 GLU A O 19
ATOM 21658 N N . LEU A 1 40 ? -6.941 0.045 -1.767 1.00 0.00 37 LEU A N 19
ATOM 21659 C CA . LEU A 1 40 ? -6.290 0.098 -0.463 1.00 0.00 37 LEU A CA 19
ATOM 21660 C C . LEU A 1 40 ? -7.318 0.233 0.656 1.00 0.00 37 LEU A C 19
ATOM 21661 O O . LEU A 1 40 ? -7.165 -0.357 1.726 1.00 0.00 37 LEU A O 19
ATOM 21677 N N . ILE A 1 41 ? -8.365 1.011 0.403 1.00 0.00 38 ILE A N 19
ATOM 21678 C CA . ILE A 1 41 ? -9.415 1.222 1.391 1.00 0.00 38 ILE A CA 19
ATOM 21679 C C . ILE A 1 41 ? -10.221 -0.052 1.617 1.00 0.00 38 ILE A C 19
ATOM 21680 O O . ILE A 1 41 ? -10.584 -0.375 2.749 1.00 0.00 38 ILE A O 19
ATOM 21696 N N . LYS A 1 42 ? -10.498 -0.772 0.536 1.00 0.00 39 LYS A N 19
ATOM 21697 C CA . LYS A 1 42 ? -11.262 -2.012 0.618 1.00 0.00 39 LYS A CA 19
ATOM 21698 C C . LYS A 1 42 ? -10.535 -3.042 1.477 1.00 0.00 39 LYS A C 19
ATOM 21699 O O . LYS A 1 42 ? -11.146 -3.716 2.306 1.00 0.00 39 LYS A O 19
ATOM 21718 N N . PHE A 1 43 ? -9.227 -3.161 1.273 1.00 0.00 40 PHE A N 19
ATOM 21719 C CA . PHE A 1 43 ? -8.418 -4.109 2.028 1.00 0.00 40 PHE A CA 19
ATOM 21720 C C . PHE A 1 43 ? -8.484 -3.813 3.523 1.00 0.00 40 PHE A C 19
ATOM 21721 O O . PHE A 1 43 ? -8.888 -4.662 4.316 1.00 0.00 40 PHE A O 19
ATOM 21738 N N . ALA A 1 44 ? -8.087 -2.601 3.898 1.00 0.00 41 ALA A N 19
ATOM 21739 C CA . ALA A 1 44 ? -8.102 -2.193 5.298 1.00 0.00 41 ALA A CA 19
ATOM 21740 C C . ALA A 1 44 ? -9.520 -2.206 5.858 1.00 0.00 41 ALA A C 19
ATOM 21741 O O . ALA A 1 44 ? -9.743 -2.606 7.002 1.00 0.00 41 ALA A O 19
ATOM 21748 N N . LYS A 1 45 ? -10.476 -1.764 5.048 1.00 0.00 42 LYS A N 19
ATOM 21749 C CA . LYS A 1 45 ? -11.873 -1.726 5.464 1.00 0.00 42 LYS A CA 19
ATOM 21750 C C . LYS A 1 45 ? -12.375 -3.121 5.823 1.00 0.00 42 LYS A C 19
ATOM 21751 O O . LYS A 1 45 ? -12.969 -3.325 6.882 1.00 0.00 42 LYS A O 19
ATOM 21770 N N . SER A 1 46 ? -12.131 -4.079 4.935 1.00 0.00 43 SER A N 19
ATOM 21771 C CA . SER A 1 46 ? -12.557 -5.456 5.158 1.00 0.00 43 SER A CA 19
ATOM 21772 C C . SER A 1 46 ? -11.931 -6.020 6.430 1.00 0.00 43 SER A C 19
ATOM 21773 O O . SER A 1 46 ? -12.529 -6.854 7.110 1.00 0.00 43 SER A O 19
ATOM 21781 N N . ARG A 1 47 ? -10.726 -5.559 6.744 1.00 0.00 44 ARG A N 19
ATOM 21782 C CA . ARG A 1 47 ? -10.019 -6.016 7.936 1.00 0.00 44 ARG A CA 19
ATOM 21783 C C . ARG A 1 47 ? -10.489 -5.269 9.183 1.00 0.00 44 ARG A C 19
ATOM 21784 O O . ARG A 1 47 ? -10.177 -5.664 10.305 1.00 0.00 44 ARG A O 19
ATOM 21805 N N . GLU A 1 48 ? -11.237 -4.186 8.981 1.00 0.00 45 GLU A N 19
ATOM 21806 C CA . GLU A 1 48 ? -11.742 -3.388 10.094 1.00 0.00 45 GLU A CA 19
ATOM 21807 C C . GLU A 1 48 ? -10.593 -2.800 10.905 1.00 0.00 45 GLU A C 19
ATOM 21808 O O . GLU A 1 48 ? -10.560 -2.913 12.131 1.00 0.00 45 GLU A O 19
ATOM 21820 N N . THR A 1 49 ? -9.651 -2.170 10.211 1.00 0.00 46 THR A N 19
ATOM 21821 C CA . THR A 1 49 ? -8.498 -1.561 10.864 1.00 0.00 46 THR A CA 19
ATOM 21822 C C . THR A 1 49 ? -7.916 -0.437 10.014 1.00 0.00 46 THR A C 19
ATOM 21823 O O . THR A 1 49 ? -7.807 -0.561 8.795 1.00 0.00 46 THR A O 19
ATOM 21834 N N . PHE A 1 50 ? -7.544 0.659 10.666 1.00 0.00 47 PHE A N 19
ATOM 21835 C CA . PHE A 1 50 ? -6.973 1.805 9.969 1.00 0.00 47 PHE A CA 19
ATOM 21836 C C . PHE A 1 50 ? -5.464 1.879 10.187 1.00 0.00 47 PHE A C 19
ATOM 21837 O O . PHE A 1 50 ? -4.878 2.962 10.173 1.00 0.00 47 PHE A O 19
ATOM 21854 N N . ILE A 1 51 ? -4.841 0.722 10.386 1.00 0.00 48 ILE A N 19
ATOM 21855 C CA . ILE A 1 51 ? -3.401 0.659 10.607 1.00 0.00 48 ILE A CA 19
ATOM 21856 C C . ILE A 1 51 ? -2.709 -0.116 9.491 1.00 0.00 48 ILE A C 19
ATOM 21857 O O . ILE A 1 51 ? -2.665 -1.347 9.511 1.00 0.00 48 ILE A O 19
ATOM 21873 N N . ILE A 1 52 ? -2.172 0.610 8.517 1.00 0.00 49 ILE A N 19
ATOM 21874 C CA . ILE A 1 52 ? -1.482 -0.009 7.392 1.00 0.00 49 ILE A CA 19
ATOM 21875 C C . ILE A 1 52 ? -0.018 -0.276 7.725 1.00 0.00 49 ILE A C 19
ATOM 21876 O O . ILE A 1 52 ? 0.860 0.523 7.398 1.00 0.00 49 ILE A O 19
ATOM 21892 N N . ASP A 1 53 ? 0.238 -1.406 8.377 1.00 0.00 50 ASP A N 19
ATOM 21893 C CA . ASP A 1 53 ? 1.596 -1.779 8.756 1.00 0.00 50 ASP A CA 19
ATOM 21894 C C . ASP A 1 53 ? 2.219 -2.694 7.706 1.00 0.00 50 ASP A C 19
ATOM 21895 O O . ASP A 1 53 ? 1.613 -2.973 6.671 1.00 0.00 50 ASP A O 19
ATOM 21904 N N . ASP A 1 54 ? 3.435 -3.158 7.978 1.00 0.00 51 ASP A N 19
ATOM 21905 C CA . ASP A 1 54 ? 4.142 -4.040 7.055 1.00 0.00 51 ASP A CA 19
ATOM 21906 C C . ASP A 1 54 ? 3.337 -5.309 6.792 1.00 0.00 51 ASP A C 19
ATOM 21907 O O . ASP A 1 54 ? 3.373 -5.862 5.693 1.00 0.00 51 ASP A O 19
ATOM 21916 N N . GLU A 1 55 ? 2.611 -5.766 7.808 1.00 0.00 52 GLU A N 19
ATOM 21917 C CA . GLU A 1 55 ? 1.798 -6.970 7.686 1.00 0.00 52 GLU A CA 19
ATOM 21918 C C . GLU A 1 55 ? 0.707 -6.783 6.637 1.00 0.00 52 GLU A C 19
ATOM 21919 O O . GLU A 1 55 ? 0.458 -7.671 5.821 1.00 0.00 52 GLU A O 19
ATOM 21931 N N . ILE A 1 56 ? 0.059 -5.624 6.663 1.00 0.00 53 ILE A N 19
ATOM 21932 C CA . ILE A 1 56 ? -1.005 -5.320 5.714 1.00 0.00 53 ILE A CA 19
ATOM 21933 C C . ILE A 1 56 ? -0.439 -5.024 4.330 1.00 0.00 53 ILE A C 19
ATOM 21934 O O . ILE A 1 56 ? -0.899 -5.574 3.329 1.00 0.00 53 ILE A O 19
ATOM 21950 N N . ALA A 1 57 ? 0.562 -4.151 4.280 1.00 0.00 54 ALA A N 19
ATOM 21951 C CA . ALA A 1 57 ? 1.192 -3.782 3.019 1.00 0.00 54 ALA A CA 19
ATOM 21952 C C . ALA A 1 57 ? 1.779 -5.003 2.319 1.00 0.00 54 ALA A C 19
ATOM 21953 O O . ALA A 1 57 ? 1.575 -5.204 1.122 1.00 0.00 54 ALA A O 19
ATOM 21960 N N . ASN A 1 58 ? 2.510 -5.817 3.076 1.00 0.00 55 ASN A N 19
ATOM 21961 C CA . ASN A 1 58 ? 3.128 -7.019 2.528 1.00 0.00 55 ASN A CA 19
ATOM 21962 C C . ASN A 1 58 ? 2.074 -7.966 1.965 1.00 0.00 55 ASN A C 19
ATOM 21963 O O . ASN A 1 58 ? 2.154 -8.385 0.810 1.00 0.00 55 ASN A O 19
ATOM 21974 N N . GLU A 1 59 ? 1.085 -8.300 2.788 1.00 0.00 56 GLU A N 19
ATOM 21975 C CA . GLU A 1 59 ? 0.013 -9.198 2.372 1.00 0.00 56 GLU A CA 19
ATOM 21976 C C . GLU A 1 59 ? -0.876 -8.548 1.314 1.00 0.00 56 GLU A C 19
ATOM 21977 O O . GLU A 1 59 ? -1.648 -9.229 0.638 1.00 0.00 56 GLU A O 19
ATOM 21989 N N . PHE A 1 60 ? -0.765 -7.230 1.172 1.00 0.00 57 PHE A N 19
ATOM 21990 C CA . PHE A 1 60 ? -1.562 -6.501 0.193 1.00 0.00 57 PHE A CA 19
ATOM 21991 C C . PHE A 1 60 ? -1.026 -6.724 -1.217 1.00 0.00 57 PHE A C 19
ATOM 21992 O O . PHE A 1 60 ? -1.791 -6.944 -2.156 1.00 0.00 57 PHE A O 19
ATOM 22009 N N . LEU A 1 61 ? 0.294 -6.664 -1.358 1.00 0.00 58 LEU A N 19
ATOM 22010 C CA . LEU A 1 61 ? 0.934 -6.859 -2.655 1.00 0.00 58 LEU A CA 19
ATOM 22011 C C . LEU A 1 61 ? 0.821 -8.310 -3.111 1.00 0.00 58 LEU A C 19
ATOM 22012 O O . LEU A 1 61 ? 0.609 -8.582 -4.293 1.00 0.00 58 LEU A O 19
ATOM 22028 N N . LYS A 1 62 ? 0.964 -9.236 -2.170 1.00 0.00 59 LYS A N 19
ATOM 22029 C CA . LYS A 1 62 ? 0.880 -10.660 -2.481 1.00 0.00 59 LYS A CA 19
ATOM 22030 C C . LYS A 1 62 ? -0.557 -11.066 -2.794 1.00 0.00 59 LYS A C 19
ATOM 22031 O O . LYS A 1 62 ? -0.798 -11.948 -3.616 1.00 0.00 59 LYS A O 19
ATOM 22050 N N . SER A 1 63 ? -1.507 -10.416 -2.130 1.00 0.00 60 SER A N 19
ATOM 22051 C CA . SER A 1 63 ? -2.921 -10.709 -2.335 1.00 0.00 60 SER A CA 19
ATOM 22052 C C . SER A 1 63 ? -3.386 -10.235 -3.708 1.00 0.00 60 SER A C 19
ATOM 22053 O O . SER A 1 63 ? -4.094 -10.952 -4.417 1.00 0.00 60 SER A O 19
ATOM 22061 N N . ILE A 1 64 ? -2.985 -9.023 -4.079 1.00 0.00 61 ILE A N 19
ATOM 22062 C CA . ILE A 1 64 ? -3.364 -8.455 -5.368 1.00 0.00 61 ILE A CA 19
ATOM 22063 C C . ILE A 1 64 ? -2.763 -9.255 -6.519 1.00 0.00 61 ILE A C 19
ATOM 22064 O O . ILE A 1 64 ? -3.342 -9.331 -7.604 1.00 0.00 61 ILE A O 19
ATOM 22080 N N . GLY A 1 65 ? -1.602 -9.853 -6.277 1.00 0.00 62 GLY A N 19
ATOM 22081 C CA . GLY A 1 65 ? -0.944 -10.638 -7.305 1.00 0.00 62 GLY A CA 19
ATOM 22082 C C . GLY A 1 65 ? 0.103 -9.843 -8.059 1.00 0.00 62 GLY A C 19
ATOM 22083 O O . GLY A 1 65 ? 0.143 -9.868 -9.289 1.00 0.00 62 GLY A O 19
ATOM 22087 N N . ALA A 1 66 ? 0.951 -9.136 -7.321 1.00 0.00 63 ALA A N 19
ATOM 22088 C CA . ALA A 1 66 ? 2.002 -8.329 -7.928 1.00 0.00 63 ALA A CA 19
ATOM 22089 C C . ALA A 1 66 ? 3.325 -9.088 -7.966 1.00 0.00 63 ALA A C 19
ATOM 22090 O O . ALA A 1 66 ? 4.385 -8.524 -7.696 1.00 0.00 63 ALA A O 19
ATOM 22097 N N . GLU A 1 67 ? 3.253 -10.371 -8.304 1.00 0.00 64 GLU A N 19
ATOM 22098 C CA . GLU A 1 67 ? 4.445 -11.209 -8.379 1.00 0.00 64 GLU A CA 19
ATOM 22099 C C . GLU A 1 67 ? 4.762 -11.573 -9.826 1.00 0.00 64 GLU A C 19
ATOM 22100 O O . GLU A 1 67 ? 5.155 -12.703 -10.122 1.00 0.00 64 GLU A O 19
ATOM 22112 N N . VAL A 1 68 ? 4.592 -10.609 -10.723 1.00 0.00 65 VAL A N 19
ATOM 22113 C CA . VAL A 1 68 ? 4.860 -10.826 -12.141 1.00 0.00 65 VAL A CA 19
ATOM 22114 C C . VAL A 1 68 ? 6.049 -9.992 -12.606 1.00 0.00 65 VAL A C 19
ATOM 22115 O O . VAL A 1 68 ? 6.176 -8.819 -12.252 1.00 0.00 65 VAL A O 19
ATOM 22128 N N . GLU A 1 69 ? 6.920 -10.604 -13.403 1.00 0.00 66 GLU A N 19
ATOM 22129 C CA . GLU A 1 69 ? 8.099 -9.918 -13.918 1.00 0.00 66 GLU A CA 19
ATOM 22130 C C . GLU A 1 69 ? 8.699 -10.679 -15.096 1.00 0.00 66 GLU A C 19
ATOM 22131 O O . GLU A 1 69 ? 8.383 -11.847 -15.321 1.00 0.00 66 GLU A O 19
ATOM 22143 N N . LEU A 1 70 ? 9.565 -10.005 -15.848 1.00 0.00 67 LEU A N 19
ATOM 22144 C CA . LEU A 1 70 ? 10.210 -10.616 -17.005 1.00 0.00 67 LEU A CA 19
ATOM 22145 C C . LEU A 1 70 ? 11.711 -10.775 -16.772 1.00 0.00 67 LEU A C 19
ATOM 22146 O O . LEU A 1 70 ? 12.494 -9.880 -17.092 1.00 0.00 67 LEU A O 19
ATOM 22162 N N . PRO A 1 71 ? 12.134 -11.920 -16.211 1.00 0.00 68 PRO A N 19
ATOM 22163 C CA . PRO A 1 71 ? 13.549 -12.191 -15.937 1.00 0.00 68 PRO A CA 19
ATOM 22164 C C . PRO A 1 71 ? 14.430 -11.950 -17.158 1.00 0.00 68 PRO A C 19
ATOM 22165 O O . PRO A 1 71 ? 15.571 -11.501 -17.035 1.00 0.00 68 PRO A O 19
ATOM 22176 N N . GLN A 1 72 ? 13.895 -12.248 -18.337 1.00 0.00 69 GLN A N 19
ATOM 22177 C CA . GLN A 1 72 ? 14.631 -12.063 -19.581 1.00 0.00 69 GLN A CA 19
ATOM 22178 C C . GLN A 1 72 ? 14.736 -10.582 -19.934 1.00 0.00 69 GLN A C 19
ATOM 22179 O O . GLN A 1 72 ? 14.342 -9.718 -19.152 1.00 0.00 69 GLN A O 19
ATOM 22193 N N . GLU A 1 73 ? 15.272 -10.298 -21.117 1.00 0.00 70 GLU A N 19
ATOM 22194 C CA . GLU A 1 73 ? 15.429 -8.922 -21.573 1.00 0.00 70 GLU A CA 19
ATOM 22195 C C . GLU A 1 73 ? 14.148 -8.415 -22.232 1.00 0.00 70 GLU A C 19
ATOM 22196 O O . GLU A 1 73 ? 14.156 -7.994 -23.389 1.00 0.00 70 GLU A O 19
ATOM 22208 N N . ILE A 1 74 ? 13.047 -8.462 -21.487 1.00 0.00 71 ILE A N 19
ATOM 22209 C CA . ILE A 1 74 ? 11.759 -8.011 -21.997 1.00 0.00 71 ILE A CA 19
ATOM 22210 C C . ILE A 1 74 ? 11.361 -8.782 -23.252 1.00 0.00 71 ILE A C 19
ATOM 22211 O O . ILE A 1 74 ? 11.577 -8.318 -24.371 1.00 0.00 71 ILE A O 19
ATOM 22227 N N . LYS A 1 75 ? 10.780 -9.961 -23.055 1.00 0.00 72 LYS A N 19
ATOM 22228 C CA . LYS A 1 75 ? 10.352 -10.798 -24.171 1.00 0.00 72 LYS A CA 19
ATOM 22229 C C . LYS A 1 75 ? 11.535 -11.167 -25.059 1.00 0.00 72 LYS A C 19
ATOM 22230 O O . LYS A 1 75 ? 11.348 -11.986 -25.984 1.00 0.00 72 LYS A O 19
ATOM 22250 N N . MET A 1 4 ? 2.959 17.531 0.391 1.00 0.00 1 MET A N 20
ATOM 22251 C CA . MET A 1 4 ? 3.139 17.215 -1.050 1.00 0.00 1 MET A CA 20
ATOM 22252 C C . MET A 1 4 ? 2.745 15.772 -1.351 1.00 0.00 1 MET A C 20
ATOM 22253 O O . MET A 1 4 ? 2.197 15.477 -2.414 1.00 0.00 1 MET A O 20
ATOM 22267 N N . ASP A 1 5 ? 3.028 14.879 -0.410 1.00 0.00 2 ASP A N 20
ATOM 22268 C CA . ASP A 1 5 ? 2.703 13.466 -0.575 1.00 0.00 2 ASP A CA 20
ATOM 22269 C C . ASP A 1 5 ? 1.200 13.268 -0.736 1.00 0.00 2 ASP A C 20
ATOM 22270 O O . ASP A 1 5 ? 0.425 13.546 0.180 1.00 0.00 2 ASP A O 20
ATOM 22279 N N . GLU A 1 6 ? 0.793 12.786 -1.906 1.00 0.00 3 GLU A N 20
ATOM 22280 C CA . GLU A 1 6 ? -0.619 12.551 -2.189 1.00 0.00 3 GLU A CA 20
ATOM 22281 C C . GLU A 1 6 ? -1.096 11.256 -1.539 1.00 0.00 3 GLU A C 20
ATOM 22282 O O . GLU A 1 6 ? -2.259 11.136 -1.155 1.00 0.00 3 GLU A O 20
ATOM 22294 N N . PHE A 1 7 ? -0.191 10.290 -1.420 1.00 0.00 4 PHE A N 20
ATOM 22295 C CA . PHE A 1 7 ? -0.522 9.004 -0.817 1.00 0.00 4 PHE A CA 20
ATOM 22296 C C . PHE A 1 7 ? -0.855 9.166 0.661 1.00 0.00 4 PHE A C 20
ATOM 22297 O O . PHE A 1 7 ? -1.897 8.706 1.128 1.00 0.00 4 PHE A O 20
ATOM 22314 N N . VAL A 1 8 ? 0.037 9.824 1.395 1.00 0.00 5 VAL A N 20
ATOM 22315 C CA . VAL A 1 8 ? -0.163 10.047 2.822 1.00 0.00 5 VAL A CA 20
ATOM 22316 C C . VAL A 1 8 ? -1.442 10.837 3.081 1.00 0.00 5 VAL A C 20
ATOM 22317 O O . VAL A 1 8 ? -2.315 10.395 3.828 1.00 0.00 5 VAL A O 20
ATOM 22330 N N . LYS A 1 9 ? -1.546 12.006 2.458 1.00 0.00 6 LYS A N 20
ATOM 22331 C CA . LYS A 1 9 ? -2.719 12.858 2.620 1.00 0.00 6 LYS A CA 20
ATOM 22332 C C . LYS A 1 9 ? -3.957 12.193 2.028 1.00 0.00 6 LYS A C 20
ATOM 22333 O O . LYS A 1 9 ? -5.073 12.398 2.507 1.00 0.00 6 LYS A O 20
ATOM 22352 N N . GLY A 1 10 ? -3.755 11.398 0.983 1.00 0.00 7 GLY A N 20
ATOM 22353 C CA . GLY A 1 10 ? -4.865 10.717 0.342 1.00 0.00 7 GLY A CA 20
ATOM 22354 C C . GLY A 1 10 ? -5.550 9.732 1.268 1.00 0.00 7 GLY A C 20
ATOM 22355 O O . GLY A 1 10 ? -6.763 9.537 1.189 1.00 0.00 7 GLY A O 20
ATOM 22359 N N . LEU A 1 11 ? -4.773 9.108 2.149 1.00 0.00 8 LEU A N 20
ATOM 22360 C CA . LEU A 1 11 ? -5.313 8.138 3.092 1.00 0.00 8 LEU A CA 20
ATOM 22361 C C . LEU A 1 11 ? -6.052 8.838 4.228 1.00 0.00 8 LEU A C 20
ATOM 22362 O O . LEU A 1 11 ? -7.110 8.386 4.666 1.00 0.00 8 LEU A O 20
ATOM 22378 N N . MET A 1 12 ? -5.486 9.941 4.703 1.00 0.00 9 MET A N 20
ATOM 22379 C CA . MET A 1 12 ? -6.090 10.704 5.790 1.00 0.00 9 MET A CA 20
ATOM 22380 C C . MET A 1 12 ? -7.484 11.193 5.406 1.00 0.00 9 MET A C 20
ATOM 22381 O O . MET A 1 12 ? -8.342 11.391 6.267 1.00 0.00 9 MET A O 20
ATOM 22395 N N . LYS A 1 13 ? -7.703 11.386 4.110 1.00 0.00 10 LYS A N 20
ATOM 22396 C CA . LYS A 1 13 ? -8.994 11.851 3.613 1.00 0.00 10 LYS A CA 20
ATOM 22397 C C . LYS A 1 13 ? -10.116 10.907 4.036 1.00 0.00 10 LYS A C 20
ATOM 22398 O O . LYS A 1 13 ? -11.253 11.331 4.241 1.00 0.00 10 LYS A O 20
ATOM 22417 N N . ASN A 1 14 ? -9.787 9.626 4.165 1.00 0.00 11 ASN A N 20
ATOM 22418 C CA . ASN A 1 14 ? -10.768 8.622 4.563 1.00 0.00 11 ASN A CA 20
ATOM 22419 C C . ASN A 1 14 ? -10.453 8.074 5.952 1.00 0.00 11 ASN A C 20
ATOM 22420 O O . ASN A 1 14 ? -10.776 6.927 6.264 1.00 0.00 11 ASN A O 20
ATOM 22431 N N . GLY A 1 15 ? -9.822 8.898 6.782 1.00 0.00 12 GLY A N 20
ATOM 22432 C CA . GLY A 1 15 ? -9.476 8.477 8.127 1.00 0.00 12 GLY A CA 20
ATOM 22433 C C . GLY A 1 15 ? -8.614 7.230 8.143 1.00 0.00 12 GLY A C 20
ATOM 22434 O O . GLY A 1 15 ? -9.018 6.195 8.673 1.00 0.00 12 GLY A O 20
ATOM 22438 N N . TYR A 1 16 ? -7.424 7.327 7.560 1.00 0.00 13 TYR A N 20
ATOM 22439 C CA . TYR A 1 16 ? -6.503 6.197 7.509 1.00 0.00 13 TYR A CA 20
ATOM 22440 C C . TYR A 1 16 ? -5.077 6.642 7.814 1.00 0.00 13 TYR A C 20
ATOM 22441 O O . TYR A 1 16 ? -4.668 7.744 7.445 1.00 0.00 13 TYR A O 20
ATOM 22459 N N . LEU A 1 17 ? -4.325 5.780 8.489 1.00 0.00 14 LEU A N 20
ATOM 22460 C CA . LEU A 1 17 ? -2.944 6.083 8.845 1.00 0.00 14 LEU A CA 20
ATOM 22461 C C . LEU A 1 17 ? -1.989 5.048 8.258 1.00 0.00 14 LEU A C 20
ATOM 22462 O O . LEU A 1 17 ? -2.349 3.882 8.092 1.00 0.00 14 LEU A O 20
ATOM 22478 N N . ILE A 1 18 ? -0.773 5.482 7.944 1.00 0.00 15 ILE A N 20
ATOM 22479 C CA . ILE A 1 18 ? 0.232 4.592 7.375 1.00 0.00 15 ILE A CA 20
ATOM 22480 C C . ILE A 1 18 ? 1.612 4.876 7.962 1.00 0.00 15 ILE A C 20
ATOM 22481 O O . ILE A 1 18 ? 1.993 6.033 8.146 1.00 0.00 15 ILE A O 20
ATOM 22497 N N . THR A 1 19 ? 2.355 3.815 8.253 1.00 0.00 16 THR A N 20
ATOM 22498 C CA . THR A 1 19 ? 3.693 3.949 8.818 1.00 0.00 16 THR A CA 20
ATOM 22499 C C . THR A 1 19 ? 4.759 3.905 7.726 1.00 0.00 16 THR A C 20
ATOM 22500 O O . THR A 1 19 ? 4.560 3.292 6.677 1.00 0.00 16 THR A O 20
ATOM 22511 N N . PRO A 1 20 ? 5.909 4.561 7.958 1.00 0.00 17 PRO A N 20
ATOM 22512 C CA . PRO A 1 20 ? 7.008 4.592 6.989 1.00 0.00 17 PRO A CA 20
ATOM 22513 C C . PRO A 1 20 ? 7.413 3.197 6.526 1.00 0.00 17 PRO A C 20
ATOM 22514 O O . PRO A 1 20 ? 7.902 3.020 5.409 1.00 0.00 17 PRO A O 20
ATOM 22525 N N . SER A 1 21 ? 7.202 2.208 7.390 1.00 0.00 18 SER A N 20
ATOM 22526 C CA . SER A 1 21 ? 7.544 0.829 7.068 1.00 0.00 18 SER A CA 20
ATOM 22527 C C . SER A 1 21 ? 6.749 0.336 5.863 1.00 0.00 18 SER A C 20
ATOM 22528 O O . SER A 1 21 ? 7.266 -0.404 5.027 1.00 0.00 18 SER A O 20
ATOM 22536 N N . ALA A 1 22 ? 5.490 0.751 5.782 1.00 0.00 19 ALA A N 20
ATOM 22537 C CA . ALA A 1 22 ? 4.623 0.352 4.679 1.00 0.00 19 ALA A CA 20
ATOM 22538 C C . ALA A 1 22 ? 4.645 1.388 3.561 1.00 0.00 19 ALA A C 20
ATOM 22539 O O . ALA A 1 22 ? 4.486 1.051 2.386 1.00 0.00 19 ALA A O 20
ATOM 22546 N N . TYR A 1 23 ? 4.842 2.649 3.932 1.00 0.00 20 TYR A N 20
ATOM 22547 C CA . TYR A 1 23 ? 4.883 3.734 2.959 1.00 0.00 20 TYR A CA 20
ATOM 22548 C C . TYR A 1 23 ? 6.052 3.557 1.994 1.00 0.00 20 TYR A C 20
ATOM 22549 O O . TYR A 1 23 ? 5.933 3.838 0.802 1.00 0.00 20 TYR A O 20
ATOM 22567 N N . TYR A 1 24 ? 7.180 3.091 2.517 1.00 0.00 21 TYR A N 20
ATOM 22568 C CA . TYR A 1 24 ? 8.371 2.879 1.702 1.00 0.00 21 TYR A CA 20
ATOM 22569 C C . TYR A 1 24 ? 8.135 1.795 0.652 1.00 0.00 21 TYR A C 20
ATOM 22570 O O . TYR A 1 24 ? 8.792 1.776 -0.388 1.00 0.00 21 TYR A O 20
ATOM 22588 N N . LEU A 1 25 ? 7.197 0.895 0.931 1.00 0.00 22 LEU A N 20
ATOM 22589 C CA . LEU A 1 25 ? 6.883 -0.191 0.008 1.00 0.00 22 LEU A CA 20
ATOM 22590 C C . LEU A 1 25 ? 5.648 0.137 -0.828 1.00 0.00 22 LEU A C 20
ATOM 22591 O O . LEU A 1 25 ? 5.512 -0.331 -1.958 1.00 0.00 22 LEU A O 20
ATOM 22607 N N . LEU A 1 26 ? 4.750 0.938 -0.264 1.00 0.00 23 LEU A N 20
ATOM 22608 C CA . LEU A 1 26 ? 3.526 1.319 -0.960 1.00 0.00 23 LEU A CA 20
ATOM 22609 C C . LEU A 1 26 ? 3.749 2.551 -1.833 1.00 0.00 23 LEU A C 20
ATOM 22610 O O . LEU A 1 26 ? 3.090 2.724 -2.857 1.00 0.00 23 LEU A O 20
ATOM 22626 N N . VAL A 1 27 ? 4.682 3.405 -1.421 1.00 0.00 24 VAL A N 20
ATOM 22627 C CA . VAL A 1 27 ? 4.988 4.620 -2.167 1.00 0.00 24 VAL A CA 20
ATOM 22628 C C . VAL A 1 27 ? 5.413 4.297 -3.596 1.00 0.00 24 VAL A C 20
ATOM 22629 O O . VAL A 1 27 ? 5.044 5.000 -4.537 1.00 0.00 24 VAL A O 20
ATOM 22642 N N . GLY A 1 28 ? 6.194 3.233 -3.752 1.00 0.00 25 GLY A N 20
ATOM 22643 C CA . GLY A 1 28 ? 6.655 2.839 -5.071 1.00 0.00 25 GLY A CA 20
ATOM 22644 C C . GLY A 1 28 ? 5.578 2.145 -5.882 1.00 0.00 25 GLY A C 20
ATOM 22645 O O . GLY A 1 28 ? 5.553 2.247 -7.109 1.00 0.00 25 GLY A O 20
ATOM 22649 N N . HIS A 1 29 ? 4.686 1.440 -5.196 1.00 0.00 26 HIS A N 20
ATOM 22650 C CA . HIS A 1 29 ? 3.600 0.726 -5.859 1.00 0.00 26 HIS A CA 20
ATOM 22651 C C . HIS A 1 29 ? 2.439 1.664 -6.183 1.00 0.00 26 HIS A C 20
ATOM 22652 O O . HIS A 1 29 ? 1.615 1.367 -7.047 1.00 0.00 26 HIS A O 20
ATOM 22667 N N . PHE A 1 30 ? 2.379 2.795 -5.487 1.00 0.00 27 PHE A N 20
ATOM 22668 C CA . PHE A 1 30 ? 1.316 3.770 -5.706 1.00 0.00 27 PHE A CA 20
ATOM 22669 C C . PHE A 1 30 ? 1.753 4.838 -6.703 1.00 0.00 27 PHE A C 20
ATOM 22670 O O . PHE A 1 30 ? 1.014 5.182 -7.624 1.00 0.00 27 PHE A O 20
ATOM 22687 N N . ASN A 1 31 ? 2.961 5.362 -6.510 1.00 0.00 28 ASN A N 20
ATOM 22688 C CA . ASN A 1 31 ? 3.497 6.391 -7.392 1.00 0.00 28 ASN A CA 20
ATOM 22689 C C . ASN A 1 31 ? 3.582 5.887 -8.830 1.00 0.00 28 ASN A C 20
ATOM 22690 O O . ASN A 1 31 ? 3.186 6.583 -9.765 1.00 0.00 28 ASN A O 20
ATOM 22701 N N . GLU A 1 32 ? 4.097 4.675 -8.997 1.00 0.00 29 GLU A N 20
ATOM 22702 C CA . GLU A 1 32 ? 4.234 4.079 -10.321 1.00 0.00 29 GLU A CA 20
ATOM 22703 C C . GLU A 1 32 ? 2.873 3.938 -10.996 1.00 0.00 29 GLU A C 20
ATOM 22704 O O . GLU A 1 32 ? 2.747 4.121 -12.206 1.00 0.00 29 GLU A O 20
ATOM 22716 N N . GLY A 1 33 ? 1.855 3.614 -10.203 1.00 0.00 30 GLY A N 20
ATOM 22717 C CA . GLY A 1 33 ? 0.518 3.456 -10.742 1.00 0.00 30 GLY A CA 20
ATOM 22718 C C . GLY A 1 33 ? 0.108 2.002 -10.864 1.00 0.00 30 GLY A C 20
ATOM 22719 O O . GLY A 1 33 ? -0.555 1.616 -11.827 1.00 0.00 30 GLY A O 20
ATOM 22723 N N . LYS A 1 34 ? 0.506 1.191 -9.889 1.00 0.00 31 LYS A N 20
ATOM 22724 C CA . LYS A 1 34 ? 0.176 -0.230 -9.893 1.00 0.00 31 LYS A CA 20
ATOM 22725 C C . LYS A 1 34 ? -1.201 -0.469 -9.278 1.00 0.00 31 LYS A C 20
ATOM 22726 O O . LYS A 1 34 ? -2.062 -1.102 -9.888 1.00 0.00 31 LYS A O 20
ATOM 22745 N N . PHE A 1 35 ? -1.399 0.041 -8.066 1.00 0.00 32 PHE A N 20
ATOM 22746 C CA . PHE A 1 35 ? -2.672 -0.118 -7.370 1.00 0.00 32 PHE A CA 20
ATOM 22747 C C . PHE A 1 35 ? -3.337 1.236 -7.136 1.00 0.00 32 PHE A C 20
ATOM 22748 O O . PHE A 1 35 ? -2.676 2.272 -7.135 1.00 0.00 32 PHE A O 20
ATOM 22765 N N . SER A 1 36 ? -4.651 1.216 -6.935 1.00 0.00 33 SER A N 20
ATOM 22766 C CA . SER A 1 36 ? -5.405 2.441 -6.699 1.00 0.00 33 SER A CA 20
ATOM 22767 C C . SER A 1 36 ? -5.724 2.607 -5.217 1.00 0.00 33 SER A C 20
ATOM 22768 O O . SER A 1 36 ? -5.757 1.632 -4.465 1.00 0.00 33 SER A O 20
ATOM 22776 N N . LEU A 1 37 ? -5.961 3.848 -4.802 1.00 0.00 34 LEU A N 20
ATOM 22777 C CA . LEU A 1 37 ? -6.278 4.143 -3.410 1.00 0.00 34 LEU A CA 20
ATOM 22778 C C . LEU A 1 37 ? -7.527 3.388 -2.964 1.00 0.00 34 LEU A C 20
ATOM 22779 O O . LEU A 1 37 ? -7.570 2.829 -1.867 1.00 0.00 34 LEU A O 20
ATOM 22795 N N . ILE A 1 38 ? -8.542 3.374 -3.821 1.00 0.00 35 ILE A N 20
ATOM 22796 C CA . ILE A 1 38 ? -9.794 2.689 -3.517 1.00 0.00 35 ILE A CA 20
ATOM 22797 C C . ILE A 1 38 ? -9.550 1.220 -3.182 1.00 0.00 35 ILE A C 20
ATOM 22798 O O . ILE A 1 38 ? -10.293 0.620 -2.404 1.00 0.00 35 ILE A O 20
ATOM 22814 N N . GLU A 1 39 ? -8.509 0.646 -3.774 1.00 0.00 36 GLU A N 20
ATOM 22815 C CA . GLU A 1 39 ? -8.168 -0.751 -3.537 1.00 0.00 36 GLU A CA 20
ATOM 22816 C C . GLU A 1 39 ? -7.565 -0.938 -2.148 1.00 0.00 36 GLU A C 20
ATOM 22817 O O . GLU A 1 39 ? -7.786 -1.957 -1.496 1.00 0.00 36 GLU A O 20
ATOM 22829 N N . LEU A 1 40 ? -6.801 0.054 -1.704 1.00 0.00 37 LEU A N 20
ATOM 22830 C CA . LEU A 1 40 ? -6.164 0.002 -0.393 1.00 0.00 37 LEU A CA 20
ATOM 22831 C C . LEU A 1 40 ? -7.201 0.094 0.722 1.00 0.00 37 LEU A C 20
ATOM 22832 O O . LEU A 1 40 ? -7.089 -0.584 1.745 1.00 0.00 37 LEU A O 20
ATOM 22848 N N . ILE A 1 41 ? -8.209 0.935 0.518 1.00 0.00 38 ILE A N 20
ATOM 22849 C CA . ILE A 1 41 ? -9.266 1.116 1.505 1.00 0.00 38 ILE A CA 20
ATOM 22850 C C . ILE A 1 41 ? -10.096 -0.155 1.660 1.00 0.00 38 ILE A C 20
ATOM 22851 O O . ILE A 1 41 ? -10.492 -0.520 2.767 1.00 0.00 38 ILE A O 20
ATOM 22867 N N . LYS A 1 42 ? -10.359 -0.824 0.542 1.00 0.00 39 LYS A N 20
ATOM 22868 C CA . LYS A 1 42 ? -11.143 -2.054 0.552 1.00 0.00 39 LYS A CA 20
ATOM 22869 C C . LYS A 1 42 ? -10.445 -3.137 1.367 1.00 0.00 39 LYS A C 20
ATOM 22870 O O . LYS A 1 42 ? -11.092 -3.911 2.072 1.00 0.00 39 LYS A O 20
ATOM 22889 N N . PHE A 1 43 ? -9.120 -3.186 1.265 1.00 0.00 40 PHE A N 20
ATOM 22890 C CA . PHE A 1 43 ? -8.334 -4.175 1.992 1.00 0.00 40 PHE A CA 20
ATOM 22891 C C . PHE A 1 43 ? -8.481 -3.987 3.499 1.00 0.00 40 PHE A C 20
ATOM 22892 O O . PHE A 1 43 ? -8.700 -4.947 4.237 1.00 0.00 40 PHE A O 20
ATOM 22909 N N . ALA A 1 44 ? -8.358 -2.743 3.950 1.00 0.00 41 ALA A N 20
ATOM 22910 C CA . ALA A 1 44 ? -8.478 -2.429 5.369 1.00 0.00 41 ALA A CA 20
ATOM 22911 C C . ALA A 1 44 ? -9.921 -2.558 5.842 1.00 0.00 41 ALA A C 20
ATOM 22912 O O . ALA A 1 44 ? -10.178 -2.903 6.995 1.00 0.00 41 ALA A O 20
ATOM 22919 N N . LYS A 1 45 ? -10.859 -2.277 4.944 1.00 0.00 42 LYS A N 20
ATOM 22920 C CA . LYS A 1 45 ? -12.279 -2.363 5.270 1.00 0.00 42 LYS A CA 20
ATOM 22921 C C . LYS A 1 45 ? -12.663 -3.785 5.662 1.00 0.00 42 LYS A C 20
ATOM 22922 O O . LYS A 1 45 ? -13.482 -3.994 6.556 1.00 0.00 42 LYS A O 20
ATOM 22941 N N . SER A 1 46 ? -12.066 -4.762 4.986 1.00 0.00 43 SER A N 20
ATOM 22942 C CA . SER A 1 46 ? -12.345 -6.165 5.264 1.00 0.00 43 SER A CA 20
ATOM 22943 C C . SER A 1 46 ? -11.615 -6.631 6.521 1.00 0.00 43 SER A C 20
ATOM 22944 O O . SER A 1 46 ? -12.049 -7.568 7.191 1.00 0.00 43 SER A O 20
ATOM 22952 N N . ARG A 1 47 ? -10.505 -5.971 6.836 1.00 0.00 44 ARG A N 20
ATOM 22953 C CA . ARG A 1 47 ? -9.716 -6.319 8.012 1.00 0.00 44 ARG A CA 20
ATOM 22954 C C . ARG A 1 47 ? -10.262 -5.640 9.265 1.00 0.00 44 ARG A C 20
ATOM 22955 O O . ARG A 1 47 ? -10.029 -6.100 10.381 1.00 0.00 44 ARG A O 20
ATOM 22976 N N . GLU A 1 48 ? -10.992 -4.543 9.074 1.00 0.00 45 GLU A N 20
ATOM 22977 C CA . GLU A 1 48 ? -11.572 -3.801 10.192 1.00 0.00 45 GLU A CA 20
ATOM 22978 C C . GLU A 1 48 ? -10.490 -3.080 10.990 1.00 0.00 45 GLU A C 20
ATOM 22979 O O . GLU A 1 48 ? -10.549 -3.016 12.218 1.00 0.00 45 GLU A O 20
ATOM 22991 N N . THR A 1 49 ? -9.505 -2.538 10.284 1.00 0.00 46 THR A N 20
ATOM 22992 C CA . THR A 1 49 ? -8.410 -1.819 10.925 1.00 0.00 46 THR A CA 20
ATOM 22993 C C . THR A 1 49 ? -7.918 -0.673 10.047 1.00 0.00 46 THR A C 20
ATOM 22994 O O . THR A 1 49 ? -7.598 -0.868 8.875 1.00 0.00 46 THR A O 20
ATOM 23005 N N . PHE A 1 50 ? -7.861 0.525 10.621 1.00 0.00 47 PHE A N 20
ATOM 23006 C CA . PHE A 1 50 ? -7.410 1.704 9.889 1.00 0.00 47 PHE A CA 20
ATOM 23007 C C . PHE A 1 50 ? -5.936 1.984 10.161 1.00 0.00 47 PHE A C 20
ATOM 23008 O O . PHE A 1 50 ? -5.528 3.137 10.307 1.00 0.00 47 PHE A O 20
ATOM 23025 N N . ILE A 1 51 ? -5.138 0.924 10.226 1.00 0.00 48 ILE A N 20
ATOM 23026 C CA . ILE A 1 51 ? -3.709 1.055 10.477 1.00 0.00 48 ILE A CA 20
ATOM 23027 C C . ILE A 1 51 ? -2.896 0.321 9.416 1.00 0.00 48 ILE A C 20
ATOM 23028 O O . ILE A 1 51 ? -2.501 -0.830 9.608 1.00 0.00 48 ILE A O 20
ATOM 23044 N N . ILE A 1 52 ? -2.648 0.993 8.297 1.00 0.00 49 ILE A N 20
ATOM 23045 C CA . ILE A 1 52 ? -1.882 0.405 7.206 1.00 0.00 49 ILE A CA 20
ATOM 23046 C C . ILE A 1 52 ? -0.397 0.343 7.548 1.00 0.00 49 ILE A C 20
ATOM 23047 O O . ILE A 1 52 ? 0.348 1.289 7.292 1.00 0.00 49 ILE A O 20
ATOM 23063 N N . ASP A 1 53 ? 0.025 -0.775 8.128 1.00 0.00 50 ASP A N 20
ATOM 23064 C CA . ASP A 1 53 ? 1.420 -0.961 8.507 1.00 0.00 50 ASP A CA 20
ATOM 23065 C C . ASP A 1 53 ? 2.132 -1.883 7.523 1.00 0.00 50 ASP A C 20
ATOM 23066 O O . ASP A 1 53 ? 1.552 -2.305 6.521 1.00 0.00 50 ASP A O 20
ATOM 23075 N N . ASP A 1 54 ? 3.392 -2.193 7.813 1.00 0.00 51 ASP A N 20
ATOM 23076 C CA . ASP A 1 54 ? 4.183 -3.066 6.953 1.00 0.00 51 ASP A CA 20
ATOM 23077 C C . ASP A 1 54 ? 3.509 -4.425 6.788 1.00 0.00 51 ASP A C 20
ATOM 23078 O O . ASP A 1 54 ? 3.647 -5.076 5.752 1.00 0.00 51 ASP A O 20
ATOM 23087 N N . GLU A 1 55 ? 2.780 -4.846 7.815 1.00 0.00 52 GLU A N 20
ATOM 23088 C CA . GLU A 1 55 ? 2.082 -6.127 7.783 1.00 0.00 52 GLU A CA 20
ATOM 23089 C C . GLU A 1 55 ? 0.905 -6.081 6.813 1.00 0.00 52 GLU A C 20
ATOM 23090 O O . GLU A 1 55 ? 0.603 -7.068 6.142 1.00 0.00 52 GLU A O 20
ATOM 23102 N N . ILE A 1 56 ? 0.248 -4.928 6.743 1.00 0.00 53 ILE A N 20
ATOM 23103 C CA . ILE A 1 56 ? -0.895 -4.753 5.854 1.00 0.00 53 ILE A CA 20
ATOM 23104 C C . ILE A 1 56 ? -0.442 -4.541 4.413 1.00 0.00 53 ILE A C 20
ATOM 23105 O O . ILE A 1 56 ? -1.093 -4.996 3.474 1.00 0.00 53 ILE A O 20
ATOM 23121 N N . ALA A 1 57 ? 0.678 -3.842 4.247 1.00 0.00 54 ALA A N 20
ATOM 23122 C CA . ALA A 1 57 ? 1.217 -3.568 2.921 1.00 0.00 54 ALA A CA 20
ATOM 23123 C C . ALA A 1 57 ? 1.765 -4.837 2.277 1.00 0.00 54 ALA A C 20
ATOM 23124 O O . ALA A 1 57 ? 1.626 -5.043 1.071 1.00 0.00 54 ALA A O 20
ATOM 23131 N N . ASN A 1 58 ? 2.391 -5.685 3.088 1.00 0.00 55 ASN A N 20
ATOM 23132 C CA . ASN A 1 58 ? 2.959 -6.935 2.596 1.00 0.00 55 ASN A CA 20
ATOM 23133 C C . ASN A 1 58 ? 1.862 -7.887 2.132 1.00 0.00 55 ASN A C 20
ATOM 23134 O O . ASN A 1 58 ? 1.959 -8.485 1.060 1.00 0.00 55 ASN A O 20
ATOM 23145 N N . GLU A 1 59 ? 0.821 -8.024 2.945 1.00 0.00 56 GLU A N 20
ATOM 23146 C CA . GLU A 1 59 ? -0.294 -8.904 2.618 1.00 0.00 56 GLU A CA 20
ATOM 23147 C C . GLU A 1 59 ? -1.078 -8.367 1.425 1.00 0.00 56 GLU A C 20
ATOM 23148 O O . GLU A 1 59 ? -1.652 -9.132 0.650 1.00 0.00 56 GLU A O 20
ATOM 23160 N N . PHE A 1 60 ? -1.099 -7.046 1.282 1.00 0.00 57 PHE A N 20
ATOM 23161 C CA . PHE A 1 60 ? -1.812 -6.406 0.182 1.00 0.00 57 PHE A CA 20
ATOM 23162 C C . PHE A 1 60 ? -1.268 -6.873 -1.163 1.00 0.00 57 PHE A C 20
ATOM 23163 O O . PHE A 1 60 ? -1.995 -7.445 -1.974 1.00 0.00 57 PHE A O 20
ATOM 23180 N N . LEU A 1 61 ? 0.017 -6.622 -1.395 1.00 0.00 58 LEU A N 20
ATOM 23181 C CA . LEU A 1 61 ? 0.660 -7.017 -2.642 1.00 0.00 58 LEU A CA 20
ATOM 23182 C C . LEU A 1 61 ? 0.612 -8.529 -2.826 1.00 0.00 58 LEU A C 20
ATOM 23183 O O . LEU A 1 61 ? 0.288 -9.026 -3.905 1.00 0.00 58 LEU A O 20
ATOM 23199 N N . LYS A 1 62 ? 0.935 -9.260 -1.763 1.00 0.00 59 LYS A N 20
ATOM 23200 C CA . LYS A 1 62 ? 0.931 -10.718 -1.806 1.00 0.00 59 LYS A CA 20
ATOM 23201 C C . LYS A 1 62 ? -0.458 -11.247 -2.153 1.00 0.00 59 LYS A C 20
ATOM 23202 O O . LYS A 1 62 ? -0.593 -12.307 -2.765 1.00 0.00 59 LYS A O 20
ATOM 23221 N N . SER A 1 63 ? -1.485 -10.503 -1.760 1.00 0.00 60 SER A N 20
ATOM 23222 C CA . SER A 1 63 ? -2.863 -10.898 -2.029 1.00 0.00 60 SER A CA 20
ATOM 23223 C C . SER A 1 63 ? -3.241 -10.604 -3.477 1.00 0.00 60 SER A C 20
ATOM 23224 O O . SER A 1 63 ? -3.973 -11.370 -4.105 1.00 0.00 60 SER A O 20
ATOM 23232 N N . ILE A 1 64 ? -2.739 -9.491 -4.001 1.00 0.00 61 ILE A N 20
ATOM 23233 C CA . ILE A 1 64 ? -3.026 -9.098 -5.376 1.00 0.00 61 ILE A CA 20
ATOM 23234 C C . ILE A 1 64 ? -1.901 -9.511 -6.322 1.00 0.00 61 ILE A C 20
ATOM 23235 O O . ILE A 1 64 ? -1.825 -9.029 -7.453 1.00 0.00 61 ILE A O 20
ATOM 23251 N N . GLY A 1 65 ? -1.030 -10.404 -5.859 1.00 0.00 62 GLY A N 20
ATOM 23252 C CA . GLY A 1 65 ? 0.075 -10.860 -6.683 1.00 0.00 62 GLY A CA 20
ATOM 23253 C C . GLY A 1 65 ? 0.891 -9.717 -7.253 1.00 0.00 62 GLY A C 20
ATOM 23254 O O . GLY A 1 65 ? 1.120 -9.651 -8.461 1.00 0.00 62 GLY A O 20
ATOM 23258 N N . ALA A 1 66 ? 1.330 -8.813 -6.384 1.00 0.00 63 ALA A N 20
ATOM 23259 C CA . ALA A 1 66 ? 2.125 -7.666 -6.807 1.00 0.00 63 ALA A CA 20
ATOM 23260 C C . ALA A 1 66 ? 3.605 -7.892 -6.531 1.00 0.00 63 ALA A C 20
ATOM 23261 O O . ALA A 1 66 ? 3.981 -8.376 -5.463 1.00 0.00 63 ALA A O 20
ATOM 23268 N N . GLU A 1 67 ? 4.445 -7.537 -7.498 1.00 0.00 64 GLU A N 20
ATOM 23269 C CA . GLU A 1 67 ? 5.887 -7.698 -7.360 1.00 0.00 64 GLU A CA 20
ATOM 23270 C C . GLU A 1 67 ? 6.610 -6.386 -7.646 1.00 0.00 64 GLU A C 20
ATOM 23271 O O . GLU A 1 67 ? 6.597 -5.892 -8.775 1.00 0.00 64 GLU A O 20
ATOM 23283 N N . VAL A 1 68 ? 7.241 -5.826 -6.619 1.00 0.00 65 VAL A N 20
ATOM 23284 C CA . VAL A 1 68 ? 7.968 -4.571 -6.762 1.00 0.00 65 VAL A CA 20
ATOM 23285 C C . VAL A 1 68 ? 9.476 -4.795 -6.671 1.00 0.00 65 VAL A C 20
ATOM 23286 O O . VAL A 1 68 ? 10.000 -5.142 -5.614 1.00 0.00 65 VAL A O 20
ATOM 23299 N N . GLU A 1 69 ? 10.165 -4.595 -7.790 1.00 0.00 66 GLU A N 20
ATOM 23300 C CA . GLU A 1 69 ? 11.613 -4.773 -7.841 1.00 0.00 66 GLU A CA 20
ATOM 23301 C C . GLU A 1 69 ? 12.138 -4.524 -9.252 1.00 0.00 66 GLU A C 20
ATOM 23302 O O . GLU A 1 69 ? 13.207 -3.940 -9.432 1.00 0.00 66 GLU A O 20
ATOM 23314 N N . LEU A 1 70 ? 11.377 -4.967 -10.245 1.00 0.00 67 LEU A N 20
ATOM 23315 C CA . LEU A 1 70 ? 11.760 -4.793 -11.641 1.00 0.00 67 LEU A CA 20
ATOM 23316 C C . LEU A 1 70 ? 13.114 -5.442 -11.926 1.00 0.00 67 LEU A C 20
ATOM 23317 O O . LEU A 1 70 ? 14.118 -4.750 -12.105 1.00 0.00 67 LEU A O 20
ATOM 23333 N N . PRO A 1 71 ? 13.161 -6.784 -11.972 1.00 0.00 68 PRO A N 20
ATOM 23334 C CA . PRO A 1 71 ? 14.398 -7.523 -12.237 1.00 0.00 68 PRO A CA 20
ATOM 23335 C C . PRO A 1 71 ? 14.797 -7.473 -13.708 1.00 0.00 68 PRO A C 20
ATOM 23336 O O . PRO A 1 71 ? 14.262 -8.216 -14.532 1.00 0.00 68 PRO A O 20
ATOM 23347 N N . GLN A 1 72 ? 15.740 -6.594 -14.033 1.00 0.00 69 GLN A N 20
ATOM 23348 C CA . GLN A 1 72 ? 16.207 -6.451 -15.407 1.00 0.00 69 GLN A CA 20
ATOM 23349 C C . GLN A 1 72 ? 17.667 -6.877 -15.537 1.00 0.00 69 GLN A C 20
ATOM 23350 O O . GLN A 1 72 ? 18.070 -7.443 -16.553 1.00 0.00 69 GLN A O 20
ATOM 23364 N N . GLU A 1 73 ? 18.455 -6.603 -14.502 1.00 0.00 70 GLU A N 20
ATOM 23365 C CA . GLU A 1 73 ? 19.869 -6.960 -14.502 1.00 0.00 70 GLU A CA 20
ATOM 23366 C C . GLU A 1 73 ? 20.166 -8.011 -13.438 1.00 0.00 70 GLU A C 20
ATOM 23367 O O . GLU A 1 73 ? 20.491 -9.155 -13.755 1.00 0.00 70 GLU A O 20
ATOM 23379 N N . ILE A 1 74 ? 20.055 -7.614 -12.174 1.00 0.00 71 ILE A N 20
ATOM 23380 C CA . ILE A 1 74 ? 20.311 -8.523 -11.064 1.00 0.00 71 ILE A CA 20
ATOM 23381 C C . ILE A 1 74 ? 19.358 -8.250 -9.902 1.00 0.00 71 ILE A C 20
ATOM 23382 O O . ILE A 1 74 ? 19.068 -7.098 -9.581 1.00 0.00 71 ILE A O 20
ATOM 23398 N N . LYS A 1 75 ? 18.875 -9.319 -9.276 1.00 0.00 72 LYS A N 20
ATOM 23399 C CA . LYS A 1 75 ? 17.955 -9.196 -8.152 1.00 0.00 72 LYS A CA 20
ATOM 23400 C C . LYS A 1 75 ? 16.684 -8.460 -8.568 1.00 0.00 72 LYS A C 20
ATOM 23401 O O . LYS A 1 75 ? 16.725 -7.214 -8.652 1.00 0.00 72 LYS A O 20
#

Radius of gyration: 12.28 Å; Cα contacts (8 Å, |Δi|>4): 51; chains: 1; bounding box: 25×38×22 Å

Nearest PDB structures (foldseek):
  2kxe-assembly1_A  TM=8.831E-01  e=1.211E-11  Pyrococcus horikoshii
  7e15-assembly2_F  TM=9.571E-01  e=2.701E-06  Thermococcus kodakarensis KOD1
  2kru-assembly1_A  TM=6.197E-01  e=1.168E+00  Chlorobaculum tepidum
  9e8o-assembly1_C  TM=5.068E-01  e=5.724E+00  Homo sapiens
  8usc-assembly1_B  TM=5.071E-01  e=8.515E+00  Homo sapiens

Sequence (72 aa):
MDEFVKGLMKNGYLITPSAYYLLVGHFNEGKFSLIELIKFAKSRETFIIDDEIANEFLKSIGAEVELPQEIKMDEFVKGLMKNGYLITPSAYYLLVGHFNEGKFSLIELIKFAKSRETFIIDDEIANEFLKSIGAEVELPQEIKMDEFVKGLMKNGYLITPSAYYLLVGHFNEGKFSLIELIKFAKSRETFIIDDEIANEFLKSIGAEVELPQEIKMDEFVKGLMKNGYLITPSAYYLLVGHFNEGKFSLIELIKFAKSRETFIIDDEIANEFLKSIGAEVELPQEIKMDEFVKGLMKNGYLITPSAYYLLVGHFNEGKFSLIELIKFAKSRETFIIDDEIANEFLKSIGAEVELPQEIKMDEFVKGLMKNGYLITPSAYYLLVGHFNEGKFSLIELIKFAKSRETFIIDDEIANEFLKSIGAEVELPQEIKMDEFVKGLMKNGYLITPSAYYLLVGHFNEGKFSLIELIKFAKSRETFIIDDEIANEFLKSIGAEVELPQEIKMDEFVKGLMKNGYLITPSAYYLLVGHFNEGKFSLIELIKFAKSRETFIIDDEIANEFLKSIGAEVELPQEIKMDEFVKGLMKNGYLITPSAYYLLVGHFNEGKFSLIELIKFAKSRETFIIDDEIANEFLKSIGAEVELPQEIKMDEFVKGLMKNGYLITPSAYYLLVGHFNEGKFSLIELIKFAKSRETFIIDDEIANEFLKSIGAEVELPQEIKMDEFVKGLMKNGYLITPSAYYLLVGHFNEGKFSLIELIKFAKSRETFIIDDEIAN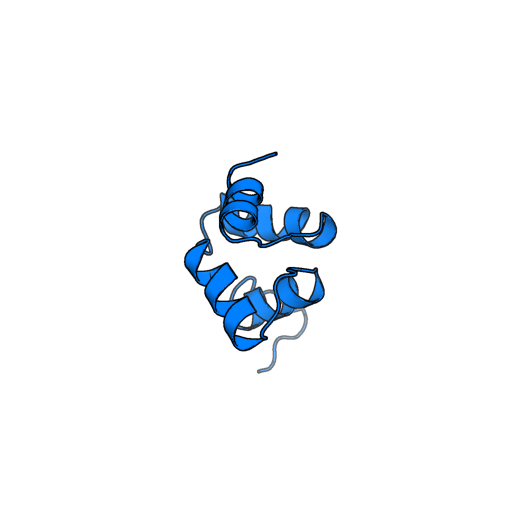EFLKSIGAEVELPQEIKMDEFVKGLMKNGYLITPSAYYLLVGHFNEGKFSLIELIKFAKSRETFIIDDEIANEFLKSIGAEVELPQEIKMDEFVKGLMKNGYLITPSAYYLLVGHFNEGKFSLIELIKFAKSRETFIIDDEIANEFLKSIGAEVELPQEIKMDEFVKGLMKNGYLITPSAYYLLVGHFNEGKFSLIELIKFAKSRETFIIDDEIANEFLKSIGAEVELPQEIKMDEFVKGLMKNGYLITPSAYYLLVGHFNEGKFSLIELIKFAKSRETFIIDDEIANEFLKSIGAEVELPQEIKMDEFVKGLMKNGYLITPSAYYLLVGHFNEGKFSLIELIKFAKSRETFIIDDEIANEFLKSIGAEVELPQEIKMDEFVKGLMKNGYLITPSAYYLLVGHFNEGKFSLIELIKFAKSRETFIIDDEIANEFLKSIGAEVELPQEIKMDEFVKGLMKNGYLITPSAYYLLVGHFNEGKFSLIELIKFAKSRETFIIDDEIANEFLKSIGAEVELPQEIKMDEFVKGLMKNGYLITPSAYYLLVGHFNEGKFSLIELIKFAKSRETFIIDDEIANEFLKSIGAEVELPQEIKMDEFVKGLMKNGYLITPSAYYLLVGHFNEGKFSLIELIKFAKSRETFIIDDEIANEFLKSIGAEVELPQEIK

InterPro domains:
  IPR004843 Calcineurin-like, phosphoesterase domain [PF00149] (360-567)
  IPR011149 DNA polymerase II small subunit, archaeal [MF_00325] (3-616)
  IPR011149 DNA polymerase II small subunit, archaeal [PIRSF000803] (33-622)
  IPR012340 Nucleic acid-binding, OB-fold [G3DSA:2.40.50.140] (244-331)
  IPR024826 DNA polymerase delta/II small subunit family [PTHR10416] (224-612)
  IPR029052 Metallo-dependent phosphatase-like [SSF56300] (359-586)
  IPR054750 DNA polymerase II small subunit, N-terminal domain [PF22317] (5-59)

Solvent-accessible surface area: 5455 Å² total; per-residue (Å²): 192,72,128,4,13,101,9,0,104,157,91,52,27,87,30,40,95,56,0,51,173,101,0,36,34,6,46,115,150,61,123,5,54,47,121,68,1,23,142,36,1,125,105,142,160,41,120,80,0,60,62,130,16,3,104,100,3,26,119,72,75,46,6,82,103,148,93,146,142,102,128,260

Secondary structure (DSSP, 8-state):
--HHHHHHHTTT-EE-HHHHHHHHHHHHTTSS-HHHHHHHHHHHT-SEE-HHHHHHHHHHHT-----SS---

CATH classification: 1.10.8.800

Organism: Pyrococcus horikoshii (strain ATCC 700860 / DSM 12428 / JCM 9974 / NBRC 100139 / OT-3) (NCBI:txid70601)

Foldseek 3Di:
DDCLQVVLVVVPAHEDPLLCVVVVQCPVVPPDDPVLLVVQCVVVVDRYHYNVSNVVSCVVVVHDPDPPDDHD